Protein AF-0000000085031597 (afdb_homodimer)

Nearest PDB structures (foldseek):
  6qv1-assembly1_B  TM=1.781E-01  e=6.704E-01  Thermotoga maritima MSB8
  7ckr-assembly1_A  TM=2.023E-01  e=5.429E+00  Homo sapiens
  4tpm-assembly2_B  TM=1.507E-01  e=9.567E+00  Homo sapiens
  6qv1-assembly1_B  TM=1.620E-01  e=4.203E-01  Thermotoga maritima MSB8
  7ckr-assembly1_A  TM=1.857E-01  e=2.292E+00  Homo sapiens

Solvent-accessible surface area (backbone atoms only — not comparable to full-atom values): 39577 Å² total; per-residue (Å²): 124,73,49,33,26,33,51,51,52,68,65,56,33,59,73,54,61,62,56,91,74,47,59,28,39,26,31,57,56,87,71,28,37,36,35,27,47,53,81,62,68,72,58,63,87,73,78,62,63,62,75,21,47,45,58,19,50,54,54,32,50,51,48,49,52,52,34,57,73,72,65,52,59,65,34,33,46,54,60,82,80,14,39,38,40,50,28,40,54,53,15,41,50,46,14,49,50,38,20,49,51,48,33,50,49,20,38,74,65,67,39,71,51,41,52,79,50,57,76,70,46,48,56,36,48,49,51,49,50,42,51,50,48,44,52,50,42,49,52,47,33,52,50,49,37,62,50,43,52,84,44,67,32,44,54,66,60,38,39,52,53,32,27,50,47,19,23,52,40,19,42,53,27,36,50,47,37,65,57,46,42,70,66,49,50,51,49,52,32,49,48,33,44,56,50,27,47,48,49,32,49,61,63,28,72,51,59,61,44,66,76,59,29,64,56,44,48,33,12,86,88,23,48,66,13,60,47,30,18,52,27,30,31,39,31,18,44,40,46,46,47,48,50,52,56,52,49,58,53,38,40,70,73,47,72,57,67,46,45,48,50,55,50,51,50,50,47,48,42,24,48,26,43,21,43,43,26,74,31,31,61,33,86,94,31,33,67,61,23,50,49,37,53,49,47,37,54,49,44,49,55,50,48,54,63,47,43,73,78,30,39,90,81,68,46,71,67,56,51,52,51,35,50,49,53,48,49,51,48,52,51,42,46,44,31,29,76,72,67,57,73,38,49,63,17,56,38,48,50,51,47,48,54,53,51,51,51,51,51,52,51,50,51,52,52,52,48,49,55,58,55,46,71,38,61,64,42,77,28,58,50,46,70,46,74,69,75,74,71,87,120,122,73,47,32,24,34,50,50,54,64,66,56,32,58,73,55,60,61,54,93,73,47,60,27,38,27,31,56,57,85,71,27,37,36,35,28,47,54,81,62,70,73,59,64,87,72,78,60,63,62,75,22,47,46,60,19,50,55,55,33,50,52,49,50,52,51,34,57,73,72,65,54,57,66,35,33,45,55,61,82,80,14,40,38,39,51,28,42,55,52,15,41,50,47,13,48,51,39,20,50,52,47,34,50,49,21,39,76,64,68,42,70,50,41,52,79,51,57,76,71,46,48,56,34,50,48,51,50,51,45,49,49,48,44,51,50,43,50,53,47,33,53,50,51,37,61,51,43,52,85,43,66,31,43,53,66,60,37,37,52,54,31,26,51,48,18,23,51,39,18,41,51,27,36,50,48,36,67,58,46,42,71,66,48,51,51,48,50,33,48,49,32,44,55,49,28,47,50,49,31,49,62,62,28,72,50,59,63,44,68,77,59,29,63,57,46,47,33,12,87,86,22,49,64,13,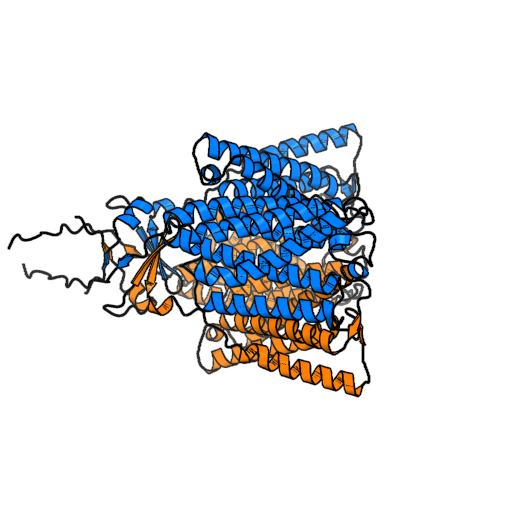62,47,30,17,52,26,32,31,40,32,16,44,41,46,44,48,48,50,53,56,53,50,59,53,38,38,70,75,47,73,56,66,45,45,48,51,54,50,52,50,52,48,48,40,26,48,25,43,20,44,43,27,74,31,30,62,33,87,92,30,32,69,61,23,50,51,35,53,48,47,39,54,50,45,50,56,48,48,54,62,46,43,75,78,29,38,89,81,67,46,72,67,55,51,52,50,34,50,50,53,48,49,51,48,51,51,43,47,44,31,27,76,76,67,56,74,38,50,63,18,58,37,48,51,49,47,48,53,51,51,49,52,51,51,52,51,50,52,51,52,52,50,49,56,58,57,45,72,38,61,63,43,76,29,57,51,48,70,48,73,66,74,71,72,83,117

InterPro domains:
  IPR009339 Protein of unknown function DUF998 [PF06197] (195-362)
  IPR037914 SpoVT-AbrB domain superfamily [SSF89447] (3-40)

Organism: Limosilactobacillus fermentum (strain NBRC 3956 / LMG 18251) (NCBI:txid334390)

Sequence (782 aa):
MKNYRVEVPKVARDQLEIKDGEPLAMWVEGNQLVIRPLRLADSLPQIKLRWYFGPALVLTLLFYADMINQGYHLLPLVGGDSVASASLYLATLSGLLAFASTFISQKRHHRGRAQEFSWRAMISIMVACGTITAFSLVAGAWLVGSLFHGAVFDIYTAGALIFLVIAMVTYIMINLAMTISPGVITNLMTFMIIGGVFFSMLTNSNKDWWRHNFSFLGTANSSNSWQFNITLIFSAMLMLTLIDYLFVNLSKKYPGWRVQVTRWLLNLMAACLGGVGLFPNDPRFHLLHDRIAMWMVYTMLILVVVVRWTMPMMTKTFLTLSYVIGGVLAVSYIAFKFVRYLSLTAFEMLAFGIAFSWILLLFQLIEAVVQRDVRLFTVELVAEENDEVSHMKNYRVEVPKVARDQLEIKDGEPLAMWVEGNQLVIRPLRLADSLPQIKLRWYFGPALVLTLLFYADMINQGYHLLPLVGGDSVASASLYLATLSGLLAFASTFISQKRHHRGRAQEFSWRAMISIMVACGTITAFSLVAGAWLVGSLFHGAVFDIYTAGALIFLVIAMVTYIMINLAMTISPGVITNLMTFMIIGGVFFSMLTNSNKDWWRHNFSFLGTANSSNSWQFNITLIFSAMLMLTLIDYLFVNLSKKYPGWRVQVTRWLLNLMAACLGGVGLFPNDPRFHLLHDRIAMWMVYTMLILVVVVRWTMPMMTKTFLTLSYVIGGVLAVSYIAFKFVRYLSLTAFEMLAFGIAFSWILLLFQLIEAVVQRDVRLFTVELVAEENDEVSH

Secondary structure (DSSP, 8-state):
--EEEEEE-HHHHHHTT--TT--EEEEEETTEEEEEEGGGTT-S----THHHHHHHHHHHHHHHHHHHHHT--EEESSSSSSHHHHHHHHHHHHHHHHHHHHHHHHHHTT-SGGGGS-HHHHHHHHHHHHHHHHHHHHHHHHHHHHHSTT-EEEHHHHHHHHHHHHHHHHHHHHHHHHT--HHHHHHHHHHHHHHHHHHHHHT-S-TTGGGT-GGGGGSTTSTTHHHHHHHHHHHHHHHHHHHHHHHHHHHHHS-SHHHHHHHHHHHHHHHHHHHHHHS-SSGGGHHHHHHHHHHHHHHHHHHHHHHHHH-TT--HHHHHHHHHHHHHHHHHHHHHHTS--S-HHHHHHHHHHHHHHHHHHHHHHHHHHHHHTS--EEE-EEEE-------/--EEEEEE-HHHHHHTT--TT--EEEEEETTEEEEEEGGGTT-S----THHHHHHHHHHHHHHHHHHHHHT--EEESSSSSSHHHHHHHHHHHHHHHHHHHHHHHHHHTT-SGGGGS-HHHHHHHHHHHHHHHHHHHHHHHHHHHHHSTT-EEEHHHHHHHHHHHHHHHHHHHHHHHHT--HHHHHHHHHHHHHHHHHHHHHT-S-TTGGGT-GGGGGSTTSTTHHHHHHHHHHHHHHHHHHHHHHHHHHHHHS-SHHHHHHHHHHHHHHHHHHHHHHS-SSGGGHHHHHHHHHHHHHHHHHHHHHHHHH-TT--HHHHHHHHHHHHHHHHHHHHHHTS--S-HHHHHHHHHHHHHHHHHHHHHHHHHHHHHTS--EEE-EEEE-------

pLDDT: mean 85.7, std 14.76, range [29.22, 98.12]

Radius of gyration: 29.2 Å; Cα contacts (8 Å, |Δi|>4): 1071; chains: 2; bounding box: 72×91×70 Å

Foldseek 3Di:
DWDWDWDDDPLNCVVLVPDPPFDWDWDDDPPDIDIHRPVCPPPPPDPDLCLLLVLLVVLLVVVVVVCVVVVHFKAWCDDDGHLLNSLLVSLLVLLLVLLVVLLVVCCVVVHADSVLFDPLLSVLLSLLLSLLSNLVSVVVSVVVCVVPPGDMDTSVVSSVSSSVSNSVSNVVSNVCSRHPDLVSLLVSLVCLQVVLLVSLQVPWPDVCQLQPASLSSLDPNTPPSLSNLSSQQSSLVSQLRSLVSLLVLVCVVVPDCLLVVLSVLSNLLSVLSNQLSVQGCDPVCVVVNVVSLVVNLVSLLCNLPSCVPSPPQDDPVLNVLSVVLSVVLVVLVCCCPPVVVDDNHRSSVSSVVSSSVNSSVVSVSSVCVSVVVPDPDPIDTDGDPPPPPPD/DWDWDWDDDPVNCVVLVPDPPFDWDWDDDPPDIDIHRPVPPPPPPDPDLCLLLVLLVVLLVVVVVVCVVVPHFKAWCDDDGHLLNSLLVSLLVLLLVLLVVLLVVCCVVVNADSVLFDPLLSVLLSLLLSLLSNLVSVVVSVVVCVVPPGDMDTSVVSSVSSSVSNSVSNVVSSVCSRHPDLVSLLVSLVCLQVVLLVSLQVPWPDVCQLQPASLSSLDPNTPPSLSNLSSQQSSLVSQLRSLVSLLVLVCVVVPDVLSVVLSVLSNLLSVLSNQLSVQGCDPVCVVVNVVSLVVNLVSLLCNLVSCVPSPPQDDPVLNVLSVVLSVVLVVLVCCCPPVVVDDNHRSSVSSVVSSSVNSSVVSVSSVCVSVVVVDPDPIDGDGDPPPPPPD

Structure (mmCIF, N/CA/C/O backbone):
data_AF-0000000085031597-model_v1
#
loop_
_entity.id
_entity.type
_entity.pdbx_description
1 polymer 'Uncharacterized protein'
#
loop_
_atom_site.group_PDB
_atom_site.id
_atom_site.type_symbol
_atom_site.label_atom_id
_atom_site.label_alt_id
_atom_site.label_comp_id
_atom_site.label_asym_id
_atom_site.label_entity_id
_atom_site.label_seq_id
_atom_site.pdbx_PDB_ins_code
_atom_site.Cartn_x
_atom_site.Cartn_y
_atom_site.Cartn_z
_atom_site.occupancy
_atom_site.B_iso_or_equiv
_atom_site.auth_seq_id
_atom_site.auth_comp_id
_atom_site.auth_asym_id
_atom_site.auth_atom_id
_atom_site.pdbx_PDB_model_num
ATOM 1 N N . MET A 1 1 ? -7.945 39.344 31.125 1 39.91 1 MET A N 1
ATOM 2 C CA . MET A 1 1 ? -7.746 38.094 30.422 1 39.91 1 MET A CA 1
ATOM 3 C C . MET A 1 1 ? -6.566 38.188 29.453 1 39.91 1 MET A C 1
ATOM 5 O O . MET A 1 1 ? -6.465 39.156 28.688 1 39.91 1 MET A O 1
ATOM 9 N N . LYS A 1 2 ? -5.469 37.531 29.703 1 54.81 2 LYS A N 1
ATOM 10 C CA . LYS A 1 2 ? -4.23 37.656 28.938 1 54.81 2 LYS A CA 1
ATOM 11 C C . LYS A 1 2 ? -4.402 37.094 27.531 1 54.81 2 LYS A C 1
ATOM 13 O O . LYS A 1 2 ? -4.879 35.969 27.359 1 54.81 2 LYS A O 1
ATOM 18 N N . ASN A 1 3 ? -4.391 37.906 26.562 1 58.94 3 ASN A N 1
ATOM 19 C CA . ASN A 1 3 ? -4.387 37.469 25.172 1 58.94 3 ASN A CA 1
ATOM 20 C C . ASN A 1 3 ? -2.984 37.094 24.703 1 58.94 3 ASN A C 1
ATOM 22 O O . ASN A 1 3 ? -2.014 37.781 25 1 58.94 3 ASN A O 1
ATOM 26 N N . TYR A 1 4 ? -2.814 35.844 24.359 1 64.62 4 TYR A N 1
ATOM 27 C CA . TYR A 1 4 ? -1.527 35.375 23.859 1 64.62 4 TYR A CA 1
ATOM 28 C C . TYR A 1 4 ? -1.457 35.469 22.344 1 64.62 4 TYR A C 1
ATOM 30 O O . TYR A 1 4 ? -2.395 35.094 21.641 1 64.62 4 TYR A O 1
ATOM 38 N N . ARG A 1 5 ? -0.541 36.281 21.969 1 67.38 5 ARG A N 1
ATOM 39 C CA . ARG A 1 5 ? -0.348 36.5 20.531 1 67.38 5 ARG A CA 1
ATOM 40 C C . ARG A 1 5 ? 0.994 35.938 20.062 1 67.38 5 ARG A C 1
ATOM 42 O O . ARG A 1 5 ? 1.959 35.906 20.828 1 67.38 5 ARG A O 1
ATOM 49 N N . VAL A 1 6 ? 0.901 35.375 18.906 1 67.56 6 VAL A N 1
ATOM 50 C CA . VAL A 1 6 ? 2.125 34.875 18.281 1 67.56 6 VAL A CA 1
ATOM 51 C C . VAL A 1 6 ? 2.445 35.75 17.062 1 67.56 6 VAL A C 1
ATOM 53 O O . VAL A 1 6 ? 1.561 36.062 16.25 1 67.56 6 VAL A O 1
ATOM 56 N N . GLU A 1 7 ? 3.576 36.312 17 1 64.62 7 GLU A N 1
ATOM 57 C CA . GLU A 1 7 ? 4.023 37.125 15.875 1 64.62 7 GLU A CA 1
ATOM 58 C C . GLU A 1 7 ? 4.305 36.281 14.648 1 64.62 7 GLU A C 1
ATOM 60 O O . GLU A 1 7 ? 4.965 35.25 14.75 1 64.62 7 GLU A O 1
ATOM 65 N N . VAL A 1 8 ? 3.611 36.594 13.594 1 68.19 8 VAL A N 1
ATOM 66 C CA . VAL A 1 8 ? 3.855 35.906 12.328 1 68.19 8 VAL A CA 1
ATOM 67 C C . VAL A 1 8 ? 4.938 36.656 11.547 1 68.19 8 VAL A C 1
ATOM 69 O O . VAL A 1 8 ? 4.773 37.812 11.211 1 68.19 8 VAL A O 1
ATOM 72 N N . PRO A 1 9 ? 6.035 36.062 11.422 1 63.19 9 PRO A N 1
ATOM 73 C CA . PRO A 1 9 ? 7.098 36.719 10.656 1 63.19 9 PRO A CA 1
ATOM 74 C C . PRO A 1 9 ? 6.656 37.094 9.242 1 63.19 9 PRO A C 1
ATOM 76 O O . PRO A 1 9 ? 5.828 36.406 8.641 1 63.19 9 PRO A O 1
ATOM 79 N N . LYS A 1 10 ? 7.152 38.25 8.797 1 65.06 10 LYS A N 1
ATOM 80 C CA . LYS A 1 10 ? 6.82 38.781 7.477 1 65.06 10 LYS A CA 1
ATOM 81 C C . LYS A 1 10 ? 7.074 37.75 6.379 1 65.06 10 LYS A C 1
ATOM 83 O O . LYS A 1 10 ? 6.301 37.656 5.426 1 65.06 10 LYS A O 1
ATOM 88 N N . VAL A 1 11 ? 8.055 37 6.551 1 62.66 11 VAL A N 1
ATOM 89 C CA . VAL A 1 11 ? 8.43 36.031 5.523 1 62.66 11 VAL A CA 1
ATOM 90 C C . VAL A 1 11 ? 7.34 34.969 5.398 1 62.66 11 VAL A C 1
ATOM 92 O O . VAL A 1 11 ? 6.977 34.562 4.289 1 62.66 11 VAL A O 1
ATOM 95 N N . ALA A 1 12 ? 6.852 34.531 6.547 1 64.62 12 ALA A N 1
ATOM 96 C CA . ALA A 1 12 ? 5.77 33.562 6.527 1 64.62 12 ALA A CA 1
ATOM 97 C C . ALA A 1 12 ? 4.508 34.125 5.898 1 64.62 12 ALA A C 1
ATOM 99 O O . ALA A 1 12 ? 3.807 33.438 5.148 1 64.62 12 ALA A O 1
ATOM 100 N N . ARG A 1 13 ? 4.324 35.375 6.199 1 66.19 13 ARG A N 1
ATOM 101 C CA . ARG A 1 13 ? 3.15 36.062 5.664 1 66.19 13 ARG A CA 1
ATOM 102 C C . ARG A 1 13 ? 3.244 36.188 4.145 1 66.19 13 ARG A C 1
ATOM 104 O O . ARG A 1 13 ? 2.254 36 3.438 1 66.19 13 ARG A O 1
ATOM 111 N N . ASP A 1 14 ? 4.383 36.531 3.746 1 65.31 14 ASP A N 1
ATOM 112 C CA . ASP A 1 14 ? 4.594 36.688 2.312 1 65.31 14 ASP A CA 1
ATOM 113 C C . ASP A 1 14 ? 4.496 35.375 1.574 1 65.31 14 ASP A C 1
ATOM 115 O O . ASP A 1 14 ? 3.957 35.312 0.469 1 65.31 14 ASP A O 1
ATOM 119 N N . GLN A 1 15 ? 4.988 34.375 2.242 1 62.66 15 GLN A N 1
ATOM 120 C CA . GLN A 1 15 ? 4.957 33.062 1.609 1 62.66 15 GLN A CA 1
ATOM 121 C C . GLN A 1 15 ? 3.527 32.531 1.494 1 62.66 15 GLN A C 1
ATOM 123 O O . GLN A 1 15 ? 3.176 31.875 0.508 1 62.66 15 GLN A O 1
ATOM 128 N N . LEU A 1 16 ? 2.805 32.906 2.48 1 62.75 16 LEU A N 1
ATOM 129 C CA . LEU A 1 16 ? 1.421 32.469 2.484 1 62.75 16 LEU A CA 1
ATOM 130 C C . LEU A 1 16 ? 0.495 33.5 1.89 1 62.75 16 LEU A C 1
ATOM 132 O O . LEU A 1 16 ? -0.715 33.312 1.788 1 62.75 16 LEU A O 1
ATOM 136 N N . GLU A 1 17 ? 1.134 34.625 1.433 1 63.44 17 GLU A N 1
ATOM 137 C CA . GLU A 1 17 ? 0.404 35.75 0.839 1 63.44 17 GLU A CA 1
ATOM 138 C C . GLU A 1 17 ? -0.792 36.156 1.699 1 63.44 17 GLU A C 1
ATOM 140 O O . GLU A 1 17 ? -1.9 36.312 1.188 1 63.44 17 GLU A O 1
ATOM 145 N N . ILE A 1 18 ? -0.618 36.125 2.961 1 64.44 18 ILE A N 1
ATOM 146 C CA . ILE A 1 18 ? -1.682 36.531 3.869 1 64.44 18 ILE A CA 1
ATOM 147 C C . ILE A 1 18 ? -1.871 38.062 3.783 1 64.44 18 ILE A C 1
ATOM 149 O O . ILE A 1 18 ? -0.931 38.812 4.012 1 64.44 18 ILE A O 1
ATOM 153 N N . LYS A 1 19 ? -2.965 38.469 3.201 1 63.22 19 LYS A N 1
ATOM 154 C CA . LYS A 1 19 ? -3.285 39.906 3.119 1 63.22 19 LYS A CA 1
ATOM 155 C C . LYS A 1 19 ? -3.715 40.438 4.477 1 63.22 19 LYS A C 1
ATOM 157 O O . LYS A 1 19 ? -4.129 39.688 5.355 1 63.22 19 LYS A O 1
ATOM 162 N N . ASP A 1 20 ? -3.586 41.625 4.625 1 59.84 20 ASP A N 1
ATOM 163 C CA . ASP A 1 20 ? -4.02 42.312 5.84 1 59.84 20 ASP A CA 1
ATOM 164 C C . ASP A 1 20 ? -5.523 42.188 6.047 1 59.84 20 ASP A C 1
ATOM 166 O O . ASP A 1 20 ? -6.312 42.438 5.133 1 59.84 20 ASP A O 1
ATOM 170 N N . GLY A 1 21 ? -5.918 41.562 7.266 1 58.38 21 GLY A N 1
ATOM 171 C CA . GLY A 1 21 ? -7.324 41.406 7.598 1 58.38 21 GLY A CA 1
ATOM 172 C C . GLY A 1 21 ? -7.918 40.094 7.113 1 58.38 21 GLY A C 1
ATOM 173 O O . GLY A 1 21 ? -9.125 39.875 7.227 1 58.38 21 GLY A O 1
ATOM 174 N N . GLU A 1 22 ? -7.086 39.312 6.512 1 63.28 22 GLU A N 1
ATOM 175 C CA . GLU A 1 22 ? -7.625 38.062 6.004 1 63.28 22 GLU A CA 1
ATOM 176 C C . GLU A 1 22 ? -7.883 37.062 7.141 1 63.28 22 GLU A C 1
ATOM 178 O O . GLU A 1 22 ? -7.051 36.906 8.039 1 63.28 22 GLU A O 1
ATOM 183 N N . PRO A 1 23 ? -9.062 36.625 7.184 1 62.94 23 PRO A N 1
ATOM 184 C CA . PRO A 1 23 ? -9.367 35.656 8.234 1 62.94 23 PRO A CA 1
ATOM 185 C C . PRO A 1 23 ? -8.562 34.375 8.102 1 62.94 23 PRO A C 1
ATOM 187 O O . PRO A 1 23 ? -8.336 33.906 6.984 1 62.94 23 PRO A O 1
ATOM 190 N N . LEU A 1 24 ? -7.875 34 9.227 1 66.38 24 LEU A N 1
ATOM 191 C CA . LEU A 1 24 ? -7.07 32.781 9.289 1 66.38 24 LEU A CA 1
ATOM 192 C C . LEU A 1 24 ? -7.781 31.719 10.102 1 66.38 24 LEU A C 1
ATOM 194 O O . LEU A 1 24 ? -8.523 32.031 11.039 1 66.38 24 LEU A O 1
ATOM 198 N N . ALA A 1 25 ? -7.816 30.531 9.602 1 63.28 25 ALA A N 1
ATOM 199 C CA . ALA A 1 25 ? -8.305 29.375 10.359 1 63.28 25 ALA A CA 1
ATOM 200 C C . ALA A 1 25 ? -7.176 28.719 11.148 1 63.28 25 ALA A C 1
ATOM 202 O O . ALA A 1 25 ? -6.082 28.516 10.617 1 63.28 25 ALA A O 1
ATOM 203 N N . MET A 1 26 ? -7.328 28.719 12.484 1 65.38 26 MET A N 1
ATOM 204 C CA . MET A 1 26 ? -6.344 28.094 13.359 1 65.38 26 MET A CA 1
ATOM 205 C C . MET A 1 26 ? -6.926 26.859 14.047 1 65.38 26 MET A C 1
ATOM 207 O O . MET A 1 26 ? -8.086 26.875 14.461 1 65.38 26 MET A O 1
ATOM 211 N N . TRP A 1 27 ? -6.332 25.781 13.938 1 62.19 27 TRP A N 1
ATOM 212 C CA . TRP A 1 27 ? -6.773 24.625 14.695 1 62.19 27 TRP A CA 1
ATOM 213 C C . TRP A 1 27 ? -5.582 23.844 15.242 1 62.19 27 TRP A C 1
ATOM 215 O O . TRP A 1 27 ? -4.449 24.031 14.797 1 62.19 27 TRP A O 1
ATOM 225 N N . VAL A 1 28 ? -5.891 23.172 16.328 1 59.44 28 VAL A N 1
ATOM 226 C CA . VAL A 1 28 ? -4.863 22.344 16.922 1 59.44 28 VAL A CA 1
ATOM 227 C C . VAL A 1 28 ? -4.914 20.938 16.328 1 59.44 28 VAL A C 1
ATOM 229 O O . VAL A 1 28 ? -5.977 20.312 16.266 1 59.44 28 VAL A O 1
ATOM 232 N N . GLU A 1 29 ? -3.959 20.578 15.617 1 58.97 29 GLU A N 1
ATOM 233 C CA . GLU A 1 29 ? -3.797 19.234 15.07 1 58.97 29 GLU A CA 1
ATOM 234 C C . GLU A 1 29 ? -2.719 18.453 15.812 1 58.97 29 GLU A C 1
ATOM 236 O O . GLU A 1 29 ? -1.524 18.688 15.602 1 58.97 29 GLU A O 1
ATOM 241 N N . GLY A 1 30 ? -3.123 17.547 16.656 1 54 30 GLY A N 1
ATOM 242 C CA . GLY A 1 30 ? -2.15 16.859 17.5 1 54 30 GLY A CA 1
ATOM 243 C C . GLY A 1 30 ? -1.471 17.781 18.5 1 54 30 GLY A C 1
ATOM 244 O O . GLY A 1 30 ? -2.123 18.344 19.391 1 54 30 GLY A O 1
ATOM 245 N N . ASN A 1 31 ? -0.226 17.922 18.328 1 56.72 31 ASN A N 1
ATOM 246 C CA . ASN A 1 31 ? 0.562 18.781 19.219 1 56.72 31 ASN A CA 1
ATOM 247 C C . ASN A 1 31 ? 1.026 20.047 18.516 1 56.72 31 ASN A C 1
ATOM 249 O O . ASN A 1 31 ? 2.049 20.625 18.875 1 56.72 31 ASN A O 1
ATOM 253 N N . GLN A 1 32 ? 0.293 20.25 17.406 1 63.81 32 GLN A N 1
ATOM 254 C CA . GLN A 1 32 ? 0.694 21.438 16.672 1 63.81 32 GLN A CA 1
ATOM 255 C C . GLN A 1 32 ? -0.505 22.328 16.375 1 63.81 32 GLN A C 1
ATOM 257 O O . GLN A 1 32 ? -1.647 21.875 16.375 1 63.81 32 GLN A O 1
ATOM 262 N N . LEU A 1 33 ? -0.201 23.625 16.344 1 67.44 33 LEU A N 1
ATOM 263 C CA . LEU A 1 33 ? -1.187 24.625 15.93 1 67.44 33 LEU A CA 1
ATOM 264 C C . LEU A 1 33 ? -1.044 24.953 14.445 1 67.44 33 LEU A C 1
ATOM 266 O O . LEU A 1 33 ? 0.05 25.281 13.984 1 67.44 33 LEU A O 1
ATOM 270 N N . VAL A 1 34 ? -1.983 24.672 13.703 1 67.44 34 VAL A N 1
ATOM 271 C CA . VAL A 1 34 ? -1.941 24.922 12.266 1 67.44 34 VAL A CA 1
ATOM 272 C C . VAL A 1 34 ? -2.812 26.125 11.922 1 67.44 34 VAL A C 1
ATOM 274 O O . VAL A 1 34 ? -3.939 26.234 12.406 1 67.44 34 VAL A O 1
ATOM 277 N N . ILE A 1 35 ? -2.238 27.141 11.266 1 67.56 35 ILE A N 1
ATOM 278 C CA . ILE A 1 35 ? -2.951 28.328 10.812 1 67.56 35 ILE A CA 1
ATOM 279 C C . ILE A 1 35 ? -3.035 28.328 9.281 1 67.56 35 ILE A C 1
ATOM 281 O O . ILE A 1 35 ? -2.031 28.109 8.602 1 67.56 35 ILE A O 1
ATOM 285 N N . ARG A 1 36 ? -4.16 28.297 8.688 1 65.19 36 ARG A N 1
ATOM 286 C CA . ARG A 1 36 ? -4.348 28.359 7.242 1 65.19 36 ARG A CA 1
ATOM 287 C C . ARG A 1 36 ? -5.297 29.484 6.855 1 65.19 36 ARG A C 1
ATOM 289 O O . ARG A 1 36 ? -6.301 29.719 7.535 1 65.19 36 ARG A O 1
ATOM 296 N N . PRO A 1 37 ? -4.762 30.312 5.824 1 59.91 37 PRO A N 1
ATOM 297 C CA . PRO A 1 37 ? -5.746 31.281 5.336 1 59.91 37 PRO A CA 1
ATOM 298 C C . PRO A 1 37 ? -7.055 30.625 4.906 1 59.91 37 PRO A C 1
ATOM 300 O O . PRO A 1 37 ? -7.043 29.531 4.336 1 59.91 37 PRO A O 1
ATOM 303 N N . LEU A 1 38 ? -8.164 31.047 5.32 1 58.5 38 LEU A N 1
ATOM 304 C CA . LEU A 1 38 ? -9.492 30.5 5.047 1 58.5 38 LEU A CA 1
ATOM 305 C C . LEU A 1 38 ? -9.695 30.297 3.551 1 58.5 38 LEU A C 1
ATOM 307 O O . LEU A 1 38 ? -10.398 29.359 3.139 1 58.5 38 LEU A O 1
ATOM 311 N N . ARG A 1 39 ? -9.078 31.156 2.762 1 56.38 39 ARG A N 1
ATOM 312 C CA . ARG A 1 39 ? -9.211 31.062 1.312 1 56.38 39 ARG A CA 1
ATOM 313 C C . ARG A 1 39 ? -8.641 29.734 0.8 1 56.38 39 ARG A C 1
ATOM 315 O O . ARG A 1 39 ? -9.109 29.203 -0.202 1 56.38 39 ARG A O 1
ATOM 322 N N . LEU A 1 40 ? -7.621 29.312 1.353 1 52.31 40 LEU A N 1
ATOM 323 C CA . LEU A 1 40 ? -6.895 28.156 0.85 1 52.31 40 LEU A CA 1
ATOM 324 C C . LEU A 1 40 ? -7.488 26.859 1.402 1 52.31 40 LEU A C 1
ATOM 326 O O . LEU A 1 40 ? -7.09 25.766 0.997 1 52.31 40 LEU A O 1
ATOM 330 N N . ALA A 1 41 ? -8.281 26.953 2.371 1 47.19 41 ALA A N 1
ATOM 331 C CA . ALA A 1 41 ? -8.852 25.75 2.99 1 47.19 41 ALA A CA 1
ATOM 332 C C . ALA A 1 41 ? -9.531 24.875 1.948 1 47.19 41 ALA A C 1
ATOM 334 O O . ALA A 1 41 ? -9.484 23.641 2.035 1 47.19 41 ALA A O 1
ATOM 335 N N . ASP A 1 42 ? -10.242 25.438 1.015 1 45.53 42 ASP A N 1
ATOM 336 C CA . ASP A 1 42 ? -11.078 24.672 0.095 1 45.53 42 ASP A CA 1
ATOM 337 C C . ASP A 1 42 ? -10.266 24.172 -1.095 1 45.53 42 ASP A C 1
ATOM 339 O O . ASP A 1 42 ? -10.789 23.453 -1.951 1 45.53 42 ASP A O 1
ATOM 343 N N . SER A 1 43 ? -9.016 24.609 -1.336 1 44.78 43 SER A N 1
ATOM 344 C CA . SER A 1 43 ? -8.578 24.453 -2.719 1 44.78 43 SER A CA 1
ATOM 345 C C . SER A 1 43 ? -7.906 23.094 -2.939 1 44.78 43 SER A C 1
ATOM 347 O O . SER A 1 43 ? -6.68 23 -2.945 1 44.78 43 SER A O 1
ATOM 349 N N . LEU A 1 44 ? -8.125 22.094 -2.377 1 49.28 44 LEU A N 1
ATOM 350 C CA . LEU A 1 44 ? -7.59 20.906 -3.025 1 49.28 44 LEU A CA 1
ATOM 351 C C . LEU A 1 44 ? -7.832 20.953 -4.531 1 49.28 44 LEU A C 1
ATOM 353 O O . LEU A 1 44 ? -8.945 21.25 -4.977 1 49.28 44 LEU A O 1
ATOM 357 N N . PRO A 1 45 ? -6.715 21.219 -5.328 1 52.94 45 PRO A N 1
ATOM 358 C CA . PRO A 1 45 ? -6.945 21.219 -6.773 1 52.94 45 PRO A CA 1
ATOM 359 C C . PRO A 1 45 ? -7.93 20.125 -7.211 1 52.94 45 PRO A C 1
ATOM 361 O O . PRO A 1 45 ? -7.746 18.953 -6.879 1 52.94 45 PRO A O 1
ATOM 364 N N . GLN A 1 46 ? -9.117 20.5 -7.273 1 65.69 46 GLN A N 1
ATOM 365 C CA . GLN A 1 46 ? -10.133 19.547 -7.727 1 65.69 46 GLN A CA 1
ATOM 366 C C . GLN A 1 46 ? -10.047 19.344 -9.234 1 65.69 46 GLN A C 1
ATOM 368 O O . GLN A 1 46 ? -10.156 20.297 -10.008 1 65.69 46 GLN A O 1
ATOM 373 N N . ILE A 1 47 ? -9.367 18.234 -9.773 1 77.75 47 ILE A N 1
ATOM 374 C CA . ILE A 1 47 ? -9.359 17.875 -11.195 1 77.75 47 ILE A CA 1
ATOM 375 C C . ILE A 1 47 ? -10.789 17.766 -11.703 1 77.75 47 ILE A C 1
ATOM 377 O O . ILE A 1 47 ? -11.594 17 -11.164 1 77.75 47 ILE A O 1
ATOM 381 N N . LYS A 1 48 ? -11.078 18.578 -12.672 1 82.75 48 LYS A N 1
ATOM 382 C CA . LYS A 1 48 ? -12.398 18.5 -13.273 1 82.75 48 LYS A CA 1
ATOM 383 C C . LYS A 1 48 ? -12.641 17.125 -13.898 1 82.75 48 LYS A C 1
ATOM 385 O O . LYS A 1 48 ? -11.734 16.547 -14.508 1 82.75 48 LYS A O 1
ATOM 390 N N . LEU A 1 49 ? -13.797 16.578 -13.789 1 85.44 49 LEU A N 1
ATOM 391 C CA . LEU A 1 49 ? -14.211 15.258 -14.227 1 85.44 49 LEU A CA 1
ATOM 392 C C . LEU A 1 49 ? -13.984 15.078 -15.727 1 85.44 49 LEU A C 1
ATOM 394 O O . LEU A 1 49 ? -13.641 13.992 -16.188 1 85.44 49 LEU A O 1
ATOM 398 N N . ARG A 1 50 ? -14.062 16.094 -16.469 1 88.31 50 ARG A N 1
ATOM 399 C CA . ARG A 1 50 ? -13.984 16.016 -17.938 1 88.31 50 ARG A CA 1
ATOM 400 C C . ARG A 1 50 ? -12.602 15.57 -18.391 1 88.31 50 ARG A C 1
ATOM 402 O O . ARG A 1 50 ? -12.453 14.93 -19.422 1 88.31 50 ARG A O 1
ATOM 409 N N . TRP A 1 51 ? -11.656 15.789 -17.578 1 89.5 51 TRP A N 1
ATOM 410 C CA . TRP A 1 51 ? -10.281 15.555 -18.016 1 89.5 51 TRP A CA 1
ATOM 411 C C . TRP A 1 51 ? -9.914 14.086 -17.891 1 89.5 51 TRP A C 1
ATOM 413 O O . TRP A 1 51 ? -8.992 13.609 -18.562 1 89.5 51 TRP A O 1
ATOM 423 N N . TYR A 1 52 ? -10.625 13.359 -17.047 1 91.25 52 TYR A N 1
ATOM 424 C CA . TYR A 1 52 ? -10.289 11.945 -16.953 1 91.25 52 TYR A CA 1
ATOM 425 C C . TYR A 1 52 ? -11.453 11.078 -17.422 1 91.25 52 TYR A C 1
ATOM 427 O O . TYR A 1 52 ? -11.25 9.969 -17.922 1 91.25 52 TYR A O 1
ATOM 435 N N . PHE A 1 53 ? -12.641 11.594 -17.422 1 93.38 53 PHE A N 1
ATOM 436 C CA . PHE A 1 53 ? -13.789 10.859 -17.938 1 93.38 53 PHE A CA 1
ATOM 437 C C . PHE A 1 53 ? -13.875 11.008 -19.453 1 93.38 53 PHE A C 1
ATOM 439 O O . PHE A 1 53 ? -14.281 10.078 -20.156 1 93.38 53 PHE A O 1
ATOM 446 N N . GLY A 1 54 ? -13.555 12.195 -20.016 1 93.88 54 GLY A N 1
ATOM 447 C CA . GLY A 1 54 ? -13.602 12.438 -21.453 1 93.88 54 GLY A CA 1
ATOM 448 C C . GLY A 1 54 ? -12.781 11.445 -22.25 1 93.88 54 GLY A C 1
ATOM 449 O O . GLY A 1 54 ? -13.328 10.688 -23.062 1 93.88 54 GLY A O 1
ATOM 450 N N . PRO A 1 55 ? -11.492 11.43 -21.984 1 95.19 55 PRO A N 1
ATOM 451 C CA . PRO A 1 55 ? -10.664 10.461 -22.703 1 95.19 55 PRO A CA 1
ATOM 452 C C . PRO A 1 55 ? -11.102 9.016 -22.484 1 95.19 55 PRO A C 1
ATOM 454 O O . PRO A 1 55 ? -11.016 8.188 -23.391 1 95.19 55 PRO A O 1
ATOM 457 N N . ALA A 1 56 ? -11.547 8.656 -21.25 1 97.44 56 ALA A N 1
ATOM 458 C CA . ALA A 1 56 ? -12.016 7.305 -20.969 1 97.44 56 ALA A CA 1
ATOM 459 C C . ALA A 1 56 ? -13.219 6.945 -21.828 1 97.44 56 ALA A C 1
ATOM 461 O O . ALA A 1 56 ? -13.305 5.836 -22.359 1 97.44 56 ALA A O 1
ATOM 462 N N . LEU A 1 57 ? -14.109 7.906 -22.016 1 96.62 57 LEU A N 1
ATOM 463 C CA . LEU A 1 57 ? -15.305 7.672 -22.812 1 96.62 57 LEU A CA 1
ATOM 464 C C . LEU A 1 57 ? -14.945 7.496 -24.281 1 96.62 57 LEU A C 1
ATOM 466 O O . LEU A 1 57 ? -15.43 6.566 -24.938 1 96.62 57 LEU A O 1
ATOM 470 N N . VAL A 1 58 ? -14.078 8.344 -24.797 1 97.06 58 VAL A N 1
ATOM 471 C CA . VAL A 1 58 ? -13.68 8.289 -26.203 1 97.06 58 VAL A CA 1
ATOM 472 C C . VAL A 1 58 ? -13 6.961 -26.5 1 97.06 58 VAL A C 1
ATOM 474 O O . VAL A 1 58 ? -13.336 6.281 -27.469 1 97.06 58 VAL A O 1
ATOM 477 N N . LEU A 1 59 ? -12.086 6.566 -25.641 1 97.31 59 LEU A N 1
ATOM 478 C CA . LEU A 1 59 ? -11.336 5.34 -25.859 1 97.31 59 LEU A CA 1
ATOM 479 C C . LEU A 1 59 ? -12.227 4.113 -25.703 1 97.31 59 LEU A C 1
ATOM 481 O O . LEU A 1 59 ? -12.055 3.117 -26.406 1 97.31 59 LEU A O 1
ATOM 485 N N . THR A 1 60 ? -13.18 4.195 -24.766 1 96.56 60 THR A N 1
ATOM 486 C CA . THR A 1 60 ? -14.117 3.092 -24.594 1 96.56 60 THR A CA 1
ATOM 487 C C . THR A 1 60 ? -15.031 2.969 -25.812 1 96.56 60 THR A C 1
ATOM 489 O O . THR A 1 60 ? -15.336 1.859 -26.25 1 96.56 60 THR A O 1
ATOM 492 N N . LEU A 1 61 ? -15.453 4.082 -26.375 1 96.38 61 LEU A N 1
ATOM 493 C CA . LEU A 1 61 ? -16.281 4.059 -27.578 1 96.38 61 LEU A CA 1
ATOM 494 C C . LEU A 1 61 ? -15.523 3.488 -28.766 1 96.38 61 LEU A C 1
ATOM 496 O O . LEU A 1 61 ? -16.078 2.742 -29.562 1 96.38 61 LEU A O 1
ATOM 500 N N . LEU A 1 62 ? -14.281 3.822 -28.828 1 95.44 62 LEU A N 1
ATOM 501 C CA . LEU A 1 62 ? -13.438 3.254 -29.875 1 95.44 62 LEU A CA 1
ATOM 502 C C . LEU A 1 62 ? -13.289 1.748 -29.703 1 95.44 62 LEU A C 1
ATOM 504 O O . LEU A 1 62 ? -13.273 0.998 -30.672 1 95.44 62 LEU A O 1
ATOM 508 N N . PHE A 1 63 ? -13.195 1.348 -28.453 1 94.88 63 PHE A N 1
ATOM 509 C CA . PHE A 1 63 ? -13.148 -0.075 -28.125 1 94.88 63 PHE A CA 1
ATOM 510 C C . PHE A 1 63 ? -14.43 -0.772 -28.578 1 94.88 63 PHE A C 1
ATOM 512 O O . PHE A 1 63 ? -14.375 -1.833 -29.203 1 94.88 63 PHE A O 1
ATOM 519 N N . TYR A 1 64 ? -15.539 -0.145 -28.312 1 94.56 64 TYR A N 1
ATOM 520 C CA . TYR A 1 64 ? -16.812 -0.71 -28.719 1 94.56 64 TYR A CA 1
ATOM 521 C C . TYR A 1 64 ? -16.906 -0.815 -30.234 1 94.56 64 TYR A C 1
ATOM 523 O O . TYR A 1 64 ? -17.328 -1.848 -30.766 1 94.56 64 TYR A O 1
ATOM 531 N N . ALA A 1 65 ? -16.5 0.178 -30.891 1 94.62 65 ALA A N 1
ATOM 532 C CA . ALA A 1 65 ? -16.547 0.198 -32.344 1 94.62 65 ALA A CA 1
ATOM 533 C C . ALA A 1 65 ? -15.68 -0.911 -32.938 1 94.62 65 ALA A C 1
ATOM 535 O O . ALA A 1 65 ? -16.078 -1.588 -33.875 1 94.62 65 ALA A O 1
ATOM 536 N N . ASP A 1 66 ? -14.562 -1.083 -32.344 1 93.94 66 ASP A N 1
ATOM 537 C CA . ASP A 1 66 ? -13.648 -2.121 -32.812 1 93.94 66 ASP A CA 1
ATOM 538 C C . ASP A 1 66 ? -14.234 -3.514 -32.562 1 93.94 66 ASP A C 1
ATOM 540 O O . ASP A 1 66 ? -14.141 -4.387 -33.438 1 93.94 66 ASP A O 1
ATOM 544 N N . MET A 1 67 ? -14.875 -3.727 -31.406 1 94 67 MET A N 1
ATOM 545 C CA . MET A 1 67 ? -15.461 -5.02 -31.062 1 94 67 MET A CA 1
ATOM 546 C C . MET A 1 67 ? -16.641 -5.34 -31.984 1 94 67 MET A C 1
ATOM 548 O O . MET A 1 67 ? -16.781 -6.477 -32.438 1 94 67 MET A O 1
ATOM 552 N N . ILE A 1 68 ? -17.422 -4.352 -32.219 1 92.31 68 ILE A N 1
ATOM 553 C CA . ILE A 1 68 ? -18.594 -4.531 -33.062 1 92.31 68 ILE A CA 1
ATOM 554 C C . ILE A 1 68 ? -18.141 -4.828 -34.5 1 92.31 68 ILE A C 1
ATOM 556 O O . ILE A 1 68 ? -18.688 -5.703 -35.156 1 92.31 68 ILE A O 1
ATOM 560 N N . ASN A 1 69 ? -17.141 -4.133 -34.938 1 93.75 69 ASN A N 1
ATOM 561 C CA . ASN A 1 69 ? -16.609 -4.344 -36.281 1 93.75 69 ASN A CA 1
ATOM 562 C C . ASN A 1 69 ? -16.031 -5.746 -36.438 1 93.75 69 ASN A C 1
ATOM 564 O O . ASN A 1 69 ? -16.125 -6.352 -37.5 1 93.75 69 ASN A O 1
ATOM 568 N N . GLN A 1 70 ? -15.461 -6.273 -35.406 1 92.88 70 GLN A N 1
ATOM 569 C CA . GLN A 1 70 ? -14.852 -7.598 -35.438 1 92.88 70 GLN A CA 1
ATOM 570 C C . GLN A 1 70 ? -15.883 -8.688 -35.156 1 92.88 70 GLN A C 1
ATOM 572 O O . GLN A 1 70 ? -15.594 -9.875 -35.281 1 92.88 70 GLN A O 1
ATOM 577 N N . GLY A 1 71 ? -17.078 -8.344 -34.625 1 91.44 71 GLY A N 1
ATOM 578 C CA . GLY A 1 71 ? -18.156 -9.281 -34.406 1 91.44 71 GLY A CA 1
ATOM 579 C C . GLY A 1 71 ? -18.062 -9.969 -33.031 1 91.44 71 GLY A C 1
ATOM 580 O O . GLY A 1 71 ? -18.562 -11.078 -32.875 1 91.44 71 GLY A O 1
ATOM 581 N N . TYR A 1 72 ? -17.266 -9.336 -32.188 1 89.38 72 TYR A N 1
ATOM 582 C CA . TYR A 1 72 ? -17.141 -9.922 -30.859 1 89.38 72 TYR A CA 1
ATOM 583 C C . TYR A 1 72 ? -18.359 -9.586 -30 1 89.38 72 TYR A C 1
ATOM 585 O O . TYR A 1 72 ? -18.859 -8.469 -30.047 1 89.38 72 TYR A O 1
ATOM 593 N N . HIS A 1 73 ? -18.844 -10.594 -29.281 1 92.44 73 HIS A N 1
ATOM 594 C CA . HIS A 1 73 ? -19.969 -10.375 -28.375 1 92.44 73 HIS A CA 1
ATOM 595 C C . HIS A 1 73 ? -19.562 -10.648 -26.938 1 92.44 73 HIS A C 1
ATOM 597 O O . HIS A 1 73 ? -20.203 -10.148 -26 1 92.44 73 HIS A O 1
ATOM 603 N N . LEU A 1 74 ? -18.516 -11.461 -26.828 1 95.06 74 LEU A N 1
ATOM 604 C CA . LEU A 1 74 ? -18 -11.797 -25.516 1 95.06 74 LEU A CA 1
ATOM 605 C C . LEU A 1 74 ? -16.5 -11.578 -25.438 1 95.06 74 LEU A C 1
ATOM 607 O O . LEU A 1 74 ? -15.789 -11.75 -26.438 1 95.06 74 LEU A O 1
ATOM 611 N N . LEU A 1 75 ? -16.109 -11.141 -24.312 1 95.88 75 LEU A N 1
ATOM 612 C CA . LEU A 1 75 ? -14.688 -10.891 -24.078 1 95.88 75 LEU A CA 1
ATOM 613 C C . LEU A 1 75 ? -14.227 -11.492 -22.766 1 95.88 75 LEU A C 1
ATOM 615 O O . LEU A 1 75 ? -14.82 -11.227 -21.719 1 95.88 75 LEU A O 1
ATOM 619 N N . PRO A 1 76 ? -13.227 -12.336 -22.859 1 96.62 76 PRO A N 1
ATOM 620 C CA . PRO A 1 76 ? -12.711 -12.883 -21.609 1 96.62 76 PRO A CA 1
ATOM 621 C C . PRO A 1 76 ? -12.07 -11.82 -20.719 1 96.62 76 PRO A C 1
ATOM 623 O O . PRO A 1 76 ? -11.625 -10.781 -21.219 1 96.62 76 PRO A O 1
ATOM 626 N N . LEU A 1 77 ? -12.023 -12.094 -19.453 1 95.75 77 LEU A N 1
ATOM 627 C CA . LEU A 1 77 ? -11.453 -11.164 -18.469 1 95.75 77 LEU A CA 1
ATOM 628 C C . LEU A 1 77 ? -9.945 -11.031 -18.656 1 95.75 77 LEU A C 1
ATOM 630 O O . LEU A 1 77 ? -9.414 -9.922 -18.656 1 95.75 77 LEU A O 1
ATOM 634 N N . VAL A 1 78 ? -9.273 -12.156 -18.797 1 95.12 78 VAL A N 1
ATOM 635 C CA . VAL A 1 78 ? -7.82 -12.172 -18.938 1 95.12 78 VAL A CA 1
ATOM 636 C C . VAL A 1 78 ? -7.438 -12.906 -20.219 1 95.12 78 VAL A C 1
ATOM 638 O O . VAL A 1 78 ? -8.211 -13.719 -20.734 1 95.12 78 VAL A O 1
ATOM 641 N N . GLY A 1 79 ? -6.27 -12.641 -20.797 1 91.75 79 GLY A N 1
ATOM 642 C CA . GLY A 1 79 ? -5.805 -13.258 -22.031 1 91.75 79 GLY A CA 1
ATOM 643 C C . GLY A 1 79 ? -5.297 -12.25 -23.047 1 91.75 79 GLY A C 1
ATOM 644 O O . GLY A 1 79 ? -5.035 -11.094 -22.703 1 91.75 79 GLY A O 1
ATOM 645 N N . GLY A 1 80 ? -5.059 -12.68 -24.234 1 89.62 80 GLY A N 1
ATOM 646 C CA . GLY A 1 80 ? -4.574 -11.805 -25.297 1 89.62 80 GLY A CA 1
ATOM 647 C C . GLY A 1 80 ? -5.574 -10.734 -25.688 1 89.62 80 GLY A C 1
ATOM 648 O O . GLY A 1 80 ? -5.293 -9.539 -25.578 1 89.62 80 GLY A O 1
ATOM 649 N N . ASP A 1 81 ? -6.742 -11.109 -26.156 1 90.88 81 ASP A N 1
ATOM 650 C CA . ASP A 1 81 ? -7.855 -10.203 -26.438 1 90.88 81 ASP A CA 1
ATOM 651 C C . ASP A 1 81 ? -8.891 -10.234 -25.312 1 90.88 81 ASP A C 1
ATOM 653 O O . ASP A 1 81 ? -9.844 -11.016 -25.359 1 90.88 81 ASP A O 1
ATOM 657 N N . SER A 1 82 ? -8.555 -9.461 -24.359 1 96.38 82 SER A N 1
ATOM 658 C CA . SER A 1 82 ? -9.352 -9.516 -23.156 1 96.38 82 SER A CA 1
ATOM 659 C C . SER A 1 82 ? -9.578 -8.125 -22.562 1 96.38 82 SER A C 1
ATOM 661 O O . SER A 1 82 ? -9.023 -7.145 -23.062 1 96.38 82 SER A O 1
ATOM 663 N N . VAL A 1 83 ? -10.406 -8.094 -21.562 1 96.88 83 VAL A N 1
ATOM 664 C CA . VAL A 1 83 ? -10.656 -6.852 -20.828 1 96.88 83 VAL A CA 1
ATOM 665 C C . VAL A 1 83 ? -9.352 -6.336 -20.219 1 96.88 83 VAL A C 1
ATOM 667 O O . VAL A 1 83 ? -9.055 -5.141 -20.312 1 96.88 83 VAL A O 1
ATOM 670 N N . ALA A 1 84 ? -8.562 -7.234 -19.688 1 97.25 84 ALA A N 1
ATOM 671 C CA . ALA A 1 84 ? -7.309 -6.879 -19.031 1 97.25 84 ALA A CA 1
ATOM 672 C C . ALA A 1 84 ? -6.312 -6.293 -20.031 1 97.25 84 ALA A C 1
ATOM 674 O O . ALA A 1 84 ? -5.688 -5.266 -19.766 1 97.25 84 ALA A O 1
ATOM 675 N N . SER A 1 85 ? -6.195 -6.957 -21.188 1 96.31 85 SER A N 1
ATOM 676 C CA . SER A 1 85 ? -5.246 -6.48 -22.188 1 96.31 85 SER A CA 1
ATOM 677 C C . SER A 1 85 ? -5.676 -5.137 -22.766 1 96.31 85 SER A C 1
ATOM 679 O O . SER A 1 85 ? -4.848 -4.242 -22.953 1 96.31 85 SER A O 1
ATOM 681 N N . ALA A 1 86 ? -6.957 -5.008 -23.047 1 96.69 86 ALA A N 1
ATOM 682 C CA . ALA A 1 86 ? -7.465 -3.729 -23.531 1 96.69 86 ALA A CA 1
ATOM 683 C C . ALA A 1 86 ? -7.254 -2.621 -22.5 1 96.69 86 ALA A C 1
ATOM 685 O O . ALA A 1 86 ? -6.859 -1.507 -22.859 1 96.69 86 ALA A O 1
ATOM 686 N N . SER A 1 87 ? -7.516 -2.93 -21.25 1 97.44 87 SER A N 1
ATOM 687 C CA . SER A 1 87 ? -7.297 -1.962 -20.172 1 97.44 87 SER A CA 1
ATOM 688 C C . SER A 1 87 ? -5.828 -1.564 -20.078 1 97.44 87 SER A C 1
ATOM 690 O O . SER A 1 87 ? -5.508 -0.388 -19.891 1 97.44 87 SER A O 1
ATOM 692 N N . LEU A 1 88 ? -4.969 -2.541 -20.203 1 96.94 88 LEU A N 1
ATOM 693 C CA . LEU A 1 88 ? -3.533 -2.301 -20.109 1 96.94 88 LEU A CA 1
ATOM 694 C C . LEU A 1 88 ? -3.084 -1.306 -21.172 1 96.94 88 LEU A C 1
ATOM 696 O O . LEU A 1 88 ? -2.451 -0.296 -20.859 1 96.94 88 LEU A O 1
ATOM 700 N N . TYR A 1 89 ? -3.494 -1.562 -22.391 1 96.38 89 TYR A N 1
ATOM 701 C CA . TYR A 1 89 ? -3.029 -0.735 -23.5 1 96.38 89 TYR A CA 1
ATOM 702 C C . TYR A 1 89 ? -3.699 0.634 -23.484 1 96.38 89 TYR A C 1
ATOM 704 O O . TYR A 1 89 ? -3.023 1.664 -23.531 1 96.38 89 TYR A O 1
ATOM 712 N N . LEU A 1 90 ? -4.996 0.65 -23.344 1 97.56 90 LEU A N 1
ATOM 713 C CA . LEU A 1 90 ? -5.746 1.896 -23.453 1 97.56 90 LEU A CA 1
ATOM 714 C C . LEU A 1 90 ? -5.523 2.777 -22.234 1 97.56 90 LEU A C 1
ATOM 716 O O . LEU A 1 90 ? -5.395 3.998 -22.359 1 97.56 90 LEU A O 1
ATOM 720 N N . ALA A 1 91 ? -5.48 2.172 -21.062 1 98.06 91 ALA A N 1
ATOM 721 C CA . ALA A 1 91 ? -5.297 2.961 -19.844 1 98.06 91 ALA A CA 1
ATOM 722 C C . ALA A 1 91 ? -3.879 3.516 -19.75 1 98.06 91 ALA A C 1
ATOM 724 O O . ALA A 1 91 ? -3.678 4.66 -19.344 1 98.06 91 ALA A O 1
ATOM 725 N N . THR A 1 92 ? -2.902 2.711 -20.109 1 97.25 92 THR A N 1
ATOM 726 C CA . THR A 1 92 ? -1.522 3.184 -20.094 1 97.25 92 THR A CA 1
ATOM 727 C C . THR A 1 92 ? -1.329 4.32 -21.094 1 97.25 92 THR A C 1
ATOM 729 O O . THR A 1 92 ? -0.708 5.336 -20.766 1 97.25 92 THR A O 1
ATOM 732 N N . LEU A 1 93 ? -1.884 4.148 -22.234 1 96.31 93 LEU A N 1
ATOM 733 C CA . LEU A 1 93 ? -1.78 5.184 -23.25 1 96.31 93 LEU A CA 1
ATOM 734 C C . LEU A 1 93 ? -2.467 6.465 -22.797 1 96.31 93 LEU A C 1
ATOM 736 O O . LEU A 1 93 ? -1.877 7.547 -22.875 1 96.31 93 LEU A O 1
ATOM 740 N N . SER A 1 94 ? -3.688 6.316 -22.344 1 97.44 94 SER A N 1
ATOM 741 C CA . SER A 1 94 ? -4.438 7.477 -21.875 1 97.44 94 SER A CA 1
ATOM 742 C C . SER A 1 94 ? -3.715 8.172 -20.719 1 97.44 94 SER A C 1
ATOM 744 O O . SER A 1 94 ? -3.625 9.398 -20.703 1 97.44 94 SER A O 1
ATOM 746 N N . GLY A 1 95 ? -3.246 7.352 -19.781 1 97.44 95 GLY A N 1
ATOM 747 C CA . GLY A 1 95 ? -2.535 7.914 -18.641 1 97.44 95 GLY A CA 1
ATOM 748 C C . GLY A 1 95 ? -1.284 8.672 -19.047 1 97.44 95 GLY A C 1
ATOM 749 O O . GLY A 1 95 ? -1.043 9.781 -18.547 1 97.44 95 GLY A O 1
ATOM 750 N N . LEU A 1 96 ? -0.507 8.117 -19.938 1 97.25 96 LEU A N 1
ATOM 751 C CA . LEU A 1 96 ? 0.736 8.75 -20.359 1 97.25 96 LEU A CA 1
ATOM 752 C C . LEU A 1 96 ? 0.455 10.039 -21.125 1 97.25 96 LEU A C 1
ATOM 754 O O . LEU A 1 96 ? 1.142 11.039 -20.922 1 97.25 96 LEU A O 1
ATOM 758 N N . LEU A 1 97 ? -0.527 10 -21.953 1 96.88 97 LEU A N 1
ATOM 759 C CA . LEU A 1 97 ? -0.886 11.195 -22.703 1 96.88 97 LEU A CA 1
ATOM 760 C C . LEU A 1 97 ? -1.395 12.289 -21.781 1 96.88 97 LEU A C 1
ATOM 762 O O . LEU A 1 97 ? -1.057 13.469 -21.938 1 96.88 97 LEU A O 1
ATOM 766 N N . ALA A 1 98 ? -2.189 11.883 -20.844 1 96.75 98 ALA A N 1
ATOM 767 C CA . ALA A 1 98 ? -2.709 12.852 -19.875 1 96.75 98 ALA A CA 1
ATOM 768 C C . ALA A 1 98 ? -1.585 13.438 -19.031 1 96.75 98 ALA A C 1
ATOM 770 O O . ALA A 1 98 ? -1.573 14.633 -18.75 1 96.75 98 ALA A O 1
ATOM 771 N N . PHE A 1 99 ? -0.724 12.602 -18.641 1 96.06 99 PHE A N 1
ATOM 772 C CA . PHE A 1 99 ? 0.421 13.086 -17.875 1 96.06 99 PHE A CA 1
ATOM 773 C C . PHE A 1 99 ? 1.239 14.078 -18.688 1 96.06 99 PHE A C 1
ATOM 775 O O . PHE A 1 99 ? 1.56 15.172 -18.203 1 96.06 99 PHE A O 1
ATOM 782 N N . ALA A 1 100 ? 1.566 13.672 -19.906 1 95.88 100 ALA A N 1
ATOM 783 C CA . ALA A 1 100 ? 2.373 14.516 -20.781 1 95.88 100 ALA A CA 1
ATOM 784 C C . ALA A 1 100 ? 1.688 15.852 -21.031 1 95.88 100 ALA A C 1
ATOM 786 O O . ALA A 1 100 ? 2.316 16.906 -20.938 1 95.88 100 ALA A O 1
ATOM 787 N N . SER A 1 101 ? 0.456 15.797 -21.344 1 95.06 101 SER A N 1
ATOM 788 C CA . SER A 1 101 ? -0.28 17.016 -21.656 1 95.06 101 SER A CA 1
ATOM 789 C C . SER A 1 101 ? -0.328 17.953 -20.438 1 95.06 101 SER A C 1
ATOM 791 O O . SER A 1 101 ? -0.139 19.156 -20.578 1 95.06 101 SER A O 1
ATOM 793 N N . THR A 1 102 ? -0.548 17.391 -19.281 1 93.12 102 THR A N 1
ATOM 794 C CA . THR A 1 102 ? -0.607 18.188 -18.062 1 93.12 102 THR A CA 1
ATOM 795 C C . THR A 1 102 ? 0.769 18.75 -17.719 1 93.12 102 THR A C 1
ATOM 797 O O . THR A 1 102 ? 0.894 19.922 -17.359 1 93.12 102 THR A O 1
ATOM 800 N N . PHE A 1 103 ? 1.74 17.953 -17.828 1 93.31 103 PHE A N 1
ATOM 801 C CA . PHE A 1 103 ? 3.109 18.375 -17.562 1 93.31 103 PHE A CA 1
ATOM 802 C C . PHE A 1 103 ? 3.527 19.516 -18.484 1 93.31 103 PHE A C 1
ATOM 804 O O . PHE A 1 103 ? 4.039 20.531 -18.016 1 93.31 103 PHE A O 1
ATOM 811 N N . ILE A 1 104 ? 3.299 19.328 -19.75 1 94.31 104 ILE A N 1
ATOM 812 C CA . ILE A 1 104 ? 3.664 20.312 -20.766 1 94.31 104 ILE A CA 1
ATOM 813 C C . ILE A 1 104 ? 2.871 21.609 -20.531 1 94.31 104 ILE A C 1
ATOM 815 O O . ILE A 1 104 ? 3.424 22.703 -20.609 1 94.31 104 ILE A O 1
ATOM 819 N N . SER A 1 105 ? 1.615 21.453 -20.25 1 91.44 105 SER A N 1
ATOM 820 C CA . SER A 1 105 ? 0.775 22.625 -20 1 91.44 105 SER A CA 1
ATOM 821 C C . SER A 1 105 ? 1.273 23.422 -18.797 1 91.44 105 SER A C 1
ATOM 823 O O . SER A 1 105 ? 1.333 24.656 -18.844 1 91.44 105 SER A O 1
ATOM 825 N N . GLN A 1 106 ? 1.629 22.75 -17.781 1 88.56 106 GLN A N 1
ATOM 826 C CA . GLN A 1 106 ? 2.135 23.422 -16.578 1 88.56 106 GLN A CA 1
ATOM 827 C C . GLN A 1 106 ? 3.445 24.141 -16.875 1 88.56 106 GLN A C 1
ATOM 829 O O . GLN A 1 106 ? 3.664 25.266 -16.391 1 88.56 106 GLN A O 1
ATOM 834 N N . LYS A 1 107 ? 4.273 23.609 -17.609 1 88.19 107 LYS A N 1
ATOM 835 C CA . LYS A 1 107 ? 5.562 24.219 -17.938 1 88.19 107 LYS A CA 1
ATOM 836 C C . LYS A 1 107 ? 5.387 25.406 -18.875 1 88.19 107 LYS A C 1
ATOM 838 O O . LYS A 1 107 ? 6.008 26.453 -18.672 1 88.19 107 LYS A O 1
ATOM 843 N N . ARG A 1 108 ? 4.59 25.234 -19.844 1 89.5 108 ARG A N 1
ATOM 844 C CA . ARG A 1 108 ? 4.391 26.281 -20.844 1 89.5 108 ARG A CA 1
ATOM 845 C C . ARG A 1 108 ? 3.701 27.5 -20.219 1 89.5 108 ARG A C 1
ATOM 847 O O . ARG A 1 108 ? 4.031 28.641 -20.547 1 89.5 108 ARG A O 1
ATOM 854 N N . HIS A 1 109 ? 2.785 27.266 -19.344 1 87.19 109 HIS A N 1
ATOM 855 C CA . HIS A 1 109 ? 2.021 28.375 -18.75 1 87.19 109 HIS A CA 1
ATOM 856 C C . HIS A 1 109 ? 2.611 28.797 -17.422 1 87.19 109 HIS A C 1
ATOM 858 O O . HIS A 1 109 ? 2.029 29.625 -16.719 1 87.19 109 HIS A O 1
ATOM 864 N N . HIS A 1 110 ? 3.771 28.266 -17.141 1 80.88 110 HIS A N 1
ATOM 865 C CA . HIS A 1 110 ? 4.508 28.609 -15.93 1 80.88 110 HIS A CA 1
ATOM 866 C C . HIS A 1 110 ? 3.605 28.531 -14.695 1 80.88 110 HIS A C 1
ATOM 868 O O . HIS A 1 110 ? 3.59 29.453 -13.875 1 80.88 110 HIS A O 1
ATOM 874 N N . ARG A 1 111 ? 2.727 27.516 -14.891 1 73.88 111 ARG A N 1
ATOM 875 C CA . ARG A 1 111 ? 1.79 27.266 -13.805 1 73.88 111 ARG A CA 1
ATOM 876 C C . ARG A 1 111 ? 2.082 25.938 -13.117 1 73.88 111 ARG A C 1
ATOM 878 O O . ARG A 1 111 ? 2.494 24.984 -13.773 1 73.88 111 ARG A O 1
ATOM 885 N N . GLY A 1 112 ? 2.656 25.922 -11.797 1 71.88 112 GLY A N 1
ATOM 886 C CA . GLY A 1 112 ? 2.744 24.672 -11.062 1 71.88 112 GLY A CA 1
ATOM 887 C C . GLY A 1 112 ? 4.172 24.266 -10.75 1 71.88 112 GLY A C 1
ATOM 888 O O . GLY A 1 112 ? 5.117 24.969 -11.109 1 71.88 112 GLY A O 1
ATOM 889 N N . ARG A 1 113 ? 4.32 23.094 -10.422 1 78 113 ARG A N 1
ATOM 890 C CA . ARG A 1 113 ? 5.59 22.578 -9.906 1 78 113 ARG A CA 1
ATOM 891 C C . ARG A 1 113 ? 6.449 22 -11.016 1 78 113 ARG A C 1
ATOM 893 O O . ARG A 1 113 ? 7.668 21.891 -10.875 1 78 113 ARG A O 1
ATOM 900 N N . ALA A 1 114 ? 5.887 21.719 -12.164 1 79.38 114 ALA A N 1
ATOM 901 C CA . ALA A 1 114 ? 6.59 21.078 -13.273 1 79.38 114 ALA A CA 1
ATOM 902 C C . ALA A 1 114 ? 7.633 22.016 -13.875 1 79.38 114 ALA A C 1
ATOM 904 O O . ALA A 1 114 ? 8.562 21.578 -14.555 1 79.38 114 ALA A O 1
ATOM 905 N N . GLN A 1 115 ? 7.473 23.25 -13.68 1 79.5 115 GLN A N 1
ATOM 906 C CA . GLN A 1 115 ? 8.383 24.25 -14.25 1 79.5 115 GLN A CA 1
ATOM 907 C C . GLN A 1 115 ? 9.781 24.109 -13.648 1 79.5 115 GLN A C 1
ATOM 909 O O . GLN A 1 115 ? 10.766 24.516 -14.273 1 79.5 115 GLN A O 1
ATOM 914 N N . GLU A 1 116 ? 9.852 23.516 -12.539 1 80.38 116 GLU A N 1
ATOM 915 C CA . GLU A 1 116 ? 11.133 23.406 -11.844 1 80.38 116 GLU A CA 1
ATOM 916 C C . GLU A 1 116 ? 11.969 22.266 -12.406 1 80.38 116 GLU A C 1
ATOM 918 O O . GLU A 1 116 ? 13.172 22.172 -12.141 1 80.38 116 GLU A O 1
ATOM 923 N N . PHE A 1 117 ? 11.328 21.484 -13.188 1 85.19 117 PHE A N 1
ATOM 924 C CA . PHE A 1 117 ? 12.031 20.328 -13.727 1 85.19 117 PHE A CA 1
ATOM 925 C C . PHE A 1 117 ? 12.367 20.531 -15.195 1 85.19 117 PHE A C 1
ATOM 927 O O . PHE A 1 117 ? 11.656 21.25 -15.906 1 85.19 117 PHE A O 1
ATOM 934 N N . SER A 1 118 ? 13.461 19.953 -15.617 1 85.94 118 SER A N 1
ATOM 935 C CA . SER A 1 118 ? 13.891 20.078 -17 1 85.94 118 SER A CA 1
ATOM 936 C C . SER A 1 118 ? 13.023 19.234 -17.938 1 85.94 118 SER A C 1
ATOM 938 O O . SER A 1 118 ? 12.32 18.328 -17.484 1 85.94 118 SER A O 1
ATOM 940 N N . TRP A 1 119 ? 13.047 19.5 -19.188 1 88.5 119 TRP A N 1
ATOM 941 C CA . TRP A 1 119 ? 12.328 18.734 -20.203 1 88.5 119 TRP A CA 1
ATOM 942 C C . TRP A 1 119 ? 12.859 17.312 -20.297 1 88.5 119 TRP A C 1
ATOM 944 O O . TRP A 1 119 ? 12.102 16.391 -20.594 1 88.5 119 TRP A O 1
ATOM 954 N N . ARG A 1 120 ? 14.125 17.156 -20 1 86 120 ARG A N 1
ATOM 955 C CA . ARG A 1 120 ? 14.727 15.828 -20.016 1 86 120 ARG A CA 1
ATOM 956 C C . ARG A 1 120 ? 14.156 14.969 -18.891 1 86 120 ARG A C 1
ATOM 958 O O . ARG A 1 120 ? 14.008 13.75 -19.047 1 86 120 ARG A O 1
ATOM 965 N N . ALA A 1 121 ? 13.836 15.602 -17.766 1 90.12 121 ALA A N 1
ATOM 966 C CA . ALA A 1 121 ? 13.266 14.883 -16.641 1 90.12 121 ALA A CA 1
ATOM 967 C C . ALA A 1 121 ? 11.898 14.297 -16.984 1 90.12 121 ALA A C 1
ATOM 969 O O . ALA A 1 121 ? 11.5 13.266 -16.453 1 90.12 121 ALA A O 1
ATOM 970 N N . MET A 1 122 ? 11.242 14.953 -17.938 1 92.38 122 MET A N 1
ATOM 9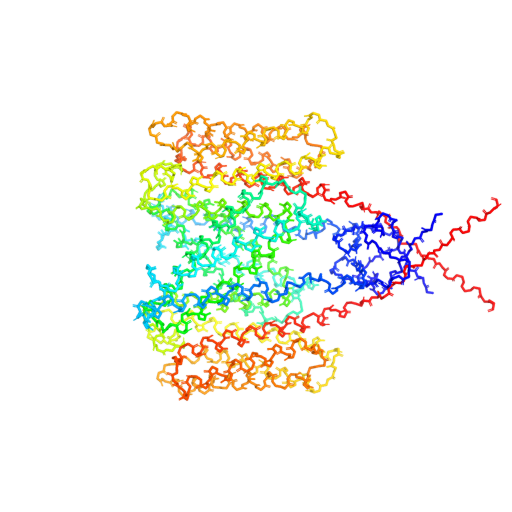71 C CA . MET A 1 122 ? 9.914 14.508 -18.344 1 92.38 122 MET A CA 1
ATOM 972 C C . MET A 1 122 ? 9.969 13.109 -18.953 1 92.38 122 MET A C 1
ATOM 974 O O . MET A 1 122 ? 9.109 12.273 -18.672 1 92.38 122 MET A O 1
ATOM 978 N N . ILE A 1 123 ? 10.977 12.836 -19.781 1 91.38 123 ILE A N 1
ATOM 979 C CA . ILE A 1 123 ? 11.109 11.547 -20.438 1 91.38 123 ILE A CA 1
ATOM 980 C C . ILE A 1 123 ? 11.297 10.445 -19.406 1 91.38 123 ILE A C 1
ATOM 982 O O . ILE A 1 123 ? 10.617 9.422 -19.438 1 91.38 123 ILE A O 1
ATOM 986 N N . SER A 1 124 ? 12.195 10.688 -18.469 1 92 124 SER A N 1
ATOM 987 C CA . SER A 1 124 ? 12.469 9.695 -17.438 1 92 124 SER A CA 1
ATOM 988 C C . SER A 1 124 ? 11.234 9.438 -16.578 1 92 124 SER A C 1
ATOM 990 O O . SER A 1 124 ? 10.93 8.289 -16.266 1 92 124 SER A O 1
ATOM 992 N N . ILE A 1 125 ? 10.5 10.469 -16.25 1 94.62 125 ILE A N 1
ATOM 993 C CA . ILE A 1 125 ? 9.32 10.359 -15.406 1 94.62 125 ILE A CA 1
ATOM 994 C C . ILE A 1 125 ? 8.211 9.625 -16.156 1 94.62 125 ILE A C 1
ATOM 996 O O . ILE A 1 125 ? 7.543 8.75 -15.609 1 94.62 125 ILE A O 1
ATOM 1000 N N . MET A 1 126 ? 8.102 9.922 -17.406 1 94.94 126 MET A N 1
ATOM 1001 C CA . MET A 1 126 ? 7.062 9.305 -18.219 1 94.94 126 MET A CA 1
ATOM 1002 C C . MET A 1 126 ? 7.305 7.809 -18.375 1 94.94 126 MET A C 1
ATOM 1004 O O . MET A 1 126 ? 6.371 7.012 -18.281 1 94.94 126 MET A O 1
ATOM 1008 N N . VAL A 1 127 ? 8.484 7.445 -18.594 1 92.12 127 VAL A N 1
ATOM 1009 C CA . VAL A 1 127 ? 8.805 6.031 -18.75 1 92.12 127 VAL A CA 1
ATOM 1010 C C . VAL A 1 127 ? 8.578 5.301 -17.422 1 92.12 127 VAL A C 1
ATOM 1012 O O . VAL A 1 127 ? 8.008 4.207 -17.406 1 92.12 127 VAL A O 1
ATOM 1015 N N . ALA A 1 128 ? 9.016 5.938 -16.375 1 93.62 128 ALA A N 1
ATOM 1016 C CA . ALA A 1 128 ? 8.797 5.332 -15.062 1 93.62 128 ALA A CA 1
ATOM 1017 C C . ALA A 1 128 ? 7.312 5.148 -14.781 1 93.62 128 ALA A C 1
ATOM 1019 O O . ALA A 1 128 ? 6.879 4.062 -14.391 1 93.62 128 ALA A O 1
ATOM 1020 N N . CYS A 1 129 ? 6.531 6.172 -15.047 1 95 129 CYS A N 1
ATOM 1021 C CA . CYS A 1 129 ? 5.09 6.117 -14.82 1 95 129 CYS A CA 1
ATOM 1022 C C . CYS A 1 129 ? 4.441 5.066 -15.711 1 95 129 CYS A C 1
ATOM 1024 O O . CYS A 1 129 ? 3.586 4.301 -15.266 1 95 129 CYS A O 1
ATOM 1026 N N . GLY A 1 130 ? 4.844 5.105 -16.938 1 94.69 130 GLY A N 1
ATOM 1027 C CA . GLY A 1 130 ? 4.309 4.117 -17.875 1 94.69 130 GLY A CA 1
ATOM 1028 C C . GLY A 1 130 ? 4.613 2.688 -17.453 1 94.69 130 GLY A C 1
ATOM 1029 O O . GLY A 1 130 ? 3.729 1.829 -17.484 1 94.69 130 GLY A O 1
ATOM 1030 N N . THR A 1 131 ? 5.848 2.479 -17.047 1 93.19 131 THR A N 1
ATOM 1031 C CA . THR A 1 131 ? 6.266 1.139 -16.656 1 93.19 131 THR A CA 1
ATOM 1032 C C . THR A 1 131 ? 5.566 0.709 -15.367 1 93.19 131 THR A C 1
ATOM 1034 O O . THR A 1 131 ? 5.074 -0.416 -15.266 1 93.19 131 THR A O 1
ATOM 1037 N N . ILE A 1 132 ? 5.516 1.573 -14.43 1 94.69 132 ILE A N 1
ATOM 1038 C CA . ILE A 1 132 ? 4.852 1.275 -13.164 1 94.69 132 ILE A CA 1
ATOM 1039 C C . ILE A 1 132 ? 3.377 0.976 -13.414 1 94.69 132 ILE A C 1
ATOM 1041 O O . ILE A 1 132 ? 2.83 0.015 -12.859 1 94.69 132 ILE A O 1
ATOM 1045 N N . THR A 1 133 ? 2.762 1.787 -14.242 1 95.94 133 THR A N 1
ATOM 1046 C CA . THR A 1 133 ? 1.353 1.585 -14.562 1 95.94 133 THR A CA 1
ATOM 1047 C C . THR A 1 133 ? 1.144 0.245 -15.258 1 95.94 133 THR A C 1
ATOM 1049 O O . THR A 1 133 ? 0.255 -0.523 -14.891 1 95.94 133 THR A O 1
ATOM 1052 N N . ALA A 1 134 ? 1.957 -0.045 -16.25 1 93.88 134 ALA A N 1
ATOM 1053 C CA . ALA A 1 134 ? 1.839 -1.296 -16.984 1 93.88 134 ALA A CA 1
ATOM 1054 C C . ALA A 1 134 ? 2.027 -2.5 -16.062 1 93.88 134 ALA A C 1
ATOM 1056 O O . ALA A 1 134 ? 1.226 -3.438 -16.094 1 93.88 134 ALA A O 1
ATOM 1057 N N . PHE A 1 135 ? 3.047 -2.434 -15.258 1 92.06 135 PHE A N 1
ATOM 1058 C CA . PHE A 1 135 ? 3.311 -3.537 -14.344 1 92.06 135 PHE A CA 1
ATOM 1059 C C . PHE A 1 135 ? 2.17 -3.697 -13.344 1 92.06 135 PHE A C 1
ATOM 1061 O O . PHE A 1 135 ? 1.774 -4.82 -13.016 1 92.06 135 PHE A O 1
ATOM 1068 N N . SER A 1 136 ? 1.66 -2.611 -12.891 1 93.94 136 SER A N 1
ATOM 1069 C CA . SER A 1 136 ? 0.554 -2.654 -11.938 1 93.94 136 SER A CA 1
ATOM 1070 C C . SER A 1 136 ? -0.693 -3.264 -12.562 1 93.94 136 SER A C 1
ATOM 1072 O O . SER A 1 136 ? -1.394 -4.055 -11.93 1 93.94 136 SER A O 1
ATOM 1074 N N . LEU A 1 137 ? -0.948 -2.91 -13.812 1 95.75 137 LEU A N 1
ATOM 1075 C CA . LEU A 1 137 ? -2.121 -3.434 -14.5 1 95.75 137 LEU A CA 1
ATOM 1076 C C . LEU A 1 137 ? -1.948 -4.914 -14.82 1 95.75 137 LEU A C 1
ATOM 1078 O O . LEU A 1 137 ? -2.908 -5.684 -14.75 1 95.75 137 LEU A O 1
ATOM 1082 N N . VAL A 1 138 ? -0.737 -5.312 -15.18 1 93.38 138 VAL A N 1
ATOM 1083 C CA . VAL A 1 138 ? -0.472 -6.727 -15.43 1 93.38 138 VAL A CA 1
ATOM 1084 C C . VAL A 1 138 ? -0.646 -7.523 -14.133 1 93.38 138 VAL A C 1
ATOM 1086 O O . VAL A 1 138 ? -1.286 -8.578 -14.125 1 93.38 138 VAL A O 1
ATOM 1089 N N . ALA A 1 139 ? -0.042 -7 -13.086 1 91.19 139 ALA A N 1
ATOM 1090 C CA . ALA A 1 139 ? -0.201 -7.641 -11.789 1 91.19 139 ALA A CA 1
ATOM 1091 C C . ALA A 1 139 ? -1.67 -7.695 -11.375 1 91.19 139 ALA A C 1
ATOM 1093 O O . ALA A 1 139 ? -2.143 -8.719 -10.875 1 91.19 139 ALA A O 1
ATOM 1094 N N . GLY A 1 140 ? -2.389 -6.645 -11.594 1 93.12 140 GLY A N 1
ATOM 1095 C CA . GLY A 1 140 ? -3.816 -6.613 -11.32 1 93.12 140 GLY A CA 1
ATOM 1096 C C . GLY A 1 140 ? -4.605 -7.609 -12.148 1 93.12 140 GLY A C 1
ATOM 1097 O O . GLY A 1 140 ? -5.527 -8.25 -11.641 1 93.12 140 GLY A O 1
ATOM 1098 N N . ALA A 1 141 ? -4.258 -7.715 -13.406 1 94.38 141 ALA A N 1
ATOM 1099 C CA . ALA A 1 141 ? -4.914 -8.672 -14.297 1 94.38 141 ALA A CA 1
ATOM 1100 C C . ALA A 1 141 ? -4.688 -10.102 -13.828 1 94.38 141 ALA A C 1
ATOM 1102 O O . ALA A 1 141 ? -5.613 -10.922 -13.828 1 94.38 141 ALA A O 1
ATOM 1103 N N . TRP A 1 142 ? -3.469 -10.352 -13.484 1 89.94 142 TRP A N 1
ATOM 1104 C CA . TRP A 1 142 ? -3.152 -11.672 -12.961 1 89.94 142 TRP A CA 1
ATOM 1105 C C . TRP A 1 142 ? -3.965 -11.977 -11.703 1 89.94 142 TRP A C 1
ATOM 1107 O O . TRP A 1 142 ? -4.516 -13.07 -11.562 1 89.94 142 TRP A O 1
ATOM 1117 N N . LEU A 1 143 ? -4.023 -11.031 -10.836 1 89.25 143 LEU A N 1
ATOM 1118 C CA . LEU A 1 143 ? -4.766 -11.195 -9.594 1 89.25 143 LEU A CA 1
ATOM 1119 C C . LEU A 1 143 ? -6.246 -11.43 -9.867 1 89.25 143 LEU A C 1
ATOM 1121 O O . LEU A 1 143 ? -6.824 -12.406 -9.383 1 89.25 143 LEU A O 1
ATOM 1125 N N . VAL A 1 144 ? -6.84 -10.578 -10.656 1 92.56 144 VAL A N 1
ATOM 1126 C CA . VAL A 1 144 ? -8.266 -10.695 -10.938 1 92.56 144 VAL A CA 1
ATOM 1127 C C . VAL A 1 144 ? -8.539 -11.992 -11.695 1 92.56 144 VAL A C 1
ATOM 1129 O O . VAL A 1 144 ? -9.562 -12.648 -11.469 1 92.56 144 VAL A O 1
ATOM 1132 N N . GLY A 1 145 ? -7.66 -12.328 -12.609 1 92.31 145 GLY A N 1
ATOM 1133 C CA . GLY A 1 145 ? -7.785 -13.594 -13.312 1 92.31 145 GLY A CA 1
ATOM 1134 C C . GLY A 1 145 ? -7.742 -14.797 -12.391 1 92.31 145 GLY A C 1
ATOM 1135 O O . GLY A 1 145 ? -8.422 -15.797 -12.625 1 92.31 145 GLY A O 1
ATOM 1136 N N . SER A 1 146 ? -6.945 -14.672 -11.359 1 88.69 146 SER A N 1
ATOM 1137 C CA . SER A 1 146 ? -6.836 -15.75 -10.383 1 88.69 146 SER A CA 1
ATOM 1138 C C . SER A 1 146 ? -8.078 -15.828 -9.508 1 88.69 146 SER A C 1
ATOM 1140 O O . SER A 1 146 ? -8.438 -16.906 -9.023 1 88.69 146 SER A O 1
ATOM 1142 N N . LEU A 1 147 ? -8.688 -14.727 -9.305 1 90 147 LEU A N 1
ATOM 1143 C CA . LEU A 1 147 ? -9.883 -14.672 -8.461 1 90 147 LEU A CA 1
ATOM 1144 C C . LEU A 1 147 ? -11.109 -15.141 -9.227 1 90 147 LEU A C 1
ATOM 1146 O O . LEU A 1 147 ? -12.016 -15.75 -8.641 1 90 147 LEU A O 1
ATOM 1150 N N . PHE A 1 148 ? -11.109 -14.789 -10.508 1 92.06 148 PHE A N 1
ATOM 1151 C CA . PHE A 1 148 ? -12.266 -15.102 -11.336 1 92.06 148 PHE A CA 1
ATOM 1152 C C . PHE A 1 148 ? -11.859 -15.93 -12.547 1 92.06 148 PHE A C 1
ATOM 1154 O O . PHE A 1 148 ? -11.945 -15.461 -13.688 1 92.06 148 PHE A O 1
ATOM 1161 N N . HIS A 1 149 ? -11.633 -17.172 -12.273 1 90.38 149 HIS A N 1
ATOM 1162 C CA . HIS A 1 149 ? -11.117 -18.062 -13.312 1 90.38 149 HIS A CA 1
ATOM 1163 C C . HIS A 1 149 ? -12.156 -18.281 -14.414 1 90.38 149 HIS A C 1
ATOM 1165 O O . HIS A 1 149 ? -13.297 -18.656 -14.133 1 90.38 149 HIS A O 1
ATOM 1171 N N . GLY A 1 150 ? -11.812 -17.938 -15.625 1 91.19 150 GLY A N 1
ATOM 1172 C CA . GLY A 1 150 ? -12.648 -18.25 -16.781 1 91.19 150 GLY A CA 1
ATOM 1173 C C . GLY A 1 150 ? -13.781 -17.25 -16.969 1 91.19 150 GLY A C 1
ATOM 1174 O O . GLY A 1 150 ? -14.68 -17.484 -17.781 1 91.19 150 GLY A O 1
ATOM 1175 N N . ALA A 1 151 ? -13.734 -16.203 -16.266 1 93.06 151 ALA A N 1
ATOM 1176 C CA . ALA A 1 151 ? -14.805 -15.211 -16.359 1 93.06 151 ALA A CA 1
ATOM 1177 C C . ALA A 1 151 ? -14.828 -14.562 -17.75 1 93.06 151 ALA A C 1
ATOM 1179 O O . ALA A 1 151 ? -13.773 -14.211 -18.281 1 93.06 151 ALA A O 1
ATOM 1180 N N . VAL A 1 152 ? -16.031 -14.453 -18.359 1 95 152 VAL A N 1
ATOM 1181 C CA . VAL A 1 152 ? -16.281 -13.836 -19.656 1 95 152 VAL A CA 1
ATOM 1182 C C . VAL A 1 152 ? -17.406 -12.812 -19.531 1 95 152 VAL A C 1
ATOM 1184 O O . VAL A 1 152 ? -18.391 -13.039 -18.812 1 95 152 VAL A O 1
ATOM 1187 N N . PHE A 1 153 ? -17.219 -11.727 -20.203 1 94.62 153 PHE A N 1
ATOM 1188 C CA . PHE A 1 153 ? -18.219 -10.664 -20.125 1 94.62 153 PHE A CA 1
ATOM 1189 C C . PHE A 1 153 ? -18.719 -10.281 -21.516 1 94.62 153 PHE A C 1
ATOM 1191 O O . PHE A 1 153 ? -18 -10.469 -22.516 1 94.62 153 PHE A O 1
ATOM 1198 N N . ASP A 1 154 ? -19.938 -9.828 -21.547 1 94.5 154 ASP A N 1
ATOM 1199 C CA . ASP A 1 154 ? -20.422 -9.203 -22.781 1 94.5 154 ASP A CA 1
ATOM 1200 C C . ASP A 1 154 ? -19.688 -7.891 -23.047 1 94.5 154 ASP A C 1
ATOM 1202 O O . ASP A 1 154 ? -19.047 -7.332 -22.141 1 94.5 154 ASP A O 1
ATOM 1206 N N . ILE A 1 155 ? -19.766 -7.387 -24.172 1 94.25 155 ILE A N 1
ATOM 1207 C CA . ILE A 1 155 ? -18.969 -6.246 -24.594 1 94.25 155 ILE A CA 1
ATOM 1208 C C . ILE A 1 155 ? -19.375 -5.004 -23.812 1 94.25 155 ILE A C 1
ATOM 1210 O O . ILE A 1 155 ? -18.562 -4.105 -23.578 1 94.25 155 ILE A O 1
ATOM 1214 N N . TYR A 1 156 ? -20.562 -4.867 -23.312 1 92.12 156 TYR A N 1
ATOM 1215 C CA . TYR A 1 156 ? -21.016 -3.703 -22.562 1 92.12 156 TYR A CA 1
ATOM 1216 C C . TYR A 1 156 ? -20.406 -3.682 -21.172 1 92.12 156 TYR A C 1
ATOM 1218 O O . TYR A 1 156 ? -19.875 -2.654 -20.734 1 92.12 156 TYR A O 1
ATOM 1226 N N . THR A 1 157 ? -20.469 -4.828 -20.531 1 92.94 157 THR A N 1
ATOM 1227 C CA . THR A 1 157 ? -19.828 -4.938 -19.234 1 92.94 157 THR A CA 1
ATOM 1228 C C . THR A 1 157 ? -18.312 -4.777 -19.344 1 92.94 157 THR A C 1
ATOM 1230 O O . THR A 1 157 ? -17.703 -4.09 -18.531 1 92.94 157 THR A O 1
ATOM 1233 N N . ALA A 1 158 ? -17.812 -5.395 -20.391 1 95.88 158 ALA A N 1
ATOM 1234 C CA . ALA A 1 158 ? -16.375 -5.27 -20.641 1 95.88 158 ALA A CA 1
ATOM 1235 C C . ALA A 1 158 ? -15.977 -3.809 -20.828 1 95.88 158 ALA A C 1
ATOM 1237 O O . ALA A 1 158 ? -14.992 -3.342 -20.266 1 95.88 158 ALA A O 1
ATOM 1238 N N . GLY A 1 159 ? -16.766 -3.168 -21.625 1 95.88 159 GLY A N 1
ATOM 1239 C CA . GLY A 1 159 ? -16.484 -1.761 -21.859 1 95.88 159 GLY A CA 1
ATOM 1240 C C . GLY A 1 159 ? -16.578 -0.907 -20.609 1 95.88 159 GLY A C 1
ATOM 1241 O O . GLY A 1 159 ? -15.773 0.004 -20.422 1 95.88 159 GLY A O 1
ATOM 1242 N N . ALA A 1 160 ? -17.5 -1.165 -19.781 1 93.5 160 ALA A N 1
ATOM 1243 C CA . ALA A 1 160 ? -17.656 -0.419 -18.531 1 93.5 160 ALA A CA 1
ATOM 1244 C C . ALA A 1 160 ? -16.453 -0.613 -17.625 1 93.5 160 ALA A C 1
ATOM 1246 O O . ALA A 1 160 ? -15.977 0.338 -17 1 93.5 160 ALA A O 1
ATOM 1247 N N . LEU A 1 161 ? -16 -1.81 -17.547 1 95.62 161 LEU A N 1
ATOM 1248 C CA . LEU A 1 161 ? -14.828 -2.105 -16.734 1 95.62 161 LEU A CA 1
ATOM 1249 C C . LEU A 1 161 ? -13.594 -1.403 -17.281 1 95.62 161 LEU A C 1
ATOM 1251 O O . LEU A 1 161 ? -12.805 -0.829 -16.531 1 95.62 161 LEU A O 1
ATOM 1255 N N . ILE A 1 162 ? -13.453 -1.451 -18.594 1 97.62 162 ILE A N 1
ATOM 1256 C CA . ILE A 1 162 ? -12.328 -0.804 -19.25 1 97.62 162 ILE A CA 1
ATOM 1257 C C . ILE A 1 162 ? -12.391 0.705 -19.016 1 97.62 162 ILE A C 1
ATOM 1259 O O . ILE A 1 162 ? -11.375 1.34 -18.734 1 97.62 162 ILE A O 1
ATOM 1263 N N . PHE A 1 163 ? -13.594 1.231 -19.125 1 97.5 163 PHE A N 1
ATOM 1264 C CA . PHE A 1 163 ? -13.812 2.652 -18.875 1 97.5 163 PHE A CA 1
ATOM 1265 C C . PHE A 1 163 ? -13.336 3.041 -17.484 1 97.5 163 PHE A C 1
ATOM 1267 O O . PHE A 1 163 ? -12.633 4.043 -17.312 1 97.5 163 PHE A O 1
ATOM 1274 N N . LEU A 1 164 ? -13.672 2.248 -16.578 1 95.06 164 LEU A N 1
ATOM 1275 C CA . LEU A 1 164 ? -13.32 2.537 -15.188 1 95.06 164 LEU A CA 1
ATOM 1276 C C . LEU A 1 164 ? -11.805 2.518 -14.992 1 95.06 164 LEU A C 1
ATOM 1278 O O . LEU A 1 164 ? -11.25 3.389 -14.32 1 95.06 164 LEU A O 1
ATOM 1282 N N . VAL A 1 165 ? -11.133 1.559 -15.547 1 97.81 165 VAL A N 1
ATOM 1283 C CA . VAL A 1 165 ? -9.688 1.438 -15.406 1 97.81 165 VAL A CA 1
ATOM 1284 C C . VAL A 1 165 ? -9 2.621 -16.094 1 97.81 165 VAL A C 1
ATOM 1286 O O . VAL A 1 165 ? -8.078 3.217 -15.531 1 97.81 165 VAL A O 1
ATOM 1289 N N . ILE A 1 166 ? -9.523 2.955 -17.281 1 98.12 166 ILE A N 1
ATOM 1290 C CA . ILE A 1 166 ? -8.945 4.078 -18 1 98.12 166 ILE A CA 1
ATOM 1291 C C . ILE A 1 166 ? -9.117 5.363 -17.203 1 98.12 166 ILE A C 1
ATOM 1293 O O . ILE A 1 166 ? -8.172 6.133 -17.031 1 98.12 166 ILE A O 1
ATOM 1297 N N . ALA A 1 167 ? -10.289 5.566 -16.719 1 97.25 167 ALA A N 1
ATOM 1298 C CA . ALA A 1 167 ? -10.578 6.777 -15.945 1 97.25 167 ALA A CA 1
ATOM 1299 C C . ALA A 1 167 ? -9.711 6.859 -14.695 1 97.25 167 ALA A C 1
ATOM 1301 O O . ALA A 1 167 ? -9.148 7.918 -14.391 1 97.25 167 ALA A O 1
ATOM 1302 N N . MET A 1 168 ? -9.57 5.777 -14.039 1 96.44 168 MET A N 1
ATOM 1303 C CA . MET A 1 168 ? -8.781 5.738 -12.812 1 96.44 168 MET A CA 1
ATOM 1304 C C . MET A 1 168 ? -7.312 6.027 -13.094 1 96.44 168 MET A C 1
ATOM 1306 O O . MET A 1 168 ? -6.699 6.859 -12.422 1 96.44 168 MET A O 1
ATOM 1310 N N . VAL A 1 169 ? -6.738 5.391 -14.055 1 97.81 169 VAL A N 1
ATOM 1311 C CA . VAL A 1 169 ? -5.328 5.566 -14.391 1 97.81 169 VAL A CA 1
ATOM 1312 C C . VAL A 1 169 ? -5.09 6.992 -14.875 1 97.81 169 VAL A C 1
ATOM 1314 O O . VAL A 1 169 ? -4.102 7.625 -14.492 1 97.81 169 VAL A O 1
ATOM 1317 N N . THR A 1 170 ? -6.027 7.469 -15.719 1 97.44 170 THR A N 1
ATOM 1318 C CA . THR A 1 170 ? -5.898 8.828 -16.234 1 97.44 170 THR A CA 1
ATOM 1319 C C . THR A 1 170 ? -5.938 9.844 -15.086 1 97.44 170 THR A C 1
ATOM 1321 O O . THR A 1 170 ? -5.145 10.781 -15.055 1 97.44 170 THR A O 1
ATOM 1324 N N . TYR A 1 171 ? -6.77 9.672 -14.164 1 95.19 171 TYR A N 1
ATOM 1325 C CA . TYR A 1 171 ? -6.863 10.547 -13.008 1 95.19 171 TYR A CA 1
ATOM 1326 C C . TYR A 1 171 ? -5.559 10.547 -12.219 1 95.19 171 TYR A C 1
ATOM 1328 O O . TYR A 1 171 ? -5.043 11.602 -11.852 1 95.19 171 TYR A O 1
ATOM 1336 N N . ILE A 1 172 ? -5.078 9.367 -11.945 1 95.81 172 ILE A N 1
ATOM 1337 C CA . ILE A 1 172 ? -3.861 9.211 -11.148 1 95.81 172 ILE A CA 1
ATOM 1338 C C . ILE A 1 172 ? -2.695 9.898 -11.867 1 95.81 172 ILE A C 1
ATOM 1340 O O . ILE A 1 172 ? -1.896 10.594 -11.234 1 95.81 172 ILE A O 1
ATOM 1344 N N . MET A 1 173 ? -2.652 9.742 -13.133 1 96.69 173 MET A N 1
ATOM 1345 C CA . MET A 1 173 ? -1.547 10.289 -13.914 1 96.69 173 MET A CA 1
ATOM 1346 C C . MET A 1 173 ? -1.625 11.812 -13.969 1 96.69 173 MET A C 1
ATOM 1348 O O . MET A 1 173 ? -0.599 12.492 -13.922 1 96.69 173 MET A O 1
ATOM 1352 N N . ILE A 1 174 ? -2.803 12.359 -14.094 1 94.44 174 ILE A N 1
ATOM 1353 C CA . ILE A 1 174 ? -2.969 13.805 -14.062 1 94.44 174 ILE A CA 1
ATOM 1354 C C . ILE A 1 174 ? -2.551 14.344 -12.695 1 94.44 174 ILE A C 1
ATOM 1356 O O . ILE A 1 174 ? -1.807 15.32 -12.609 1 94.44 174 ILE A O 1
ATOM 1360 N N . ASN A 1 175 ? -3.029 13.664 -11.727 1 91 175 ASN A N 1
ATOM 1361 C CA . ASN A 1 175 ? -2.686 14.07 -10.367 1 91 175 ASN A CA 1
ATOM 1362 C C . ASN A 1 175 ? -1.18 14.016 -10.133 1 91 175 ASN A C 1
ATOM 1364 O O . ASN A 1 175 ? -0.619 14.898 -9.477 1 91 175 ASN A O 1
ATOM 1368 N N . LEU A 1 176 ? -0.581 13.062 -10.586 1 92.25 176 LEU A N 1
ATOM 1369 C CA . LEU A 1 176 ? 0.865 12.922 -10.453 1 92.25 176 LEU A CA 1
ATOM 1370 C C . LEU A 1 176 ? 1.588 14.078 -11.125 1 92.25 176 LEU A C 1
ATOM 1372 O O . LEU A 1 176 ? 2.545 14.625 -10.57 1 92.25 176 LEU A O 1
ATOM 1376 N N . ALA A 1 177 ? 1.161 14.438 -12.266 1 92.12 177 ALA A N 1
ATOM 1377 C CA . ALA A 1 177 ? 1.777 15.547 -12.992 1 92.12 177 ALA A CA 1
ATOM 1378 C C . ALA A 1 177 ? 1.585 16.859 -12.242 1 92.12 177 ALA A C 1
ATOM 1380 O O . ALA A 1 177 ? 2.482 17.703 -12.219 1 92.12 177 ALA A O 1
ATOM 1381 N N . MET A 1 178 ? 0.458 17.016 -11.602 1 87.56 178 MET A N 1
ATOM 1382 C CA . MET A 1 178 ? 0.133 18.266 -10.906 1 87.56 178 MET A CA 1
ATOM 1383 C C . MET A 1 178 ? 0.882 18.359 -9.586 1 87.56 178 MET A C 1
ATOM 1385 O O . MET A 1 178 ? 1.09 19.453 -9.062 1 87.56 178 MET A O 1
ATOM 1389 N N . THR A 1 179 ? 1.271 17.203 -9.094 1 85.81 179 THR A N 1
ATOM 1390 C CA . THR A 1 179 ? 1.877 17.203 -7.77 1 85.81 179 THR A CA 1
ATOM 1391 C C . THR A 1 179 ? 3.344 16.797 -7.844 1 85.81 179 THR A C 1
ATOM 1393 O O . THR A 1 179 ? 3.908 16.312 -6.859 1 85.81 179 THR A O 1
ATOM 1396 N N . ILE A 1 180 ? 3.943 16.906 -8.945 1 88.06 180 ILE A N 1
ATOM 1397 C CA . ILE A 1 180 ? 5.332 16.484 -9.117 1 88.06 180 ILE A CA 1
ATOM 1398 C C . ILE A 1 180 ? 6.223 17.234 -8.133 1 88.06 180 ILE A C 1
ATOM 1400 O O . ILE A 1 180 ? 6.047 18.438 -7.914 1 88.06 180 ILE A O 1
ATOM 1404 N N . SER A 1 181 ? 6.984 16.656 -7.367 1 84.69 181 SER A N 1
ATOM 1405 C CA . SER A 1 181 ? 7.926 17.125 -6.363 1 84.69 181 SER A CA 1
ATOM 1406 C C . SER A 1 181 ? 9.086 16.156 -6.18 1 84.69 181 SER A C 1
ATOM 1408 O O . SER A 1 181 ? 9.055 15.039 -6.695 1 84.69 181 SER A O 1
ATOM 1410 N N . PRO A 1 182 ? 10.117 16.594 -5.609 1 86.12 182 PRO A N 1
ATOM 1411 C CA . PRO A 1 182 ? 11.211 15.664 -5.344 1 86.12 182 PRO A CA 1
ATOM 1412 C C . PRO A 1 182 ? 10.758 14.422 -4.582 1 86.12 182 PRO A C 1
ATOM 1414 O O . PRO A 1 182 ? 11.266 13.32 -4.828 1 86.12 182 PRO A O 1
ATOM 1417 N N . GLY A 1 183 ? 9.812 14.602 -3.689 1 88.56 183 GLY A N 1
ATOM 1418 C CA . GLY A 1 183 ? 9.258 13.461 -2.986 1 88.56 183 GLY A CA 1
ATOM 1419 C C . GLY A 1 183 ? 8.555 12.477 -3.904 1 88.56 183 GLY A C 1
ATOM 1420 O O . GLY A 1 183 ? 8.703 11.266 -3.758 1 88.56 183 GLY A O 1
ATOM 1421 N N . VAL A 1 184 ? 7.836 13.023 -4.816 1 89.88 184 VAL A N 1
ATOM 1422 C CA . VAL A 1 184 ? 7.141 12.18 -5.781 1 89.88 184 VAL A CA 1
ATOM 1423 C C . VAL A 1 184 ? 8.156 11.422 -6.633 1 89.88 184 VAL A C 1
ATOM 1425 O O . VAL A 1 184 ? 7.992 10.227 -6.898 1 89.88 184 VAL A O 1
ATOM 1428 N N . ILE A 1 185 ? 9.195 12.062 -7.055 1 92.94 185 ILE A N 1
ATOM 1429 C CA . ILE A 1 185 ? 10.219 11.43 -7.879 1 92.94 185 ILE A CA 1
ATOM 1430 C C . ILE A 1 185 ? 10.922 10.328 -7.082 1 92.94 185 ILE A C 1
ATOM 1432 O O . ILE A 1 185 ? 11.203 9.258 -7.617 1 92.94 185 ILE A O 1
ATOM 1436 N N . THR A 1 186 ? 11.172 10.625 -5.84 1 93.62 186 THR A N 1
ATOM 1437 C CA . THR A 1 186 ? 11.766 9.609 -4.977 1 93.62 186 THR A CA 1
ATOM 1438 C C . THR A 1 186 ? 10.859 8.391 -4.883 1 93.62 186 THR A C 1
ATOM 1440 O O . THR A 1 186 ? 11.328 7.254 -4.969 1 93.62 186 THR A O 1
ATOM 1443 N N . ASN A 1 187 ? 9.617 8.609 -4.746 1 93.81 187 ASN A N 1
ATOM 1444 C CA . ASN A 1 187 ? 8.664 7.508 -4.684 1 93.81 187 ASN A CA 1
ATOM 1445 C C . ASN A 1 187 ? 8.609 6.734 -5.996 1 93.81 187 ASN A C 1
ATOM 1447 O O . ASN A 1 187 ? 8.57 5.504 -5.996 1 93.81 187 ASN A O 1
ATOM 1451 N N . LEU A 1 188 ? 8.594 7.461 -7.043 1 95.12 188 LEU A N 1
ATOM 1452 C CA . LEU A 1 188 ? 8.594 6.809 -8.344 1 95.12 188 LEU A CA 1
ATOM 1453 C C . LEU A 1 188 ? 9.836 5.941 -8.516 1 95.12 188 LEU A C 1
ATOM 1455 O O . LEU A 1 188 ? 9.75 4.82 -9.023 1 95.12 188 LEU A O 1
ATOM 1459 N N . MET A 1 189 ? 10.914 6.48 -8.109 1 95.75 189 MET A N 1
ATOM 1460 C CA . MET A 1 189 ? 12.164 5.738 -8.188 1 95.75 189 MET A CA 1
ATOM 1461 C C . MET A 1 189 ? 12.094 4.465 -7.348 1 95.75 189 MET A C 1
ATOM 1463 O O . MET A 1 189 ? 12.477 3.389 -7.812 1 95.75 189 MET A O 1
ATOM 1467 N N . THR A 1 190 ? 11.578 4.609 -6.195 1 95.06 190 THR A N 1
ATOM 1468 C CA . THR A 1 190 ? 11.445 3.477 -5.285 1 95.06 190 THR A CA 1
ATOM 1469 C C . THR A 1 190 ? 10.531 2.41 -5.883 1 95.06 190 THR A C 1
ATOM 1471 O O . THR A 1 190 ? 10.891 1.232 -5.93 1 95.06 190 THR A O 1
ATOM 1474 N N . PHE A 1 191 ? 9.422 2.811 -6.387 1 94.56 191 PHE A N 1
ATOM 1475 C CA . PHE A 1 191 ? 8.477 1.872 -6.977 1 94.56 191 PHE A CA 1
ATOM 1476 C C . PHE A 1 191 ? 9.055 1.227 -8.227 1 94.56 191 PHE A C 1
ATOM 1478 O O . PHE A 1 191 ? 8.797 0.057 -8.508 1 94.56 191 PHE A O 1
ATOM 1485 N N . MET A 1 192 ? 9.781 1.989 -8.922 1 94.75 192 MET A N 1
ATOM 1486 C CA . MET A 1 192 ? 10.406 1.469 -10.133 1 94.75 192 MET A CA 1
ATOM 1487 C C . MET A 1 192 ? 11.43 0.393 -9.805 1 94.75 192 MET A C 1
ATOM 1489 O O . MET A 1 192 ? 11.414 -0.689 -10.391 1 94.75 192 MET A O 1
ATOM 1493 N N . ILE A 1 193 ? 12.211 0.67 -8.828 1 93.94 193 ILE A N 1
ATOM 1494 C CA . ILE A 1 193 ? 13.281 -0.262 -8.484 1 93.94 193 ILE A CA 1
ATOM 1495 C C . ILE A 1 193 ? 12.688 -1.514 -7.844 1 93.94 193 ILE A C 1
ATOM 1497 O O . ILE A 1 193 ? 12.914 -2.629 -8.32 1 93.94 193 ILE A O 1
ATOM 1501 N N . ILE A 1 194 ? 11.945 -1.309 -6.859 1 91.94 194 ILE A N 1
ATOM 1502 C CA . ILE A 1 194 ? 11.398 -2.445 -6.125 1 91.94 194 ILE A CA 1
ATOM 1503 C C . ILE A 1 194 ? 10.398 -3.195 -7 1 91.94 194 ILE A C 1
ATOM 1505 O O . ILE A 1 194 ? 10.508 -4.41 -7.176 1 91.94 194 ILE A O 1
ATOM 1509 N N . GLY A 1 195 ? 9.516 -2.449 -7.551 1 90.88 195 GLY A N 1
ATOM 1510 C CA . GLY A 1 195 ? 8.508 -3.064 -8.391 1 90.88 195 GLY A CA 1
ATOM 1511 C C . GLY A 1 195 ? 9.07 -3.703 -9.648 1 90.88 195 GLY A C 1
ATOM 1512 O O . GLY A 1 195 ? 8.703 -4.824 -10 1 90.88 195 GLY A O 1
ATOM 1513 N N . GLY A 1 196 ? 9.969 -3.037 -10.336 1 91.62 196 GLY A N 1
ATOM 1514 C CA . GLY A 1 196 ? 10.562 -3.561 -11.555 1 91.62 196 GLY A CA 1
ATOM 1515 C C . GLY A 1 196 ? 11.414 -4.793 -11.328 1 91.62 196 GLY A C 1
ATOM 1516 O O . GLY A 1 196 ? 11.312 -5.77 -12.07 1 91.62 196 GLY A O 1
ATOM 1517 N N . VAL A 1 197 ? 12.203 -4.758 -10.289 1 91.75 197 VAL A N 1
ATOM 1518 C CA . VAL A 1 197 ? 13.055 -5.898 -9.977 1 91.75 197 VAL A CA 1
ATOM 1519 C C . VAL A 1 197 ? 12.195 -7.094 -9.57 1 91.75 197 VAL A C 1
ATOM 1521 O O . VAL A 1 197 ? 12.398 -8.203 -10.07 1 91.75 197 VAL A O 1
ATOM 1524 N N . PHE A 1 198 ? 11.234 -6.809 -8.82 1 89.69 198 PHE A N 1
ATOM 1525 C CA . PHE A 1 198 ? 10.344 -7.883 -8.383 1 89.69 198 PHE A CA 1
ATOM 1526 C C . PHE A 1 198 ? 9.609 -8.484 -9.578 1 89.69 198 PHE A C 1
ATOM 1528 O O . PHE A 1 198 ? 9.469 -9.711 -9.672 1 89.69 198 PHE A O 1
ATOM 1535 N N . PHE A 1 199 ? 9.195 -7.684 -10.406 1 89.06 199 PHE A N 1
ATOM 1536 C CA . PHE A 1 199 ? 8.477 -8.148 -11.586 1 89.06 199 PHE A CA 1
ATOM 1537 C C . PHE A 1 199 ? 9.383 -9 -12.461 1 89.06 199 PHE A C 1
ATOM 1539 O O . PHE A 1 199 ? 8.961 -10.039 -12.984 1 89.06 199 PHE A O 1
ATOM 1546 N N . SER A 1 200 ? 10.594 -8.57 -12.57 1 90.38 200 SER A N 1
ATOM 1547 C CA . SER A 1 200 ? 11.555 -9.328 -13.367 1 90.38 200 SER A CA 1
ATOM 1548 C C . SER A 1 200 ? 11.844 -10.688 -12.742 1 90.38 200 SER A C 1
ATOM 1550 O O . SER A 1 200 ? 12.016 -11.68 -13.453 1 90.38 200 SER A O 1
ATOM 1552 N N . MET A 1 201 ? 11.875 -10.734 -11.43 1 90.5 201 MET A N 1
ATOM 1553 C CA . MET A 1 201 ? 12.102 -11.992 -10.719 1 90.5 201 MET A CA 1
ATOM 1554 C C . MET A 1 201 ? 10.914 -12.93 -10.883 1 90.5 201 MET A C 1
ATOM 1556 O O . MET A 1 201 ? 11.094 -14.117 -11.156 1 90.5 201 MET A O 1
ATOM 1560 N N . LEU A 1 202 ? 9.758 -12.391 -10.828 1 86.25 202 LEU A N 1
ATOM 1561 C CA . LEU A 1 202 ? 8.531 -13.18 -10.812 1 86.25 202 LEU A CA 1
ATOM 1562 C C . LEU A 1 202 ? 8.211 -13.727 -12.195 1 86.25 202 LEU A C 1
ATOM 1564 O O . LEU A 1 202 ? 7.691 -14.836 -12.328 1 86.25 202 LEU A O 1
ATOM 1568 N N . THR A 1 203 ? 8.555 -12.984 -13.234 1 84.44 203 THR A N 1
ATOM 1569 C CA . THR A 1 203 ? 8.172 -13.367 -14.594 1 84.44 203 THR A CA 1
ATOM 1570 C C . THR A 1 203 ? 9.32 -14.062 -15.305 1 84.44 203 THR A C 1
ATOM 1572 O O . THR A 1 203 ? 9.234 -14.352 -16.5 1 84.44 203 THR A O 1
ATOM 1575 N N . ASN A 1 204 ? 10.305 -14.289 -14.516 1 87.19 204 ASN A N 1
ATOM 1576 C CA . ASN A 1 204 ? 11.445 -14.961 -15.125 1 87.19 204 ASN A CA 1
ATOM 1577 C C . ASN A 1 204 ? 11.125 -16.406 -15.469 1 87.19 204 ASN A C 1
ATOM 1579 O O . ASN A 1 204 ? 10.578 -17.141 -14.641 1 87.19 204 ASN A O 1
ATOM 1583 N N . SER A 1 205 ? 11.508 -16.844 -16.672 1 85.75 205 SER A N 1
ATOM 1584 C CA . SER A 1 205 ? 11.258 -18.203 -17.109 1 85.75 205 SER A CA 1
ATOM 1585 C C . SER A 1 205 ? 12.18 -19.188 -16.391 1 85.75 205 SER A C 1
ATOM 1587 O O . SER A 1 205 ? 11.828 -20.359 -16.203 1 85.75 205 SER A O 1
ATOM 1589 N N . ASN A 1 206 ? 13.359 -18.656 -16.016 1 87.25 206 ASN A N 1
ATOM 1590 C CA . ASN A 1 206 ? 14.297 -19.484 -15.266 1 87.25 206 ASN A CA 1
ATOM 1591 C C . ASN A 1 206 ? 14.062 -19.359 -13.758 1 87.25 206 ASN A C 1
ATOM 1593 O O . ASN A 1 206 ? 14.492 -18.375 -13.141 1 87.25 206 ASN A O 1
ATOM 1597 N N . LYS A 1 207 ? 13.492 -20.359 -13.148 1 87.12 207 LYS A N 1
ATOM 1598 C CA . LYS A 1 207 ? 13.148 -20.312 -11.727 1 87.12 207 LYS A CA 1
ATOM 1599 C C . LYS A 1 207 ? 14.391 -20.391 -10.859 1 87.12 207 LYS A C 1
ATOM 1601 O O . LYS A 1 207 ? 14.344 -20.078 -9.664 1 87.12 207 LYS A O 1
ATOM 1606 N N . ASP A 1 208 ? 15.578 -20.766 -11.445 1 89.12 208 ASP A N 1
ATOM 1607 C CA . ASP A 1 208 ? 16.812 -20.906 -10.68 1 89.12 208 ASP A CA 1
ATOM 1608 C C . ASP A 1 208 ? 17.734 -19.719 -10.914 1 89.12 208 ASP A C 1
ATOM 1610 O O . ASP A 1 208 ? 18.953 -19.812 -10.727 1 89.12 208 ASP A O 1
ATOM 1614 N N . TRP A 1 209 ? 17.125 -18.609 -11.359 1 89.25 209 TRP A N 1
ATOM 1615 C CA . TRP A 1 209 ? 17.938 -17.438 -11.672 1 89.25 209 TRP A CA 1
ATOM 1616 C C . TRP A 1 209 ? 18.828 -17.047 -10.492 1 89.25 209 TRP A C 1
ATOM 1618 O O . TRP A 1 209 ? 19.953 -16.594 -10.68 1 89.25 209 TRP A O 1
ATOM 1628 N N . TRP A 1 210 ? 18.344 -17.266 -9.273 1 89 210 TRP A N 1
ATOM 1629 C CA . TRP A 1 210 ? 19 -16.781 -8.062 1 89 210 TRP A CA 1
ATOM 1630 C C . TRP A 1 210 ? 20.25 -17.594 -7.754 1 89 210 TRP A C 1
ATOM 1632 O O . TRP A 1 210 ? 21.062 -17.203 -6.922 1 89 210 TRP A O 1
ATOM 1642 N N . ARG A 1 211 ? 20.422 -18.703 -8.422 1 89.44 211 ARG A N 1
ATOM 1643 C CA . ARG A 1 211 ? 21.625 -19.516 -8.25 1 89.44 211 ARG A CA 1
ATOM 1644 C C . ARG A 1 211 ? 22.797 -18.969 -9.055 1 89.44 211 ARG A C 1
ATOM 1646 O O . ARG A 1 211 ? 23.938 -19.344 -8.836 1 89.44 211 ARG A O 1
ATOM 1653 N N . HIS A 1 212 ? 22.516 -18.141 -9.938 1 88.19 212 HIS A N 1
ATOM 1654 C CA . HIS A 1 212 ? 23.562 -17.531 -10.75 1 88.19 212 HIS A CA 1
ATOM 1655 C C . HIS A 1 212 ? 24.047 -16.219 -10.148 1 88.19 212 HIS A C 1
ATOM 1657 O O . HIS A 1 212 ? 24.891 -16.219 -9.25 1 88.19 212 HIS A O 1
ATOM 1663 N N . ASN A 1 213 ? 23.453 -15.18 -10.484 1 88.69 213 ASN A N 1
ATOM 1664 C CA . ASN A 1 213 ? 23.703 -13.852 -9.945 1 88.69 213 ASN A CA 1
ATOM 1665 C C . ASN A 1 213 ? 22.516 -12.922 -10.164 1 88.69 213 ASN A C 1
ATOM 1667 O O . ASN A 1 213 ? 21.594 -13.258 -10.914 1 88.69 213 ASN A O 1
ATOM 1671 N N . PHE A 1 214 ? 22.594 -11.891 -9.5 1 87.75 214 PHE A N 1
ATOM 1672 C CA . PHE A 1 214 ? 21.5 -10.93 -9.539 1 87.75 214 PHE A CA 1
ATOM 1673 C C . PHE A 1 214 ? 21.312 -10.375 -10.945 1 87.75 214 PHE A C 1
ATOM 1675 O O . PHE A 1 214 ? 20.188 -10.266 -11.43 1 87.75 214 PHE A O 1
ATOM 1682 N N . SER A 1 215 ? 22.344 -10.141 -11.727 1 91.31 215 SER A N 1
ATOM 1683 C CA . SER A 1 215 ? 22.312 -9.523 -13.047 1 91.31 215 SER A CA 1
ATOM 1684 C C . SER A 1 215 ? 21.844 -10.508 -14.109 1 91.31 215 SER A C 1
ATOM 1686 O O . SER A 1 215 ? 21.594 -10.125 -15.258 1 91.31 215 SER A O 1
ATOM 1688 N N . PHE A 1 216 ? 21.75 -11.773 -13.688 1 90.44 216 PHE A N 1
ATOM 1689 C CA . PHE A 1 216 ? 21.203 -12.773 -14.602 1 90.44 216 PHE A CA 1
ATOM 1690 C C . PHE A 1 216 ? 19.828 -12.367 -15.117 1 90.44 216 PHE A C 1
ATOM 1692 O O . PHE A 1 216 ? 19.484 -12.664 -16.25 1 90.44 216 PHE A O 1
ATOM 1699 N N . LEU A 1 217 ? 19.094 -11.602 -14.32 1 91.06 217 LEU A N 1
ATOM 1700 C CA . LEU A 1 217 ? 17.75 -11.156 -14.648 1 91.06 217 LEU A CA 1
ATOM 1701 C C . LEU A 1 217 ? 17.75 -10.281 -15.898 1 91.06 217 LEU A C 1
ATOM 1703 O O . LEU A 1 217 ? 16.734 -10.148 -16.578 1 91.06 217 LEU A O 1
ATOM 1707 N N . GLY A 1 218 ? 18.906 -9.734 -16.188 1 93.06 218 GLY A N 1
ATOM 1708 C CA . GLY A 1 218 ? 19.016 -8.82 -17.328 1 93.06 218 GLY A CA 1
ATOM 1709 C C . GLY A 1 218 ? 19.703 -9.438 -18.531 1 93.06 218 GLY A C 1
ATOM 1710 O O . GLY A 1 218 ? 19.938 -8.758 -19.531 1 93.06 218 GLY A O 1
ATOM 1711 N N . THR A 1 219 ? 20 -10.672 -18.469 1 92.38 219 THR A N 1
ATOM 1712 C CA . THR A 1 219 ? 20.75 -11.312 -19.531 1 92.38 219 THR A CA 1
ATOM 1713 C C . THR A 1 219 ? 19.812 -11.898 -20.578 1 92.38 219 THR A C 1
ATOM 1715 O O . THR A 1 219 ? 18.609 -12.023 -20.344 1 92.38 219 THR A O 1
ATOM 1718 N N . ALA A 1 220 ? 20.391 -12.281 -21.656 1 87.56 220 ALA A N 1
ATOM 1719 C CA . ALA A 1 220 ? 19.625 -12.867 -22.75 1 87.56 220 ALA A CA 1
ATOM 1720 C C . ALA A 1 220 ? 19.062 -14.234 -22.375 1 87.56 220 ALA A C 1
ATOM 1722 O O . ALA A 1 220 ? 18.109 -14.711 -22.984 1 87.56 220 ALA A O 1
ATOM 1723 N N . ASN A 1 221 ? 19.625 -14.82 -21.375 1 83.25 221 ASN A N 1
ATOM 1724 C CA . ASN A 1 221 ? 19.188 -16.141 -20.922 1 83.25 221 ASN A CA 1
ATOM 1725 C C . ASN A 1 221 ? 17.938 -16.047 -20.031 1 83.25 221 ASN A C 1
ATOM 1727 O O . ASN A 1 221 ? 17.375 -17.062 -19.641 1 83.25 221 ASN A O 1
ATOM 1731 N N . SER A 1 222 ? 17.594 -14.883 -19.781 1 85 222 SER A N 1
ATOM 1732 C CA . SER A 1 222 ? 16.406 -14.633 -18.969 1 85 222 SER A CA 1
ATOM 1733 C C . SER A 1 222 ? 15.25 -14.133 -19.844 1 85 222 SER A C 1
ATOM 1735 O O . SER A 1 222 ? 15.453 -13.297 -20.719 1 85 222 SER A O 1
ATOM 1737 N N . SER A 1 223 ? 14.117 -14.789 -19.688 1 83.19 223 SER A N 1
ATOM 1738 C CA . SER A 1 223 ? 12.938 -14.273 -20.375 1 83.19 223 SER A CA 1
ATOM 1739 C C . SER A 1 223 ? 12.562 -12.883 -19.891 1 83.19 223 SER A C 1
ATOM 1741 O O . SER A 1 223 ? 12.656 -12.602 -18.688 1 83.19 223 SER A O 1
ATOM 1743 N N . ASN A 1 224 ? 12.281 -11.984 -20.719 1 82.25 224 ASN A N 1
ATOM 1744 C CA . ASN A 1 224 ? 11.844 -10.625 -20.406 1 82.25 224 ASN A CA 1
ATOM 1745 C C . ASN A 1 224 ? 12.938 -9.828 -19.703 1 82.25 224 ASN A C 1
ATOM 1747 O O . ASN A 1 224 ? 12.664 -9.102 -18.75 1 82.25 224 ASN A O 1
ATOM 1751 N N . SER A 1 225 ? 14.227 -10.102 -20.094 1 90.12 225 SER A N 1
ATOM 1752 C CA . SER A 1 225 ? 15.391 -9.422 -19.531 1 90.12 225 SER A CA 1
ATOM 1753 C C . SER A 1 225 ? 15.273 -7.91 -19.672 1 90.12 225 SER A C 1
ATOM 1755 O O . SER A 1 225 ? 15.852 -7.164 -18.875 1 90.12 225 SER A O 1
ATOM 1757 N N . TRP A 1 226 ? 14.508 -7.5 -20.625 1 89.56 226 TRP A N 1
ATOM 1758 C CA . TRP A 1 226 ? 14.344 -6.07 -20.859 1 89.56 226 TRP A CA 1
ATOM 1759 C C . TRP A 1 226 ? 13.68 -5.383 -19.672 1 89.56 226 TRP A C 1
ATOM 1761 O O . TRP A 1 226 ? 13.93 -4.207 -19.406 1 89.56 226 TRP A O 1
ATOM 1771 N N . GLN A 1 227 ? 12.828 -6.035 -18.906 1 89.56 227 GLN A N 1
ATOM 1772 C CA . GLN A 1 227 ? 12.156 -5.465 -17.75 1 89.56 227 GLN A CA 1
ATOM 1773 C C . GLN A 1 227 ? 13.164 -5.043 -16.688 1 89.56 227 GLN A C 1
ATOM 1775 O O . GLN A 1 227 ? 13.07 -3.941 -16.141 1 89.56 227 GLN A O 1
ATOM 1780 N N . PHE A 1 228 ? 14.07 -5.953 -16.469 1 93.25 228 PHE A N 1
ATOM 1781 C CA . PHE A 1 228 ? 15.102 -5.672 -15.484 1 93.25 228 PHE A CA 1
ATOM 1782 C C . PHE A 1 228 ? 15.969 -4.5 -15.93 1 93.25 228 PHE A C 1
ATOM 1784 O O . PHE A 1 228 ? 16.219 -3.574 -15.156 1 93.25 228 PHE A O 1
ATOM 1791 N N . ASN A 1 229 ? 16.375 -4.504 -17.156 1 95.06 229 ASN A N 1
ATOM 1792 C CA . ASN A 1 229 ? 17.297 -3.512 -17.688 1 95.06 229 ASN A CA 1
ATOM 1793 C C . ASN A 1 229 ? 16.656 -2.133 -17.781 1 95.06 229 ASN A C 1
ATOM 1795 O O . ASN A 1 229 ? 17.266 -1.13 -17.406 1 95.06 229 ASN A O 1
ATOM 1799 N N . ILE A 1 230 ? 15.453 -2.082 -18.219 1 93.25 230 ILE A N 1
ATOM 1800 C CA . ILE A 1 230 ? 14.75 -0.805 -18.312 1 93.25 230 ILE A CA 1
ATOM 1801 C C . ILE A 1 230 ? 14.539 -0.23 -16.922 1 93.25 230 ILE A C 1
ATOM 1803 O O . ILE A 1 230 ? 14.625 0.985 -16.719 1 93.25 230 ILE A O 1
ATOM 1807 N N . THR A 1 231 ? 14.25 -1.114 -15.961 1 94.38 231 THR A N 1
ATOM 1808 C CA . THR A 1 231 ? 14.094 -0.697 -14.57 1 94.38 231 THR A CA 1
ATOM 1809 C C . THR A 1 231 ? 15.359 0.003 -14.078 1 94.38 231 THR A C 1
ATOM 1811 O O . THR A 1 231 ? 15.289 1.099 -13.516 1 94.38 231 THR A O 1
ATOM 1814 N N . LEU A 1 232 ? 16.5 -0.574 -14.367 1 95.69 232 LEU A N 1
ATOM 1815 C CA . LEU A 1 232 ? 17.766 -0.013 -13.891 1 95.69 232 LEU A CA 1
ATOM 1816 C C . LEU A 1 232 ? 18.078 1.292 -14.609 1 95.69 232 LEU A C 1
ATOM 1818 O O . LEU A 1 232 ? 18.453 2.279 -13.969 1 95.69 232 LEU A O 1
ATOM 1822 N N . ILE A 1 233 ? 17.891 1.309 -15.867 1 96.06 233 ILE A N 1
ATOM 1823 C CA . ILE A 1 233 ? 18.234 2.467 -16.688 1 96.06 233 ILE A CA 1
ATOM 1824 C C . ILE A 1 233 ? 17.391 3.666 -16.266 1 96.06 233 ILE A C 1
ATOM 1826 O O . ILE A 1 233 ? 17.922 4.746 -15.992 1 96.06 233 ILE A O 1
ATOM 1830 N N . PHE A 1 234 ? 16.172 3.443 -16.125 1 94.44 234 PHE A N 1
ATOM 1831 C CA . PHE A 1 234 ? 15.312 4.598 -15.883 1 94.44 234 PHE A CA 1
ATOM 1832 C C . PHE A 1 234 ? 15.258 4.945 -14.406 1 94.44 234 PHE A C 1
ATOM 1834 O O . PHE A 1 234 ? 14.969 6.086 -14.039 1 94.44 234 PHE A O 1
ATOM 1841 N N . SER A 1 235 ? 15.492 3.969 -13.516 1 95.81 235 SER A N 1
ATOM 1842 C CA . SER A 1 235 ? 15.734 4.344 -12.125 1 95.81 235 SER A CA 1
ATOM 1843 C C . SER A 1 235 ? 16.953 5.242 -11.992 1 95.81 235 SER A C 1
ATOM 1845 O O . SER A 1 235 ? 16.969 6.191 -11.211 1 95.81 235 SER A O 1
ATOM 1847 N N . ALA A 1 236 ? 17.953 4.906 -12.773 1 96.69 236 ALA A N 1
ATOM 1848 C CA . ALA A 1 236 ? 19.156 5.73 -12.797 1 96.69 236 ALA A CA 1
ATOM 1849 C C . ALA A 1 236 ? 18.859 7.141 -13.297 1 96.69 236 ALA A C 1
ATOM 1851 O O . ALA A 1 236 ? 19.359 8.125 -12.75 1 96.69 236 ALA A O 1
ATOM 1852 N N . MET A 1 237 ? 18.047 7.199 -14.273 1 95.5 237 MET A N 1
ATOM 1853 C CA . MET A 1 237 ? 17.672 8.5 -14.82 1 95.5 237 MET A CA 1
ATOM 1854 C C . MET A 1 237 ? 16.875 9.312 -13.812 1 95.5 237 MET A C 1
ATOM 1856 O O . MET A 1 237 ? 17.047 10.523 -13.695 1 95.5 237 MET A O 1
ATOM 1860 N N . LEU A 1 238 ? 15.969 8.672 -13.133 1 95.94 238 LEU A N 1
ATOM 1861 C CA . LEU A 1 238 ? 15.227 9.344 -12.078 1 95.94 238 LEU A CA 1
ATOM 1862 C C . LEU A 1 238 ? 16.156 9.836 -10.977 1 95.94 238 LEU A C 1
ATOM 1864 O O . LEU A 1 238 ? 15.984 10.938 -10.453 1 95.94 238 LEU A O 1
ATOM 1868 N N . MET A 1 239 ? 17.094 8.969 -10.672 1 96.56 239 MET A N 1
ATOM 1869 C CA . MET A 1 239 ? 18.078 9.344 -9.664 1 96.56 239 MET A CA 1
ATOM 1870 C C . MET A 1 239 ? 18.859 10.578 -10.102 1 96.56 239 MET A C 1
ATOM 1872 O O . MET A 1 239 ? 19.062 11.508 -9.32 1 96.56 239 MET A O 1
ATOM 1876 N N . LEU A 1 240 ? 19.266 10.641 -11.336 1 95.88 240 LEU A N 1
ATOM 1877 C CA . LEU A 1 240 ? 19.984 11.789 -11.875 1 95.88 240 LEU A CA 1
ATOM 1878 C C . LEU A 1 240 ? 19.125 13.055 -11.797 1 95.88 240 LEU A C 1
ATOM 1880 O O . LEU A 1 240 ? 19.625 14.125 -11.453 1 95.88 240 LEU A O 1
ATOM 1884 N N . THR A 1 241 ? 17.906 12.906 -12.125 1 92.69 241 THR A N 1
ATOM 1885 C CA . THR A 1 241 ? 16.984 14.023 -12.047 1 92.69 241 THR A CA 1
ATOM 1886 C C . THR A 1 241 ? 16.875 14.547 -10.617 1 92.69 241 THR A C 1
ATOM 1888 O O . THR A 1 241 ? 16.891 15.758 -10.391 1 92.69 241 THR A O 1
ATOM 1891 N N . LEU A 1 242 ? 16.75 13.633 -9.719 1 93.88 242 LEU A N 1
ATOM 1892 C CA . LEU A 1 242 ? 16.641 14 -8.312 1 93.88 242 LEU A CA 1
ATOM 1893 C C . LEU A 1 242 ? 17.906 14.695 -7.82 1 93.88 242 LEU A C 1
ATOM 1895 O O . LEU A 1 242 ? 17.828 15.703 -7.121 1 93.88 242 LEU A O 1
ATOM 1899 N N . ILE A 1 243 ? 19.031 14.141 -8.188 1 95.94 243 ILE A N 1
ATOM 1900 C CA . ILE A 1 243 ? 20.312 14.727 -7.801 1 95.94 243 ILE A CA 1
ATOM 1901 C C . ILE A 1 243 ? 20.406 16.156 -8.312 1 95.94 243 ILE A C 1
ATOM 1903 O O . ILE A 1 243 ? 20.75 17.078 -7.559 1 95.94 243 ILE A O 1
ATOM 1907 N N . ASP A 1 244 ? 20.109 16.328 -9.531 1 92.44 244 ASP A N 1
ATOM 1908 C CA . ASP A 1 244 ? 20.172 17.656 -10.141 1 92.44 244 ASP A CA 1
ATOM 1909 C C . ASP A 1 244 ? 19.297 18.656 -9.391 1 92.44 244 ASP A C 1
ATOM 1911 O O . ASP A 1 244 ? 19.766 19.734 -9 1 92.44 244 ASP A O 1
ATOM 1915 N N . TYR A 1 245 ? 18.125 18.297 -9.117 1 88.56 245 TYR A N 1
ATOM 1916 C CA . TYR A 1 245 ? 17.203 19.188 -8.43 1 88.56 245 TYR A CA 1
ATOM 1917 C C . TYR A 1 245 ? 17.672 19.484 -7.012 1 88.56 245 TYR A C 1
ATOM 1919 O O . TYR A 1 245 ? 17.719 20.641 -6.598 1 88.56 245 TYR A O 1
ATOM 1927 N N . LEU A 1 246 ? 18 18.516 -6.297 1 92.25 246 LEU A N 1
ATOM 1928 C CA . LEU A 1 246 ? 18.328 18.656 -4.883 1 92.25 246 LEU A CA 1
ATOM 1929 C C . LEU A 1 246 ? 19.625 19.422 -4.703 1 92.25 246 LEU A C 1
ATOM 1931 O O . LEU A 1 246 ? 19.719 20.297 -3.83 1 92.25 246 LEU A O 1
ATOM 1935 N N . PHE A 1 247 ? 20.562 19.156 -5.551 1 93.56 247 PHE A N 1
ATOM 1936 C CA . PHE A 1 247 ? 21.875 19.75 -5.316 1 93.56 247 PHE A CA 1
ATOM 1937 C C . PHE A 1 247 ? 21.953 21.156 -5.895 1 93.56 247 PHE A C 1
ATOM 1939 O O . PHE A 1 247 ? 22.781 21.953 -5.457 1 93.56 247 PHE A O 1
ATOM 1946 N N . VAL A 1 248 ? 21.141 21.469 -6.867 1 88.69 248 VAL A N 1
ATOM 1947 C CA . VAL A 1 248 ? 21.047 22.859 -7.301 1 88.69 248 VAL A CA 1
ATOM 1948 C C . VAL A 1 248 ? 20.516 23.734 -6.16 1 88.69 248 VAL A C 1
ATOM 1950 O O . VAL A 1 248 ? 21.047 24.812 -5.887 1 88.69 248 VAL A O 1
ATOM 1953 N N . ASN A 1 249 ? 19.562 23.234 -5.496 1 86.06 249 ASN A N 1
ATOM 1954 C CA . ASN A 1 249 ? 18.984 23.984 -4.391 1 86.06 249 ASN A CA 1
ATOM 1955 C C . ASN A 1 249 ? 19.844 23.922 -3.141 1 86.06 249 ASN A C 1
ATOM 1957 O O . ASN A 1 249 ? 19.922 24.891 -2.377 1 86.06 249 ASN A O 1
ATOM 1961 N N . LEU A 1 250 ? 20.469 22.828 -2.973 1 89.88 250 LEU A N 1
ATOM 1962 C CA . LEU A 1 250 ? 21.359 22.688 -1.828 1 89.88 250 LEU A CA 1
ATOM 1963 C C . LEU A 1 250 ? 22.578 23.594 -1.965 1 89.88 250 LEU A C 1
ATOM 1965 O O . LEU A 1 250 ? 23.031 24.188 -0.98 1 89.88 250 LEU A O 1
ATOM 1969 N N . SER A 1 251 ? 23.078 23.75 -3.154 1 90.75 251 SER A N 1
ATOM 1970 C CA . SER A 1 251 ? 24.25 24.578 -3.416 1 90.75 251 SER A CA 1
ATOM 1971 C C . SER A 1 251 ? 23.953 26.047 -3.191 1 90.75 251 SER A C 1
ATOM 1973 O O . SER A 1 251 ? 24.859 26.844 -2.928 1 90.75 251 SER A O 1
ATOM 1975 N N . LYS A 1 252 ? 22.703 26.391 -3.254 1 86.81 252 LYS A N 1
ATOM 1976 C CA . LYS A 1 252 ? 22.312 27.75 -2.928 1 86.81 252 LYS A CA 1
ATOM 1977 C C . LYS A 1 252 ? 22.453 28.016 -1.432 1 86.81 252 LYS A C 1
ATOM 1979 O O . LYS A 1 252 ? 22.844 29.125 -1.026 1 86.81 252 LYS A O 1
ATOM 1984 N N . LYS A 1 253 ? 22.25 27.062 -0.729 1 84.44 253 LYS A N 1
ATOM 1985 C CA . LYS A 1 253 ? 22.312 27.172 0.725 1 84.44 253 LYS A CA 1
ATOM 1986 C C . LYS A 1 253 ? 23.719 26.922 1.233 1 84.44 253 LYS A C 1
ATOM 1988 O O . LYS A 1 253 ? 24.188 27.609 2.15 1 84.44 253 LYS A O 1
ATOM 1993 N N . TYR A 1 254 ? 24.312 25.969 0.683 1 89.88 254 TYR A N 1
ATOM 1994 C CA . TYR A 1 254 ? 25.672 25.609 1.068 1 89.88 254 TYR A CA 1
ATOM 1995 C C . TYR A 1 254 ? 26.609 25.609 -0.138 1 89.88 254 TYR A C 1
ATOM 1997 O O . TYR A 1 254 ? 26.875 24.562 -0.732 1 89.88 254 TYR A O 1
ATOM 2005 N N . PRO A 1 255 ? 27.047 26.906 -0.303 1 87.94 255 PRO A N 1
ATOM 2006 C CA . PRO A 1 255 ? 27.953 27 -1.452 1 87.94 255 PRO A CA 1
ATOM 2007 C C . PRO A 1 255 ? 29.344 26.422 -1.16 1 87.94 255 PRO A C 1
ATOM 2009 O O . PRO A 1 255 ? 29.781 26.422 -0.01 1 87.94 255 PRO A O 1
ATOM 2012 N N . GLY A 1 256 ? 29.938 25.484 -1.953 1 88.62 256 GLY A N 1
ATOM 2013 C CA . GLY A 1 256 ? 31.281 24.953 -1.753 1 88.62 256 GLY A CA 1
ATOM 2014 C C . GLY A 1 256 ? 31.562 23.703 -2.574 1 88.62 256 GLY A C 1
ATOM 2015 O O . GLY A 1 256 ? 30.625 23.062 -3.074 1 88.62 256 GLY A O 1
ATOM 2016 N N . TRP A 1 257 ? 32.75 23.469 -2.635 1 92.75 257 TRP A N 1
ATOM 2017 C CA . TRP A 1 257 ? 33.156 22.344 -3.471 1 92.75 257 TRP A CA 1
ATOM 2018 C C . TRP A 1 257 ? 32.906 21.016 -2.777 1 92.75 257 TRP A C 1
ATOM 2020 O O . TRP A 1 257 ? 32.781 19.984 -3.434 1 92.75 257 TRP A O 1
ATOM 2030 N N . ARG A 1 258 ? 32.812 21.078 -1.488 1 93.25 258 ARG A N 1
ATOM 2031 C CA . ARG A 1 258 ? 32.594 19.844 -0.745 1 93.25 258 ARG A CA 1
ATOM 2032 C C . ARG A 1 258 ? 31.25 19.203 -1.131 1 93.25 258 ARG A C 1
ATOM 2034 O O . ARG A 1 258 ? 31.188 18 -1.405 1 93.25 258 ARG A O 1
ATOM 2041 N N . VAL A 1 259 ? 30.219 20.031 -1.204 1 94.69 259 VAL A N 1
ATOM 2042 C CA . VAL A 1 259 ? 28.891 19.547 -1.573 1 94.69 259 VAL A CA 1
ATOM 2043 C C . VAL A 1 259 ? 28.922 18.984 -2.994 1 94.69 259 VAL A C 1
ATOM 2045 O O . VAL A 1 259 ? 28.266 17.984 -3.289 1 94.69 259 VAL A O 1
ATOM 2048 N N . GLN A 1 260 ? 29.766 19.547 -3.832 1 95.94 260 GLN A N 1
ATOM 2049 C CA . GLN A 1 260 ? 29.859 19.109 -5.219 1 95.94 260 GLN A CA 1
ATOM 2050 C C . GLN A 1 260 ? 30.5 17.719 -5.312 1 95.94 260 GLN A C 1
ATOM 2052 O O . GLN A 1 260 ? 30.203 16.953 -6.227 1 95.94 260 GLN A O 1
ATOM 2057 N N . VAL A 1 261 ? 31.359 17.469 -4.418 1 96.75 261 VAL A N 1
ATOM 2058 C CA . VAL A 1 261 ? 31.984 16.156 -4.402 1 96.75 261 VAL A CA 1
ATOM 2059 C C . VAL A 1 261 ? 30.922 15.078 -4.23 1 96.75 261 VAL A C 1
ATOM 2061 O O . VAL A 1 261 ? 30.906 14.094 -4.969 1 96.75 261 VAL A O 1
ATOM 2064 N N . THR A 1 262 ? 30.062 15.281 -3.268 1 96.62 262 THR A N 1
ATOM 2065 C CA . THR A 1 262 ? 28.984 14.336 -3.041 1 96.62 262 THR A CA 1
ATOM 2066 C C . THR A 1 262 ? 28.062 14.258 -4.258 1 96.62 262 THR A C 1
ATOM 2068 O O . THR A 1 262 ? 27.625 13.172 -4.645 1 96.62 262 THR A O 1
ATOM 2071 N N . ARG A 1 263 ? 27.797 15.375 -4.828 1 96.69 263 ARG A N 1
ATOM 2072 C CA . ARG A 1 263 ? 26.984 15.406 -6.031 1 96.69 263 ARG A CA 1
ATOM 2073 C C . ARG A 1 263 ? 27.578 14.539 -7.133 1 96.69 263 ARG A C 1
ATOM 2075 O O . ARG A 1 263 ? 26.891 13.734 -7.746 1 96.69 263 ARG A O 1
ATOM 2082 N N . TRP A 1 264 ? 28.828 14.68 -7.348 1 97.19 264 TRP A N 1
ATOM 2083 C CA . TRP A 1 264 ? 29.5 13.953 -8.414 1 97.19 264 TRP A CA 1
ATOM 2084 C C . TRP A 1 264 ? 29.562 12.461 -8.102 1 97.19 264 TRP A C 1
ATOM 2086 O O . TRP A 1 264 ? 29.422 11.625 -9 1 97.19 264 TRP A O 1
ATOM 2096 N N . LEU A 1 265 ? 29.766 12.141 -6.879 1 97.56 265 LEU A N 1
ATOM 2097 C CA . LEU A 1 265 ? 29.766 10.734 -6.484 1 97.56 265 LEU A CA 1
ATOM 2098 C C . LEU A 1 265 ? 28.391 10.109 -6.68 1 97.56 265 LEU A C 1
ATOM 2100 O O . LEU A 1 265 ? 28.281 8.961 -7.117 1 97.56 265 LEU A O 1
ATOM 2104 N N . LEU A 1 266 ? 27.375 10.844 -6.34 1 97.75 266 LEU A N 1
ATOM 2105 C CA . LEU A 1 266 ? 26.016 10.352 -6.543 1 97.75 266 LEU A CA 1
ATOM 2106 C C . LEU A 1 266 ? 25.703 10.203 -8.031 1 97.75 266 LEU A C 1
ATOM 2108 O O . LEU A 1 266 ? 25.047 9.25 -8.438 1 97.75 266 LEU A O 1
ATOM 2112 N N . ASN A 1 267 ? 26.219 11.156 -8.812 1 97.75 267 ASN A N 1
ATOM 2113 C CA . ASN A 1 267 ? 26.062 11.039 -10.258 1 97.75 267 ASN A CA 1
ATOM 2114 C C . ASN A 1 267 ? 26.766 9.789 -10.797 1 97.75 267 ASN A C 1
ATOM 2116 O O . ASN A 1 267 ? 26.234 9.109 -11.68 1 97.75 267 ASN A O 1
ATOM 2120 N N . LEU A 1 268 ? 27.906 9.586 -10.273 1 97.81 268 LEU A N 1
ATOM 2121 C CA . LEU A 1 268 ? 28.641 8.383 -10.664 1 97.81 268 LEU A CA 1
ATOM 2122 C C . LEU A 1 268 ? 27.8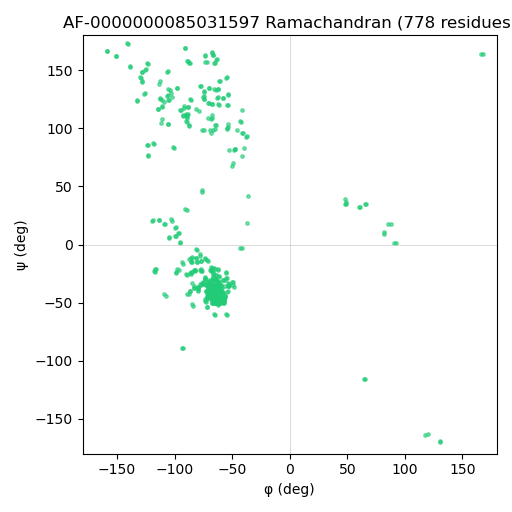59 7.125 -10.289 1 97.81 268 LEU A C 1
ATOM 2124 O O . LEU A 1 268 ? 27.766 6.184 -11.078 1 97.81 268 LEU A O 1
ATOM 2128 N N . MET A 1 269 ? 27.297 7.086 -9.141 1 97.12 269 MET A N 1
ATOM 2129 C CA . MET A 1 269 ? 26.453 5.977 -8.695 1 97.12 269 MET A CA 1
ATOM 2130 C C . MET A 1 269 ? 25.281 5.754 -9.648 1 97.12 269 MET A C 1
ATOM 2132 O O . MET A 1 269 ? 25.031 4.625 -10.062 1 97.12 269 MET A O 1
ATOM 2136 N N . ALA A 1 270 ? 24.594 6.844 -9.953 1 97.5 270 ALA A N 1
ATOM 2137 C CA . ALA A 1 270 ? 23.469 6.766 -10.875 1 97.5 270 ALA A CA 1
ATOM 2138 C C . ALA A 1 270 ? 23.906 6.258 -12.242 1 97.5 270 ALA A C 1
ATOM 2140 O O . ALA A 1 270 ? 23.234 5.422 -12.852 1 97.5 270 ALA A O 1
ATOM 2141 N N . ALA A 1 271 ? 25.047 6.73 -12.719 1 97.38 271 ALA A N 1
ATOM 2142 C CA . ALA A 1 271 ? 25.594 6.305 -14.008 1 97.38 271 ALA A CA 1
ATOM 2143 C C . ALA A 1 271 ? 25.906 4.812 -13.992 1 97.38 271 ALA A C 1
ATOM 2145 O O . ALA A 1 271 ? 25.656 4.105 -14.969 1 97.38 271 ALA A O 1
ATOM 2146 N N . CYS A 1 272 ? 26.516 4.398 -12.906 1 97.19 272 CYS A N 1
ATOM 2147 C CA . CYS A 1 272 ? 26.812 2.98 -12.781 1 97.19 272 CYS A CA 1
ATOM 2148 C C . CYS A 1 272 ? 25.547 2.143 -12.766 1 97.19 272 CYS A C 1
ATOM 2150 O O . CYS A 1 272 ? 25.484 1.089 -13.398 1 97.19 272 CYS A O 1
ATOM 2152 N N . LEU A 1 273 ? 24.547 2.564 -12.039 1 96.44 273 LEU A N 1
ATOM 2153 C CA . LEU A 1 273 ? 23.266 1.867 -12 1 96.44 273 LEU A CA 1
ATOM 2154 C C . LEU A 1 273 ? 22.672 1.759 -13.406 1 96.44 273 LEU A C 1
ATOM 2156 O O . LEU A 1 273 ? 22.266 0.674 -13.828 1 96.44 273 LEU A O 1
ATOM 2160 N N . GLY A 1 274 ? 22.625 2.9 -14.102 1 96.62 274 GLY A N 1
ATOM 2161 C CA . GLY A 1 274 ? 22.156 2.887 -15.477 1 96.62 274 GLY A CA 1
ATOM 2162 C C . GLY A 1 274 ? 23.031 2.053 -16.391 1 96.62 274 GLY A C 1
ATOM 2163 O O . GLY A 1 274 ? 22.516 1.392 -17.297 1 96.62 274 GLY A O 1
ATOM 2164 N N . GLY A 1 275 ? 24.344 2.105 -16.172 1 96.75 275 GLY A N 1
ATOM 2165 C CA . GLY A 1 275 ? 25.281 1.324 -16.969 1 96.75 275 GLY A CA 1
ATOM 2166 C C . GLY A 1 275 ? 25.062 -0.173 -16.844 1 96.75 275 GLY A C 1
ATOM 2167 O O . GLY A 1 275 ? 25.172 -0.906 -17.828 1 96.75 275 GLY A O 1
ATOM 2168 N N . VAL A 1 276 ? 24.75 -0.622 -15.648 1 94.75 276 VAL A N 1
ATOM 2169 C CA . VAL A 1 276 ? 24.469 -2.037 -15.43 1 94.75 276 VAL A CA 1
ATOM 2170 C C . VAL A 1 276 ? 23.25 -2.455 -16.25 1 94.75 276 VAL A C 1
ATOM 2172 O O . VAL A 1 276 ? 23.203 -3.568 -16.781 1 94.75 276 VAL A O 1
ATOM 2175 N N . GLY A 1 277 ? 22.266 -1.591 -16.344 1 94.69 277 GLY A N 1
ATOM 2176 C CA . GLY A 1 277 ? 21.094 -1.868 -17.156 1 94.69 277 GLY A CA 1
ATOM 2177 C C . GLY A 1 277 ? 21.375 -1.824 -18.641 1 94.69 277 GLY A C 1
ATOM 2178 O O . GLY A 1 277 ? 20.828 -2.627 -19.406 1 94.69 277 GLY A O 1
ATOM 2179 N N . LEU A 1 278 ? 22.234 -0.955 -19.094 1 95.44 278 LEU A N 1
ATOM 2180 C CA . LEU A 1 278 ? 22.562 -0.751 -20.5 1 95.44 278 LEU A CA 1
ATOM 2181 C C . LEU A 1 278 ? 23.453 -1.876 -21.016 1 95.44 278 LEU A C 1
ATOM 2183 O O . LEU A 1 278 ? 23.375 -2.24 -22.203 1 95.44 278 LEU A O 1
ATOM 2187 N N . PHE A 1 279 ? 24.328 -2.393 -20.141 1 95.75 279 PHE A N 1
ATOM 2188 C CA . PHE A 1 279 ? 25.266 -3.445 -20.5 1 95.75 279 PHE A CA 1
ATOM 2189 C C . PHE A 1 279 ? 25.016 -4.707 -19.688 1 95.75 279 PHE A C 1
ATOM 2191 O O . PHE A 1 279 ? 25.656 -4.934 -18.672 1 95.75 279 PHE A O 1
ATOM 2198 N N . PRO A 1 280 ? 24.094 -5.523 -20.234 1 93.38 280 PRO A N 1
ATOM 2199 C CA . PRO A 1 280 ? 23.766 -6.746 -19.5 1 93.38 280 PRO A CA 1
ATOM 2200 C C . PRO A 1 280 ? 24.953 -7.699 -19.375 1 93.38 280 PRO A C 1
ATOM 2202 O O . PRO A 1 280 ? 25.906 -7.609 -20.156 1 93.38 280 PRO A O 1
ATOM 2205 N N . ASN A 1 281 ? 24.891 -8.562 -18.438 1 91.75 281 ASN A N 1
ATOM 2206 C CA . ASN A 1 281 ? 25.969 -9.5 -18.156 1 91.75 281 ASN A CA 1
ATOM 2207 C C . ASN A 1 281 ? 26.016 -10.641 -19.172 1 91.75 281 ASN A C 1
ATOM 2209 O O . ASN A 1 281 ? 26.078 -11.812 -18.797 1 91.75 281 ASN A O 1
ATOM 2213 N N . ASP A 1 282 ? 25.906 -10.289 -20.391 1 91.62 282 ASP A N 1
ATOM 2214 C CA . ASP A 1 282 ? 26.094 -11.219 -21.5 1 91.62 282 ASP A CA 1
ATOM 2215 C C . ASP A 1 282 ? 27.562 -11.312 -21.891 1 91.62 282 ASP A C 1
ATOM 2217 O O . ASP A 1 282 ? 28.359 -10.422 -21.562 1 91.62 282 ASP A O 1
ATOM 2221 N N . PRO A 1 283 ? 27.984 -12.398 -22.516 1 87.19 283 PRO A N 1
ATOM 2222 C CA . PRO A 1 283 ? 29.391 -12.602 -22.859 1 87.19 283 PRO A CA 1
ATOM 2223 C C . PRO A 1 283 ? 30.016 -11.398 -23.547 1 87.19 283 PRO A C 1
ATOM 2225 O O . PRO A 1 283 ? 31.172 -11.055 -23.281 1 87.19 283 PRO A O 1
ATOM 2228 N N . ARG A 1 284 ? 29.281 -10.711 -24.375 1 88.12 284 ARG A N 1
ATOM 2229 C CA . ARG A 1 284 ? 29.797 -9.57 -25.125 1 88.12 284 ARG A CA 1
ATOM 2230 C C . ARG A 1 284 ? 30.188 -8.43 -24.203 1 88.12 284 ARG A C 1
ATOM 2232 O O . ARG A 1 284 ? 31.156 -7.703 -24.469 1 88.12 284 ARG A O 1
ATOM 2239 N N . PHE A 1 285 ? 29.438 -8.25 -23.109 1 90.88 285 PHE A N 1
ATOM 2240 C CA . PHE A 1 285 ? 29.625 -7.094 -22.25 1 90.88 285 PHE A CA 1
ATOM 2241 C C . PHE A 1 285 ? 30.016 -7.531 -20.828 1 90.88 285 PHE A C 1
ATOM 2243 O O . PHE A 1 285 ? 29.875 -6.762 -19.875 1 90.88 285 PHE A O 1
ATOM 2250 N N . HIS A 1 286 ? 30.484 -8.672 -20.656 1 91.25 286 HIS A N 1
ATOM 2251 C CA . HIS A 1 286 ? 30.719 -9.258 -19.344 1 91.25 286 HIS A CA 1
ATOM 2252 C C . HIS A 1 286 ? 31.734 -8.445 -18.547 1 91.25 286 HIS A C 1
ATOM 2254 O O . HIS A 1 286 ? 31.469 -8.07 -17.406 1 91.25 286 HIS A O 1
ATOM 2260 N N . LEU A 1 287 ? 32.812 -8.172 -19.172 1 91.69 287 LEU A N 1
ATOM 2261 C CA . LEU A 1 287 ? 33.875 -7.441 -18.484 1 91.69 287 LEU A CA 1
ATOM 2262 C C . LEU A 1 287 ? 33.438 -6.039 -18.109 1 91.69 287 LEU A C 1
ATOM 2264 O O . LEU A 1 287 ? 33.656 -5.59 -16.984 1 91.69 287 LEU A O 1
ATOM 2268 N N . LEU A 1 288 ? 32.844 -5.41 -19.047 1 93.62 288 LEU A N 1
ATOM 2269 C CA . LEU A 1 288 ? 32.375 -4.055 -18.797 1 93.62 288 LEU A CA 1
ATOM 2270 C C . LEU A 1 288 ? 31.312 -4.043 -17.703 1 93.62 288 LEU A C 1
ATOM 2272 O O . LEU A 1 288 ? 31.359 -3.211 -16.781 1 93.62 288 LEU A O 1
ATOM 2276 N N . HIS A 1 289 ? 30.391 -4.961 -17.797 1 94 289 HIS A N 1
ATOM 2277 C CA . HIS A 1 289 ? 29.344 -5.09 -16.781 1 94 289 HIS A CA 1
ATOM 2278 C C . HIS A 1 289 ? 29.938 -5.289 -15.391 1 94 289 HIS A C 1
ATOM 2280 O O . HIS A 1 289 ? 29.562 -4.602 -14.445 1 94 289 HIS A O 1
ATOM 2286 N N . ASP A 1 290 ? 30.891 -6.105 -15.305 1 91.19 290 ASP A N 1
ATOM 2287 C CA . ASP A 1 290 ? 31.5 -6.426 -14.023 1 91.19 290 ASP A CA 1
ATOM 2288 C C . ASP A 1 290 ? 32.25 -5.219 -13.453 1 91.19 290 ASP A C 1
ATOM 2290 O O . ASP A 1 290 ? 32.188 -4.957 -12.25 1 91.19 290 ASP A O 1
ATOM 2294 N N . ARG A 1 291 ? 32.875 -4.551 -14.297 1 92.88 291 ARG A N 1
ATOM 2295 C CA . ARG A 1 291 ? 33.594 -3.375 -13.852 1 92.88 291 ARG A CA 1
ATOM 2296 C C . ARG A 1 291 ? 32.656 -2.281 -13.359 1 92.88 291 ARG A C 1
ATOM 2298 O O . ARG A 1 291 ? 32.906 -1.666 -12.32 1 92.88 291 ARG A O 1
ATOM 2305 N N . ILE A 1 292 ? 31.656 -2.096 -14.047 1 95 292 ILE A N 1
ATOM 2306 C CA . ILE A 1 292 ? 30.672 -1.083 -13.656 1 95 292 ILE A CA 1
ATOM 2307 C C . ILE A 1 292 ? 30.031 -1.463 -12.328 1 95 292 ILE A C 1
ATOM 2309 O O . ILE A 1 292 ? 29.875 -0.617 -11.445 1 95 292 ILE A O 1
ATOM 2313 N N . ALA A 1 293 ? 29.734 -2.732 -12.211 1 90.94 293 ALA A N 1
ATOM 2314 C CA . ALA A 1 293 ? 29.141 -3.217 -10.969 1 90.94 293 ALA A CA 1
ATOM 2315 C C . ALA A 1 293 ? 30.094 -3.027 -9.789 1 90.94 293 ALA A C 1
ATOM 2317 O O . ALA A 1 293 ? 29.672 -2.629 -8.703 1 90.94 293 ALA A O 1
ATOM 2318 N N . MET A 1 294 ? 31.328 -3.266 -10.039 1 88.56 294 MET A N 1
ATOM 2319 C CA . MET A 1 294 ? 32.344 -3.084 -9 1 88.56 294 MET A CA 1
ATOM 2320 C C . MET A 1 294 ? 32.438 -1.614 -8.609 1 88.56 294 MET A C 1
ATOM 2322 O O . MET A 1 294 ? 32.562 -1.289 -7.426 1 88.56 294 MET A O 1
ATOM 2326 N N . TRP A 1 295 ? 32.375 -0.836 -9.555 1 92.38 295 TRP A N 1
ATOM 2327 C CA . TRP A 1 295 ? 32.469 0.593 -9.273 1 92.38 295 TRP A CA 1
ATOM 2328 C C . TRP A 1 295 ? 31.234 1.076 -8.508 1 92.38 295 TRP A C 1
ATOM 2330 O O . TRP A 1 295 ? 31.328 2.021 -7.719 1 92.38 295 TRP A O 1
ATOM 2340 N N . MET A 1 296 ? 30.109 0.468 -8.719 1 92.44 296 MET A N 1
ATOM 2341 C CA . MET A 1 296 ? 28.922 0.803 -7.938 1 92.44 296 MET A CA 1
ATOM 2342 C C . MET A 1 296 ? 29.172 0.556 -6.453 1 92.44 296 MET A C 1
ATOM 2344 O O . MET A 1 296 ? 28.812 1.392 -5.613 1 92.44 296 MET A O 1
ATOM 2348 N N . VAL A 1 297 ? 29.828 -0.536 -6.129 1 87.81 297 VAL A N 1
ATOM 2349 C CA . VAL A 1 297 ? 30.109 -0.894 -4.742 1 87.81 297 VAL A CA 1
ATOM 2350 C C . VAL A 1 297 ? 31.156 0.063 -4.156 1 87.81 297 VAL A C 1
ATOM 2352 O O . VAL A 1 297 ? 30.969 0.586 -3.057 1 87.81 297 VAL A O 1
ATOM 2355 N N . TYR A 1 298 ? 32.188 0.333 -4.938 1 89.19 298 TYR A N 1
ATOM 2356 C CA . TYR A 1 298 ? 33.219 1.239 -4.48 1 89.19 298 TYR A CA 1
ATOM 2357 C C . TYR A 1 298 ? 32.688 2.633 -4.219 1 89.19 298 TYR A C 1
ATOM 2359 O O . TYR A 1 298 ? 32.969 3.25 -3.195 1 89.19 298 TYR A O 1
ATOM 2367 N N . THR A 1 299 ? 31.906 3.045 -5.129 1 93.88 299 THR A N 1
ATOM 2368 C CA . THR A 1 299 ? 31.344 4.383 -4.996 1 93.88 299 THR A CA 1
ATOM 2369 C C . THR A 1 299 ? 30.469 4.48 -3.756 1 93.88 299 THR A C 1
ATOM 2371 O O . THR A 1 299 ? 30.484 5.488 -3.047 1 93.88 299 THR A O 1
ATOM 2374 N N . MET A 1 300 ? 29.719 3.441 -3.471 1 92.44 300 MET A N 1
ATOM 2375 C CA . MET A 1 300 ? 28.891 3.41 -2.275 1 92.44 300 MET A CA 1
ATOM 2376 C C . MET A 1 300 ? 29.734 3.49 -1.013 1 92.44 300 MET A C 1
ATOM 2378 O O . MET A 1 300 ? 29.438 4.262 -0.101 1 92.44 300 MET A O 1
ATOM 2382 N N . LEU A 1 301 ? 30.781 2.756 -0.957 1 90.75 301 LEU A N 1
ATOM 2383 C CA . LEU A 1 301 ? 31.656 2.754 0.21 1 90.75 301 LEU A CA 1
ATOM 2384 C C . LEU A 1 301 ? 32.312 4.113 0.396 1 90.75 301 LEU A C 1
ATOM 2386 O O . LEU A 1 301 ? 32.406 4.625 1.517 1 90.75 301 LEU A O 1
ATOM 2390 N N . ILE A 1 302 ? 32.719 4.688 -0.684 1 93.62 302 ILE A N 1
ATOM 2391 C CA . ILE A 1 302 ? 33.344 6.008 -0.639 1 93.62 302 ILE A CA 1
ATOM 2392 C C . ILE A 1 302 ? 32.312 7.031 -0.139 1 93.62 302 ILE A C 1
ATOM 2394 O O . ILE A 1 302 ? 32.625 7.855 0.728 1 93.62 302 ILE A O 1
ATOM 2398 N N . LEU A 1 303 ? 31.109 6.957 -0.657 1 94.75 303 LEU A N 1
ATOM 2399 C CA . LEU A 1 303 ? 30.062 7.895 -0.284 1 94.75 303 LEU A CA 1
ATOM 2400 C C . LEU A 1 303 ? 29.781 7.828 1.213 1 94.75 303 LEU A C 1
ATOM 2402 O O . LEU A 1 303 ? 29.672 8.859 1.879 1 94.75 303 LEU A O 1
ATOM 2406 N N . VAL A 1 304 ? 29.656 6.68 1.742 1 93.19 304 VAL A N 1
ATOM 2407 C CA . VAL A 1 304 ? 29.312 6.473 3.146 1 93.19 304 VAL A CA 1
ATOM 2408 C C . VAL A 1 304 ? 30.406 7.09 4.035 1 93.19 304 VAL A C 1
ATOM 2410 O O . VAL A 1 304 ? 30.094 7.656 5.086 1 93.19 304 VAL A O 1
ATOM 2413 N N . VAL A 1 305 ? 31.609 7.086 3.598 1 91.06 305 VAL A N 1
ATOM 2414 C CA . VAL A 1 305 ? 32.719 7.578 4.395 1 91.06 305 VAL A CA 1
ATOM 2415 C C . VAL A 1 305 ? 32.875 9.086 4.203 1 91.06 305 VAL A C 1
ATOM 2417 O O . VAL A 1 305 ? 33.031 9.828 5.176 1 91.06 305 VAL A O 1
ATOM 2420 N N . VAL A 1 306 ? 32.719 9.594 3.033 1 94 306 VAL A N 1
ATOM 2421 C CA . VAL A 1 306 ? 33.094 10.961 2.666 1 94 306 VAL A CA 1
ATOM 2422 C C . VAL A 1 306 ? 31.969 11.906 3.076 1 94 306 VAL A C 1
ATOM 2424 O O . VAL A 1 306 ? 32.219 13.102 3.299 1 94 306 VAL A O 1
ATOM 2427 N N . VAL A 1 307 ? 30.781 11.43 3.234 1 94.19 307 VAL A N 1
ATOM 2428 C CA . VAL A 1 307 ? 29.609 12.273 3.445 1 94.19 307 VAL A CA 1
ATOM 2429 C C . VAL A 1 307 ? 29.781 13.078 4.734 1 94.19 307 VAL A C 1
ATOM 2431 O O . VAL A 1 307 ? 29.312 14.211 4.836 1 94.19 307 VAL A O 1
ATOM 2434 N N . ARG A 1 308 ? 30.516 12.617 5.703 1 92.88 308 ARG A N 1
ATOM 2435 C CA . ARG A 1 308 ? 30.734 13.297 6.969 1 92.88 308 ARG A CA 1
ATOM 2436 C C . ARG A 1 308 ? 31.469 14.625 6.75 1 92.88 308 ARG A C 1
ATOM 2438 O O . ARG A 1 308 ? 31.203 15.602 7.449 1 92.88 308 ARG A O 1
ATOM 2445 N N . TRP A 1 309 ? 32.281 14.617 5.777 1 94.12 309 TRP A N 1
ATOM 2446 C CA . TRP A 1 309 ? 33.125 15.797 5.566 1 94.12 309 TRP A CA 1
ATOM 2447 C C . TRP A 1 309 ? 32.531 16.688 4.473 1 94.12 309 TRP A C 1
ATOM 2449 O O . TRP A 1 309 ? 32.75 17.891 4.453 1 94.12 309 TRP A O 1
ATOM 2459 N N . THR A 1 310 ? 31.75 16.125 3.629 1 94.38 310 THR A N 1
ATOM 2460 C CA . THR A 1 310 ? 31.328 16.875 2.449 1 94.38 310 THR A CA 1
ATOM 2461 C C . THR A 1 310 ? 29.938 17.484 2.662 1 94.38 310 THR A C 1
ATOM 2463 O O . THR A 1 310 ? 29.578 18.469 2.004 1 94.38 310 THR A O 1
ATOM 2466 N N . MET A 1 311 ? 29.203 16.922 3.598 1 92.88 311 MET A N 1
ATOM 2467 C CA . MET A 1 311 ? 27.844 17.391 3.812 1 92.88 311 MET A CA 1
ATOM 2468 C C . MET A 1 311 ? 27.703 18.047 5.188 1 92.88 311 MET A C 1
ATOM 2470 O O . MET A 1 311 ? 27.812 17.359 6.211 1 92.88 311 MET A O 1
ATOM 2474 N N . PRO A 1 312 ? 27.422 19.25 5.254 1 86.81 312 PRO A N 1
ATOM 2475 C CA . PRO A 1 312 ? 27.391 20 6.516 1 86.81 312 PRO A CA 1
ATOM 2476 C C . PRO A 1 312 ? 26.141 19.719 7.34 1 86.81 312 PRO A C 1
ATOM 2478 O O . PRO A 1 312 ? 26.125 20 8.547 1 86.81 312 PRO A O 1
ATOM 2481 N N . MET A 1 313 ? 25.125 19.094 6.738 1 83.56 313 MET A N 1
ATOM 2482 C CA . MET A 1 313 ? 23.844 18.984 7.426 1 83.56 313 MET A CA 1
ATOM 2483 C C . MET A 1 313 ? 23.688 17.625 8.078 1 83.56 313 MET A C 1
ATOM 2485 O O . MET A 1 313 ? 22.609 17.266 8.547 1 83.56 313 MET A O 1
ATOM 2489 N N . MET A 1 314 ? 24.766 16.938 8.18 1 87.38 314 MET A N 1
ATOM 2490 C CA . MET A 1 314 ? 24.656 15.562 8.648 1 87.38 314 MET A CA 1
ATOM 2491 C C . MET A 1 314 ? 24.391 15.523 10.148 1 87.38 314 MET A C 1
ATOM 2493 O O . MET A 1 314 ? 25.047 16.219 10.922 1 87.38 314 MET A O 1
ATOM 2497 N N . THR A 1 315 ? 23.422 14.75 10.523 1 85.69 315 THR A N 1
ATOM 2498 C CA . THR A 1 315 ? 23.125 14.516 11.93 1 85.69 315 THR A CA 1
ATOM 2499 C C . THR A 1 315 ? 23.938 13.328 12.453 1 85.69 315 THR A C 1
ATOM 2501 O O . THR A 1 315 ? 24.406 12.5 11.68 1 85.69 315 THR A O 1
ATOM 2504 N N . LYS A 1 316 ? 24.125 13.281 13.719 1 87.69 316 LYS A N 1
ATOM 2505 C CA . LYS A 1 316 ? 24.844 12.164 14.336 1 87.69 316 LYS A CA 1
ATOM 2506 C C . LYS A 1 316 ? 24.141 10.844 14.078 1 87.69 316 LYS A C 1
ATOM 2508 O O . LYS A 1 316 ? 24.781 9.82 13.836 1 87.69 316 LYS A O 1
ATOM 2513 N N . THR A 1 317 ? 22.875 10.914 14.07 1 85.44 317 THR A N 1
ATOM 2514 C CA . THR A 1 317 ? 22.078 9.711 13.836 1 85.44 317 THR A CA 1
ATOM 2515 C C . THR A 1 317 ? 22.297 9.188 12.414 1 85.44 317 THR A C 1
ATOM 2517 O O . THR A 1 317 ? 22.484 7.984 12.219 1 85.44 317 THR A O 1
ATOM 2520 N N . PHE A 1 318 ? 22.344 10.094 11.523 1 90 318 PHE A N 1
ATOM 2521 C CA . PHE A 1 318 ? 22.531 9.688 10.133 1 90 318 PHE A CA 1
ATOM 2522 C C . PHE A 1 318 ? 23.938 9.117 9.93 1 90 318 PHE A C 1
ATOM 2524 O O . PHE A 1 318 ? 24.109 8.125 9.219 1 90 318 PHE A O 1
ATOM 2531 N N . LEU A 1 319 ? 24.875 9.719 10.57 1 92.5 319 LEU A N 1
ATOM 2532 C CA . LEU A 1 319 ? 26.25 9.25 10.43 1 92.5 319 LEU A CA 1
ATOM 2533 C C . LEU A 1 319 ? 26.422 7.863 11.047 1 92.5 319 LEU A C 1
ATOM 2535 O O . LEU A 1 319 ? 27.078 6.996 10.469 1 92.5 319 LEU A O 1
ATOM 2539 N N . THR A 1 320 ? 25.844 7.672 12.156 1 91.06 320 THR A N 1
ATOM 2540 C CA . THR A 1 320 ? 25.906 6.352 12.781 1 91.06 320 THR A CA 1
ATOM 2541 C C . THR A 1 320 ? 25.25 5.305 11.875 1 91.06 320 THR A C 1
ATOM 2543 O O . THR A 1 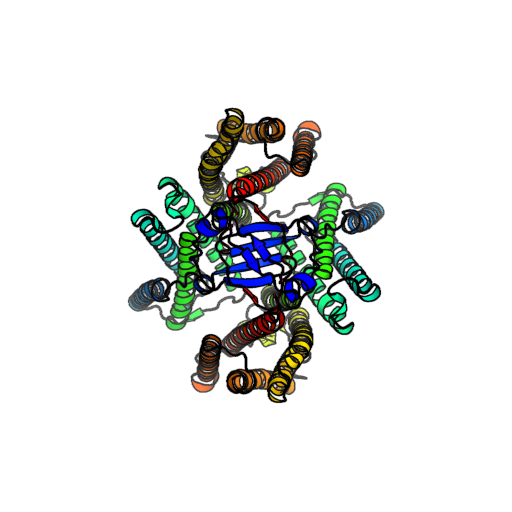320 ? 25.812 4.219 11.688 1 91.06 320 THR A O 1
ATOM 2546 N N . LEU A 1 321 ? 24.109 5.609 11.32 1 89.44 321 LEU A N 1
ATOM 2547 C CA . LEU A 1 321 ? 23.438 4.711 10.398 1 89.44 321 LEU A CA 1
ATOM 2548 C C . LEU A 1 321 ? 24.312 4.422 9.18 1 89.44 321 LEU A C 1
ATOM 2550 O O . LEU A 1 321 ? 24.375 3.285 8.711 1 89.44 321 LEU A O 1
ATOM 2554 N N . SER A 1 322 ? 24.953 5.469 8.758 1 92.19 322 SER A N 1
ATOM 2555 C CA . SER A 1 322 ? 25.844 5.312 7.613 1 92.19 322 SER A CA 1
ATOM 2556 C C . SER A 1 322 ? 26.984 4.344 7.926 1 92.19 322 SER A C 1
ATOM 2558 O O . SER A 1 322 ? 27.297 3.467 7.121 1 92.19 322 SER A O 1
ATOM 2560 N N . TYR A 1 323 ? 27.484 4.438 9.109 1 91.69 323 TYR A N 1
ATOM 2561 C CA . TYR A 1 323 ? 28.594 3.57 9.484 1 91.69 323 TYR A CA 1
ATOM 2562 C C . TYR A 1 323 ? 28.125 2.135 9.695 1 91.69 323 TYR A C 1
ATOM 2564 O O . TYR A 1 323 ? 28.828 1.187 9.336 1 91.69 323 TYR A O 1
ATOM 2572 N N . VAL A 1 324 ? 26.984 2.01 10.18 1 90.19 324 VAL A N 1
ATOM 2573 C CA . VAL A 1 324 ? 26.422 0.674 10.359 1 90.19 324 VAL A CA 1
ATOM 2574 C C . VAL A 1 324 ? 26.172 0.03 8.992 1 90.19 324 VAL A C 1
ATOM 2576 O O . VAL A 1 324 ? 26.562 -1.122 8.766 1 90.19 324 VAL A O 1
ATOM 2579 N N . ILE A 1 325 ? 25.578 0.756 8.141 1 91.25 325 ILE A N 1
ATOM 2580 C CA . ILE A 1 325 ? 25.281 0.263 6.801 1 91.25 325 ILE A CA 1
ATOM 2581 C C . ILE A 1 325 ? 26.594 -0.065 6.078 1 91.25 325 ILE A C 1
ATOM 2583 O O . ILE A 1 325 ? 26.688 -1.101 5.418 1 91.25 325 ILE A O 1
ATOM 2587 N N . GLY A 1 326 ? 27.562 0.865 6.234 1 89.75 326 GLY A N 1
ATOM 2588 C CA . GLY A 1 326 ? 28.875 0.578 5.684 1 89.75 326 GLY A CA 1
ATOM 2589 C C . GLY A 1 326 ? 29.516 -0.669 6.27 1 89.75 326 GLY A C 1
ATOM 2590 O O . GLY A 1 326 ? 30.094 -1.474 5.543 1 89.75 326 GLY A O 1
ATOM 2591 N N . GLY A 1 327 ? 29.406 -0.825 7.559 1 91.38 327 GLY A N 1
ATOM 2592 C CA . GLY A 1 327 ? 29.906 -2.018 8.219 1 91.38 327 GLY A CA 1
ATOM 2593 C C . GLY A 1 327 ? 29.234 -3.293 7.746 1 91.38 327 GLY A C 1
ATOM 2594 O O . GLY A 1 327 ? 29.906 -4.289 7.477 1 91.38 327 GLY A O 1
ATOM 2595 N N . VAL A 1 328 ? 27.922 -3.275 7.551 1 90.31 328 VAL A N 1
ATOM 2596 C CA . VAL A 1 328 ? 27.172 -4.438 7.082 1 90.31 328 VAL A CA 1
ATOM 2597 C C . VAL A 1 328 ? 27.594 -4.777 5.652 1 90.31 328 VAL A C 1
ATOM 2599 O O . VAL A 1 328 ? 27.734 -5.949 5.305 1 90.31 328 VAL A O 1
ATOM 2602 N N . LEU A 1 329 ? 27.766 -3.797 4.867 1 91.31 329 LEU A N 1
ATOM 2603 C CA . LEU A 1 329 ? 28.219 -4.008 3.492 1 91.31 329 LEU A CA 1
ATOM 2604 C C . LEU A 1 329 ? 29.594 -4.641 3.459 1 91.31 329 LEU A C 1
ATOM 2606 O O . LEU A 1 329 ? 29.844 -5.578 2.695 1 91.31 329 LEU A O 1
ATOM 2610 N N . ALA A 1 330 ? 30.469 -4.152 4.309 1 89.31 330 ALA A N 1
ATOM 2611 C CA . ALA A 1 330 ? 31.828 -4.695 4.379 1 89.31 330 ALA A CA 1
ATOM 2612 C C . ALA A 1 330 ? 31.812 -6.145 4.852 1 89.31 330 ALA A C 1
ATOM 2614 O O . ALA A 1 330 ? 32.469 -7.004 4.27 1 89.31 330 ALA A O 1
ATOM 2615 N N . VAL A 1 331 ? 31.047 -6.406 5.824 1 90.94 331 VAL A N 1
ATOM 2616 C CA . VAL A 1 331 ? 30.938 -7.758 6.363 1 90.94 331 VAL A CA 1
ATOM 2617 C C . VAL A 1 331 ? 30.344 -8.688 5.309 1 90.94 331 VAL A C 1
ATOM 2619 O O . VAL A 1 331 ? 30.781 -9.828 5.152 1 90.94 331 VAL A O 1
ATOM 2622 N N . SER A 1 332 ? 29.359 -8.172 4.602 1 90.81 332 SER A N 1
ATOM 2623 C CA . SER A 1 332 ? 28.75 -8.969 3.549 1 90.81 332 SER A CA 1
ATOM 2624 C C . SER A 1 332 ? 29.734 -9.289 2.436 1 90.81 332 SER A C 1
ATOM 2626 O O . SER A 1 332 ? 29.719 -10.383 1.872 1 90.81 332 SER A O 1
ATOM 2628 N N . TYR A 1 333 ? 30.562 -8.367 2.164 1 88.62 333 TYR A N 1
ATOM 2629 C CA . TYR A 1 333 ? 31.578 -8.594 1.151 1 88.62 333 TYR A CA 1
ATOM 2630 C C . TYR A 1 333 ? 32.562 -9.664 1.606 1 88.62 333 TYR A C 1
ATOM 2632 O O . TYR A 1 333 ? 32.938 -10.562 0.836 1 88.62 333 TYR A O 1
ATOM 2640 N N . ILE A 1 334 ? 32.969 -9.594 2.832 1 91.44 334 ILE A N 1
ATOM 2641 C CA . ILE A 1 334 ? 33.906 -10.562 3.4 1 91.44 334 ILE A CA 1
ATOM 2642 C C . ILE A 1 334 ? 33.25 -11.945 3.436 1 91.44 334 ILE A C 1
ATOM 2644 O O . ILE A 1 334 ? 33.875 -12.945 3.074 1 91.44 334 ILE A O 1
ATOM 2648 N N . ALA A 1 335 ? 32 -12.016 3.762 1 91.94 335 ALA A N 1
ATOM 2649 C CA . ALA A 1 335 ? 31.266 -13.266 3.832 1 91.94 335 ALA A CA 1
ATOM 2650 C C . ALA A 1 335 ? 31.109 -13.898 2.451 1 91.94 335 ALA A C 1
ATOM 2652 O O . ALA A 1 335 ? 31.047 -15.125 2.324 1 91.94 335 ALA A O 1
ATOM 2653 N N . PHE A 1 336 ? 31.078 -13.07 1.479 1 89.81 336 PHE A N 1
ATOM 2654 C CA . PHE A 1 336 ? 30.938 -13.547 0.109 1 89.81 336 PHE A CA 1
ATOM 2655 C C . PHE A 1 336 ? 32.281 -13.922 -0.479 1 89.81 336 PHE A C 1
ATOM 2657 O O . PHE A 1 336 ? 32.5 -15.062 -0.902 1 89.81 336 PHE A O 1
ATOM 2664 N N . LYS A 1 337 ? 33.281 -13.016 -0.404 1 89.31 337 LYS A N 1
ATOM 2665 C CA . LYS A 1 337 ? 34.531 -13.172 -1.15 1 89.31 337 LYS A CA 1
ATOM 2666 C C . LYS A 1 337 ? 35.531 -14.062 -0.393 1 89.31 337 LYS A C 1
ATOM 2668 O O . LYS A 1 337 ? 36.188 -14.906 -0.99 1 89.31 337 LYS A O 1
ATOM 2673 N N . PHE A 1 338 ? 35.562 -14.047 0.919 1 90.75 338 PHE A N 1
ATOM 2674 C CA . PHE A 1 338 ? 36.625 -14.703 1.668 1 90.75 338 PHE A CA 1
ATOM 2675 C C . PHE A 1 338 ? 36.125 -15.938 2.385 1 90.75 338 PHE A C 1
ATOM 2677 O O . PHE A 1 338 ? 36.75 -17 2.344 1 90.75 338 PHE A O 1
ATOM 2684 N N . VAL A 1 339 ? 34.938 -15.797 2.979 1 91.31 339 VAL A N 1
ATOM 2685 C CA . VAL A 1 339 ? 34.375 -16.906 3.756 1 91.31 339 VAL A CA 1
ATOM 2686 C C . VAL A 1 339 ? 33.531 -17.797 2.852 1 91.31 339 VAL A C 1
ATOM 2688 O O . VAL A 1 339 ? 33.375 -18.984 3.121 1 91.31 339 VAL A O 1
ATOM 2691 N N . ARG A 1 340 ? 33.031 -17.219 1.797 1 91.31 340 ARG A N 1
ATOM 2692 C CA . ARG A 1 340 ? 32.188 -17.906 0.815 1 91.31 340 ARG A CA 1
ATOM 2693 C C . ARG A 1 340 ? 30.906 -18.453 1.463 1 91.31 340 ARG A C 1
ATOM 2695 O O . ARG A 1 340 ? 30.5 -19.578 1.181 1 91.31 340 ARG A O 1
ATOM 2702 N N . TYR A 1 341 ? 30.484 -17.719 2.436 1 91.19 341 TYR A N 1
ATOM 2703 C CA . TYR A 1 341 ? 29.234 -18.031 3.119 1 91.19 341 TYR A CA 1
ATOM 2704 C C . TYR A 1 341 ? 28.031 -17.547 2.316 1 91.19 341 TYR A C 1
ATOM 2706 O O . TYR A 1 341 ? 27.047 -18.266 2.174 1 91.19 341 TYR A O 1
ATOM 2714 N N . LEU A 1 342 ? 28.188 -16.406 1.686 1 90.69 342 LEU A N 1
ATOM 2715 C CA . LEU A 1 342 ? 27.125 -15.836 0.871 1 90.69 342 LEU A CA 1
ATOM 2716 C C . LEU A 1 342 ? 27.328 -16.156 -0.605 1 90.69 342 LEU A C 1
ATOM 2718 O O . LEU A 1 342 ? 28.469 -16.125 -1.097 1 90.69 342 LEU A O 1
ATOM 2722 N N . SER A 1 343 ? 26.25 -16.562 -1.244 1 90.94 343 SER A N 1
ATOM 2723 C CA . SER A 1 343 ? 26.328 -16.656 -2.699 1 90.94 343 SER A CA 1
ATOM 2724 C C . SER A 1 343 ? 26.484 -15.289 -3.34 1 90.94 343 SER A C 1
ATOM 2726 O O . SER A 1 343 ? 26.266 -14.266 -2.688 1 90.94 343 SER A O 1
ATOM 2728 N N . LEU A 1 344 ? 26.891 -15.305 -4.562 1 88.31 344 LEU A N 1
ATOM 2729 C CA . LEU A 1 344 ? 27.016 -14.055 -5.297 1 88.31 344 LEU A CA 1
ATOM 2730 C C . LEU A 1 344 ? 25.688 -13.32 -5.348 1 88.31 344 LEU A C 1
ATOM 2732 O O . LEU A 1 344 ? 25.625 -12.109 -5.113 1 88.31 344 LEU A O 1
ATOM 2736 N N . THR A 1 345 ? 24.625 -14 -5.582 1 90.5 345 THR A N 1
ATOM 2737 C CA . THR A 1 345 ? 23.281 -13.414 -5.656 1 90.5 345 THR A CA 1
ATOM 2738 C C . THR A 1 345 ? 22.891 -12.805 -4.316 1 90.5 345 THR A C 1
ATOM 2740 O O . THR A 1 345 ? 22.391 -11.68 -4.262 1 90.5 345 THR A O 1
ATOM 2743 N N . ALA A 1 346 ? 23.141 -13.555 -3.266 1 90.5 346 ALA A N 1
ATOM 2744 C CA . ALA A 1 346 ? 22.797 -13.062 -1.933 1 90.5 346 ALA A CA 1
ATOM 2745 C C . ALA A 1 346 ? 23.547 -11.789 -1.601 1 90.5 346 ALA A C 1
ATOM 2747 O O . ALA A 1 346 ? 22.984 -10.828 -1.075 1 90.5 346 ALA A O 1
ATOM 2748 N N . PHE A 1 347 ? 24.859 -11.797 -1.917 1 90.69 347 PHE A N 1
ATOM 2749 C CA . PHE A 1 347 ? 25.672 -10.617 -1.666 1 90.69 347 PHE A CA 1
ATOM 2750 C C . PHE A 1 347 ? 25.188 -9.43 -2.488 1 90.69 347 PHE A C 1
ATOM 2752 O O . PHE A 1 347 ? 25.016 -8.328 -1.958 1 90.69 347 PHE A O 1
ATOM 2759 N N . GLU A 1 348 ? 24.906 -9.633 -3.709 1 90.06 348 GLU A N 1
ATOM 2760 C CA . GLU A 1 348 ? 24.469 -8.562 -4.605 1 90.06 348 GLU A CA 1
ATOM 2761 C C . GLU A 1 348 ? 23.125 -7.98 -4.164 1 90.06 348 GLU A C 1
ATOM 2763 O O . GLU A 1 348 ? 22.953 -6.762 -4.16 1 90.06 348 GLU A O 1
ATOM 2768 N N . MET A 1 349 ? 22.219 -8.797 -3.828 1 91.25 349 MET A N 1
ATOM 2769 C CA . MET A 1 349 ? 20.891 -8.344 -3.404 1 91.25 349 MET A CA 1
ATOM 2770 C C . MET A 1 349 ? 20.984 -7.562 -2.096 1 91.25 349 MET A C 1
ATOM 2772 O O . MET A 1 349 ? 20.328 -6.535 -1.938 1 91.25 349 MET A O 1
ATOM 2776 N N . LEU A 1 350 ? 21.734 -8.094 -1.22 1 90.06 350 LEU A N 1
ATOM 2777 C CA . LEU A 1 350 ? 21.938 -7.406 0.052 1 90.06 350 LEU A CA 1
ATOM 2778 C C . LEU A 1 350 ? 22.594 -6.047 -0.159 1 90.06 350 LEU A C 1
ATOM 2780 O O . LEU A 1 350 ? 22.141 -5.039 0.38 1 90.06 350 LEU A O 1
ATOM 2784 N N . ALA A 1 351 ? 23.641 -6.086 -0.925 1 91 351 ALA A N 1
ATOM 2785 C CA . ALA A 1 351 ? 24.375 -4.852 -1.212 1 91 351 ALA A CA 1
ATOM 2786 C C . ALA A 1 351 ? 23.484 -3.83 -1.903 1 91 351 ALA A C 1
ATOM 2788 O O . ALA A 1 351 ? 23.484 -2.648 -1.551 1 91 351 ALA A O 1
ATOM 2789 N N . PHE A 1 352 ? 22.734 -4.32 -2.787 1 90.69 352 PHE A N 1
ATOM 2790 C CA . PHE A 1 352 ? 21.828 -3.449 -3.529 1 90.69 352 PHE A CA 1
ATOM 2791 C C . PHE A 1 352 ? 20.766 -2.859 -2.609 1 90.69 352 PHE A C 1
ATOM 2793 O O . PHE A 1 352 ? 20.531 -1.65 -2.623 1 90.69 352 PHE A O 1
ATOM 2800 N N . GLY A 1 353 ? 20.125 -3.691 -1.85 1 91.38 353 GLY A N 1
ATOM 2801 C CA . GLY A 1 353 ? 19.078 -3.236 -0.939 1 91.38 353 GLY A CA 1
ATOM 2802 C C . GLY A 1 353 ? 19.578 -2.227 0.076 1 91.38 353 GLY A C 1
ATOM 2803 O O . GLY A 1 353 ? 18.938 -1.202 0.31 1 91.38 353 GLY A O 1
ATOM 2804 N N . ILE A 1 354 ? 20.688 -2.492 0.587 1 90.88 354 ILE A N 1
ATOM 2805 C CA . ILE A 1 354 ? 21.266 -1.635 1.614 1 90.88 354 ILE A CA 1
ATOM 2806 C C . ILE A 1 354 ? 21.703 -0.311 0.994 1 90.88 354 ILE A C 1
ATOM 2808 O O . ILE A 1 354 ? 21.422 0.76 1.535 1 90.88 354 ILE A O 1
ATOM 2812 N N . ALA A 1 355 ? 22.344 -0.402 -0.094 1 92 355 ALA A N 1
ATOM 2813 C CA . ALA A 1 355 ? 22.812 0.804 -0.78 1 92 355 ALA A CA 1
ATOM 2814 C C . ALA A 1 355 ? 21.625 1.686 -1.18 1 92 355 ALA A C 1
ATOM 2816 O O . ALA A 1 355 ? 21.641 2.896 -0.947 1 92 355 ALA A O 1
ATOM 2817 N N . PHE A 1 356 ? 20.625 1.064 -1.688 1 93.25 356 PHE A N 1
ATOM 2818 C CA . PHE A 1 356 ? 19.453 1.811 -2.137 1 93.25 356 PHE A CA 1
ATOM 2819 C C . PHE A 1 356 ? 18.75 2.463 -0.958 1 93.25 356 PHE A C 1
ATOM 2821 O O . PHE A 1 356 ? 18.328 3.617 -1.044 1 93.25 356 PHE A O 1
ATOM 2828 N N . SER A 1 357 ? 18.625 1.738 0.046 1 91.88 357 SER A N 1
ATOM 2829 C CA . SER A 1 357 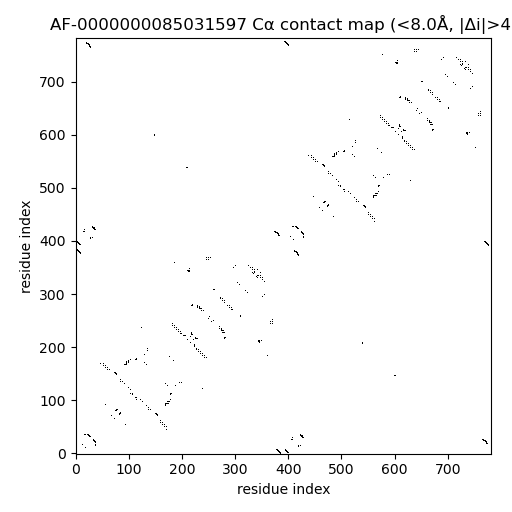? 18 2.289 1.242 1 91.88 357 SER A CA 1
ATOM 2830 C C . SER A 1 357 ? 18.781 3.492 1.769 1 91.88 357 SER A C 1
ATOM 2832 O O . SER A 1 357 ? 18.172 4.492 2.178 1 91.88 357 SER A O 1
ATOM 2834 N N . TRP A 1 358 ? 20.062 3.43 1.812 1 93.88 358 TRP A N 1
ATOM 2835 C CA . TRP A 1 358 ? 20.906 4.527 2.271 1 93.88 358 TRP A CA 1
ATOM 2836 C C . TRP A 1 358 ? 20.734 5.754 1.381 1 93.88 358 TRP A C 1
ATOM 2838 O O . TRP A 1 358 ? 20.609 6.879 1.877 1 93.88 358 TRP A O 1
ATOM 2848 N N . ILE A 1 359 ? 20.672 5.504 0.115 1 95.06 359 ILE A N 1
ATOM 2849 C CA . ILE A 1 359 ? 20.531 6.59 -0.846 1 95.06 359 ILE A CA 1
ATOM 2850 C C . ILE A 1 359 ? 19.188 7.293 -0.639 1 95.06 359 ILE A C 1
ATOM 2852 O O . ILE A 1 359 ? 19.109 8.523 -0.657 1 95.06 359 ILE A O 1
ATOM 2856 N N . LEU A 1 360 ? 18.172 6.527 -0.451 1 93.81 360 LEU A N 1
ATOM 2857 C CA . LEU A 1 360 ? 16.859 7.094 -0.22 1 93.81 360 LEU A CA 1
ATOM 2858 C C . LEU A 1 360 ? 16.844 7.945 1.047 1 93.81 360 LEU A C 1
ATOM 2860 O O . LEU A 1 360 ? 16.25 9.023 1.071 1 93.81 360 LEU A O 1
ATOM 2864 N N . LEU A 1 361 ? 17.5 7.48 2.068 1 91.19 361 LEU A N 1
ATOM 2865 C CA . LEU A 1 361 ? 17.578 8.234 3.316 1 91.19 361 LEU A CA 1
ATOM 2866 C C . LEU A 1 361 ? 18.344 9.539 3.119 1 91.19 361 LEU A C 1
ATOM 2868 O O . LEU A 1 361 ? 17.953 10.57 3.672 1 91.19 361 LEU A O 1
ATOM 2872 N N . LEU A 1 362 ? 19.375 9.469 2.402 1 94.12 362 LEU A N 1
ATOM 2873 C CA . LEU A 1 362 ? 20.156 10.664 2.109 1 94.12 362 LEU A CA 1
ATOM 2874 C C . LEU A 1 362 ? 19.312 11.688 1.35 1 94.12 362 LEU A C 1
ATOM 2876 O O . LEU A 1 362 ? 19.297 12.867 1.698 1 94.12 362 LEU A O 1
ATOM 2880 N N . PHE A 1 363 ? 18.609 11.242 0.336 1 94.19 363 PHE A N 1
ATOM 2881 C CA . PHE A 1 363 ? 17.766 12.141 -0.448 1 94.19 363 PHE A CA 1
ATOM 2882 C C . PHE A 1 363 ? 16.688 12.773 0.427 1 94.19 363 PHE A C 1
ATOM 2884 O O . PHE A 1 363 ? 16.391 13.961 0.287 1 94.19 363 PHE A O 1
ATOM 2891 N N . GLN A 1 364 ? 16.156 11.992 1.249 1 88.88 364 GLN A N 1
ATOM 2892 C CA . GLN A 1 364 ? 15.133 12.523 2.148 1 88.88 364 GLN A CA 1
ATOM 2893 C C . GLN A 1 364 ? 15.711 13.586 3.068 1 88.88 364 GLN A C 1
ATOM 2895 O O . GLN A 1 364 ? 15.07 14.602 3.338 1 88.88 364 GLN A O 1
ATOM 2900 N N . LEU A 1 365 ? 16.906 13.375 3.574 1 88.31 365 LEU A N 1
ATOM 2901 C CA . LEU A 1 365 ? 17.562 14.344 4.438 1 88.31 365 LEU A CA 1
ATOM 2902 C C . LEU A 1 365 ? 17.844 15.641 3.688 1 88.31 365 LEU A C 1
ATOM 2904 O O . LEU A 1 365 ? 17.578 16.734 4.203 1 88.31 365 LEU A O 1
ATOM 2908 N N . ILE A 1 366 ? 18.344 15.508 2.512 1 90.88 366 ILE A N 1
ATOM 2909 C CA . ILE A 1 366 ? 18.656 16.688 1.704 1 90.88 366 ILE A CA 1
ATOM 2910 C C . ILE A 1 366 ? 17.359 17.438 1.386 1 90.88 366 ILE A C 1
ATOM 2912 O O . ILE A 1 366 ? 17.328 18.672 1.455 1 90.88 366 ILE A O 1
ATOM 2916 N N . GLU A 1 367 ? 16.359 16.688 1.022 1 87.44 367 GLU A N 1
ATOM 2917 C CA . GLU A 1 367 ? 15.062 17.297 0.72 1 87.44 367 GLU A CA 1
ATOM 2918 C C . GLU A 1 367 ? 14.531 18.078 1.917 1 87.44 367 GLU A C 1
ATOM 2920 O O . GLU A 1 367 ? 14 19.172 1.761 1 87.44 367 GLU A O 1
ATOM 2925 N N . ALA A 1 368 ? 14.672 17.547 3.088 1 80.44 368 ALA A N 1
ATOM 2926 C CA . ALA A 1 368 ? 14.211 18.203 4.309 1 80.44 368 ALA A CA 1
ATOM 2927 C C . ALA A 1 368 ? 14.961 19.5 4.539 1 80.44 368 ALA A C 1
ATOM 2929 O O . ALA A 1 368 ? 14.375 20.5 4.965 1 80.44 368 ALA A O 1
ATOM 2930 N N . VAL A 1 369 ? 16.219 19.5 4.258 1 79.44 369 VAL A N 1
ATOM 2931 C CA . VAL A 1 369 ? 17.062 20.672 4.469 1 79.44 369 VAL A CA 1
ATOM 2932 C C . VAL A 1 369 ? 16.719 21.75 3.43 1 79.44 369 VAL A C 1
ATOM 2934 O O . VAL A 1 369 ? 16.641 22.938 3.756 1 79.44 369 VAL A O 1
ATOM 2937 N N . VAL A 1 370 ? 16.547 21.281 2.299 1 78.5 370 VAL A N 1
ATOM 2938 C CA . VAL A 1 370 ? 16.234 22.188 1.209 1 78.5 370 VAL A CA 1
ATOM 2939 C C . VAL A 1 370 ? 14.867 22.828 1.435 1 78.5 370 VAL A C 1
ATOM 2941 O O . VAL A 1 370 ? 14.672 24.016 1.166 1 78.5 370 VAL A O 1
ATOM 2944 N N . GLN A 1 371 ? 13.93 22.031 1.968 1 68 371 GLN A N 1
ATOM 2945 C CA . GLN A 1 371 ? 12.578 22.516 2.197 1 68 371 GLN A CA 1
ATOM 2946 C C . GLN A 1 371 ? 12.5 23.344 3.471 1 68 371 GLN A C 1
ATOM 2948 O O . GLN A 1 371 ? 11.648 24.234 3.588 1 68 371 GLN A O 1
ATOM 2953 N N . ARG A 1 372 ? 13.195 22.984 4.609 1 57.03 372 ARG A N 1
ATOM 2954 C CA . ARG A 1 372 ? 13.203 23.719 5.867 1 57.03 372 ARG A CA 1
ATOM 2955 C C . ARG A 1 372 ? 13.648 25.156 5.652 1 57.03 372 ARG A C 1
ATOM 2957 O O . ARG A 1 372 ? 13.32 26.047 6.449 1 57.03 372 ARG A O 1
ATOM 2964 N N . ASP A 1 373 ? 14.5 25.375 4.809 1 49.94 373 ASP A N 1
ATOM 2965 C CA . ASP A 1 373 ? 14.664 26.812 4.68 1 49.94 373 ASP A CA 1
ATOM 2966 C C . ASP A 1 373 ? 13.312 27.531 4.66 1 49.94 373 ASP A C 1
ATOM 2968 O O . ASP A 1 373 ? 13.242 28.719 4.371 1 49.94 373 ASP A O 1
ATOM 2972 N N . VAL A 1 374 ? 12.32 26.703 4.695 1 42.59 374 VAL A N 1
ATOM 2973 C CA . VAL A 1 374 ? 11.094 27.391 5.078 1 42.59 374 VAL A CA 1
ATOM 2974 C C . VAL A 1 374 ? 11.172 27.828 6.543 1 42.59 374 VAL A C 1
ATOM 2976 O O . VAL A 1 374 ? 11.414 27 7.426 1 42.59 374 VAL A O 1
ATOM 2979 N N . ARG A 1 375 ? 11.484 29.016 6.961 1 43.66 375 ARG A N 1
ATOM 2980 C CA . ARG A 1 375 ? 12.016 29.844 8.039 1 43.66 375 ARG A CA 1
ATOM 2981 C C . ARG A 1 375 ? 11.281 29.578 9.352 1 43.66 375 ARG A C 1
ATOM 2983 O O . ARG A 1 375 ? 10.07 29.781 9.445 1 43.66 375 ARG A O 1
ATOM 2990 N N . LEU A 1 376 ? 11.672 28.516 10.016 1 41.62 376 LEU A N 1
ATOM 2991 C CA . LEU A 1 376 ? 11.297 28.438 11.422 1 41.62 376 LEU A CA 1
ATOM 2992 C C . LEU A 1 376 ? 11.461 29.797 12.102 1 41.62 376 LEU A C 1
ATOM 2994 O O . LEU A 1 376 ? 12.547 30.375 12.078 1 41.62 376 LEU A O 1
ATOM 2998 N N . PHE A 1 377 ? 10.453 30.5 12.195 1 42.22 377 PHE A N 1
ATOM 2999 C CA . PHE A 1 377 ? 10.508 31.734 12.953 1 42.22 377 PHE A CA 1
ATOM 3000 C C . PHE A 1 377 ? 10.195 31.484 14.422 1 42.22 377 PHE A C 1
ATOM 3002 O O . PHE A 1 377 ? 9.25 30.781 14.75 1 42.22 377 PHE A O 1
ATOM 3009 N N . THR A 1 378 ? 11.125 31.453 15.203 1 40.53 378 THR A N 1
ATOM 3010 C CA . THR A 1 378 ? 10.867 31.438 16.641 1 40.53 378 THR A CA 1
ATOM 3011 C C . THR A 1 378 ? 9.984 32.625 17.031 1 40.53 378 THR A C 1
ATOM 3013 O O . THR A 1 378 ? 10.352 33.781 16.844 1 40.53 378 THR A O 1
ATOM 3016 N N . VAL A 1 379 ? 8.75 32.312 17.188 1 48.31 379 VAL A N 1
ATOM 3017 C CA . VAL A 1 379 ? 7.875 33.375 17.609 1 48.31 379 VAL A CA 1
ATOM 3018 C C . VAL A 1 379 ? 7.566 33.25 19.109 1 48.31 379 VAL A C 1
ATOM 3020 O O . VAL A 1 379 ? 7.629 32.125 19.656 1 48.31 379 VAL A O 1
ATOM 3023 N N . GLU A 1 380 ? 7.73 34.219 19.953 1 45.28 380 GLU A N 1
ATOM 3024 C CA . GLU A 1 380 ? 7.391 34.25 21.375 1 45.28 380 GLU A CA 1
ATOM 3025 C C . GLU A 1 380 ? 5.934 34.656 21.594 1 45.28 380 GLU A C 1
ATOM 3027 O O . GLU A 1 380 ? 5.395 35.469 20.844 1 45.28 380 GLU A O 1
ATOM 3032 N N . LEU A 1 381 ? 5.316 33.781 22.281 1 50.56 381 LEU A N 1
ATOM 3033 C CA . LEU A 1 381 ? 3.979 34.156 22.734 1 50.56 381 LEU A CA 1
ATOM 3034 C C . LEU A 1 381 ? 4.035 35.344 23.688 1 50.56 381 LEU A C 1
ATOM 3036 O O . LEU A 1 381 ? 4.68 35.25 24.734 1 50.56 381 LEU A O 1
ATOM 3040 N N . VAL A 1 382 ? 3.709 36.562 23.297 1 50.22 382 VAL A N 1
ATOM 3041 C CA . VAL A 1 382 ? 3.75 37.719 24.172 1 50.22 382 VAL A CA 1
ATOM 3042 C C . VAL A 1 382 ? 2.381 37.938 24.812 1 50.22 382 VAL A C 1
ATOM 3044 O O . VAL A 1 382 ? 1.361 37.969 24.125 1 50.22 382 VAL A O 1
ATOM 3047 N N . ALA A 1 383 ? 2.338 37.719 26.094 1 51.53 383 ALA A N 1
ATOM 3048 C CA . ALA A 1 383 ? 1.173 38.062 26.891 1 51.53 383 ALA A CA 1
ATOM 3049 C C . ALA A 1 383 ? 1.001 39.594 26.938 1 51.53 383 ALA A C 1
ATOM 3051 O O . ALA A 1 383 ? 1.938 40.312 27.281 1 51.53 383 ALA A O 1
ATOM 3052 N N . GLU A 1 384 ? 0.167 40.156 26.156 1 51.16 384 GLU A N 1
ATOM 3053 C CA . GLU A 1 384 ? -0.094 41.562 26.359 1 51.16 384 GLU A CA 1
ATOM 3054 C C . GLU A 1 384 ? -1.236 41.781 27.344 1 51.16 384 GLU A C 1
ATOM 3056 O O . GLU A 1 384 ? -2.283 41.156 27.25 1 51.16 384 GLU A O 1
ATOM 3061 N N . GLU A 1 385 ? -0.927 42.281 28.578 1 44.81 385 GLU A N 1
ATOM 3062 C CA . GLU A 1 385 ? -1.918 42.719 29.547 1 44.81 385 GLU A CA 1
ATOM 3063 C C . GLU A 1 385 ? -2.865 43.75 28.938 1 44.81 385 GLU A C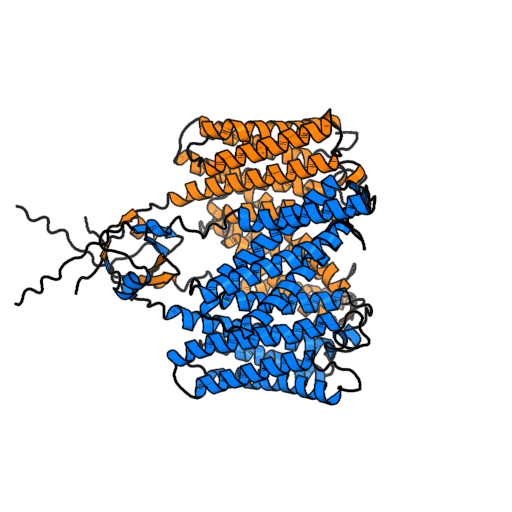 1
ATOM 3065 O O . GLU A 1 385 ? -2.424 44.688 28.266 1 44.81 385 GLU A O 1
ATOM 3070 N N . ASN A 1 386 ? -4.031 43.406 28.594 1 44.25 386 ASN A N 1
ATOM 3071 C CA . ASN A 1 386 ? -5.02 44.438 28.281 1 44.25 386 ASN A CA 1
ATOM 3072 C C . ASN A 1 386 ? -5.055 45.531 29.344 1 44.25 386 ASN A C 1
ATOM 3074 O O . ASN A 1 386 ? -5.387 45.25 30.5 1 44.25 386 ASN A O 1
ATOM 3078 N N . ASP A 1 387 ? -4.203 46.5 29.344 1 40.12 387 ASP A N 1
ATOM 3079 C CA . ASP A 1 387 ? -4.543 47.688 30.125 1 40.12 387 ASP A CA 1
ATOM 3080 C C . ASP A 1 387 ? -5.957 48.188 29.797 1 40.12 387 ASP A C 1
ATOM 3082 O O . ASP A 1 387 ? -6.227 48.625 28.672 1 40.12 387 ASP A O 1
ATOM 3086 N N . GLU A 1 388 ? -6.992 47.531 30.094 1 39 388 GLU A N 1
ATOM 3087 C CA . GLU A 1 388 ? -8.203 48.312 30.266 1 39 388 GLU A CA 1
ATOM 3088 C C . GLU A 1 388 ? -7.918 49.625 31 1 39 388 GLU A C 1
ATOM 3090 O O . GLU A 1 388 ? -7.48 49.594 32.156 1 39 388 GLU A O 1
ATOM 3095 N N . VAL A 1 389 ? -7.465 50.688 30.328 1 40.5 389 VAL A N 1
ATOM 3096 C CA . VAL A 1 389 ? -7.672 52.031 30.844 1 40.5 389 VAL A CA 1
ATOM 3097 C C . VAL A 1 389 ? -9.086 52.156 31.406 1 40.5 389 VAL A C 1
ATOM 3099 O O . VAL A 1 389 ? -10.047 51.719 30.781 1 40.5 389 VAL A O 1
ATOM 3102 N N . SER A 1 390 ? -9.18 52.375 32.719 1 34.56 390 SER A N 1
ATOM 3103 C CA . SER A 1 390 ? -10.156 53.062 33.531 1 34.56 390 SER A CA 1
ATOM 3104 C C . SER A 1 390 ? -10.695 54.312 32.812 1 34.56 390 SER A C 1
ATOM 3106 O O . SER A 1 390 ? -11.422 55.094 33.438 1 34.56 390 SER A O 1
ATOM 3108 N N . HIS A 1 391 ? -10.602 54.562 31.453 1 29.98 391 HIS A N 1
ATOM 3109 C CA . HIS A 1 391 ? -11.477 55.719 31.297 1 29.98 391 HIS A CA 1
ATOM 3110 C C . HIS A 1 391 ? -12.945 55.312 31.312 1 29.98 391 HIS A C 1
ATOM 3112 O O . HIS A 1 391 ? -13.305 54.25 30.797 1 29.98 391 HIS A O 1
ATOM 3118 N N . MET B 1 1 ? 7.961 49.031 11.141 1 39.72 1 MET B N 1
ATOM 3119 C CA . MET B 1 1 ? 7.781 47.656 10.602 1 39.72 1 MET B CA 1
ATOM 3120 C C . MET B 1 1 ? 6.609 46.969 11.281 1 39.72 1 MET B C 1
ATOM 3122 O O . MET B 1 1 ? 6.504 46.969 12.508 1 39.72 1 MET B O 1
ATOM 3126 N N . LYS B 1 2 ? 5.52 46.75 10.625 1 54.44 2 LYS B N 1
ATOM 3127 C CA . LYS B 1 2 ? 4.281 46.219 11.188 1 54.44 2 LYS B CA 1
ATOM 3128 C C . LYS B 1 2 ? 4.465 44.781 11.625 1 54.44 2 LYS B C 1
ATOM 3130 O O . LYS B 1 2 ? 4.934 43.938 10.844 1 54.44 2 LYS B O 1
ATOM 3135 N N . ASN B 1 3 ? 4.484 44.531 12.859 1 58.75 3 ASN B N 1
ATOM 3136 C CA . ASN B 1 3 ? 4.492 43.188 13.414 1 58.75 3 ASN B CA 1
ATOM 3137 C C . ASN B 1 3 ? 3.096 42.562 13.406 1 58.75 3 ASN B C 1
ATOM 3139 O O . ASN B 1 3 ? 2.119 43.219 13.758 1 58.75 3 ASN B O 1
ATOM 3143 N N . TYR B 1 4 ? 2.926 41.5 12.641 1 64.56 4 TYR B N 1
ATOM 3144 C CA . TYR B 1 4 ? 1.645 40.812 12.594 1 64.56 4 TYR B CA 1
ATOM 3145 C C . TYR B 1 4 ? 1.591 39.688 13.625 1 64.56 4 TYR B C 1
ATOM 3147 O O . TYR B 1 4 ? 2.543 38.938 13.758 1 64.56 4 TYR B O 1
ATOM 3155 N N . ARG B 1 5 ? 0.657 39.875 14.477 1 67.31 5 ARG B N 1
ATOM 3156 C CA . ARG B 1 5 ? 0.476 38.906 15.547 1 67.31 5 ARG B CA 1
ATOM 3157 C C . ARG B 1 5 ? -0.85 38.156 15.406 1 67.31 5 ARG B C 1
ATOM 3159 O O . ARG B 1 5 ? -1.823 38.719 14.891 1 67.31 5 ARG B O 1
ATOM 3166 N N . VAL B 1 6 ? -0.731 36.875 15.664 1 67.69 6 VAL B N 1
ATOM 3167 C CA . VAL B 1 6 ? -1.942 36.062 15.68 1 67.69 6 VAL B CA 1
ATOM 3168 C C . VAL B 1 6 ? -2.266 35.656 17.109 1 67.69 6 VAL B C 1
ATOM 3170 O O . VAL B 1 6 ? -1.379 35.25 17.859 1 67.69 6 VAL B O 1
ATOM 3173 N N . GLU B 1 7 ? -3.404 35.969 17.578 1 64.56 7 GLU B N 1
ATOM 3174 C CA . GLU B 1 7 ? -3.854 35.594 18.922 1 64.56 7 GLU B CA 1
ATOM 3175 C C . GLU B 1 7 ? -4.113 34.094 19.016 1 64.56 7 GLU B C 1
ATOM 3177 O O . GLU B 1 7 ? -4.762 33.5 18.141 1 64.56 7 GLU B O 1
ATOM 3182 N N . VAL B 1 8 ? -3.422 33.469 19.922 1 68.31 8 VAL B N 1
ATOM 3183 C CA . VAL B 1 8 ? -3.646 32.062 20.188 1 68.31 8 VAL B CA 1
ATOM 3184 C C . VAL B 1 8 ? -4.73 31.891 21.25 1 68.31 8 VAL B C 1
ATOM 3186 O O . VAL B 1 8 ? -4.582 32.375 22.375 1 68.31 8 VAL B O 1
ATOM 3189 N N . PRO B 1 9 ? -5.824 31.406 20.859 1 63.28 9 PRO B N 1
ATOM 3190 C CA . PRO B 1 9 ? -6.887 31.203 21.844 1 63.28 9 PRO B CA 1
ATOM 3191 C C . PRO B 1 9 ? -6.441 30.359 23.031 1 63.28 9 PRO B C 1
ATOM 3193 O O . PRO B 1 9 ? -5.605 29.453 22.875 1 63.28 9 PRO B O 1
ATOM 3196 N N . LYS B 1 10 ? -6.945 30.703 24.203 1 65.06 10 LYS B N 1
ATOM 3197 C CA . LYS B 1 10 ? -6.613 30.016 25.438 1 65.06 10 LYS B CA 1
ATOM 3198 C C . LYS B 1 10 ? -6.848 28.516 25.328 1 65.06 10 LYS B C 1
ATOM 3200 O O . LYS B 1 10 ? -6.062 27.719 25.844 1 65.06 10 LYS B O 1
ATOM 3205 N N . VAL B 1 11 ? -7.82 28.156 24.641 1 62.81 11 VAL B N 1
ATOM 3206 C CA . VAL B 1 11 ? -8.18 26.75 24.516 1 62.81 11 VAL B CA 1
ATOM 3207 C C . VAL B 1 11 ? -7.074 26 23.781 1 62.81 11 VAL B C 1
ATOM 3209 O O . VAL B 1 11 ? -6.699 24.891 24.156 1 62.81 11 VAL B O 1
ATOM 3212 N N . ALA B 1 12 ? -6.594 26.625 22.719 1 64.62 12 ALA B N 1
ATOM 3213 C CA . ALA B 1 12 ? -5.496 26.016 21.969 1 64.62 12 ALA B CA 1
ATOM 3214 C C . ALA B 1 12 ? -4.238 25.906 22.828 1 64.62 12 ALA B C 1
ATOM 3216 O O . ALA B 1 12 ? -3.525 24.906 22.781 1 64.62 12 ALA B O 1
ATOM 3217 N N . ARG B 1 13 ? -4.07 26.922 23.609 1 66.12 13 ARG B N 1
ATOM 3218 C CA . ARG B 1 13 ? -2.904 26.953 24.484 1 66.12 13 ARG B CA 1
ATOM 3219 C C . ARG B 1 13 ? -2.988 25.859 25.547 1 66.12 13 ARG B C 1
ATOM 3221 O O . ARG B 1 13 ? -1.992 25.188 25.844 1 66.12 13 ARG B O 1
ATOM 3228 N N . ASP B 1 14 ? -4.125 25.719 26.047 1 65.25 14 ASP B N 1
ATOM 3229 C CA . ASP B 1 14 ? -4.328 24.703 27.078 1 65.25 14 ASP B CA 1
ATOM 3230 C C . ASP B 1 14 ? -4.215 23.297 26.5 1 65.25 14 ASP B C 1
ATOM 3232 O O . ASP B 1 14 ? -3.662 22.406 27.141 1 65.25 14 ASP B O 1
ATOM 3236 N N . GLN B 1 15 ? -4.703 23.188 25.297 1 62.53 15 GLN B N 1
ATOM 3237 C CA . GLN B 1 15 ? -4.652 21.875 24.672 1 62.53 15 GLN B CA 1
ATOM 3238 C C . GLN B 1 15 ? -3.217 21.469 24.344 1 62.53 15 GLN B C 1
ATOM 3240 O O . GLN B 1 15 ? -2.852 20.297 24.453 1 62.53 15 GLN B O 1
ATOM 3245 N N . LEU B 1 16 ? -2.51 22.5 24.016 1 62.62 16 LEU B N 1
ATOM 3246 C CA . LEU B 1 16 ? -1.121 22.234 23.656 1 62.62 16 LEU B CA 1
ATOM 3247 C C . LEU B 1 16 ? -0.199 22.438 24.859 1 62.62 16 LEU B C 1
ATOM 3249 O O . LEU B 1 16 ? 1.015 22.25 24.75 1 62.62 16 LEU B O 1
ATOM 3253 N N . GLU B 1 17 ? -0.842 22.781 26.031 1 63.34 17 GLU B N 1
ATOM 3254 C CA . GLU B 1 17 ? -0.119 23.016 27.266 1 63.34 17 GLU B CA 1
ATOM 3255 C C . GLU B 1 17 ? 1.062 23.969 27.047 1 63.34 17 GLU B C 1
ATOM 3257 O O . GLU B 1 17 ? 2.174 23.688 27.5 1 63.34 17 GLU B O 1
ATOM 3262 N N . ILE B 1 18 ? 0.866 24.906 26.219 1 64.31 18 ILE B N 1
ATOM 3263 C CA . ILE B 1 18 ? 1.914 25.906 25.984 1 64.31 18 ILE B CA 1
ATOM 3264 C C . ILE B 1 18 ? 2.088 26.781 27.219 1 64.31 18 ILE B C 1
ATOM 3266 O O . ILE B 1 18 ? 1.135 27.422 27.672 1 64.31 18 ILE B O 1
ATOM 3270 N N . LYS B 1 19 ? 3.176 26.609 27.938 1 63.09 19 LYS B N 1
ATOM 3271 C CA . LYS B 1 19 ? 3.484 27.438 29.094 1 63.09 19 LYS B CA 1
ATOM 3272 C C . LYS B 1 19 ? 3.898 28.844 28.688 1 63.09 19 LYS B C 1
ATOM 3274 O O . LYS B 1 19 ? 4.316 29.062 27.547 1 63.09 19 LYS B O 1
ATOM 3279 N N . ASP B 1 20 ? 3.756 29.703 29.516 1 59.22 20 ASP B N 1
ATOM 3280 C CA . ASP B 1 20 ? 4.172 31.094 29.297 1 59.22 20 ASP B CA 1
ATOM 3281 C C . ASP B 1 20 ? 5.676 31.188 29.062 1 59.22 20 ASP B C 1
ATOM 3283 O O . ASP B 1 20 ? 6.465 30.641 29.844 1 59.22 20 ASP B O 1
ATOM 3287 N N . GLY B 1 21 ? 6.082 31.734 27.828 1 58.25 21 GLY B N 1
ATOM 3288 C CA . GLY B 1 21 ? 7.492 31.922 27.516 1 58.25 21 GLY B CA 1
ATOM 3289 C C . GLY B 1 21 ? 8.102 30.734 26.781 1 58.25 21 GLY B C 1
ATOM 3290 O O . GLY B 1 21 ? 9.305 30.703 26.547 1 58.25 21 GLY B O 1
ATOM 3291 N N . GLU B 1 22 ? 7.289 29.766 26.531 1 63.09 22 GLU B N 1
ATOM 3292 C CA . GLU B 1 22 ? 7.844 28.594 25.859 1 63.09 22 GLU B CA 1
ATOM 3293 C C . GLU B 1 22 ? 8.094 28.875 24.391 1 63.09 22 GLU B C 1
ATOM 3295 O O . GLU B 1 22 ? 7.262 29.469 23.703 1 63.09 22 GLU B O 1
ATOM 3300 N N . PRO B 1 23 ? 9.289 28.641 24.016 1 62.97 23 PRO B N 1
ATOM 3301 C CA . PRO B 1 23 ? 9.594 28.875 22.609 1 62.97 23 PRO B CA 1
ATOM 3302 C C . PRO B 1 23 ? 8.797 27.953 21.672 1 62.97 23 PRO B C 1
ATOM 3304 O O . PRO B 1 23 ? 8.594 26.781 22 1 62.97 23 PRO B O 1
ATOM 3307 N N . LEU B 1 24 ? 8.102 28.609 20.703 1 66.06 24 LEU B N 1
ATOM 3308 C CA . LEU B 1 24 ? 7.309 27.891 19.719 1 66.06 24 LEU B CA 1
ATOM 3309 C C . LEU B 1 24 ? 8.023 27.859 18.359 1 66.06 24 LEU B C 1
ATOM 3311 O O . LEU B 1 24 ? 8.75 28.797 18.016 1 66.06 24 LEU B O 1
ATOM 3315 N N . ALA B 1 25 ? 8.086 26.734 17.766 1 63.22 25 ALA B N 1
ATOM 3316 C CA . ALA B 1 25 ? 8.586 26.625 16.391 1 63.22 25 ALA B CA 1
ATOM 3317 C C . ALA B 1 25 ? 7.457 26.812 15.375 1 63.22 25 ALA B C 1
ATOM 3319 O O . ALA B 1 25 ? 6.371 26.25 15.547 1 63.22 25 ALA B O 1
ATOM 3320 N N . MET B 1 26 ? 7.598 27.844 14.555 1 65.06 26 MET B N 1
ATOM 3321 C CA . MET B 1 26 ? 6.609 28.125 13.516 1 65.06 26 MET B CA 1
ATOM 3322 C C . MET B 1 26 ? 7.203 27.906 12.133 1 65.06 26 MET B C 1
ATOM 3324 O O . MET B 1 26 ? 8.359 28.266 11.883 1 65.06 26 MET B O 1
ATOM 3328 N N . TRP B 1 27 ? 6.617 27.141 11.352 1 62.06 27 TRP B N 1
ATOM 3329 C CA . TRP B 1 27 ? 7.07 27 9.977 1 62.06 27 TRP B CA 1
ATOM 3330 C C . TRP B 1 27 ? 5.883 26.938 9.016 1 62.06 27 TRP B C 1
ATOM 3332 O O . TRP B 1 27 ? 4.75 26.703 9.438 1 62.06 27 TRP B O 1
ATOM 3342 N N . VAL B 1 28 ? 6.188 27.375 7.836 1 59.31 28 VAL B N 1
ATOM 3343 C CA . VAL B 1 28 ? 5.164 27.312 6.793 1 59.31 28 VAL B CA 1
ATOM 3344 C C . VAL B 1 28 ? 5.234 25.969 6.074 1 59.31 28 VAL B C 1
ATOM 3346 O O . VAL B 1 28 ? 6.305 25.547 5.637 1 59.31 28 VAL B O 1
ATOM 3349 N N . GLU B 1 29 ? 4.289 25.188 6.227 1 59.09 29 GLU B N 1
ATOM 3350 C CA . GLU B 1 29 ? 4.145 23.922 5.516 1 59.09 29 GLU B CA 1
ATOM 3351 C C . GLU B 1 29 ? 3.076 24 4.434 1 59.09 29 GLU B C 1
ATOM 3353 O O . GLU B 1 29 ? 1.88 23.969 4.727 1 59.09 29 GLU B O 1
ATOM 3358 N N . GLY B 1 30 ? 3.48 24.094 3.195 1 54.06 30 GLY B N 1
ATOM 3359 C CA . GLY B 1 30 ? 2.516 24.328 2.131 1 54.06 30 GLY B CA 1
ATOM 3360 C C . GLY B 1 30 ? 1.817 25.672 2.229 1 54.06 30 GLY B C 1
ATOM 3361 O O . GLY B 1 30 ? 2.457 26.719 2.113 1 54.06 30 GLY B O 1
ATOM 3362 N N . ASN B 1 31 ? 0.579 25.609 2.426 1 56.72 31 ASN B N 1
ATOM 3363 C CA . ASN B 1 31 ? -0.226 26.812 2.533 1 56.72 31 ASN B CA 1
ATOM 3364 C C . ASN B 1 31 ? -0.7 27.047 3.967 1 56.72 31 ASN B C 1
ATOM 3366 O O . ASN B 1 31 ? -1.735 27.672 4.188 1 56.72 31 ASN B O 1
ATOM 3370 N N . GLN B 1 32 ? 0.032 26.328 4.816 1 63.72 32 GLN B N 1
ATOM 3371 C CA . GLN B 1 32 ? -0.379 26.484 6.211 1 63.72 32 GLN B CA 1
ATOM 3372 C C . GLN B 1 32 ? 0.813 26.828 7.102 1 63.72 32 GLN B C 1
ATOM 3374 O O . GLN B 1 32 ? 1.96 26.547 6.742 1 63.72 32 GLN B O 1
ATOM 3379 N N . LEU B 1 33 ? 0.497 27.594 8.133 1 67.25 33 LEU B N 1
ATOM 3380 C CA . LEU B 1 33 ? 1.475 27.906 9.172 1 67.25 33 LEU B CA 1
ATOM 3381 C C . LEU B 1 33 ? 1.335 26.938 10.344 1 67.25 33 LEU B C 1
ATOM 3383 O O . LEU B 1 33 ? 0.239 26.766 10.883 1 67.25 33 LEU B O 1
ATOM 3387 N N . VAL B 1 34 ? 2.275 26.188 10.594 1 67.62 34 VAL B N 1
ATOM 3388 C CA . VAL B 1 34 ? 2.238 25.219 11.68 1 67.62 34 VAL B CA 1
ATOM 3389 C C . VAL B 1 34 ? 3.096 25.719 12.844 1 67.62 34 VAL B C 1
ATOM 3391 O O . VAL B 1 34 ? 4.219 26.172 12.641 1 67.62 34 VAL B O 1
ATOM 3394 N N . ILE B 1 35 ? 2.523 25.828 14.039 1 67.25 35 ILE B N 1
ATOM 3395 C CA . ILE B 1 35 ? 3.223 26.219 15.25 1 67.25 35 ILE B CA 1
ATOM 3396 C C . ILE B 1 35 ? 3.316 25.031 16.203 1 67.25 35 ILE B C 1
ATOM 3398 O O . ILE B 1 35 ? 2.32 24.344 16.453 1 67.25 35 ILE B O 1
ATOM 3402 N N . ARG B 1 36 ? 4.445 24.562 16.578 1 64.88 36 ARG B N 1
ATOM 3403 C CA . ARG B 1 36 ? 4.641 23.469 17.516 1 64.88 36 ARG B CA 1
ATOM 3404 C C . ARG B 1 36 ? 5.582 23.875 18.641 1 64.88 36 ARG B C 1
ATOM 3406 O O . ARG B 1 36 ? 6.574 24.562 18.406 1 64.88 36 ARG B O 1
ATOM 3413 N N . PRO B 1 37 ? 5.055 23.578 19.922 1 59.91 37 PRO B N 1
ATOM 3414 C CA . PRO B 1 37 ? 6.031 23.812 20.984 1 59.91 37 PRO B CA 1
ATOM 3415 C C . PRO B 1 37 ? 7.352 23.094 20.75 1 59.91 37 PRO B C 1
ATOM 3417 O O . PRO B 1 37 ? 7.355 21.953 20.266 1 59.91 37 PRO B O 1
ATOM 3420 N N . LEU B 1 38 ? 8.453 23.703 20.812 1 58.44 38 LEU B N 1
ATOM 3421 C CA . LEU B 1 38 ? 9.781 23.156 20.562 1 58.44 38 LEU B CA 1
ATOM 3422 C C . LEU B 1 38 ? 10 21.859 21.328 1 58.44 38 LEU B C 1
ATOM 3424 O O . LEU B 1 38 ? 10.719 20.969 20.875 1 58.44 38 LEU B O 1
ATOM 3428 N N . ARG B 1 39 ? 9.375 21.781 22.5 1 56.03 39 ARG B N 1
ATOM 3429 C CA . ARG B 1 39 ? 9.531 20.594 23.328 1 56.03 39 ARG B CA 1
ATOM 3430 C C . ARG B 1 39 ? 8.961 19.359 22.625 1 56.03 39 ARG B C 1
ATOM 3432 O O . ARG B 1 39 ? 9.438 18.234 22.844 1 56.03 39 ARG B O 1
ATOM 3439 N N . LEU B 1 40 ? 7.93 19.5 21.953 1 52.12 40 LEU B N 1
ATOM 3440 C CA . LEU B 1 40 ? 7.211 18.375 21.375 1 52.12 40 LEU B CA 1
ATOM 3441 C C . LEU B 1 40 ? 7.82 17.984 20.031 1 52.12 40 LEU B C 1
ATOM 3443 O O . LEU B 1 40 ? 7.434 16.969 19.453 1 52.12 40 LEU B O 1
ATOM 3447 N N . ALA B 1 41 ? 8.602 18.812 19.484 1 46.5 41 ALA B N 1
ATOM 3448 C CA . ALA B 1 41 ? 9.195 18.531 18.172 1 46.5 41 ALA B CA 1
ATOM 3449 C C . ALA B 1 41 ? 9.906 17.172 18.188 1 46.5 41 ALA B C 1
ATOM 3451 O O . ALA B 1 41 ? 9.875 16.453 17.188 1 46.5 41 ALA B O 1
ATOM 3452 N N . ASP B 1 42 ? 10.609 16.797 19.219 1 45.53 42 ASP B N 1
ATOM 3453 C CA . ASP B 1 42 ? 11.477 15.625 19.219 1 45.53 42 ASP B CA 1
ATOM 3454 C C . ASP B 1 42 ? 10.688 14.367 19.562 1 45.53 42 ASP B C 1
ATOM 3456 O O . ASP B 1 42 ? 11.234 13.266 19.562 1 45.53 42 ASP B O 1
ATOM 3460 N N . SER B 1 43 ? 9.422 14.414 20.047 1 44.59 43 SER B N 1
ATOM 3461 C CA . SER B 1 43 ? 9.016 13.219 20.797 1 44.59 43 SER B CA 1
ATOM 3462 C C . SER B 1 43 ? 8.359 12.203 19.875 1 44.59 43 SER B C 1
ATOM 3464 O O . SER B 1 43 ? 7.129 12.109 19.812 1 44.59 43 SER B O 1
ATOM 3466 N N . LEU B 1 44 ? 8.562 12.016 18.75 1 49.16 44 LEU B N 1
ATOM 3467 C CA . LEU B 1 44 ? 8.047 10.758 18.219 1 49.16 44 LEU B CA 1
ATOM 3468 C C . LEU B 1 44 ? 8.297 9.617 19.203 1 49.16 44 LEU B C 1
ATOM 3470 O O . LEU B 1 44 ? 9.398 9.469 19.734 1 49.16 44 LEU B O 1
ATOM 3474 N N . PRO B 1 45 ? 7.188 9.156 19.906 1 52.75 45 PRO B N 1
ATOM 3475 C CA . PRO B 1 45 ? 7.426 8.023 20.812 1 52.75 45 PRO B CA 1
ATOM 3476 C C . PRO B 1 45 ? 8.43 7.02 20.25 1 52.75 45 PRO B C 1
ATOM 3478 O O . PRO B 1 45 ? 8.266 6.543 19.125 1 52.75 45 PRO B O 1
ATOM 3481 N N . GLN B 1 46 ? 9.609 7.215 20.609 1 65.75 46 GLN B N 1
ATOM 3482 C CA . GLN B 1 46 ? 10.633 6.285 20.156 1 65.75 46 GLN B CA 1
ATOM 3483 C C . GLN B 1 46 ? 10.562 4.973 20.938 1 65.75 46 GLN B C 1
ATOM 3485 O O . GLN B 1 46 ? 10.664 4.961 22.172 1 65.75 46 GLN B O 1
ATOM 3490 N N . ILE B 1 47 ? 9.906 3.855 20.391 1 77 47 ILE B N 1
ATOM 3491 C CA . ILE B 1 47 ? 9.914 2.527 21 1 77 47 ILE B CA 1
ATOM 3492 C C . ILE B 1 47 ? 11.352 2.072 21.234 1 77 47 ILE B C 1
ATOM 3494 O O . ILE B 1 47 ? 12.156 2.041 20.312 1 77 47 ILE B O 1
ATOM 3498 N N . LYS B 1 48 ? 11.625 1.827 22.469 1 82.06 48 LYS B N 1
ATOM 3499 C CA . LYS B 1 48 ? 12.961 1.325 22.797 1 82.06 48 LYS B CA 1
ATOM 3500 C C . LYS B 1 48 ? 13.227 -0.01 22.109 1 82.06 48 LYS B C 1
ATOM 3502 O O . LYS B 1 48 ? 12.336 -0.859 22.016 1 82.06 48 LYS B O 1
ATOM 3507 N N . LEU B 1 49 ? 14.383 -0.24 21.625 1 85.12 49 LEU B N 1
ATOM 3508 C CA . LEU B 1 49 ? 14.828 -1.396 20.859 1 85.12 49 LEU B CA 1
ATOM 3509 C C . LEU B 1 49 ? 14.617 -2.686 21.641 1 85.12 49 LEU B C 1
ATOM 3511 O O . LEU B 1 49 ? 14.297 -3.727 21.062 1 85.12 49 LEU B O 1
ATOM 3515 N N . ARG B 1 50 ? 14.68 -2.641 22.891 1 87.88 50 ARG B N 1
ATOM 3516 C CA . ARG B 1 50 ? 14.617 -3.834 23.734 1 87.88 50 ARG B CA 1
ATOM 3517 C C . ARG B 1 50 ? 13.242 -4.492 23.656 1 87.88 50 ARG B C 1
ATOM 3519 O O . ARG B 1 50 ? 13.125 -5.711 23.812 1 87.88 50 ARG B O 1
ATOM 3526 N N . TRP B 1 51 ? 12.289 -3.744 23.328 1 89.38 51 TRP B N 1
ATOM 3527 C CA . TRP B 1 51 ? 10.922 -4.254 23.406 1 89.38 51 TRP B CA 1
ATOM 3528 C C . TRP B 1 51 ? 10.578 -5.074 22.172 1 89.38 51 TRP B C 1
ATOM 3530 O O . TRP B 1 51 ? 9.664 -5.902 22.203 1 89.38 51 TRP B O 1
ATOM 3540 N N . TYR B 1 52 ? 11.305 -4.848 21.094 1 90.88 52 TYR B N 1
ATOM 3541 C CA . TYR B 1 52 ? 10.992 -5.664 19.922 1 90.88 52 TYR B CA 1
ATOM 3542 C C . TYR B 1 52 ? 12.18 -6.547 19.531 1 90.88 52 TYR B C 1
ATOM 3544 O O . TYR B 1 52 ? 12 -7.625 18.969 1 90.88 52 TYR B O 1
ATOM 3552 N N . PHE B 1 53 ? 13.352 -6.199 19.938 1 93.19 53 PHE B N 1
ATOM 3553 C CA . PHE B 1 53 ? 14.516 -7.043 19.703 1 93.19 53 PHE B CA 1
ATOM 3554 C C . PHE B 1 53 ? 14.617 -8.133 20.766 1 93.19 53 PHE B C 1
ATOM 3556 O O . PHE B 1 53 ? 15.039 -9.258 20.469 1 93.19 53 PHE B O 1
ATOM 3563 N N . GLY B 1 54 ? 14.281 -7.84 22.031 1 93.69 54 GLY B N 1
ATOM 3564 C CA . GLY B 1 54 ? 14.336 -8.812 23.109 1 93.69 54 GLY B CA 1
ATOM 3565 C C . GLY B 1 54 ? 13.531 -10.07 22.828 1 93.69 54 GLY B C 1
ATOM 3566 O O . GLY B 1 54 ? 14.102 -11.164 22.734 1 93.69 54 GLY B O 1
ATOM 3567 N N . PRO B 1 55 ? 12.25 -9.891 22.625 1 95.06 55 PRO B N 1
ATOM 3568 C CA . PRO B 1 55 ? 11.438 -11.07 22.312 1 95.06 55 PRO B CA 1
ATOM 3569 C C . PRO B 1 55 ? 11.898 -11.781 21.047 1 95.06 55 PRO B C 1
ATOM 3571 O O . PRO B 1 55 ? 11.836 -13.016 20.969 1 95.06 55 PRO B O 1
ATOM 3574 N N . ALA B 1 56 ? 12.336 -11.039 20 1 97.44 56 ALA B N 1
ATOM 3575 C CA . ALA B 1 56 ? 12.82 -11.648 18.766 1 97.44 56 ALA B CA 1
ATOM 3576 C C . ALA B 1 56 ? 14.039 -12.531 19.047 1 97.44 56 ALA B C 1
ATOM 3578 O O . ALA B 1 56 ? 14.148 -13.633 18.5 1 97.44 56 ALA B O 1
ATOM 3579 N N . LEU B 1 57 ? 14.922 -12.062 19.922 1 96.5 57 LEU B N 1
ATOM 3580 C CA . LEU B 1 57 ? 16.125 -12.82 20.25 1 96.5 57 LEU B CA 1
ATOM 3581 C C . LEU B 1 57 ? 15.781 -14.086 21.016 1 96.5 57 LEU B C 1
ATOM 3583 O O . LEU B 1 57 ? 16.281 -15.164 20.703 1 96.5 57 LEU B O 1
ATOM 3587 N N . VAL B 1 58 ? 14.898 -13.977 21.984 1 97 58 VAL B N 1
ATOM 3588 C CA . VAL B 1 58 ? 14.516 -15.117 22.812 1 97 58 VAL B CA 1
ATOM 3589 C C . VAL B 1 58 ? 13.852 -16.188 21.953 1 97 58 VAL B C 1
ATOM 3591 O O . VAL B 1 58 ? 14.211 -17.359 22.031 1 97 58 VAL B O 1
ATOM 3594 N N . LEU B 1 59 ? 12.953 -15.766 21.109 1 97.25 59 LEU B N 1
ATOM 3595 C CA . LEU B 1 59 ? 12.219 -16.719 20.281 1 97.25 59 LEU B CA 1
ATOM 3596 C C . LEU B 1 59 ? 13.125 -17.344 19.219 1 97.25 59 LEU B C 1
ATOM 3598 O O . LEU B 1 59 ? 12.977 -18.516 18.875 1 97.25 59 LEU B O 1
ATOM 3602 N N . THR B 1 60 ? 14.07 -16.531 18.703 1 96.38 60 THR B N 1
ATOM 3603 C CA . THR B 1 60 ? 15.023 -17.078 17.734 1 96.38 60 THR B CA 1
ATOM 3604 C C . THR B 1 60 ? 15.945 -18.094 18.406 1 96.38 60 THR B C 1
ATOM 3606 O O . THR B 1 60 ? 16.266 -19.125 17.812 1 96.38 60 THR B O 1
ATOM 3609 N N . LEU B 1 61 ? 16.359 -17.844 19.641 1 96.19 61 LEU B N 1
ATOM 3610 C CA . LEU B 1 61 ? 17.203 -18.781 20.375 1 96.19 61 LEU B CA 1
ATOM 3611 C C . LEU B 1 61 ? 16.453 -20.078 20.656 1 96.19 61 LEU B C 1
ATOM 3613 O O . LEU B 1 61 ? 17.031 -21.156 20.562 1 96.19 61 LEU B O 1
ATOM 3617 N N . LEU B 1 62 ? 15.203 -19.953 20.953 1 95.31 62 LEU B N 1
ATOM 3618 C CA . LEU B 1 62 ? 14.375 -21.141 21.141 1 95.31 62 LEU B CA 1
ATOM 3619 C C . LEU B 1 62 ? 14.25 -21.922 19.844 1 95.31 62 LEU B C 1
ATOM 3621 O O . LEU B 1 62 ? 14.258 -23.156 19.875 1 95.31 62 LEU B O 1
ATOM 3625 N N . PHE B 1 63 ? 14.156 -21.203 18.766 1 94.62 63 PHE B N 1
ATOM 3626 C CA . PHE B 1 63 ? 14.133 -21.844 17.453 1 94.62 63 PHE B CA 1
ATOM 3627 C C . PHE B 1 63 ? 15.422 -22.594 17.188 1 94.62 63 PHE B C 1
ATOM 3629 O O . PHE B 1 63 ? 15.398 -23.75 16.75 1 94.62 63 PHE B O 1
ATOM 3636 N N . TYR B 1 64 ? 16.531 -21.984 17.531 1 94.38 64 TYR B N 1
ATOM 3637 C CA . TYR B 1 64 ? 17.812 -22.641 17.359 1 94.38 64 TYR B CA 1
ATOM 3638 C C . TYR B 1 64 ? 17.922 -23.891 18.219 1 94.38 64 TYR B C 1
ATOM 3640 O O . TYR B 1 64 ? 18.359 -24.938 17.734 1 94.38 64 TYR B O 1
ATOM 3648 N N . ALA B 1 65 ? 17.5 -23.797 19.391 1 94.38 65 ALA B N 1
ATOM 3649 C CA . ALA B 1 65 ? 17.547 -24.922 20.312 1 94.38 65 ALA B CA 1
ATOM 3650 C C . ALA B 1 65 ? 16.703 -26.094 19.797 1 94.38 65 ALA B C 1
ATOM 3652 O O . ALA B 1 65 ? 17.125 -27.25 19.859 1 94.38 65 ALA B O 1
ATOM 3653 N N . ASP B 1 66 ? 15.594 -25.75 19.281 1 93.81 66 ASP B N 1
ATOM 3654 C CA . ASP B 1 66 ? 14.703 -26.766 18.75 1 93.81 66 ASP B CA 1
ATOM 3655 C C . ASP B 1 66 ? 15.305 -27.438 17.516 1 93.81 66 ASP B C 1
ATOM 3657 O O . ASP B 1 66 ? 15.234 -28.656 17.375 1 93.81 66 ASP B O 1
ATOM 3661 N N . MET B 1 67 ? 15.945 -26.641 16.625 1 93.88 67 MET B N 1
ATOM 3662 C CA . MET B 1 67 ? 16.547 -27.172 15.414 1 93.88 67 MET B CA 1
ATOM 3663 C C . MET B 1 67 ? 17.734 -28.062 15.734 1 93.88 67 MET B C 1
ATOM 3665 O O . MET B 1 67 ? 17.906 -29.125 15.125 1 93.88 67 MET B O 1
ATOM 3669 N N . ILE B 1 68 ? 18.5 -27.641 16.672 1 92.06 68 ILE B N 1
ATOM 3670 C CA . ILE B 1 68 ? 19.672 -28.406 17.062 1 92.06 68 ILE B CA 1
ATOM 3671 C C . ILE B 1 68 ? 19.234 -29.719 17.719 1 92.06 68 ILE B C 1
ATOM 3673 O O . ILE B 1 68 ? 19.812 -30.766 17.453 1 92.06 68 ILE B O 1
ATOM 3677 N N . ASN B 1 69 ? 18.234 -29.641 18.516 1 93.62 69 ASN B N 1
ATOM 3678 C CA . ASN B 1 69 ? 17.719 -30.828 19.172 1 93.62 69 ASN B CA 1
ATOM 3679 C C . ASN B 1 69 ? 17.172 -31.828 18.156 1 93.62 69 ASN B C 1
ATOM 3681 O O . ASN B 1 69 ? 17.281 -33.031 18.359 1 93.62 69 ASN B O 1
ATOM 3685 N N . GLN B 1 70 ? 16.609 -31.344 17.109 1 92.69 70 GLN B N 1
ATOM 3686 C CA . GLN B 1 70 ? 16.016 -32.219 16.094 1 92.69 70 GLN B CA 1
ATOM 3687 C C . GLN B 1 70 ? 17.062 -32.625 15.062 1 92.69 70 GLN B C 1
ATOM 3689 O O . GLN B 1 70 ? 16.797 -33.5 14.211 1 92.69 70 GLN B O 1
ATOM 3694 N N . GLY B 1 71 ? 18.25 -32 15.023 1 91.19 71 GLY B N 1
ATOM 3695 C CA . GLY B 1 71 ? 19.344 -32.375 14.148 1 91.19 71 GLY B CA 1
ATOM 3696 C C . GLY B 1 71 ? 19.25 -31.75 12.773 1 91.19 71 GLY B C 1
ATOM 3697 O O . GLY B 1 71 ? 19.766 -32.281 11.797 1 91.19 71 GLY B O 1
ATOM 3698 N N . TYR B 1 72 ? 18.422 -30.703 12.734 1 89.31 72 TYR B N 1
ATOM 3699 C CA . TYR B 1 72 ? 18.297 -30.016 11.453 1 89.31 72 TYR B CA 1
ATOM 3700 C C . TYR B 1 72 ? 19.5 -29.125 11.195 1 89.31 72 TYR B C 1
ATOM 3702 O O . TYR B 1 72 ? 19.984 -28.438 12.109 1 89.31 72 TYR B O 1
ATOM 3710 N N . HIS B 1 73 ? 20 -29.172 9.961 1 92.38 73 HIS B N 1
ATOM 3711 C CA . HIS B 1 73 ? 21.109 -28.297 9.586 1 92.38 73 HIS B CA 1
ATOM 3712 C C . HIS B 1 73 ? 20.703 -27.344 8.469 1 92.38 73 HIS B C 1
ATOM 3714 O O . HIS B 1 73 ? 21.312 -26.281 8.297 1 92.38 73 HIS B O 1
ATOM 3720 N N . LEU B 1 74 ? 19.672 -27.797 7.777 1 94.94 74 LEU B N 1
ATOM 3721 C CA . LEU B 1 74 ? 19.156 -26.984 6.684 1 94.94 74 LEU B CA 1
ATOM 3722 C C . LEU B 1 74 ? 17.641 -26.812 6.801 1 94.94 74 LEU B C 1
ATOM 3724 O O . LEU B 1 74 ? 16.953 -27.719 7.281 1 94.94 74 LEU B O 1
ATOM 3728 N N . LEU B 1 75 ? 17.234 -25.656 6.43 1 95.75 75 LEU B N 1
ATOM 3729 C CA . LEU B 1 75 ? 15.812 -25.359 6.477 1 95.75 75 LEU B CA 1
ATOM 3730 C C . LEU B 1 75 ? 15.352 -24.703 5.176 1 95.75 75 LEU B C 1
ATOM 3732 O O . LEU B 1 75 ? 15.93 -23.703 4.738 1 95.75 75 LEU B O 1
ATOM 3736 N N . PRO B 1 76 ? 14.359 -25.312 4.578 1 96.56 76 PRO B N 1
ATOM 3737 C CA . PRO B 1 76 ? 13.844 -24.688 3.367 1 96.56 76 PRO B CA 1
ATOM 3738 C C . PRO B 1 76 ? 13.18 -23.328 3.645 1 96.56 76 PRO B C 1
ATOM 3740 O O . PRO B 1 76 ? 12.727 -23.078 4.762 1 96.56 76 PRO B O 1
ATOM 3743 N N . LEU B 1 77 ? 13.141 -22.516 2.637 1 95.75 77 LEU B N 1
ATOM 3744 C CA . LEU B 1 77 ? 12.547 -21.188 2.75 1 95.75 77 LEU B CA 1
ATOM 3745 C C . LEU B 1 77 ? 11.039 -21.281 2.961 1 95.75 77 LEU B C 1
ATOM 3747 O O . LEU B 1 77 ? 10.484 -20.594 3.828 1 95.75 77 LEU B O 1
ATOM 3751 N N . VAL B 1 78 ? 10.383 -22.078 2.154 1 95.06 78 VAL B N 1
ATOM 3752 C CA . VAL B 1 78 ? 8.93 -22.219 2.221 1 95.06 78 VAL B CA 1
ATOM 3753 C C . VAL B 1 78 ? 8.562 -23.688 2.434 1 95.06 78 VAL B C 1
ATOM 3755 O O . VAL B 1 78 ? 9.352 -24.594 2.111 1 95.06 78 VAL B O 1
ATOM 3758 N N . GLY B 1 79 ? 7.402 -24 2.992 1 91.69 79 GLY B N 1
ATOM 3759 C CA . GLY B 1 79 ? 6.953 -25.359 3.27 1 91.69 79 GLY B CA 1
ATOM 3760 C C . GLY B 1 79 ? 6.441 -25.531 4.688 1 91.69 79 GLY B C 1
ATOM 3761 O O . GLY B 1 79 ? 6.156 -24.562 5.379 1 91.69 79 GLY B O 1
ATOM 3762 N N . GLY B 1 80 ? 6.227 -26.734 5.094 1 89.62 80 GLY B N 1
ATOM 3763 C CA . GLY B 1 80 ? 5.734 -27.031 6.43 1 89.62 80 GLY B CA 1
ATOM 3764 C C . GLY B 1 80 ? 6.723 -26.672 7.523 1 89.62 80 GLY B C 1
ATOM 3765 O O . GLY B 1 80 ? 6.43 -25.828 8.375 1 89.62 80 GLY B O 1
ATOM 3766 N N . ASP B 1 81 ? 7.895 -27.234 7.52 1 90.81 81 ASP B N 1
ATOM 3767 C CA . ASP B 1 81 ? 8.992 -26.891 8.414 1 90.81 81 ASP B CA 1
ATOM 3768 C C . ASP B 1 81 ? 10.016 -26 7.699 1 90.81 81 ASP B C 1
ATOM 3770 O O . ASP B 1 81 ? 10.992 -26.516 7.129 1 90.81 81 ASP B O 1
ATOM 3774 N N . SER B 1 82 ? 9.664 -24.781 7.727 1 96.31 82 SER B N 1
ATOM 3775 C CA . SER B 1 82 ? 10.461 -23.859 6.93 1 96.31 82 SER B CA 1
ATOM 3776 C C . SER B 1 82 ? 10.656 -22.531 7.66 1 96.31 82 SER B C 1
ATOM 3778 O O . SER B 1 82 ? 10.086 -22.312 8.734 1 96.31 82 SER B O 1
ATOM 3780 N N . VAL B 1 83 ? 11.461 -21.719 7.078 1 96.75 83 VAL B N 1
ATOM 3781 C CA . VAL B 1 83 ? 11.688 -20.375 7.602 1 96.75 83 VAL B CA 1
ATOM 3782 C C . VAL B 1 83 ? 10.375 -19.594 7.617 1 96.75 83 VAL B C 1
ATOM 3784 O O . VAL B 1 83 ? 10.055 -18.922 8.602 1 96.75 83 VAL B O 1
ATOM 3787 N N . ALA B 1 84 ? 9.594 -19.75 6.574 1 97.25 84 ALA B N 1
ATOM 3788 C CA . ALA B 1 84 ? 8.328 -19.031 6.434 1 97.25 84 ALA B CA 1
ATOM 3789 C C . ALA B 1 84 ? 7.332 -19.469 7.504 1 97.25 84 ALA B C 1
ATOM 3791 O O . ALA B 1 84 ? 6.688 -18.625 8.133 1 97.25 84 ALA B O 1
ATOM 3792 N N . SER B 1 85 ? 7.246 -20.797 7.699 1 96.25 85 SER B N 1
ATOM 3793 C CA . SER B 1 85 ? 6.293 -21.297 8.688 1 96.25 85 SER B CA 1
ATOM 3794 C C . SER B 1 85 ? 6.707 -20.906 10.102 1 96.25 85 SER B C 1
ATOM 3796 O O . SER B 1 85 ? 5.863 -20.516 10.906 1 96.25 85 SER B O 1
ATOM 3798 N N . ALA B 1 86 ? 7.98 -21.031 10.375 1 96.62 86 ALA B N 1
ATOM 3799 C CA . ALA B 1 86 ? 8.469 -20.609 11.688 1 96.62 86 ALA B CA 1
ATOM 3800 C C . ALA B 1 86 ? 8.234 -19.125 11.914 1 96.62 86 ALA B C 1
ATOM 3802 O O . ALA B 1 86 ? 7.82 -18.703 13.008 1 96.62 86 ALA B O 1
ATOM 3803 N N . SER B 1 87 ? 8.484 -18.312 10.898 1 97.38 87 SER B N 1
ATOM 3804 C CA . SER B 1 87 ? 8.242 -16.875 10.992 1 97.38 87 SER B CA 1
ATOM 3805 C C . SER B 1 87 ? 6.766 -16.578 11.227 1 97.38 87 SER B C 1
ATOM 3807 O O . SER B 1 87 ? 6.426 -15.711 12.039 1 97.38 87 SER B O 1
ATOM 3809 N N . LEU B 1 88 ? 5.926 -17.281 10.523 1 96.94 88 LEU B N 1
ATOM 3810 C CA . LEU B 1 88 ? 4.484 -17.094 10.648 1 96.94 88 LEU B CA 1
ATOM 3811 C C . LEU B 1 88 ? 4.027 -17.312 12.078 1 96.94 88 LEU B C 1
ATOM 3813 O O . LEU B 1 88 ? 3.369 -16.453 12.672 1 96.94 88 LEU B O 1
ATOM 3817 N N . TYR B 1 89 ? 4.453 -18.422 12.641 1 96.31 89 TYR B N 1
ATOM 3818 C CA . TYR B 1 89 ? 3.986 -18.781 13.977 1 96.31 89 TYR B CA 1
ATOM 3819 C C . TYR B 1 89 ? 4.629 -17.891 15.039 1 96.31 89 TYR B C 1
ATOM 3821 O O . TYR B 1 89 ? 3.932 -17.312 15.867 1 96.31 89 TYR B O 1
ATOM 3829 N N . LEU B 1 90 ? 5.918 -17.75 14.984 1 97.5 90 LEU B N 1
ATOM 3830 C CA . LEU B 1 90 ? 6.645 -17.062 16.031 1 97.5 90 LEU B CA 1
ATOM 3831 C C . LEU B 1 90 ? 6.402 -15.555 15.961 1 97.5 90 LEU B C 1
ATOM 3833 O O . LEU B 1 90 ? 6.25 -14.898 17 1 97.5 90 LEU B O 1
ATOM 3837 N N . ALA B 1 91 ? 6.363 -15.016 14.766 1 98 91 ALA B N 1
ATOM 3838 C CA . ALA B 1 91 ? 6.16 -13.57 14.625 1 98 91 ALA B CA 1
ATOM 3839 C C . ALA B 1 91 ? 4.73 -13.188 15 1 98 91 ALA B C 1
ATOM 3841 O O . ALA B 1 91 ? 4.508 -12.156 15.641 1 98 91 ALA B O 1
ATOM 3842 N N . THR B 1 92 ? 3.77 -13.977 14.578 1 97.19 92 THR B N 1
ATOM 3843 C CA . THR B 1 92 ? 2.383 -13.695 14.922 1 97.19 92 THR B CA 1
ATOM 3844 C C . THR B 1 92 ? 2.176 -13.773 16.438 1 97.19 92 THR B C 1
ATOM 3846 O O . THR B 1 92 ? 1.537 -12.898 17.031 1 97.19 92 THR B O 1
ATOM 3849 N N . LEU B 1 93 ? 2.744 -14.766 17.016 1 96.25 93 LEU B N 1
ATOM 3850 C CA . LEU B 1 93 ? 2.631 -14.922 18.453 1 96.25 93 LEU B CA 1
ATOM 3851 C C . LEU B 1 93 ? 3.293 -13.758 19.188 1 96.25 93 LEU B C 1
ATOM 3853 O O . LEU B 1 93 ? 2.688 -13.156 20.078 1 96.25 93 LEU B O 1
ATOM 3857 N N . SER B 1 94 ? 4.512 -13.484 18.797 1 97.38 94 SER B N 1
ATOM 3858 C CA . SER B 1 94 ? 5.238 -12.383 19.422 1 97.38 94 SER B CA 1
ATOM 3859 C C . SER B 1 94 ? 4.496 -11.062 19.25 1 97.38 94 SER B C 1
ATOM 3861 O O . SER B 1 94 ? 4.391 -10.273 20.188 1 97.38 94 SER B O 1
ATOM 3863 N N . GLY B 1 95 ? 4.039 -10.844 18.016 1 97.38 95 GLY B N 1
ATOM 3864 C CA . GLY B 1 95 ? 3.312 -9.609 17.734 1 97.38 95 GLY B CA 1
ATOM 3865 C C . GLY B 1 95 ? 2.051 -9.469 18.562 1 97.38 95 GLY B C 1
ATOM 3866 O O . GLY B 1 95 ? 1.788 -8.406 19.125 1 97.38 95 GLY B O 1
ATOM 3867 N N . LEU B 1 96 ? 1.296 -10.523 18.672 1 97.19 96 LEU B N 1
ATOM 3868 C CA . LEU B 1 96 ? 0.045 -10.484 19.422 1 97.19 96 LEU B CA 1
ATOM 3869 C C . LEU B 1 96 ? 0.31 -10.273 20.922 1 97.19 96 LEU B C 1
ATOM 3871 O O . LEU B 1 96 ? -0.394 -9.508 21.578 1 97.19 96 LEU B O 1
ATOM 3875 N N . LEU B 1 97 ? 1.293 -10.938 21.406 1 96.88 97 LEU B N 1
ATOM 3876 C CA . LEU B 1 97 ? 1.636 -10.773 22.812 1 96.88 97 LEU B CA 1
ATOM 3877 C C . LEU B 1 97 ? 2.121 -9.359 23.094 1 96.88 97 LEU B C 1
ATOM 3879 O O . LEU B 1 97 ? 1.763 -8.766 24.125 1 96.88 97 LEU B O 1
ATOM 3883 N N . ALA B 1 98 ? 2.914 -8.875 22.219 1 96.62 98 ALA B N 1
ATOM 3884 C CA . ALA B 1 98 ? 3.412 -7.512 22.375 1 96.62 98 ALA B CA 1
ATOM 3885 C C . ALA B 1 98 ? 2.273 -6.496 22.312 1 96.62 98 ALA B C 1
ATOM 3887 O O . ALA B 1 98 ? 2.24 -5.535 23.078 1 96.62 98 ALA B O 1
ATOM 3888 N N . PHE B 1 99 ? 1.422 -6.715 21.406 1 96 99 PHE B N 1
ATOM 3889 C CA . PHE B 1 99 ? 0.265 -5.832 21.297 1 96 99 PHE B CA 1
ATOM 3890 C C . PHE B 1 99 ? -0.566 -5.871 22.562 1 96 99 PHE B C 1
ATOM 3892 O O . PHE B 1 99 ? -0.908 -4.824 23.125 1 96 99 PHE B O 1
ATOM 3899 N N . ALA B 1 100 ? -0.881 -7.082 23 1 95.75 100 ALA B N 1
ATOM 3900 C CA . ALA B 1 100 ? -1.698 -7.258 24.188 1 95.75 100 ALA B CA 1
ATOM 3901 C C . ALA B 1 100 ? -1.034 -6.621 25.406 1 95.75 100 ALA B C 1
ATOM 3903 O O . ALA B 1 100 ? -1.681 -5.891 26.172 1 95.75 100 ALA B O 1
ATOM 3904 N N . SER B 1 101 ? 0.204 -6.875 25.562 1 94.94 101 SER B N 1
ATOM 3905 C CA . SER B 1 101 ? 0.921 -6.344 26.719 1 94.94 101 SER B CA 1
ATOM 3906 C C . SER B 1 101 ? 0.946 -4.816 26.703 1 94.94 101 SER B C 1
ATOM 3908 O O . SER B 1 101 ? 0.735 -4.176 27.734 1 94.94 101 SER B O 1
ATOM 3910 N N . THR B 1 102 ? 1.172 -4.266 25.547 1 93 102 THR B N 1
ATOM 3911 C CA . THR B 1 102 ? 1.21 -2.812 25.406 1 93 102 THR B CA 1
ATOM 3912 C C . THR B 1 102 ? -0.177 -2.213 25.625 1 93 102 THR B C 1
ATOM 3914 O O . THR B 1 102 ? -0.324 -1.205 26.312 1 93 102 THR B O 1
ATOM 3917 N N . PHE B 1 103 ? -1.137 -2.812 25.062 1 93.19 103 PHE B N 1
ATOM 3918 C CA . PHE B 1 103 ? -2.516 -2.355 25.203 1 93.19 103 PHE B CA 1
ATOM 3919 C C . PHE B 1 103 ? -2.945 -2.379 26.656 1 93.19 103 PHE B C 1
ATOM 3921 O O . PHE B 1 103 ? -3.48 -1.392 27.172 1 93.19 103 PHE B O 1
ATOM 3928 N N . ILE B 1 104 ? -2.701 -3.482 27.312 1 94.12 104 ILE B N 1
ATOM 3929 C CA . ILE B 1 104 ? -3.076 -3.662 28.703 1 94.12 104 ILE B CA 1
ATOM 3930 C C . ILE B 1 104 ? -2.307 -2.676 29.578 1 94.12 104 ILE B C 1
ATOM 3932 O O . ILE B 1 104 ? -2.875 -2.062 30.484 1 94.12 104 ILE B O 1
ATOM 3936 N N . SER B 1 105 ? -1.046 -2.52 29.297 1 91.31 105 SER B N 1
ATOM 3937 C CA . SER B 1 105 ? -0.226 -1.59 30.062 1 91.31 105 SER B CA 1
ATOM 3938 C C . SER B 1 105 ? -0.743 -0.16 29.938 1 91.31 105 SER B C 1
ATOM 3940 O O . SER B 1 105 ? -0.823 0.569 30.922 1 91.31 105 SER B O 1
ATOM 3942 N N . GLN B 1 106 ? -1.1 0.213 28.781 1 88.5 106 GLN B N 1
ATOM 3943 C CA . GLN B 1 106 ? -1.619 1.558 28.562 1 88.5 106 GLN B CA 1
ATOM 3944 C C . GLN B 1 106 ? -2.941 1.765 29.297 1 88.5 106 GLN B C 1
ATOM 3946 O O . GLN B 1 106 ? -3.178 2.83 29.859 1 88.5 106 GLN B O 1
ATOM 3951 N N . LYS B 1 107 ? -3.75 0.848 29.328 1 88.12 107 LYS B N 1
ATOM 3952 C CA . LYS B 1 107 ? -5.047 0.952 29.984 1 88.12 107 LYS B CA 1
ATOM 3953 C C . LYS B 1 107 ? -4.887 0.96 31.5 1 88.12 107 LYS B C 1
ATOM 3955 O O . LYS B 1 107 ? -5.52 1.758 32.188 1 88.12 107 LYS B O 1
ATOM 3960 N N . ARG B 1 108 ? -4.086 0.097 31.984 1 89.38 108 ARG B N 1
ATOM 3961 C CA . ARG B 1 108 ? -3.896 -0.026 33.438 1 89.38 108 ARG B CA 1
ATOM 3962 C C . ARG B 1 108 ? -3.229 1.22 34 1 89.38 108 ARG B C 1
ATOM 3964 O O . ARG B 1 108 ? -3.572 1.666 35.094 1 89.38 108 ARG B O 1
ATOM 3971 N N . HIS B 1 109 ? -2.314 1.79 33.281 1 87.19 109 HIS B N 1
ATOM 3972 C CA . HIS B 1 109 ? -1.568 2.938 33.781 1 87.19 109 HIS B CA 1
ATOM 3973 C C . HIS B 1 109 ? -2.168 4.246 33.281 1 87.19 109 HIS B C 1
ATOM 3975 O O . HIS B 1 109 ? -1.602 5.32 33.5 1 87.19 109 HIS B O 1
ATOM 3981 N N . HIS B 1 110 ? -3.322 4.109 32.688 1 80.69 110 HIS B N 1
ATOM 3982 C CA . HIS B 1 110 ? -4.066 5.262 32.188 1 80.69 110 HIS B CA 1
ATOM 3983 C C . HIS B 1 110 ? -3.17 6.191 31.375 1 80.69 110 HIS B C 1
ATOM 3985 O O . HIS B 1 110 ? -3.174 7.406 31.578 1 80.69 110 HIS B O 1
ATOM 3991 N N . ARG B 1 111 ? -2.268 5.422 30.703 1 73.19 111 ARG B N 1
ATOM 3992 C CA . ARG B 1 111 ? -1.325 6.137 29.844 1 73.19 111 ARG B CA 1
ATOM 3993 C C . ARG B 1 111 ? -1.594 5.848 28.375 1 73.19 111 ARG B C 1
ATOM 3995 O O . ARG B 1 111 ? -1.965 4.73 28.016 1 73.19 111 ARG B O 1
ATOM 4002 N N . GLY B 1 112 ? -2.252 6.855 27.562 1 71.81 112 GLY B N 1
ATOM 4003 C CA . GLY B 1 112 ? -2.324 6.668 26.109 1 71.81 112 GLY B CA 1
ATOM 4004 C C . GLY B 1 112 ? -3.746 6.625 25.594 1 71.81 112 GLY B C 1
ATOM 4005 O O . GLY B 1 112 ? -4.703 6.75 26.359 1 71.81 112 GLY B O 1
ATOM 4006 N N . ARG B 1 113 ? -3.859 6.152 24.453 1 78 113 ARG B N 1
ATOM 4007 C CA . ARG B 1 113 ? -5.121 6.234 23.734 1 78 113 ARG B CA 1
ATOM 4008 C C . ARG B 1 113 ? -5.965 4.98 23.953 1 78 113 ARG B C 1
ATOM 4010 O O . ARG B 1 113 ? -7.184 5.004 23.766 1 78 113 ARG B O 1
ATOM 4017 N N . ALA B 1 114 ? -5.387 3.922 24.453 1 79.19 114 ALA B N 1
ATOM 4018 C CA . ALA B 1 114 ? -6.07 2.645 24.641 1 79.19 114 ALA B CA 1
ATOM 4019 C C . ALA B 1 114 ? -7.125 2.744 25.734 1 79.19 114 ALA B C 1
ATOM 4021 O O . ALA B 1 114 ? -8.047 1.925 25.797 1 79.19 114 ALA B O 1
ATOM 4022 N N . GLN B 1 115 ? -6.988 3.664 26.594 1 79.31 115 GLN B N 1
ATOM 4023 C CA . GLN B 1 115 ? -7.914 3.814 27.703 1 79.31 115 GLN B CA 1
ATOM 4024 C C . GLN B 1 115 ? -9.312 4.188 27.219 1 79.31 115 GLN B C 1
ATOM 4026 O O . GLN B 1 115 ? -10.305 3.932 27.906 1 79.31 115 GLN B O 1
ATOM 4031 N N . GLU B 1 116 ? -9.375 4.688 26.078 1 80.06 116 GLU B N 1
ATOM 4032 C CA . GLU B 1 116 ? -10.656 5.148 25.547 1 80.06 116 GLU B CA 1
ATOM 4033 C C . GLU B 1 116 ? -11.469 3.988 24.984 1 80.06 116 GLU B C 1
ATOM 4035 O O . GLU B 1 116 ? -12.672 4.125 24.734 1 80.06 116 GLU B O 1
ATOM 4040 N N . PHE B 1 117 ? -10.812 2.896 24.859 1 84.88 117 PHE B N 1
ATOM 4041 C CA . PHE B 1 117 ? -11.492 1.746 24.281 1 84.88 117 PHE B CA 1
ATOM 4042 C C . PHE B 1 117 ? -11.828 0.716 25.359 1 84.88 117 PHE B C 1
ATOM 4044 O O . PHE B 1 117 ? -11.141 0.622 26.375 1 84.88 117 PHE B O 1
ATOM 4051 N N . SER B 1 118 ? -12.898 0.008 25.156 1 85.69 118 SER B N 1
ATOM 4052 C CA . SER B 1 118 ? -13.32 -1.013 26.109 1 85.69 118 SER B CA 1
ATOM 4053 C C . SER B 1 118 ? -12.43 -2.248 26.031 1 85.69 118 SER B C 1
ATOM 4055 O O . SER B 1 118 ? -11.719 -2.445 25.047 1 85.69 118 SER B O 1
ATOM 4057 N N . TRP B 1 119 ? -12.461 -3.07 27.016 1 88.31 119 TRP B N 1
ATOM 4058 C CA . TRP B 1 119 ? -11.719 -4.328 27.062 1 88.31 119 TRP B CA 1
ATOM 4059 C C . TRP B 1 119 ? -12.219 -5.293 26 1 88.31 119 TRP B C 1
ATOM 4061 O O . TRP B 1 119 ? -11.453 -6.098 25.469 1 88.31 119 TRP B O 1
ATOM 4071 N N . ARG B 1 120 ? -13.477 -5.188 25.688 1 85.94 120 ARG B N 1
ATOM 4072 C CA . ARG B 1 120 ? -14.062 -6.027 24.641 1 85.94 120 ARG B CA 1
ATOM 4073 C C . ARG B 1 120 ? -13.477 -5.684 23.266 1 85.94 120 ARG B C 1
ATOM 4075 O O . ARG B 1 120 ? -13.32 -6.562 22.422 1 85.94 120 ARG B O 1
ATOM 4082 N N . ALA B 1 121 ? -13.18 -4.406 23.078 1 90.06 121 ALA B N 1
ATOM 4083 C CA . ALA B 1 121 ? -12.602 -3.957 21.812 1 90.06 121 ALA B CA 1
ATOM 4084 C C . ALA B 1 121 ? -11.227 -4.574 21.594 1 90.06 121 ALA B C 1
ATOM 4086 O O . ALA B 1 121 ? -10.812 -4.789 20.453 1 90.06 121 ALA B O 1
ATOM 4087 N N . MET B 1 122 ? -10.57 -4.922 22.703 1 92.25 122 MET B N 1
ATOM 4088 C CA . MET B 1 122 ? -9.234 -5.496 22.609 1 92.25 122 MET B CA 1
ATOM 4089 C C . MET B 1 122 ? -9.266 -6.844 21.891 1 92.25 122 MET B C 1
ATOM 4091 O O . MET B 1 122 ? -8.391 -7.133 21.062 1 92.25 122 MET B O 1
ATOM 4095 N N . ILE B 1 123 ? -10.266 -7.652 22.172 1 91.44 123 ILE B N 1
ATOM 4096 C CA . ILE B 1 123 ? -10.375 -8.977 21.578 1 91.44 123 ILE B CA 1
ATOM 4097 C C . ILE B 1 123 ? -10.555 -8.844 20.062 1 91.44 123 ILE B C 1
ATOM 4099 O O . ILE B 1 123 ? -9.852 -9.5 19.281 1 91.44 123 ILE B O 1
ATOM 4103 N N . SER B 1 124 ? -11.461 -7.984 19.656 1 92.12 124 SER B N 1
ATOM 4104 C CA . SER B 1 124 ? -11.719 -7.793 18.234 1 92.12 124 SER B CA 1
ATOM 4105 C C . SER B 1 124 ? -10.484 -7.266 17.516 1 92.12 124 SER B C 1
ATOM 4107 O O . SER B 1 124 ? -10.156 -7.727 16.422 1 92.12 124 SER B O 1
ATOM 4109 N N . ILE B 1 125 ? -9.773 -6.352 18.141 1 94.56 125 ILE B N 1
ATOM 4110 C CA . ILE B 1 125 ? -8.594 -5.738 17.531 1 94.56 125 ILE B CA 1
ATOM 4111 C C . ILE B 1 125 ? -7.469 -6.766 17.438 1 94.56 125 ILE B C 1
ATOM 4113 O O . ILE B 1 125 ? -6.789 -6.867 16.422 1 94.56 125 ILE B O 1
ATOM 4117 N N . MET B 1 126 ? -7.352 -7.555 18.438 1 94.94 126 MET B N 1
ATOM 4118 C CA . MET B 1 126 ? -6.301 -8.562 18.484 1 94.94 126 MET B CA 1
ATOM 4119 C C . MET B 1 126 ? -6.516 -9.617 17.391 1 94.94 126 MET B C 1
ATOM 4121 O O . MET B 1 126 ? -5.57 -10.023 16.719 1 94.94 126 MET B O 1
ATOM 4125 N N . VAL B 1 127 ? -7.688 -10.031 17.234 1 92.25 127 VAL B N 1
ATOM 4126 C CA . VAL B 1 127 ? -7.98 -11.039 16.219 1 92.25 127 VAL B CA 1
ATOM 4127 C C . VAL B 1 127 ? -7.754 -10.453 14.836 1 92.25 127 VAL B C 1
ATOM 4129 O O . VAL B 1 127 ? -7.172 -11.109 13.969 1 92.25 127 VAL B O 1
ATOM 4132 N N . ALA B 1 128 ? -8.219 -9.234 14.672 1 93.75 128 ALA B N 1
ATOM 4133 C CA . ALA B 1 128 ? -8 -8.578 13.391 1 93.75 128 ALA B CA 1
ATOM 4134 C C . ALA B 1 128 ? -6.512 -8.453 13.078 1 93.75 128 ALA B C 1
ATOM 4136 O O . ALA B 1 128 ? -6.062 -8.812 11.992 1 93.75 128 ALA B O 1
ATOM 4137 N N . CYS B 1 129 ? -5.75 -8.016 14.055 1 95 129 CYS B N 1
ATOM 4138 C CA . CYS B 1 129 ? -4.309 -7.848 13.883 1 95 129 CYS B CA 1
ATOM 4139 C C . CYS B 1 129 ? -3.635 -9.188 13.617 1 95 129 CYS B C 1
ATOM 4141 O O . CYS B 1 129 ? -2.771 -9.297 12.742 1 95 129 CYS B O 1
ATOM 4143 N N . GLY B 1 130 ? -4.023 -10.133 14.406 1 94.75 130 GLY B N 1
ATOM 4144 C CA . GLY B 1 130 ? -3.467 -11.469 14.211 1 94.75 130 GLY B CA 1
ATOM 4145 C C . GLY B 1 130 ? -3.748 -12.039 12.836 1 94.75 130 GLY B C 1
ATOM 4146 O O . GLY B 1 130 ? -2.852 -12.578 12.188 1 94.75 130 GLY B O 1
ATOM 4147 N N . THR B 1 131 ? -4.977 -11.867 12.406 1 93.31 131 THR B N 1
ATOM 4148 C CA . THR B 1 131 ? -5.379 -12.398 11.109 1 93.31 131 THR B CA 1
ATOM 4149 C C . THR B 1 131 ? -4.68 -11.641 9.977 1 93.31 131 THR B C 1
ATOM 4151 O O . THR B 1 131 ? -4.164 -12.258 9.047 1 93.31 131 THR B O 1
ATOM 4154 N N . ILE B 1 132 ? -4.652 -10.367 10.07 1 94.81 132 ILE B N 1
ATOM 4155 C CA . ILE B 1 132 ? -3.996 -9.547 9.062 1 94.81 132 ILE B CA 1
ATOM 4156 C C . ILE B 1 132 ? -2.512 -9.906 8.992 1 94.81 132 ILE B C 1
ATOM 4158 O O . ILE B 1 132 ? -1.956 -10.062 7.902 1 94.81 132 ILE B O 1
ATOM 4162 N N . THR B 1 133 ? -1.903 -10.047 10.148 1 95.94 133 THR B N 1
ATOM 4163 C CA . THR B 1 133 ? -0.49 -10.398 10.203 1 95.94 133 THR B CA 1
ATOM 4164 C C . THR B 1 133 ? -0.254 -11.781 9.586 1 95.94 133 THR B C 1
ATOM 4166 O O . THR B 1 133 ? 0.644 -11.953 8.758 1 95.94 133 THR B O 1
ATOM 4169 N N . ALA B 1 134 ? -1.058 -12.734 9.969 1 93.88 134 ALA B N 1
ATOM 4170 C CA . ALA B 1 134 ? -0.914 -14.094 9.453 1 93.88 134 ALA B CA 1
ATOM 4171 C C . ALA B 1 134 ? -1.09 -14.125 7.938 1 93.88 134 ALA B C 1
ATOM 4173 O O . ALA B 1 134 ? -0.274 -14.711 7.223 1 93.88 134 ALA B O 1
ATOM 4174 N N . PHE B 1 135 ? -2.115 -13.461 7.473 1 92.19 135 PHE B N 1
ATOM 4175 C CA . PHE B 1 135 ? -2.367 -13.43 6.035 1 92.19 135 PHE B CA 1
ATOM 4176 C C . PHE B 1 135 ? -1.232 -12.734 5.301 1 92.19 135 PHE B C 1
ATOM 4178 O O . PHE B 1 135 ? -0.82 -13.172 4.223 1 92.19 135 PHE B O 1
ATOM 4185 N N . SER B 1 136 ? -0.744 -11.688 5.875 1 94 136 SER B N 1
ATOM 4186 C CA . SER B 1 136 ? 0.357 -10.953 5.262 1 94 136 SER B CA 1
ATOM 4187 C C . SER B 1 136 ? 1.618 -11.805 5.184 1 94 136 SER B C 1
ATOM 4189 O O . SER B 1 136 ? 2.326 -11.789 4.176 1 94 136 SER B O 1
ATOM 4191 N N . LEU B 1 137 ? 1.875 -12.57 6.238 1 95.69 137 LEU B N 1
ATOM 4192 C CA . LEU B 1 137 ? 3.061 -13.414 6.27 1 95.69 137 LEU B CA 1
ATOM 4193 C C . LEU B 1 137 ? 2.914 -14.586 5.305 1 95.69 137 LEU B C 1
ATOM 4195 O O . LEU B 1 137 ? 3.887 -15 4.668 1 95.69 137 LEU B O 1
ATOM 4199 N N . VAL B 1 138 ? 1.712 -15.125 5.199 1 93.38 138 VAL B N 1
ATOM 4200 C CA . VAL B 1 138 ? 1.472 -16.203 4.242 1 93.38 138 VAL B CA 1
ATOM 4201 C C . VAL B 1 138 ? 1.651 -15.68 2.818 1 93.38 138 VAL B C 1
ATOM 4203 O O . VAL B 1 138 ? 2.307 -16.328 1.994 1 93.38 138 VAL B O 1
ATOM 4206 N N . ALA B 1 139 ? 1.042 -14.555 2.574 1 91.25 139 ALA B N 1
ATOM 4207 C CA . ALA B 1 139 ? 1.204 -13.93 1.265 1 91.25 139 ALA B CA 1
ATOM 4208 C C . ALA B 1 139 ? 2.672 -13.617 0.981 1 91.25 139 ALA B C 1
ATOM 4210 O O . ALA B 1 139 ? 3.158 -13.852 -0.129 1 91.25 139 ALA B O 1
ATOM 4211 N N . GLY B 1 140 ? 3.367 -13.125 1.944 1 93.12 140 GLY B N 1
ATOM 4212 C CA . GLY B 1 140 ? 4.793 -12.875 1.811 1 93.12 140 GLY B CA 1
ATOM 4213 C C . GLY B 1 140 ? 5.602 -14.125 1.552 1 93.12 140 GLY B C 1
ATOM 4214 O O . GLY B 1 140 ? 6.531 -14.117 0.739 1 93.12 140 GLY B O 1
ATOM 4215 N N . ALA B 1 141 ? 5.27 -15.188 2.254 1 94.31 141 ALA B N 1
ATOM 4216 C CA . ALA B 1 141 ? 5.945 -16.469 2.061 1 94.31 141 ALA B CA 1
ATOM 4217 C C . ALA B 1 141 ? 5.734 -16.984 0.643 1 94.31 141 ALA B C 1
ATOM 4219 O O . ALA B 1 141 ? 6.672 -17.484 0.012 1 94.31 141 ALA B O 1
ATOM 4220 N N . TRP B 1 142 ? 4.516 -16.891 0.219 1 89.94 142 TRP B N 1
ATOM 4221 C CA . TRP B 1 142 ? 4.215 -17.312 -1.147 1 89.94 142 TRP B CA 1
ATOM 4222 C C . TRP B 1 142 ? 5.023 -16.5 -2.154 1 89.94 142 TRP B C 1
ATOM 4224 O O . TRP B 1 142 ? 5.586 -17.047 -3.102 1 89.94 142 TRP B O 1
ATOM 4234 N N . LEU B 1 143 ? 5.066 -15.227 -1.946 1 89.25 143 LEU B N 1
ATOM 4235 C CA . LEU B 1 143 ? 5.801 -14.344 -2.842 1 89.25 143 LEU B CA 1
ATOM 4236 C C . LEU B 1 143 ? 7.289 -14.688 -2.846 1 89.25 143 LEU B C 1
ATOM 4238 O O . LEU B 1 143 ? 7.879 -14.898 -3.908 1 89.25 143 LEU B O 1
ATOM 4242 N N . VAL B 1 144 ? 7.871 -14.766 -1.691 1 92.56 144 VAL B N 1
ATOM 4243 C CA . VAL B 1 144 ? 9.305 -15.039 -1.596 1 92.56 144 VAL B CA 1
ATOM 4244 C C . VAL B 1 144 ? 9.602 -16.438 -2.137 1 92.56 144 VAL B C 1
ATOM 4246 O O . VAL B 1 144 ? 10.625 -16.656 -2.787 1 92.56 144 VAL B O 1
ATOM 4249 N N . GLY B 1 145 ? 8.727 -17.375 -1.844 1 92.31 145 GLY B N 1
ATOM 4250 C CA . GLY B 1 145 ? 8.875 -18.703 -2.4 1 92.31 145 GLY B CA 1
ATOM 4251 C C . GLY B 1 145 ? 8.844 -18.734 -3.916 1 92.31 145 GLY B C 1
ATOM 4252 O O . GLY B 1 145 ? 9.547 -19.516 -4.547 1 92.31 145 GLY B O 1
ATOM 4253 N N . SER B 1 146 ? 8.039 -17.859 -4.457 1 88.56 146 SER B N 1
ATOM 4254 C CA . SER B 1 146 ? 7.938 -17.766 -5.91 1 88.56 146 SER B CA 1
ATOM 4255 C C . SER B 1 146 ? 9.18 -17.109 -6.508 1 88.56 146 SER B C 1
ATOM 4257 O O . SER B 1 146 ? 9.547 -17.391 -7.648 1 88.56 146 SER B O 1
ATOM 4259 N N . LEU B 1 147 ? 9.766 -16.266 -5.77 1 89.88 147 LEU B N 1
ATOM 4260 C CA . LEU B 1 147 ? 10.945 -15.547 -6.238 1 89.88 147 LEU B CA 1
ATOM 4261 C C . LEU B 1 147 ? 12.195 -16.422 -6.121 1 89.88 147 LEU B C 1
ATOM 4263 O O . LEU B 1 147 ? 13.102 -16.312 -6.949 1 89.88 147 LEU B O 1
ATOM 4267 N N . PHE B 1 148 ? 12.188 -17.203 -5.047 1 91.88 148 PHE B N 1
ATOM 4268 C CA . PHE B 1 148 ? 13.359 -18.031 -4.766 1 91.88 148 PHE B CA 1
ATOM 4269 C C . PHE B 1 148 ? 12.969 -19.5 -4.664 1 91.88 148 PHE B C 1
ATOM 4271 O O . PHE B 1 148 ? 13.07 -20.109 -3.594 1 91.88 148 PHE B O 1
ATOM 4278 N N . HIS B 1 149 ? 12.75 -20.062 -5.809 1 90.19 149 HIS B N 1
ATOM 4279 C CA . HIS B 1 149 ? 12.258 -21.422 -5.859 1 90.19 149 HIS B CA 1
ATOM 4280 C C . HIS B 1 149 ? 13.312 -22.406 -5.34 1 90.19 149 HIS B C 1
ATOM 4282 O O . HIS B 1 149 ? 14.453 -22.406 -5.809 1 90.19 149 HIS B O 1
ATOM 4288 N N . GLY B 1 150 ? 12.984 -23.156 -4.312 1 90.94 150 GLY B N 1
ATOM 4289 C CA . GLY B 1 150 ? 13.836 -24.219 -3.834 1 90.94 150 GLY B CA 1
ATOM 4290 C C . GLY B 1 150 ? 14.953 -23.75 -2.926 1 90.94 150 GLY B C 1
ATOM 4291 O O . GLY B 1 150 ? 15.859 -24.5 -2.59 1 90.94 150 GLY B O 1
ATOM 4292 N N . ALA B 1 151 ? 14.891 -22.531 -2.553 1 93 151 ALA B N 1
ATOM 4293 C CA . ALA B 1 151 ? 15.938 -21.969 -1.704 1 93 151 ALA B CA 1
ATOM 4294 C C . ALA B 1 151 ? 15.961 -22.656 -0.338 1 93 151 ALA B C 1
ATOM 4296 O O . ALA B 1 151 ? 14.914 -22.875 0.269 1 93 151 ALA B O 1
ATOM 4297 N N . VAL B 1 152 ? 17.172 -23.047 0.138 1 95 152 VAL B N 1
ATOM 4298 C CA . VAL B 1 152 ? 17.422 -23.672 1.432 1 95 152 VAL B CA 1
ATOM 4299 C C . VAL B 1 152 ? 18.516 -22.922 2.17 1 95 152 VAL B C 1
ATOM 4301 O O . VAL B 1 152 ? 19.5 -22.5 1.557 1 95 152 VAL B O 1
ATOM 4304 N N . PHE B 1 153 ? 18.328 -22.797 3.432 1 94.5 153 PHE B N 1
ATOM 4305 C CA . PHE B 1 153 ? 19.297 -22.047 4.227 1 94.5 153 PHE B CA 1
ATOM 4306 C C . PHE B 1 153 ? 19.797 -22.891 5.391 1 94.5 153 PHE B C 1
ATOM 4308 O O . PHE B 1 153 ? 19.109 -23.797 5.855 1 94.5 153 PHE B O 1
ATOM 4315 N N . ASP B 1 154 ? 21.031 -22.609 5.773 1 94.38 154 ASP B N 1
ATOM 4316 C CA . ASP B 1 154 ? 21.5 -23.188 7.031 1 94.38 154 ASP B CA 1
ATOM 4317 C C . ASP B 1 154 ? 20.75 -22.594 8.219 1 94.38 154 ASP B C 1
ATOM 4319 O O . ASP B 1 154 ? 20.109 -21.547 8.102 1 94.38 154 ASP B O 1
ATOM 4323 N N . ILE B 1 155 ? 20.828 -23.156 9.32 1 94.19 155 ILE B N 1
ATOM 4324 C CA . ILE B 1 155 ? 20.016 -22.797 10.469 1 94.19 155 ILE B CA 1
ATOM 4325 C C . ILE B 1 155 ? 20.391 -21.391 10.961 1 94.19 155 ILE B C 1
ATOM 4327 O O . ILE B 1 155 ? 19.562 -20.672 11.523 1 94.19 155 ILE B O 1
ATOM 4331 N N . TYR B 1 156 ? 21.578 -20.922 10.781 1 91.88 156 TYR B N 1
ATOM 4332 C CA . TYR B 1 156 ? 22.016 -19.594 11.227 1 91.88 156 TYR B CA 1
ATOM 4333 C C . TYR B 1 156 ? 21.391 -18.5 10.367 1 91.88 156 TYR B C 1
ATOM 4335 O O . TYR B 1 156 ? 20.844 -17.531 10.898 1 91.88 156 TYR B O 1
ATOM 4343 N N . THR B 1 157 ? 21.469 -18.719 9.078 1 92.75 157 THR B N 1
ATOM 4344 C CA . THR B 1 157 ? 20.812 -17.781 8.172 1 92.75 157 THR B CA 1
ATOM 4345 C C . THR B 1 157 ? 19.312 -17.797 8.359 1 92.75 157 THR B C 1
ATOM 4347 O O . THR B 1 157 ? 18.672 -16.734 8.383 1 92.75 157 THR B O 1
ATOM 4350 N N . ALA B 1 158 ? 18.812 -18.984 8.508 1 95.75 158 ALA B N 1
ATOM 4351 C CA . ALA B 1 158 ? 17.375 -19.125 8.75 1 95.75 158 ALA B CA 1
ATOM 4352 C C . ALA B 1 158 ? 16.953 -18.391 10.016 1 95.75 158 ALA B C 1
ATOM 4354 O O . ALA B 1 158 ? 15.961 -17.672 10.016 1 95.75 158 ALA B O 1
ATOM 4355 N N . GLY B 1 159 ? 17.75 -18.594 11.016 1 95.75 159 GLY B N 1
ATOM 4356 C CA . GLY B 1 159 ? 17.453 -17.906 12.266 1 95.75 159 GLY B CA 1
ATOM 4357 C C . GLY B 1 159 ? 17.516 -16.391 12.156 1 95.75 159 GLY B C 1
ATOM 4358 O O . GLY B 1 159 ? 16.703 -15.695 12.742 1 95.75 159 GLY B O 1
ATOM 4359 N N . ALA B 1 160 ? 18.438 -15.891 11.453 1 93.38 160 ALA B N 1
ATOM 4360 C CA . ALA B 1 160 ? 18.578 -14.445 11.266 1 93.38 160 ALA B CA 1
ATOM 4361 C C . ALA B 1 160 ? 17.359 -13.875 10.539 1 93.38 160 ALA B C 1
ATOM 4363 O O . ALA B 1 160 ? 16.859 -12.797 10.891 1 93.38 160 ALA B O 1
ATOM 4364 N N . LEU B 1 161 ? 16.922 -14.57 9.547 1 95.5 161 LEU B N 1
ATOM 4365 C CA . LEU B 1 161 ? 15.75 -14.133 8.797 1 95.5 161 LEU B CA 1
ATOM 4366 C C . LEU B 1 161 ? 14.508 -14.148 9.68 1 95.5 161 LEU B C 1
ATOM 4368 O O . LEU B 1 161 ? 13.703 -13.211 9.648 1 95.5 161 LEU B O 1
ATOM 4372 N N . ILE B 1 162 ? 14.383 -15.195 10.453 1 97.56 162 ILE B N 1
ATOM 4373 C CA . ILE B 1 162 ? 13.25 -15.336 11.359 1 97.56 162 ILE B CA 1
ATOM 4374 C C . ILE B 1 162 ? 13.289 -14.219 12.398 1 97.56 162 ILE B C 1
ATOM 4376 O O . ILE B 1 162 ? 12.258 -13.609 12.703 1 97.56 162 ILE B O 1
ATOM 4380 N N . PHE B 1 163 ? 14.477 -13.953 12.883 1 97.44 163 PHE B N 1
ATOM 4381 C CA . PHE B 1 163 ? 14.672 -12.875 13.844 1 97.44 163 PHE B CA 1
ATOM 4382 C C . PHE B 1 163 ? 14.172 -11.547 13.281 1 97.44 163 PHE B C 1
ATOM 4384 O O . PHE B 1 163 ? 13.453 -10.812 13.961 1 97.44 163 PHE B O 1
ATOM 4391 N N . LEU B 1 164 ? 14.516 -11.32 12.094 1 94.94 164 LEU B N 1
ATOM 4392 C CA . LEU B 1 164 ? 14.148 -10.062 11.453 1 94.94 164 LEU B CA 1
ATOM 4393 C C . LEU B 1 164 ? 12.633 -9.945 11.312 1 94.94 164 LEU B C 1
ATOM 4395 O O . LEU B 1 164 ? 12.062 -8.883 11.57 1 94.94 164 LEU B O 1
ATOM 4399 N N . VAL B 1 165 ? 11.984 -10.984 10.898 1 97.81 165 VAL B N 1
ATOM 4400 C CA . VAL B 1 165 ? 10.539 -10.969 10.703 1 97.81 165 VAL B CA 1
ATOM 4401 C C . VAL B 1 165 ? 9.844 -10.781 12.047 1 97.81 165 VAL B C 1
ATOM 4403 O O . VAL B 1 165 ? 8.906 -9.992 12.164 1 97.81 165 VAL B O 1
ATOM 4406 N N . ILE B 1 166 ? 10.375 -11.492 13.055 1 98.12 166 ILE B N 1
ATOM 4407 C CA . ILE B 1 166 ? 9.781 -11.375 14.383 1 98.12 166 ILE B CA 1
ATOM 4408 C C . ILE B 1 166 ? 9.938 -9.945 14.891 1 98.12 166 ILE B C 1
ATOM 4410 O O . ILE B 1 166 ? 8.969 -9.352 15.383 1 98.12 166 ILE B O 1
ATOM 4414 N N . ALA B 1 167 ? 11.094 -9.422 14.766 1 97.19 167 ALA B N 1
ATOM 4415 C CA . ALA B 1 167 ? 11.367 -8.07 15.242 1 97.19 167 ALA B CA 1
ATOM 4416 C C . ALA B 1 167 ? 10.477 -7.055 14.523 1 97.19 167 ALA B C 1
ATOM 4418 O O . ALA B 1 167 ? 9.906 -6.164 15.156 1 97.19 167 ALA B O 1
ATOM 4419 N N . MET B 1 168 ? 10.352 -7.215 13.266 1 96.38 168 MET B N 1
ATOM 4420 C CA . MET B 1 168 ? 9.555 -6.289 12.469 1 96.38 168 MET B CA 1
ATOM 4421 C C . MET B 1 168 ? 8.086 -6.352 12.859 1 96.38 168 MET B C 1
ATOM 4423 O O . MET B 1 168 ? 7.449 -5.32 13.086 1 96.38 168 MET B O 1
ATOM 4427 N N . VAL B 1 169 ? 7.523 -7.504 12.945 1 97.75 169 VAL B N 1
ATOM 4428 C CA . VAL B 1 169 ? 6.113 -7.688 13.281 1 97.75 169 VAL B CA 1
ATOM 4429 C C . VAL B 1 169 ? 5.852 -7.184 14.695 1 97.75 169 VAL B C 1
ATOM 4431 O O . VAL B 1 169 ? 4.852 -6.508 14.945 1 97.75 169 VAL B O 1
ATOM 4434 N N . THR B 1 170 ? 6.789 -7.531 15.602 1 97.38 170 THR B N 1
ATOM 4435 C CA . THR B 1 170 ? 6.645 -7.09 16.984 1 97.38 170 THR B CA 1
ATOM 4436 C C . THR B 1 170 ? 6.66 -5.566 17.062 1 97.38 170 THR B C 1
ATOM 4438 O O . THR B 1 170 ? 5.848 -4.973 17.781 1 97.38 170 THR B O 1
ATOM 4441 N N . TYR B 1 171 ? 7.484 -4.941 16.375 1 95.12 171 TYR B N 1
ATOM 4442 C CA . TYR B 1 171 ? 7.555 -3.486 16.344 1 95.12 171 TYR B CA 1
ATOM 4443 C C . TYR B 1 171 ? 6.25 -2.887 15.836 1 95.12 171 TYR B C 1
ATOM 4445 O O . TYR B 1 171 ? 5.711 -1.951 16.438 1 95.12 171 TYR B O 1
ATOM 4453 N N . ILE B 1 172 ? 5.781 -3.41 14.742 1 95.69 172 ILE B N 1
ATOM 4454 C CA . ILE B 1 172 ? 4.562 -2.904 14.125 1 95.69 172 ILE B CA 1
ATOM 4455 C C . ILE B 1 172 ? 3.391 -3.059 15.086 1 95.69 172 ILE B C 1
ATOM 4457 O O . ILE B 1 172 ? 2.576 -2.145 15.234 1 95.69 172 ILE B O 1
ATOM 4461 N N . MET B 1 173 ? 3.361 -4.145 15.758 1 96.62 173 MET B N 1
ATOM 4462 C CA . MET B 1 173 ? 2.25 -4.434 16.656 1 96.62 173 MET B CA 1
ATOM 4463 C C . MET B 1 173 ? 2.305 -3.531 17.891 1 96.62 173 MET B C 1
ATOM 4465 O O . MET B 1 173 ? 1.267 -3.086 18.391 1 96.62 173 MET B O 1
ATOM 4469 N N . ILE B 1 174 ? 3.473 -3.271 18.406 1 94.44 174 ILE B N 1
ATOM 4470 C CA . ILE B 1 174 ? 3.615 -2.344 19.516 1 94.44 174 ILE B CA 1
ATOM 4471 C C . ILE B 1 174 ? 3.178 -0.946 19.094 1 94.44 174 ILE B C 1
ATOM 4473 O O . ILE B 1 174 ? 2.418 -0.28 19.797 1 94.44 174 ILE B O 1
ATOM 4477 N N . ASN B 1 175 ? 3.652 -0.603 17.953 1 90.94 175 ASN B N 1
ATOM 4478 C CA . ASN B 1 175 ? 3.291 0.709 17.422 1 90.94 175 ASN B CA 1
ATOM 4479 C C . ASN B 1 175 ? 1.784 0.838 17.219 1 90.94 175 ASN B C 1
ATOM 4481 O O . ASN B 1 175 ? 1.203 1.887 17.516 1 90.94 175 ASN B O 1
ATOM 4485 N N . LEU B 1 176 ? 1.215 -0.131 16.75 1 92.19 176 LEU B N 1
ATOM 4486 C CA . LEU B 1 176 ? -0.229 -0.136 16.547 1 92.19 176 LEU B CA 1
ATOM 4487 C C . LEU B 1 176 ? -0.967 0.048 17.875 1 92.19 176 LEU B C 1
ATOM 4489 O O . LEU B 1 176 ? -1.936 0.807 17.953 1 92.19 176 LEU B O 1
ATOM 4493 N N . ALA B 1 177 ? -0.532 -0.61 18.859 1 92 177 ALA B N 1
ATOM 4494 C CA . ALA B 1 177 ? -1.162 -0.498 20.172 1 92 177 ALA B CA 1
ATOM 4495 C C . ALA B 1 177 ? -0.996 0.909 20.734 1 92 177 ALA B C 1
ATOM 4497 O O . ALA B 1 177 ? -1.907 1.438 21.375 1 92 177 ALA B O 1
ATOM 4498 N N . MET B 1 178 ? 0.123 1.529 20.484 1 87.5 178 MET B N 1
ATOM 4499 C CA . MET B 1 178 ? 0.423 2.85 21.016 1 87.5 178 MET B CA 1
ATOM 4500 C C . MET B 1 178 ? -0.336 3.936 20.266 1 87.5 178 MET B C 1
ATOM 4502 O O . MET B 1 178 ? -0.567 5.023 20.797 1 87.5 178 MET B O 1
ATOM 4506 N N . THR B 1 179 ? -0.709 3.592 19.047 1 85.75 179 THR B N 1
ATOM 4507 C CA . THR B 1 179 ? -1.321 4.625 18.219 1 85.75 179 THR B CA 1
ATOM 4508 C C . THR B 1 179 ? -2.781 4.289 17.938 1 85.75 179 THR B C 1
ATOM 4510 O O . THR B 1 179 ? -3.344 4.754 16.938 1 85.75 179 THR B O 1
ATOM 4513 N N . ILE B 1 180 ? -3.377 3.492 18.703 1 87.94 180 ILE B N 1
ATOM 4514 C CA . ILE B 1 180 ? -4.758 3.074 18.484 1 87.94 180 ILE B CA 1
ATOM 4515 C C . ILE B 1 180 ? -5.668 4.301 18.453 1 87.94 180 ILE B C 1
ATOM 4517 O O . ILE B 1 180 ? -5.512 5.223 19.25 1 87.94 180 ILE B O 1
ATOM 4521 N N . SER B 1 181 ? -6.43 4.52 17.5 1 84.56 181 SER B N 1
ATOM 4522 C CA . SER B 1 181 ? -7.387 5.59 17.234 1 84.56 181 SER B CA 1
ATOM 4523 C C . SER B 1 181 ? -8.531 5.109 16.359 1 84.56 181 SER B C 1
ATOM 4525 O O . SER B 1 181 ? -8.477 4.012 15.797 1 84.56 181 SER B O 1
ATOM 4527 N N . PRO B 1 182 ? -9.578 5.816 16.344 1 86 182 PRO B N 1
ATOM 4528 C CA . PRO B 1 182 ? -10.656 5.426 15.43 1 86 182 PRO B CA 1
ATOM 4529 C C . PRO B 1 182 ? -10.188 5.258 13.984 1 86 182 PRO B C 1
ATOM 4531 O O . PRO B 1 182 ? -10.672 4.379 13.273 1 86 182 PRO B O 1
ATOM 4534 N N . GLY B 1 183 ? -9.25 6.078 13.586 1 88.62 183 GLY B N 1
ATOM 4535 C CA . GLY B 1 183 ? -8.68 5.934 12.258 1 88.62 183 GLY B CA 1
ATOM 4536 C C . GLY B 1 183 ? -7.953 4.617 12.062 1 88.62 183 GLY B C 1
ATOM 4537 O O . GLY B 1 183 ? -8.086 3.975 11.023 1 88.62 183 GLY B O 1
ATOM 4538 N N . VAL B 1 184 ? -7.234 4.242 13.062 1 89.94 184 VAL B N 1
ATOM 4539 C CA . VAL B 1 184 ? -6.52 2.971 13.008 1 89.94 184 VAL B CA 1
ATOM 4540 C C . VAL B 1 184 ? -7.52 1.818 12.938 1 89.94 184 VAL B C 1
ATOM 4542 O O . VAL B 1 184 ? -7.332 0.873 12.172 1 89.94 184 VAL B O 1
ATOM 4545 N N . ILE B 1 185 ? -8.562 1.879 13.68 1 92.94 185 ILE B N 1
ATOM 4546 C CA . ILE B 1 185 ? -9.57 0.826 13.695 1 92.94 185 ILE B CA 1
ATOM 4547 C C . ILE B 1 185 ? -10.258 0.756 12.328 1 92.94 185 ILE B C 1
ATOM 4549 O O . ILE B 1 185 ? -10.523 -0.333 11.82 1 92.94 185 ILE B O 1
ATOM 4553 N N . THR B 1 186 ? -10.531 1.907 11.797 1 93.69 186 THR B N 1
ATOM 4554 C CA . THR B 1 186 ? -11.109 1.944 10.453 1 93.69 186 THR B CA 1
ATOM 4555 C C . THR B 1 186 ? -10.188 1.272 9.445 1 93.69 186 THR B C 1
ATOM 4557 O O . THR B 1 186 ? -10.641 0.492 8.602 1 93.69 186 THR B O 1
ATOM 4560 N N . ASN B 1 187 ? -8.953 1.534 9.547 1 93.88 187 ASN B N 1
ATOM 4561 C CA . ASN B 1 187 ? -7.98 0.915 8.648 1 93.88 187 ASN B CA 1
ATOM 4562 C C . ASN B 1 187 ? -7.906 -0.595 8.859 1 93.88 187 ASN B C 1
ATOM 4564 O O . ASN B 1 187 ? -7.848 -1.357 7.895 1 93.88 187 ASN B O 1
ATOM 4568 N N . LEU B 1 188 ? -7.887 -0.961 10.078 1 95.12 188 LEU B N 1
ATOM 4569 C CA . LEU B 1 188 ? -7.871 -2.389 10.375 1 95.12 188 LEU B CA 1
ATOM 4570 C C . LEU B 1 188 ? -9.094 -3.082 9.797 1 95.12 188 LEU B C 1
ATOM 4572 O O . LEU B 1 188 ? -8.992 -4.172 9.227 1 95.12 188 LEU B O 1
ATOM 4576 N N . MET B 1 189 ? -10.18 -2.443 9.953 1 95.81 189 MET B N 1
ATOM 4577 C CA . MET B 1 189 ? -11.422 -2.984 9.406 1 95.81 189 MET B CA 1
ATOM 4578 C C . MET B 1 189 ? -11.336 -3.117 7.891 1 95.81 189 MET B C 1
ATOM 4580 O O . MET B 1 189 ? -11.695 -4.156 7.332 1 95.81 189 MET B O 1
ATOM 4584 N N . THR B 1 190 ? -10.828 -2.119 7.293 1 95.25 190 THR B N 1
ATOM 4585 C CA . THR B 1 190 ? -10.688 -2.109 5.84 1 95.25 190 THR B CA 1
ATOM 4586 C C . THR B 1 190 ? -9.75 -3.223 5.383 1 95.25 190 THR B C 1
ATOM 4588 O O . THR B 1 190 ? -10.094 -3.998 4.484 1 95.25 190 THR B O 1
ATOM 4591 N N . PHE B 1 191 ? -8.641 -3.354 6.012 1 94.69 191 PHE B N 1
ATOM 4592 C CA . PHE B 1 191 ? -7.672 -4.383 5.648 1 94.69 191 PHE B CA 1
ATOM 4593 C C . PHE B 1 191 ? -8.234 -5.773 5.914 1 94.69 191 PHE B C 1
ATOM 4595 O O . PHE B 1 191 ? -7.949 -6.715 5.172 1 94.69 191 PHE B O 1
ATOM 4602 N N . MET B 1 192 ? -8.961 -5.855 6.945 1 94.81 192 MET B N 1
ATOM 4603 C CA . MET B 1 192 ? -9.562 -7.141 7.285 1 94.81 192 MET B CA 1
ATOM 4604 C C . MET B 1 192 ? -10.578 -7.562 6.227 1 94.81 192 MET B C 1
ATOM 4606 O O . MET B 1 192 ? -10.547 -8.695 5.746 1 94.81 192 MET B O 1
ATOM 4610 N N . ILE B 1 193 ? -11.375 -6.637 5.832 1 94.12 193 ILE B N 1
ATOM 4611 C CA . ILE B 1 193 ? -12.43 -6.969 4.883 1 94.12 193 ILE B CA 1
ATOM 4612 C C . ILE B 1 193 ? -11.82 -7.23 3.506 1 94.12 193 ILE B C 1
ATOM 4614 O O . ILE B 1 193 ? -12.023 -8.297 2.924 1 94.12 193 ILE B O 1
ATOM 4618 N N . ILE B 1 194 ? -11.094 -6.32 3.059 1 92.19 194 ILE B N 1
ATOM 4619 C CA . ILE B 1 194 ? -10.531 -6.441 1.716 1 92.19 194 ILE B CA 1
ATOM 4620 C C . ILE B 1 194 ? -9.516 -7.582 1.682 1 92.19 194 ILE B C 1
ATOM 4622 O O . ILE B 1 194 ? -9.602 -8.477 0.834 1 92.19 194 ILE B O 1
ATOM 4626 N N . GLY B 1 195 ? -8.648 -7.535 2.617 1 91.12 195 GLY B N 1
ATOM 4627 C CA . GLY B 1 195 ? -7.617 -8.562 2.668 1 91.12 195 GLY B CA 1
ATOM 4628 C C . GLY B 1 195 ? -8.172 -9.945 2.939 1 91.12 195 GLY B C 1
ATOM 4629 O O . GLY B 1 195 ? -7.781 -10.914 2.279 1 91.12 195 GLY B O 1
ATOM 4630 N N . GLY B 1 196 ? -9.062 -10.102 3.881 1 91.81 196 GLY B N 1
ATOM 4631 C CA . GLY B 1 196 ? -9.641 -11.391 4.223 1 91.81 196 GLY B CA 1
ATOM 4632 C C . GLY B 1 196 ? -10.477 -11.984 3.105 1 91.81 196 GLY B C 1
ATOM 4633 O O . GLY B 1 196 ? -10.359 -13.172 2.801 1 91.81 196 GLY B O 1
ATOM 4634 N N . VAL B 1 197 ? -11.266 -11.156 2.482 1 91.94 197 VAL B N 1
ATOM 4635 C CA . VAL B 1 197 ? -12.109 -11.633 1.388 1 91.94 197 VAL B CA 1
ATOM 4636 C C . VAL B 1 197 ? -11.234 -12.047 0.207 1 91.94 197 VAL B C 1
ATOM 4638 O O . VAL B 1 197 ? -11.414 -13.125 -0.361 1 91.94 197 VAL B O 1
ATOM 4641 N N . PHE B 1 198 ? -10.273 -11.258 -0.03 1 89.81 198 PHE B N 1
ATOM 4642 C CA . PHE B 1 198 ? -9.375 -11.57 -1.132 1 89.81 198 PHE B CA 1
ATOM 4643 C C . PHE B 1 198 ? -8.617 -12.867 -0.86 1 89.81 198 PHE B C 1
ATOM 4645 O O . PHE B 1 198 ? -8.453 -13.695 -1.757 1 89.81 198 PHE B O 1
ATOM 4652 N N . PHE B 1 199 ? -8.211 -13 0.297 1 89.25 199 PHE B N 1
ATOM 4653 C CA . PHE B 1 199 ? -7.473 -14.203 0.667 1 89.25 199 PHE B CA 1
ATOM 4654 C C . PHE B 1 199 ? -8.359 -15.445 0.54 1 89.25 199 PHE B C 1
ATOM 4656 O O . PHE B 1 199 ? -7.91 -16.484 0.053 1 89.25 199 PHE B O 1
ATOM 4663 N N . SER B 1 200 ? -9.57 -15.281 0.927 1 90.5 200 SER B N 1
ATOM 4664 C CA . SER B 1 200 ? -10.508 -16.391 0.822 1 90.5 200 SER B CA 1
ATOM 4665 C C . SER B 1 200 ? -10.781 -16.75 -0.635 1 90.5 200 SER B C 1
ATOM 4667 O O . SER B 1 200 ? -10.922 -17.922 -0.976 1 90.5 200 SER B O 1
ATOM 4669 N N . MET B 1 201 ? -10.836 -15.758 -1.481 1 90.62 201 MET B N 1
ATOM 4670 C CA . MET B 1 201 ? -11.047 -15.984 -2.908 1 90.62 201 MET B CA 1
ATOM 4671 C C . MET B 1 201 ? -9.836 -16.688 -3.533 1 90.62 201 MET B C 1
ATOM 4673 O O . MET B 1 201 ? -9.992 -17.641 -4.297 1 90.62 201 MET B O 1
ATOM 4677 N N . LEU B 1 202 ? -8.688 -16.266 -3.125 1 86.44 202 LEU B N 1
ATOM 4678 C CA . LEU B 1 202 ? -7.453 -16.734 -3.748 1 86.44 202 LEU B CA 1
ATOM 4679 C C . LEU B 1 202 ? -7.113 -18.156 -3.312 1 86.44 202 LEU B C 1
ATOM 4681 O O . LEU B 1 202 ? -6.57 -18.938 -4.094 1 86.44 202 LEU B O 1
ATOM 4685 N N . THR B 1 203 ? -7.465 -18.516 -2.1 1 84.62 203 THR B N 1
ATOM 4686 C CA . THR B 1 203 ? -7.066 -19.812 -1.552 1 84.62 203 THR B CA 1
ATOM 4687 C C . THR B 1 203 ? -8.203 -20.812 -1.668 1 84.62 203 THR B C 1
ATOM 4689 O O . THR B 1 203 ? -8.102 -21.938 -1.157 1 84.62 203 THR B O 1
ATOM 4692 N N . ASN B 1 204 ? -9.195 -20.359 -2.336 1 87.38 204 ASN B N 1
ATOM 4693 C CA . ASN B 1 204 ? -10.32 -21.281 -2.49 1 87.38 204 ASN B CA 1
ATOM 4694 C C . ASN B 1 204 ? -9.977 -22.438 -3.41 1 87.38 204 ASN B C 1
ATOM 4696 O O . ASN B 1 204 ? -9.414 -22.234 -4.492 1 87.38 204 ASN B O 1
ATOM 4700 N N . SER B 1 205 ? -10.336 -23.641 -2.998 1 85.88 205 SER B N 1
ATOM 4701 C CA . SER B 1 205 ? -10.055 -24.828 -3.797 1 85.88 205 SER B CA 1
ATOM 4702 C C . SER B 1 205 ? -10.969 -24.906 -5.02 1 85.88 205 SER B C 1
ATOM 4704 O O . SER B 1 205 ? -10.594 -25.469 -6.047 1 85.88 205 SER B O 1
ATOM 4706 N N . ASN B 1 206 ? -12.172 -24.297 -4.848 1 87.75 206 ASN B N 1
ATOM 4707 C CA . ASN B 1 206 ? -13.094 -24.234 -5.977 1 87.75 206 ASN B CA 1
ATOM 4708 C C . ASN B 1 206 ? -12.875 -22.984 -6.809 1 87.75 206 ASN B C 1
ATOM 4710 O O . ASN B 1 206 ? -13.336 -21.891 -6.434 1 87.75 206 ASN B O 1
ATOM 4714 N N . LYS B 1 207 ? -12.281 -23.109 -7.949 1 87.25 207 LYS B N 1
ATOM 4715 C CA . LYS B 1 207 ? -11.945 -21.969 -8.789 1 87.25 207 LYS B CA 1
ATOM 4716 C C . LYS B 1 207 ? -13.203 -21.344 -9.406 1 87.25 207 LYS B C 1
ATOM 4718 O O . LYS B 1 207 ? -13.172 -20.219 -9.898 1 87.25 207 LYS B O 1
ATOM 4723 N N . ASP B 1 208 ? -14.367 -22.062 -9.352 1 89.25 208 ASP B N 1
ATOM 4724 C CA . ASP B 1 208 ? -15.609 -21.578 -9.945 1 89.25 208 ASP B CA 1
ATOM 4725 C C . ASP B 1 208 ? -16.547 -21.031 -8.875 1 89.25 208 ASP B C 1
ATOM 4727 O O . ASP B 1 208 ? -17.766 -20.969 -9.086 1 89.25 208 ASP B O 1
ATOM 4731 N N . TRP B 1 209 ? -15.953 -20.688 -7.727 1 89.56 209 TRP B N 1
ATOM 4732 C CA . TRP B 1 209 ? -16.781 -20.219 -6.617 1 89.56 209 TRP B CA 1
ATOM 4733 C C . TRP B 1 209 ? -17.688 -19.078 -7.051 1 89.56 209 TRP B C 1
ATOM 4735 O O . TRP B 1 209 ? -18.812 -18.953 -6.586 1 89.56 209 TRP B O 1
ATOM 4745 N N . TRP B 1 210 ? -17.219 -18.234 -7.969 1 89.25 210 TRP B N 1
ATOM 4746 C CA . TRP B 1 210 ? -17.891 -16.984 -8.344 1 89.25 210 TRP B CA 1
ATOM 4747 C C . TRP B 1 210 ? -19.125 -17.281 -9.18 1 89.25 210 TRP B C 1
ATOM 4749 O O . TRP B 1 210 ? -19.953 -16.391 -9.391 1 89.25 210 TRP B O 1
ATOM 4759 N N . ARG B 1 211 ? -19.281 -18.484 -9.641 1 89.62 211 ARG B N 1
ATOM 4760 C CA . ARG B 1 211 ? -20.469 -18.875 -10.406 1 89.62 211 ARG B CA 1
ATOM 4761 C C . ARG B 1 211 ? -21.641 -19.188 -9.477 1 89.62 211 ARG B C 1
ATOM 4763 O O . ARG B 1 211 ? -22.781 -19.281 -9.93 1 89.62 211 ARG B O 1
ATOM 4770 N N . HIS B 1 212 ? -21.375 -19.359 -8.281 1 88.44 212 HIS B N 1
ATOM 4771 C CA . HIS B 1 212 ? -22.422 -19.641 -7.312 1 88.44 212 HIS B CA 1
ATOM 4772 C C . HIS B 1 212 ? -22.922 -18.375 -6.656 1 88.44 212 HIS B C 1
ATOM 4774 O O . HIS B 1 212 ? -23.781 -17.672 -7.211 1 88.44 212 HIS B O 1
ATOM 4780 N N . ASN B 1 213 ? -22.359 -17.984 -5.645 1 88.88 213 ASN B N 1
ATOM 4781 C CA . ASN B 1 213 ? -22.625 -16.734 -4.938 1 88.88 213 ASN B CA 1
ATOM 4782 C C . ASN B 1 213 ? -21.453 -16.312 -4.059 1 88.88 213 ASN B C 1
ATOM 4784 O O . ASN B 1 213 ? -20.516 -17.094 -3.852 1 88.88 213 ASN B O 1
ATOM 4788 N N . PHE B 1 214 ? -21.547 -15.148 -3.666 1 87.94 214 PHE B N 1
ATOM 4789 C CA . PHE B 1 214 ? -20.469 -14.562 -2.877 1 87.94 214 PHE B CA 1
ATOM 4790 C C . PHE B 1 214 ? -20.281 -15.32 -1.568 1 87.94 214 PHE B C 1
ATOM 4792 O O . PHE B 1 214 ? -19.141 -15.609 -1.171 1 87.94 214 PHE B O 1
ATOM 4799 N N . SER B 1 21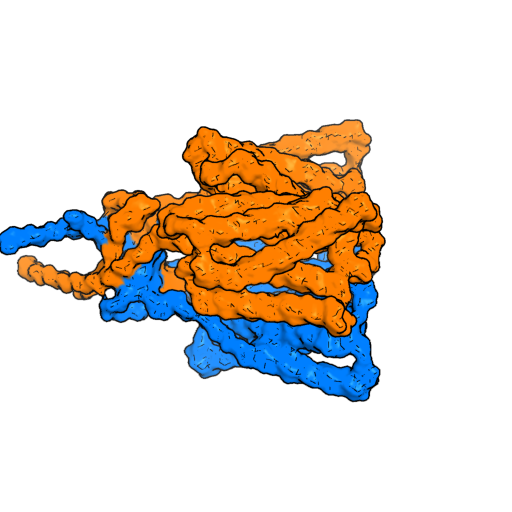5 ? -21.312 -15.805 -0.909 1 91.44 215 SER B N 1
ATOM 4800 C CA . SER B 1 215 ? -21.266 -16.453 0.396 1 91.44 215 SER B CA 1
ATOM 4801 C C . SER B 1 215 ? -20.781 -17.891 0.285 1 91.44 215 SER B C 1
ATOM 4803 O O . SER B 1 215 ? -20.531 -18.547 1.298 1 91.44 215 SER B O 1
ATOM 4805 N N . PHE B 1 216 ? -20.656 -18.344 -0.969 1 90.5 216 PHE B N 1
ATOM 4806 C CA . PHE B 1 216 ? -20.094 -19.672 -1.185 1 90.5 216 PHE B CA 1
ATOM 4807 C C . PHE B 1 216 ? -18.734 -19.797 -0.529 1 90.5 216 PHE B C 1
ATOM 4809 O O . PHE B 1 216 ? -18.359 -20.875 -0.047 1 90.5 216 PHE B O 1
ATOM 4816 N N . LEU B 1 217 ? -18.016 -18.688 -0.42 1 91.19 217 LEU B N 1
ATOM 4817 C CA . LEU B 1 217 ? -16.672 -18.641 0.143 1 91.19 217 LEU B CA 1
ATOM 4818 C C . LEU B 1 217 ? -16.688 -19.078 1.605 1 91.19 217 LEU B C 1
ATOM 4820 O O . LEU B 1 217 ? -15.656 -19.516 2.137 1 91.19 217 LEU B O 1
ATOM 4824 N N . GLY B 1 218 ? -17.844 -18.984 2.217 1 93.06 218 GLY B N 1
ATOM 4825 C CA . GLY B 1 218 ? -17.938 -19.312 3.631 1 93.06 218 GLY B CA 1
ATOM 4826 C C . GLY B 1 218 ? -18.609 -20.656 3.889 1 93.06 218 GLY B C 1
ATOM 4827 O O . GLY B 1 218 ? -18.844 -21.016 5.039 1 93.06 218 GLY B O 1
ATOM 4828 N N . THR B 1 219 ? -18.891 -21.375 2.873 1 92.44 219 THR B N 1
ATOM 4829 C CA . THR B 1 219 ? -19.625 -22.625 3.027 1 92.44 219 THR B CA 1
ATOM 4830 C C . THR B 1 219 ? -18.656 -23.797 3.227 1 92.44 219 THR B C 1
ATOM 4832 O O . THR B 1 219 ? -17.453 -23.656 2.994 1 92.44 219 THR B O 1
ATOM 4835 N N . ALA B 1 220 ? -19.234 -24.875 3.592 1 87.69 220 ALA B N 1
ATOM 4836 C CA . ALA B 1 220 ? -18.453 -26.094 3.83 1 87.69 220 ALA B CA 1
ATOM 4837 C C . ALA B 1 220 ? -17.859 -26.625 2.529 1 87.69 220 ALA B C 1
ATOM 4839 O O . ALA B 1 220 ? -16.906 -27.391 2.547 1 87.69 220 ALA B O 1
ATOM 4840 N N . ASN B 1 221 ? -18.422 -26.219 1.442 1 83.5 221 ASN B N 1
ATOM 4841 C CA . ASN B 1 221 ? -17.953 -26.688 0.142 1 83.5 221 ASN B CA 1
ATOM 4842 C C . ASN B 1 221 ? -16.734 -25.906 -0.325 1 83.5 221 ASN B C 1
ATOM 4844 O O . ASN B 1 221 ? -16.156 -26.219 -1.369 1 83.5 221 ASN B O 1
ATOM 4848 N N . SER B 1 222 ? -16.406 -24.984 0.432 1 84.88 222 SER B N 1
ATOM 4849 C CA . SER B 1 222 ? -15.227 -24.172 0.141 1 84.88 222 SER B CA 1
ATOM 4850 C C . SER B 1 222 ? -14.078 -24.516 1.083 1 84.88 222 SER B C 1
ATOM 4852 O O . SER B 1 222 ? -14.281 -24.703 2.283 1 84.88 222 SER B O 1
ATOM 4854 N N . SER B 1 223 ? -12.93 -24.797 0.484 1 82.94 223 SER B N 1
ATOM 4855 C CA . SER B 1 223 ? -11.75 -25 1.324 1 82.94 223 SER B CA 1
ATOM 4856 C C . SER B 1 223 ? -11.414 -23.734 2.113 1 82.94 223 SER B C 1
ATOM 4858 O O . SER B 1 223 ? -11.508 -22.625 1.588 1 82.94 223 SER B O 1
ATOM 4860 N N . ASN B 1 224 ? -11.148 -23.828 3.334 1 82.25 224 ASN B N 1
ATOM 4861 C CA . ASN B 1 224 ? -10.734 -22.734 4.199 1 82.25 224 ASN B CA 1
ATOM 4862 C C . ASN B 1 224 ? -11.844 -21.703 4.375 1 82.25 224 ASN B C 1
ATOM 4864 O O . ASN B 1 224 ? -11.594 -20.5 4.344 1 82.25 224 ASN B O 1
ATOM 4868 N N . SER B 1 225 ? -13.125 -22.203 4.398 1 90.12 225 SER B N 1
ATOM 4869 C CA . SER B 1 225 ? -14.305 -21.359 4.566 1 90.12 225 SER B CA 1
ATOM 4870 C C . SER B 1 225 ? -14.211 -20.516 5.836 1 90.12 225 SER B C 1
ATOM 4872 O O . SER B 1 225 ? -14.805 -19.438 5.922 1 90.12 225 SER B O 1
ATOM 4874 N N . TRP B 1 226 ? -13.445 -20.984 6.75 1 89.5 226 TRP B N 1
ATOM 4875 C CA . TRP B 1 226 ? -13.312 -20.281 8.023 1 89.5 226 TRP B CA 1
ATOM 4876 C C . TRP B 1 226 ? -12.664 -18.922 7.824 1 89.5 226 TRP B C 1
ATOM 4878 O O . TRP B 1 226 ? -12.938 -17.984 8.578 1 89.5 226 TRP B O 1
ATOM 4888 N N . GLN B 1 227 ? -11.805 -18.719 6.844 1 89.62 227 GLN B N 1
ATOM 4889 C CA . GLN B 1 227 ? -11.148 -17.453 6.57 1 89.62 227 GLN B CA 1
ATOM 4890 C C . GLN B 1 227 ? -12.172 -16.359 6.234 1 89.62 227 GLN B C 1
ATOM 4892 O O . GLN B 1 227 ? -12.094 -15.25 6.754 1 89.62 227 GLN B O 1
ATOM 4897 N N . PHE B 1 228 ? -13.062 -16.781 5.379 1 93.25 228 PHE B N 1
ATOM 4898 C CA . PHE B 1 228 ? -14.109 -15.852 4.977 1 93.25 228 PHE B CA 1
ATOM 4899 C C . PHE B 1 228 ? -14.992 -15.484 6.164 1 93.25 228 PHE B C 1
ATOM 4901 O O . PHE B 1 228 ? -15.258 -14.305 6.41 1 93.25 228 PHE B O 1
ATOM 4908 N N . ASN B 1 229 ? -15.383 -16.453 6.91 1 95.06 229 ASN B N 1
ATOM 4909 C CA . ASN B 1 229 ? -16.328 -16.266 8.008 1 95.06 229 ASN B CA 1
ATOM 4910 C C . ASN B 1 229 ? -15.703 -15.469 9.156 1 95.06 229 ASN B C 1
ATOM 4912 O O . ASN B 1 229 ? -16.344 -14.562 9.703 1 95.06 229 ASN B O 1
ATOM 4916 N N . ILE B 1 230 ? -14.5 -15.766 9.484 1 93.38 230 ILE B N 1
ATOM 4917 C CA . ILE B 1 230 ? -13.82 -15.031 10.547 1 93.38 230 ILE B CA 1
ATOM 4918 C C . ILE B 1 230 ? -13.633 -13.578 10.133 1 93.38 230 ILE B C 1
ATOM 4920 O O . ILE B 1 230 ? -13.734 -12.664 10.961 1 93.38 230 ILE B O 1
ATOM 4924 N N . THR B 1 231 ? -13.328 -13.367 8.852 1 94.5 231 THR B N 1
ATOM 4925 C CA . THR B 1 231 ? -13.195 -12.023 8.312 1 94.5 231 THR B CA 1
ATOM 4926 C C . THR B 1 231 ? -14.477 -11.219 8.539 1 94.5 231 THR B C 1
ATOM 4928 O O . THR B 1 231 ? -14.43 -10.094 9.047 1 94.5 231 THR B O 1
ATOM 4931 N N . LEU B 1 232 ? -15.609 -11.828 8.258 1 95.75 232 LEU B N 1
ATOM 4932 C CA . LEU B 1 232 ? -16.875 -11.117 8.391 1 95.75 232 LEU B CA 1
ATOM 4933 C C . LEU B 1 232 ? -17.219 -10.875 9.859 1 95.75 232 LEU B C 1
ATOM 4935 O O . LEU B 1 232 ? -17.609 -9.773 10.234 1 95.75 232 LEU B O 1
ATOM 4939 N N . ILE B 1 233 ? -17.016 -11.844 10.648 1 96.12 233 ILE B N 1
ATOM 4940 C CA . ILE B 1 233 ? -17.375 -11.773 12.062 1 96.12 233 ILE B CA 1
ATOM 4941 C C . ILE B 1 233 ? -16.547 -10.688 12.75 1 96.12 233 ILE B C 1
ATOM 4943 O O . ILE B 1 233 ? -17.094 -9.805 13.422 1 96.12 233 ILE B O 1
ATOM 4947 N N . PHE B 1 234 ? -15.336 -10.695 12.5 1 94.44 234 PHE B N 1
ATOM 4948 C CA . PHE B 1 234 ? -14.5 -9.781 13.273 1 94.44 234 PHE B CA 1
ATOM 4949 C C . PHE B 1 234 ? -14.453 -8.406 12.625 1 94.44 234 PHE B C 1
ATOM 4951 O O . PHE B 1 234 ? -14.18 -7.406 13.289 1 94.44 234 PHE B O 1
ATOM 4958 N N . SER B 1 235 ? -14.688 -8.312 11.297 1 95.94 235 SER B N 1
ATOM 4959 C CA . SER B 1 235 ? -14.938 -6.996 10.727 1 95.94 235 SER B CA 1
ATOM 4960 C C . SER B 1 235 ? -16.172 -6.355 11.344 1 95.94 235 SER B C 1
ATOM 4962 O O . SER B 1 235 ? -16.203 -5.148 11.602 1 95.94 235 SER B O 1
ATOM 4964 N N . ALA B 1 236 ? -17.156 -7.188 11.562 1 96.75 236 ALA B N 1
ATOM 4965 C CA . ALA B 1 236 ? -18.375 -6.711 12.211 1 96.75 236 ALA B CA 1
ATOM 4966 C C . ALA B 1 236 ? -18.094 -6.23 13.625 1 96.75 236 ALA B C 1
ATOM 4968 O O . ALA B 1 236 ? -18.609 -5.199 14.055 1 96.75 236 ALA B O 1
ATOM 4969 N N . MET B 1 237 ? -17.281 -6.945 14.289 1 95.56 237 MET B N 1
ATOM 4970 C CA . MET B 1 237 ? -16.938 -6.562 15.648 1 95.56 237 MET B CA 1
ATOM 4971 C C . MET B 1 237 ? -16.141 -5.254 15.664 1 95.56 237 MET B C 1
ATOM 4973 O O . MET B 1 237 ? -16.344 -4.414 16.547 1 95.56 237 MET B O 1
ATOM 4977 N N . LEU B 1 238 ? -15.242 -5.102 14.75 1 95.94 238 LEU B N 1
ATOM 4978 C CA . LEU B 1 238 ? -14.516 -3.846 14.633 1 95.94 238 LEU B CA 1
ATOM 4979 C C . LEU B 1 238 ? -15.461 -2.693 14.32 1 95.94 238 LEU B C 1
ATOM 4981 O O . LEU B 1 238 ? -15.312 -1.597 14.867 1 95.94 238 LEU B O 1
ATOM 4985 N N . MET B 1 239 ? -16.391 -3.01 13.445 1 96.62 239 MET B N 1
ATOM 4986 C CA . MET B 1 239 ? -17.391 -2.002 13.109 1 96.62 239 MET B CA 1
ATOM 4987 C C . MET B 1 239 ? -18.188 -1.593 14.336 1 96.62 239 MET B C 1
ATOM 4989 O O . MET B 1 239 ? -18.406 -0.403 14.57 1 96.62 239 MET B O 1
ATOM 4993 N N . LEU B 1 240 ? -18.562 -2.521 15.148 1 95.88 240 LEU B N 1
ATOM 4994 C CA . LEU B 1 240 ? -19.312 -2.236 16.375 1 95.88 240 LEU B CA 1
ATOM 4995 C C . LEU B 1 240 ? -18.469 -1.381 17.328 1 95.88 240 LEU B C 1
ATOM 4997 O O . LEU B 1 240 ? -19 -0.453 17.938 1 95.88 240 LEU B O 1
ATOM 5001 N N . THR B 1 241 ? -17.25 -1.71 17.438 1 92.69 241 THR B N 1
ATOM 5002 C CA . THR B 1 241 ? -16.344 -0.942 18.266 1 92.69 241 THR B CA 1
ATOM 5003 C C . THR B 1 241 ? -16.25 0.504 17.797 1 92.69 241 THR B C 1
ATOM 5005 O O . THR B 1 241 ? -16.297 1.436 18.594 1 92.69 241 THR B O 1
ATOM 5008 N N . LEU B 1 242 ? -16.125 0.642 16.516 1 93.81 242 LEU B N 1
ATOM 5009 C CA . LEU B 1 242 ? -16.031 1.972 15.922 1 93.81 242 LEU B CA 1
ATOM 5010 C C . LEU B 1 242 ? -17.312 2.768 16.156 1 93.81 242 LEU B C 1
ATOM 5012 O O . LEU B 1 242 ? -17.266 3.945 16.516 1 93.81 242 LEU B O 1
ATOM 5016 N N . ILE B 1 243 ? -18.422 2.121 15.938 1 95.94 243 ILE B N 1
ATOM 5017 C CA . ILE B 1 243 ? -19.719 2.766 16.141 1 95.94 243 ILE B CA 1
ATOM 5018 C C . ILE B 1 243 ? -19.828 3.256 17.578 1 95.94 243 ILE B C 1
ATOM 5020 O O . ILE B 1 243 ? -20.203 4.406 17.828 1 95.94 243 ILE B O 1
ATOM 5024 N N . ASP B 1 244 ? -19.516 2.416 18.484 1 92.38 244 ASP B N 1
ATOM 5025 C CA . ASP B 1 244 ? -19.609 2.762 19.891 1 92.38 244 ASP B CA 1
ATOM 5026 C C . ASP B 1 244 ? -18.766 3.988 20.219 1 92.38 244 ASP B C 1
ATOM 5028 O O . ASP B 1 244 ? -19.25 4.949 20.812 1 92.38 244 ASP B O 1
ATOM 5032 N N . TYR B 1 245 ? -17.594 3.998 19.781 1 88.56 245 TYR B N 1
ATOM 5033 C CA . TYR B 1 245 ? -16.672 5.102 20.062 1 88.56 245 TYR B CA 1
ATOM 5034 C C . TYR B 1 245 ? -17.172 6.391 19.406 1 88.56 245 TYR B C 1
ATOM 5036 O O . TYR B 1 245 ? -17.234 7.438 20.047 1 88.56 245 TYR B O 1
ATOM 5044 N N . LEU B 1 246 ? -17.484 6.34 18.188 1 92.25 246 LEU B N 1
ATOM 5045 C CA . LEU B 1 246 ? -17.828 7.531 17.422 1 92.25 246 LEU B CA 1
ATOM 5046 C C . LEU B 1 246 ? -19.141 8.133 17.906 1 92.25 246 LEU B C 1
ATOM 5048 O O . LEU B 1 246 ? -19.25 9.352 18.047 1 92.25 246 LEU B O 1
ATOM 5052 N N . PHE B 1 247 ? -20.062 7.289 18.219 1 93.56 247 PHE B N 1
ATOM 5053 C CA . PHE B 1 247 ? -21.391 7.809 18.516 1 93.56 247 PHE B CA 1
ATOM 5054 C C . PHE B 1 247 ? -21.484 8.227 19.984 1 93.56 247 PHE B C 1
ATOM 5056 O O . PHE B 1 247 ? -22.328 9.062 20.328 1 93.56 247 PHE B O 1
ATOM 5063 N N . VAL B 1 248 ? -20.672 7.688 20.844 1 88.75 248 VAL B N 1
ATOM 5064 C CA . VAL B 1 248 ? -20.594 8.211 22.203 1 88.75 248 VAL B CA 1
ATOM 5065 C C . VAL B 1 248 ? -20.094 9.648 22.172 1 88.75 248 VAL B C 1
ATOM 5067 O O . VAL B 1 248 ? -20.641 10.523 22.844 1 88.75 248 VAL B O 1
ATOM 5070 N N . ASN B 1 249 ? -19.141 9.883 21.391 1 86.19 249 ASN B N 1
ATOM 5071 C CA . ASN B 1 249 ? -18.562 11.219 21.281 1 86.19 249 ASN B CA 1
ATOM 5072 C C . ASN B 1 249 ? -19.438 12.148 20.453 1 86.19 249 ASN B C 1
ATOM 5074 O O . ASN B 1 249 ? -19.531 13.344 20.734 1 86.19 249 ASN B O 1
ATOM 5078 N N . LEU B 1 250 ? -20.047 11.594 19.484 1 89.88 250 LEU B N 1
ATOM 5079 C CA . LEU B 1 250 ? -20.953 12.391 18.656 1 89.88 250 LEU B CA 1
ATOM 5080 C C . LEU B 1 250 ? -22.172 12.828 19.453 1 89.88 250 LEU B C 1
ATOM 5082 O O . LEU B 1 250 ? -22.641 13.953 19.297 1 89.88 250 LEU B O 1
ATOM 5086 N N . SER B 1 251 ? -22.672 11.977 20.297 1 90.69 251 SER B N 1
ATOM 5087 C CA . SER B 1 251 ? -23.859 12.258 21.094 1 90.69 251 SER B CA 1
ATOM 5088 C C . SER B 1 251 ? -23.578 13.359 22.125 1 90.69 251 SER B C 1
ATOM 5090 O O . SER B 1 251 ? -24.516 14.039 22.562 1 90.69 251 SER B O 1
ATOM 5092 N N . LYS B 1 252 ? -22.344 13.547 22.422 1 86.81 252 LYS B N 1
ATOM 5093 C CA . LYS B 1 252 ? -21.984 14.656 23.297 1 86.81 252 LYS B CA 1
ATOM 5094 C C . LYS B 1 252 ? -22.141 15.992 22.578 1 86.81 252 LYS B C 1
ATOM 5096 O O . LYS B 1 252 ? -22.562 16.984 23.188 1 86.81 252 LYS B O 1
ATOM 5101 N N . LYS B 1 253 ? -21.906 15.953 21.391 1 84.5 253 LYS B N 1
ATOM 5102 C CA . LYS B 1 253 ? -22 17.172 20.578 1 84.5 253 LYS B CA 1
ATOM 5103 C C . LYS B 1 253 ? -23.406 17.375 20.062 1 84.5 253 LYS B C 1
ATOM 5105 O O . LYS B 1 253 ? -23.906 18.516 20.016 1 84.5 253 LYS B O 1
ATOM 5110 N N . TYR B 1 254 ? -23.969 16.344 19.641 1 89.81 254 TYR B N 1
ATOM 5111 C CA . TYR B 1 254 ? -25.328 16.391 19.109 1 89.81 254 TYR B CA 1
ATOM 5112 C C . TYR B 1 254 ? -26.25 15.43 19.859 1 89.81 254 TYR B C 1
ATOM 5114 O O . TYR B 1 254 ? -26.484 14.305 19.406 1 89.81 254 TYR B O 1
ATOM 5122 N N . PRO B 1 255 ? -26.734 16.094 20.969 1 88 255 PRO B N 1
ATOM 5123 C CA . PRO B 1 255 ? -27.625 15.242 21.75 1 88 255 PRO B CA 1
ATOM 5124 C C . PRO B 1 255 ? -29 15.086 21.109 1 88 255 PRO B C 1
ATOM 5126 O O . PRO B 1 255 ? -29.453 15.977 20.375 1 88 255 PRO B O 1
ATOM 5129 N N . GLY B 1 256 ? -29.578 13.867 20.844 1 88.69 256 GLY B N 1
ATOM 5130 C CA . GLY B 1 256 ? -30.906 13.672 20.281 1 88.69 256 GLY B CA 1
ATOM 5131 C C . GLY B 1 256 ? -31.156 12.242 19.828 1 88.69 256 GLY B C 1
ATOM 5132 O O . GLY B 1 256 ? -30.219 11.477 19.641 1 88.69 256 GLY B O 1
ATOM 5133 N N . TRP B 1 257 ? -32.344 12.031 19.656 1 92.81 257 TRP B N 1
ATOM 5134 C CA . TRP B 1 257 ? -32.75 10.672 19.312 1 92.81 257 TRP B CA 1
ATOM 5135 C C . TRP B 1 257 ? -32.469 10.391 17.844 1 92.81 257 TRP B C 1
ATOM 5137 O O . TRP B 1 257 ? -32.312 9.227 17.438 1 92.81 257 TRP B O 1
ATOM 5147 N N . ARG B 1 258 ? -32.375 11.43 17.078 1 93.44 258 ARG B N 1
ATOM 5148 C CA . ARG B 1 258 ? -32.125 11.242 15.648 1 93.44 258 ARG B CA 1
ATOM 5149 C C . ARG B 1 258 ? -30.781 10.578 15.406 1 93.44 258 ARG B C 1
ATOM 5151 O O . ARG B 1 258 ? -30.688 9.617 14.633 1 93.44 258 ARG B O 1
ATOM 5158 N N . VAL B 1 259 ? -29.766 11.055 16.109 1 94.69 259 VAL B N 1
ATOM 5159 C CA . VAL B 1 259 ? -28.438 10.484 15.977 1 94.69 259 VAL B CA 1
ATOM 5160 C C . VAL B 1 259 ? -28.438 9.023 16.422 1 94.69 259 VAL B C 1
ATOM 5162 O O . VAL B 1 259 ? -27.75 8.188 15.836 1 94.69 259 VAL B O 1
ATOM 5165 N N . GLN B 1 260 ? -29.281 8.711 17.391 1 96 260 GLN B N 1
ATOM 5166 C CA . GLN B 1 260 ? -29.359 7.352 17.891 1 96 260 GLN B CA 1
ATOM 5167 C C . GLN B 1 260 ? -29.984 6.406 16.875 1 96 260 GLN B C 1
ATOM 5169 O O . GLN B 1 260 ? -29.656 5.219 16.828 1 96 260 GLN B O 1
ATOM 5174 N N . VAL B 1 261 ? -30.844 6.934 16.109 1 96.75 261 VAL B N 1
ATOM 5175 C CA . VAL B 1 261 ? -31.453 6.113 15.062 1 96.75 261 VAL B CA 1
ATOM 5176 C C . VAL B 1 261 ? -30.359 5.598 14.117 1 96.75 261 VAL B C 1
ATOM 5178 O O . VAL B 1 261 ? -30.328 4.406 13.805 1 96.75 261 VAL B O 1
ATOM 5181 N N . THR B 1 262 ? -29.516 6.496 13.688 1 96.69 262 THR B N 1
ATOM 5182 C CA . THR B 1 262 ? -28.422 6.102 12.812 1 96.69 262 THR B CA 1
ATOM 5183 C C . THR B 1 262 ? -27.484 5.117 13.516 1 96.69 262 THR B C 1
ATOM 5185 O O . THR B 1 262 ? -27.031 4.148 12.914 1 96.69 262 THR B O 1
ATOM 5188 N N . ARG B 1 263 ? -27.25 5.371 14.75 1 96.75 263 ARG B N 1
ATOM 5189 C CA . ARG B 1 263 ? -26.422 4.461 15.531 1 96.75 263 ARG B CA 1
ATOM 5190 C C . ARG B 1 263 ? -27 3.049 15.523 1 96.75 263 ARG B C 1
ATOM 5192 O O . ARG B 1 263 ? -26.281 2.078 15.281 1 96.75 263 ARG B O 1
ATOM 5199 N N . TRP B 1 264 ? -28.234 2.943 15.758 1 97.25 264 TRP B N 1
ATOM 5200 C CA . TRP B 1 264 ? -28.906 1.645 15.836 1 97.25 264 TRP B CA 1
ATOM 5201 C C . TRP B 1 264 ? -28.922 0.963 14.469 1 97.25 264 TRP B C 1
ATOM 5203 O O . TRP B 1 264 ? -28.766 -0.256 14.375 1 97.25 264 TRP B O 1
ATOM 5213 N N . LEU B 1 265 ? -29.141 1.72 13.461 1 97.62 265 LEU B N 1
ATOM 5214 C CA . LEU B 1 265 ? -29.125 1.156 12.117 1 97.62 265 LEU B CA 1
ATOM 5215 C C . LEU B 1 265 ? -27.734 0.64 11.758 1 97.62 265 LEU B C 1
ATOM 5217 O O . LEU B 1 265 ? -27.594 -0.415 11.141 1 97.62 265 LEU B O 1
ATOM 5221 N N . LEU B 1 266 ? -26.734 1.375 12.125 1 97.81 266 LEU B N 1
ATOM 5222 C CA . LEU B 1 266 ? -25.359 0.937 11.883 1 97.81 266 LEU B CA 1
ATOM 5223 C C . LEU B 1 266 ? -25.031 -0.313 12.695 1 97.81 266 LEU B C 1
ATOM 5225 O O . LEU B 1 266 ? -24.344 -1.215 12.203 1 97.81 266 LEU B O 1
ATOM 5229 N N . ASN B 1 267 ? -25.547 -0.346 13.93 1 97.81 267 ASN B N 1
ATOM 5230 C CA . ASN B 1 267 ? -25.375 -1.55 14.734 1 97.81 267 ASN B CA 1
ATOM 5231 C C . ASN B 1 267 ? -26.047 -2.756 14.086 1 97.81 267 ASN B C 1
ATOM 5233 O O . ASN B 1 267 ? -25.5 -3.861 14.109 1 97.81 267 ASN B O 1
ATOM 5237 N N . LEU B 1 268 ? -27.203 -2.498 13.586 1 97.88 268 LEU B N 1
ATOM 5238 C CA . LEU B 1 268 ? -27.906 -3.564 12.883 1 97.88 268 LEU B CA 1
ATOM 5239 C C . LEU B 1 268 ? -27.109 -4.039 11.672 1 97.88 268 LEU B C 1
ATOM 5241 O O . LEU B 1 268 ? -27 -5.242 11.43 1 97.88 268 LEU B O 1
ATOM 5245 N N . MET B 1 269 ? -26.562 -3.152 10.938 1 97.19 269 MET B N 1
ATOM 5246 C CA . MET B 1 269 ? -25.719 -3.477 9.789 1 97.19 269 MET B CA 1
ATOM 5247 C C . MET B 1 269 ? -24.531 -4.344 10.219 1 97.19 269 MET B C 1
ATOM 5249 O O . MET B 1 269 ? -24.25 -5.363 9.586 1 97.19 269 MET B O 1
ATOM 5253 N N . ALA B 1 270 ? -23.859 -3.893 11.266 1 97.5 270 ALA B N 1
ATOM 5254 C CA . ALA B 1 270 ? -22.719 -4.645 11.781 1 97.5 270 ALA B CA 1
ATOM 5255 C C . ALA B 1 270 ? -23.141 -6.039 12.234 1 97.5 270 ALA B C 1
ATOM 5257 O O . ALA B 1 270 ? -22.453 -7.023 11.969 1 97.5 270 ALA B O 1
ATOM 5258 N N . ALA B 1 271 ? -24.281 -6.129 12.891 1 97.38 271 ALA B N 1
ATOM 5259 C CA . ALA B 1 271 ? -24.797 -7.41 13.344 1 97.38 271 ALA B CA 1
ATOM 5260 C C . ALA B 1 271 ? -25.109 -8.336 12.164 1 97.38 271 ALA B C 1
ATOM 5262 O O . ALA B 1 271 ? -24.812 -9.531 12.219 1 97.38 271 ALA B O 1
ATOM 5263 N N . CYS B 1 272 ? -25.703 -7.758 11.164 1 97.25 272 CYS B N 1
ATOM 5264 C CA . CYS B 1 272 ? -25.984 -8.539 9.969 1 97.25 272 CYS B CA 1
ATOM 5265 C C . CYS B 1 272 ? -24.703 -9.031 9.312 1 97.25 272 CYS B C 1
ATOM 5267 O O . CYS B 1 272 ? -24.609 -10.18 8.875 1 97.25 272 CYS B O 1
ATOM 5269 N N . LEU B 1 273 ? -23.719 -8.172 9.195 1 96.5 2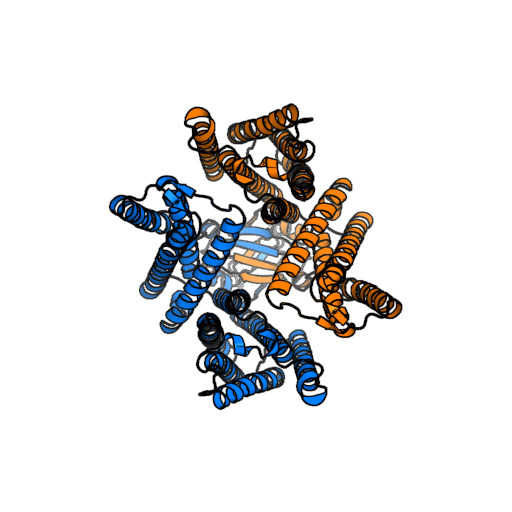73 LEU B N 1
ATOM 5270 C CA . LEU B 1 273 ? -22.422 -8.562 8.641 1 96.5 273 LEU B CA 1
ATOM 5271 C C . LEU B 1 273 ? -21.812 -9.719 9.43 1 96.5 273 LEU B C 1
ATOM 5273 O O . LEU B 1 273 ? -21.391 -10.719 8.852 1 96.5 273 LEU B O 1
ATOM 5277 N N . GLY B 1 274 ? -21.781 -9.555 10.766 1 96.69 274 GLY B N 1
ATOM 5278 C CA . GLY B 1 274 ? -21.297 -10.633 11.609 1 96.69 274 GLY B CA 1
ATOM 5279 C C . GLY B 1 274 ? -22.156 -11.891 11.523 1 96.69 274 GLY B C 1
ATOM 5280 O O . GLY B 1 274 ? -21.641 -13.008 11.578 1 96.69 274 GLY B O 1
ATOM 5281 N N . GLY B 1 275 ? -23.469 -11.703 11.414 1 96.81 275 GLY B N 1
ATOM 5282 C CA . GLY B 1 275 ? -24.391 -12.82 11.289 1 96.81 275 GLY B CA 1
ATOM 5283 C C . GLY B 1 275 ? -24.156 -13.648 10.039 1 96.81 275 GLY B C 1
ATOM 5284 O O . GLY B 1 275 ? -24.234 -14.875 10.078 1 96.81 275 GLY B O 1
ATOM 5285 N N . VAL B 1 276 ? -23.844 -12.992 8.953 1 94.81 276 VAL B N 1
ATOM 5286 C CA . VAL B 1 276 ? -23.547 -13.695 7.707 1 94.81 276 VAL B CA 1
ATOM 5287 C C . VAL B 1 276 ? -22.312 -14.578 7.898 1 94.81 276 VAL B C 1
ATOM 5289 O O . VAL B 1 276 ? -22.234 -15.68 7.359 1 94.81 276 VAL B O 1
ATOM 5292 N N . GLY B 1 277 ? -21.344 -14.094 8.641 1 94.75 277 GLY B N 1
ATOM 5293 C CA . GLY B 1 277 ? -20.156 -14.891 8.938 1 94.75 277 GLY B CA 1
ATOM 5294 C C . GLY B 1 277 ? -20.422 -16.031 9.898 1 94.75 277 GLY B C 1
ATOM 5295 O O . GLY B 1 277 ? -19.875 -17.125 9.75 1 94.75 277 GLY B O 1
ATOM 5296 N N . LEU B 1 278 ? -21.297 -15.852 10.852 1 95.5 278 LEU B N 1
ATOM 5297 C CA . LEU B 1 278 ? -21.609 -16.828 11.883 1 95.5 278 LEU B CA 1
ATOM 5298 C C . LEU B 1 278 ? -22.484 -17.953 11.32 1 95.5 278 LEU B C 1
ATOM 5300 O O . LEU B 1 278 ? -22.391 -19.094 11.773 1 95.5 278 LEU B O 1
ATOM 5304 N N . PHE B 1 279 ? -23.344 -17.594 10.359 1 95.75 279 PHE B N 1
ATOM 5305 C CA . PHE B 1 279 ? -24.266 -18.562 9.758 1 95.75 279 PHE B CA 1
ATOM 5306 C C . PHE B 1 279 ? -24 -18.703 8.266 1 95.75 279 PHE B C 1
ATOM 5308 O O . PHE B 1 279 ? -24.641 -18.062 7.445 1 95.75 279 PHE B O 1
ATOM 5315 N N . PRO B 1 280 ? -23.062 -19.625 7.973 1 93.38 280 PRO B N 1
ATOM 5316 C CA . PRO B 1 280 ? -22.719 -19.812 6.562 1 93.38 280 PRO B CA 1
ATOM 5317 C C . PRO B 1 280 ? -23.891 -20.328 5.73 1 93.38 280 PRO B C 1
ATOM 5319 O O . PRO B 1 280 ? -24.828 -20.891 6.277 1 93.38 280 PRO B O 1
ATOM 5322 N N . ASN B 1 281 ? -23.828 -20.125 4.473 1 91.81 281 ASN B N 1
ATOM 5323 C CA . ASN B 1 281 ? -24.891 -20.5 3.551 1 91.81 281 ASN B CA 1
ATOM 5324 C C . ASN B 1 281 ? -24.891 -22 3.291 1 91.81 281 ASN B C 1
ATOM 5326 O O . ASN B 1 281 ? -24.953 -22.438 2.139 1 91.81 281 ASN B O 1
ATOM 5330 N N . ASP B 1 282 ? -24.797 -22.734 4.336 1 91.62 282 ASP B N 1
ATOM 5331 C CA . ASP B 1 282 ? -24.969 -24.188 4.293 1 91.62 282 ASP B CA 1
ATOM 5332 C C . ASP B 1 282 ? -26.438 -24.578 4.457 1 91.62 282 ASP B C 1
ATOM 5334 O O . ASP B 1 282 ? -27.234 -23.781 4.938 1 91.62 282 ASP B O 1
ATOM 5338 N N . PRO B 1 283 ? -26.828 -25.75 3.982 1 87.25 283 PRO B N 1
ATOM 5339 C CA . PRO B 1 283 ? -28.234 -26.156 4.02 1 87.25 283 PRO B CA 1
ATOM 5340 C C . PRO B 1 283 ? -28.875 -25.969 5.395 1 87.25 283 PRO B C 1
ATOM 5342 O O . PRO B 1 283 ? -30.031 -25.562 5.492 1 87.25 283 PRO B O 1
ATOM 5345 N N . ARG B 1 284 ? -28.141 -26.172 6.453 1 88.06 284 ARG B N 1
ATOM 5346 C CA . ARG B 1 284 ? -28.656 -26.062 7.812 1 88.06 284 ARG B CA 1
ATOM 5347 C C . ARG B 1 284 ? -29.078 -24.625 8.117 1 88.06 284 ARG B C 1
ATOM 5349 O O . ARG B 1 284 ? -30.047 -24.391 8.844 1 88.06 284 ARG B O 1
ATOM 5356 N N . PHE B 1 285 ? -28.328 -23.656 7.602 1 90.75 285 PHE B N 1
ATOM 5357 C CA . PHE B 1 285 ? -28.547 -22.266 7.965 1 90.75 285 PHE B CA 1
ATOM 5358 C C . PHE B 1 285 ? -28.922 -21.438 6.742 1 90.75 285 PHE B C 1
ATOM 5360 O O . PHE B 1 285 ? -28.812 -20.203 6.754 1 90.75 285 PHE B O 1
ATOM 5367 N N . HIS B 1 286 ? -29.391 -22.016 5.73 1 91.31 286 HIS B N 1
ATOM 5368 C CA . HIS B 1 286 ? -29.625 -21.359 4.453 1 91.31 286 HIS B CA 1
ATOM 5369 C C . HIS B 1 286 ? -30.656 -20.25 4.586 1 91.31 286 HIS B C 1
ATOM 5371 O O . HIS B 1 286 ? -30.422 -19.109 4.168 1 91.31 286 HIS B O 1
ATOM 5377 N N . LEU B 1 287 ? -31.75 -20.578 5.168 1 91.75 287 LEU B N 1
ATOM 5378 C CA . LEU B 1 287 ? -32.844 -19.609 5.301 1 91.75 287 LEU B CA 1
ATOM 5379 C C . LEU B 1 287 ? -32.406 -18.422 6.168 1 91.75 287 LEU B C 1
ATOM 5381 O O . LEU B 1 287 ? -32.625 -17.266 5.816 1 91.75 287 LEU B O 1
ATOM 5385 N N . LEU B 1 288 ? -31.812 -18.766 7.25 1 93.75 288 LEU B N 1
ATOM 5386 C CA . LEU B 1 288 ? -31.359 -17.719 8.164 1 93.75 288 LEU B CA 1
ATOM 5387 C C . LEU B 1 288 ? -30.312 -16.828 7.492 1 93.75 288 LEU B C 1
ATOM 5389 O O . LEU B 1 288 ? -30.391 -15.602 7.578 1 93.75 288 LEU B O 1
ATOM 5393 N N . HIS B 1 289 ? -29.391 -17.453 6.844 1 94.06 289 HIS B N 1
ATOM 5394 C CA . HIS B 1 289 ? -28.344 -16.734 6.125 1 94.06 289 HIS B CA 1
ATOM 5395 C C . HIS B 1 289 ? -28.953 -15.781 5.098 1 94.06 289 HIS B C 1
ATOM 5397 O O . HIS B 1 289 ? -28.594 -14.602 5.047 1 94.06 289 HIS B O 1
ATOM 5403 N N . ASP B 1 290 ? -29.875 -16.234 4.398 1 91.31 290 ASP B N 1
ATOM 5404 C CA . ASP B 1 290 ? -30.5 -15.438 3.344 1 91.31 290 ASP B CA 1
ATOM 5405 C C . ASP B 1 290 ? -31.281 -14.258 3.93 1 91.31 290 ASP B C 1
ATOM 5407 O O . ASP B 1 290 ? -31.234 -13.148 3.387 1 91.31 290 ASP B O 1
ATOM 5411 N N . ARG B 1 291 ? -31.891 -14.516 4.965 1 92.88 291 ARG B N 1
ATOM 5412 C CA . ARG B 1 291 ? -32.656 -13.445 5.602 1 92.88 291 ARG B CA 1
ATOM 5413 C C . ARG B 1 291 ? -31.734 -12.367 6.164 1 92.88 291 ARG B C 1
ATOM 5415 O O . ARG B 1 291 ? -31.984 -11.18 6 1 92.88 291 ARG B O 1
ATOM 5422 N N . ILE B 1 292 ? -30.719 -12.773 6.738 1 95.06 292 ILE B N 1
ATOM 5423 C CA . ILE B 1 292 ? -29.766 -11.828 7.301 1 95.06 292 ILE B CA 1
ATOM 5424 C C . ILE B 1 292 ? -29.125 -11.008 6.18 1 95.06 292 ILE B C 1
ATOM 5426 O O . ILE B 1 292 ? -29 -9.781 6.293 1 95.06 292 ILE B O 1
ATOM 5430 N N . ALA B 1 293 ? -28.797 -11.695 5.113 1 91.06 293 ALA B N 1
ATOM 5431 C CA . ALA B 1 293 ? -28.203 -11.016 3.967 1 91.06 293 ALA B CA 1
ATOM 5432 C C . ALA B 1 293 ? -29.172 -10 3.373 1 91.06 293 ALA B C 1
ATOM 5434 O O . ALA B 1 293 ? -28.766 -8.891 3.008 1 91.06 293 ALA B O 1
ATOM 5435 N N . MET B 1 294 ? -30.406 -10.352 3.338 1 88.69 294 MET B N 1
ATOM 5436 C CA . MET B 1 294 ? -31.422 -9.438 2.82 1 88.69 294 MET B CA 1
ATOM 5437 C C . MET B 1 294 ? -31.562 -8.219 3.727 1 88.69 294 MET B C 1
ATOM 5439 O O . MET B 1 294 ? -31.703 -7.098 3.244 1 88.69 294 MET B O 1
ATOM 5443 N N . TRP B 1 295 ? -31.5 -8.484 4.926 1 92.56 295 TRP B N 1
ATOM 5444 C CA . TRP B 1 295 ? -31.609 -7.371 5.867 1 92.56 295 TRP B CA 1
ATOM 5445 C C . TRP B 1 295 ? -30.406 -6.449 5.777 1 92.56 295 TRP B C 1
ATOM 5447 O O . TRP B 1 295 ? -30.516 -5.246 6.027 1 92.56 295 TRP B O 1
ATOM 5457 N N . MET B 1 296 ? -29.266 -6.98 5.438 1 92.62 296 MET B N 1
ATOM 5458 C CA . MET B 1 296 ? -28.094 -6.137 5.223 1 92.62 296 MET B CA 1
ATOM 5459 C C . MET B 1 296 ? -28.344 -5.129 4.105 1 92.62 296 MET B C 1
ATOM 5461 O O . MET B 1 296 ? -28.016 -3.949 4.242 1 92.62 296 MET B O 1
ATOM 5465 N N . VAL B 1 297 ? -29 -5.562 3.047 1 88 297 VAL B N 1
ATOM 5466 C CA . VAL B 1 297 ? -29.297 -4.703 1.903 1 88 297 VAL B CA 1
ATOM 5467 C C . VAL B 1 297 ? -30.359 -3.672 2.285 1 88 297 VAL B C 1
ATOM 5469 O O . VAL B 1 297 ? -30.188 -2.479 2.014 1 88 297 VAL B O 1
ATOM 5472 N N . TYR B 1 298 ? -31.375 -4.133 2.975 1 89.44 298 TYR B N 1
ATOM 5473 C CA . TYR B 1 298 ? -32.438 -3.23 3.393 1 89.44 298 TYR B CA 1
ATOM 5474 C C . TYR B 1 298 ? -31.906 -2.15 4.328 1 89.44 298 TYR B C 1
ATOM 5476 O O . TYR B 1 298 ? -32.219 -0.97 4.168 1 89.44 298 TYR B O 1
ATOM 5484 N N . THR B 1 299 ? -31.141 -2.59 5.223 1 94 299 THR B N 1
ATOM 5485 C CA . THR B 1 299 ? -30.594 -1.646 6.195 1 94 299 THR B CA 1
ATOM 5486 C C . THR B 1 299 ? -29.734 -0.6 5.504 1 94 299 THR B C 1
ATOM 5488 O O . THR B 1 299 ? -29.781 0.583 5.852 1 94 299 THR B O 1
ATOM 5491 N N . MET B 1 300 ? -28.969 -1.012 4.523 1 92.69 300 MET B N 1
ATOM 5492 C CA . MET B 1 300 ? -28.141 -0.081 3.768 1 92.69 300 MET B CA 1
ATOM 5493 C C . MET B 1 300 ? -29 0.947 3.039 1 92.69 300 MET B C 1
ATOM 5495 O O . MET B 1 300 ? -28.719 2.145 3.078 1 92.69 300 MET B O 1
ATOM 5499 N N . LEU B 1 301 ? -30.031 0.519 2.42 1 91.06 301 LEU B N 1
ATOM 5500 C CA . LEU B 1 301 ? -30.922 1.419 1.687 1 91.06 301 LEU B CA 1
ATOM 5501 C C . LEU B 1 301 ? -31.594 2.398 2.633 1 91.06 301 LEU B C 1
ATOM 5503 O O . LEU B 1 301 ? -31.688 3.592 2.336 1 91.06 301 LEU B O 1
ATOM 5507 N N . ILE B 1 302 ? -32 1.907 3.742 1 93.81 302 ILE B N 1
ATOM 5508 C CA . ILE B 1 302 ? -32.625 2.754 4.746 1 93.81 302 ILE B CA 1
ATOM 5509 C C . ILE B 1 302 ? -31.641 3.797 5.246 1 93.81 302 ILE B C 1
ATOM 5511 O O . ILE B 1 302 ? -31.969 4.98 5.348 1 93.81 302 ILE B O 1
ATOM 5515 N N . LEU B 1 303 ? -30.438 3.365 5.527 1 94.94 303 LEU B N 1
ATOM 5516 C CA . LEU B 1 303 ? -29.391 4.254 6.035 1 94.94 303 LEU B CA 1
ATOM 5517 C C . LEU B 1 303 ? -29.125 5.391 5.055 1 94.94 303 LEU B C 1
ATOM 5519 O O . LEU B 1 303 ? -29.047 6.555 5.449 1 94.94 303 LEU B O 1
ATOM 5523 N N . VAL B 1 304 ? -28.984 5.086 3.818 1 93.44 304 VAL B N 1
ATOM 5524 C CA . VAL B 1 304 ? -28.656 6.062 2.787 1 93.44 304 VAL B CA 1
ATOM 5525 C C . VAL B 1 304 ? -29.766 7.121 2.709 1 93.44 304 VAL B C 1
ATOM 5527 O O . VAL B 1 304 ? -29.469 8.305 2.506 1 93.44 304 VAL B O 1
ATOM 5530 N N . VAL B 1 305 ? -30.953 6.754 2.967 1 91.25 305 VAL B N 1
ATOM 5531 C CA . VAL B 1 305 ? -32.094 7.66 2.844 1 91.25 305 VAL B CA 1
ATOM 5532 C C . VAL B 1 305 ? -32.281 8.445 4.141 1 91.25 305 VAL B C 1
ATOM 5534 O O . VAL B 1 305 ? -32.438 9.672 4.113 1 91.25 305 VAL B O 1
ATOM 5537 N N . VAL B 1 306 ? -32.125 7.848 5.262 1 94.12 306 VAL B N 1
ATOM 5538 C CA . VAL B 1 306 ? -32.5 8.406 6.555 1 94.12 306 VAL B CA 1
ATOM 5539 C C . VAL B 1 306 ? -31.406 9.336 7.059 1 94.12 306 VAL B C 1
ATOM 5541 O O . VAL B 1 306 ? -31.672 10.242 7.852 1 94.12 306 VAL B O 1
ATOM 5544 N N . VAL B 1 307 ? -30.203 9.18 6.598 1 94.31 307 VAL B N 1
ATOM 5545 C CA . VAL B 1 307 ? -29.062 9.891 7.141 1 94.31 307 VAL B CA 1
ATOM 5546 C C . VAL B 1 307 ? -29.25 11.398 6.969 1 94.31 307 VAL B C 1
ATOM 5548 O O . VAL B 1 307 ? -28.781 12.188 7.797 1 94.31 307 VAL B O 1
ATOM 5551 N N . ARG B 1 308 ? -29.984 11.859 5.996 1 93 308 ARG B N 1
ATOM 5552 C CA . ARG B 1 308 ? -30.234 13.273 5.742 1 93 308 ARG B CA 1
ATOM 5553 C C . ARG B 1 308 ? -30.984 13.914 6.91 1 93 308 ARG B C 1
ATOM 5555 O O . ARG B 1 308 ? -30.734 15.07 7.246 1 93 308 ARG B O 1
ATOM 5562 N N . TRP B 1 309 ? -31.781 13.133 7.496 1 94.19 309 TRP B N 1
ATOM 5563 C CA . TRP B 1 309 ? -32.625 13.695 8.547 1 94.19 309 TRP B CA 1
ATOM 5564 C C . TRP B 1 309 ? -32.031 13.398 9.922 1 94.19 309 TRP B C 1
ATOM 5566 O O . TRP B 1 309 ? -32.312 14.133 10.883 1 94.19 309 TRP B O 1
ATOM 5576 N N . THR B 1 310 ? -31.266 12.391 10.031 1 94.44 310 THR B N 1
ATOM 5577 C CA . THR B 1 310 ? -30.844 11.93 11.352 1 94.44 310 THR B CA 1
ATOM 5578 C C . THR B 1 310 ? -29.469 12.5 11.711 1 94.44 310 THR B C 1
ATOM 5580 O O . THR B 1 310 ? -29.125 12.609 12.891 1 94.44 310 THR B O 1
ATOM 5583 N N . MET B 1 311 ? -28.719 12.898 10.703 1 92.94 311 MET B N 1
ATOM 5584 C CA . MET B 1 311 ? -27.375 13.383 10.961 1 92.94 311 MET B CA 1
ATOM 5585 C C . MET B 1 311 ? -27.25 14.859 10.609 1 92.94 311 MET B C 1
ATOM 5587 O O . MET B 1 311 ? -27.359 15.242 9.445 1 92.94 311 MET B O 1
ATOM 5591 N N . PRO B 1 312 ? -26.984 15.68 11.516 1 86.81 312 PRO B N 1
ATOM 5592 C CA . PRO B 1 312 ? -26.984 17.141 11.32 1 86.81 312 PRO B CA 1
ATOM 5593 C C . PRO B 1 312 ? -25.734 17.625 10.594 1 86.81 312 PRO B C 1
ATOM 5595 O O . PRO B 1 312 ? -25.734 18.75 10.062 1 86.81 312 PRO B O 1
ATOM 5598 N N . MET B 1 313 ? -24.719 16.797 10.492 1 83.62 313 MET B N 1
ATOM 5599 C CA . MET B 1 313 ? -23.438 17.297 9.992 1 83.62 313 MET B CA 1
ATOM 5600 C C . MET B 1 313 ? -23.266 16.953 8.516 1 83.62 313 MET B C 1
ATOM 5602 O O . MET B 1 313 ? -22.188 17.125 7.957 1 83.62 313 MET B O 1
ATOM 5606 N N . MET B 1 314 ? -24.328 16.578 7.91 1 87.31 314 MET B N 1
ATOM 5607 C CA . MET B 1 314 ? -24.188 16.094 6.543 1 87.31 314 MET B CA 1
ATOM 5608 C C . MET B 1 314 ? -23.938 17.25 5.578 1 87.31 314 MET B C 1
ATOM 5610 O O . MET B 1 314 ? -24.609 18.281 5.645 1 87.31 314 MET B O 1
ATOM 5614 N N . THR B 1 315 ? -22.953 17.062 4.742 1 85.81 315 THR B N 1
ATOM 5615 C CA . THR B 1 315 ? -22.672 18.031 3.682 1 85.81 315 THR B CA 1
ATOM 5616 C C . THR B 1 315 ? -23.469 17.688 2.424 1 85.81 315 THR B C 1
ATOM 5618 O O . THR B 1 315 ? -23.906 16.547 2.248 1 85.81 315 THR B O 1
ATOM 5621 N N . LYS B 1 316 ? -23.672 18.656 1.59 1 87.62 316 LYS B N 1
ATOM 5622 C CA . LYS B 1 316 ? -24.375 18.422 0.332 1 87.62 316 LYS B CA 1
ATOM 5623 C C . LYS B 1 316 ? -23.641 17.406 -0.541 1 87.62 316 LYS B C 1
ATOM 5625 O O . LYS B 1 316 ? -24.281 16.578 -1.195 1 87.62 316 LYS B O 1
ATOM 5630 N N . THR B 1 317 ? -22.391 17.469 -0.468 1 85.69 317 THR B N 1
ATOM 5631 C CA . THR B 1 317 ? -21.578 16.562 -1.258 1 85.69 317 THR B CA 1
ATOM 5632 C C . THR B 1 317 ? -21.766 15.117 -0.794 1 85.69 317 THR B C 1
ATOM 5634 O O . THR B 1 317 ? -21.922 14.211 -1.615 1 85.69 317 THR B O 1
ATOM 5637 N N . PHE B 1 318 ? -21.828 15 0.456 1 90.62 318 PHE B N 1
ATOM 5638 C CA . PHE B 1 318 ? -22 13.656 0.996 1 90.62 318 PHE B CA 1
ATOM 5639 C C . PHE B 1 318 ? -23.391 13.125 0.666 1 90.62 318 PHE B C 1
ATOM 5641 O O . PHE B 1 318 ? -23.547 11.953 0.324 1 90.62 318 PHE B O 1
ATOM 5648 N N . LEU B 1 319 ? -24.344 13.961 0.759 1 92.75 319 LEU B N 1
ATOM 5649 C CA . LEU B 1 319 ? -25.703 13.531 0.467 1 92.75 319 LEU B CA 1
ATOM 5650 C C . LEU B 1 319 ? -25.859 13.164 -1.004 1 92.75 319 LEU B C 1
ATOM 5652 O O . LEU B 1 319 ? -26.5 12.156 -1.331 1 92.75 319 LEU B O 1
ATOM 5656 N N . THR B 1 320 ? -25.297 13.922 -1.842 1 91.19 320 THR B N 1
ATOM 5657 C CA . THR B 1 320 ? -25.328 13.586 -3.262 1 91.19 320 THR B CA 1
ATOM 5658 C C . THR B 1 320 ? -24.672 12.234 -3.518 1 91.19 320 THR B C 1
ATOM 5660 O O . THR B 1 320 ? -25.203 11.406 -4.254 1 91.19 320 THR B O 1
ATOM 5663 N N . LEU B 1 321 ? -23.531 12.016 -2.93 1 89.81 321 LEU B N 1
ATOM 5664 C CA . LEU B 1 321 ? -22.828 10.742 -3.053 1 89.81 321 LEU B CA 1
ATOM 5665 C C . LEU B 1 321 ? -23.688 9.594 -2.527 1 89.81 321 LEU B C 1
ATOM 5667 O O . LEU B 1 321 ? -23.734 8.516 -3.127 1 89.81 321 LEU B O 1
ATOM 5671 N N . SER B 1 322 ? -24.344 9.898 -1.447 1 92.56 322 SER B N 1
ATOM 5672 C CA . SER B 1 322 ? -25.219 8.891 -0.864 1 92.56 322 SER B CA 1
ATOM 5673 C C . SER B 1 322 ? -26.344 8.516 -1.825 1 92.56 322 SER B C 1
ATOM 5675 O O . SER B 1 322 ? -26.641 7.332 -2.012 1 92.56 322 SER B O 1
ATOM 5677 N N . TYR B 1 323 ? -26.859 9.5 -2.492 1 91.94 323 TYR B N 1
ATOM 5678 C CA . TYR B 1 323 ? -27.953 9.234 -3.416 1 91.94 323 TYR B CA 1
ATOM 5679 C C . TYR B 1 323 ? -27.469 8.508 -4.66 1 91.94 323 TYR B C 1
ATOM 5681 O O . TYR B 1 323 ? -28.156 7.629 -5.188 1 91.94 323 TYR B O 1
ATOM 5689 N N . VAL B 1 324 ? -26.328 8.82 -5.055 1 90.44 324 VAL B N 1
ATOM 5690 C CA . VAL B 1 324 ? -25.75 8.133 -6.203 1 90.44 324 VAL B CA 1
ATOM 5691 C C . VAL B 1 324 ? -25.484 6.672 -5.855 1 90.44 324 VAL B C 1
ATOM 5693 O O . VAL B 1 324 ? -25.844 5.773 -6.617 1 90.44 324 VAL B O 1
ATOM 5696 N N . ILE B 1 325 ? -24.891 6.473 -4.746 1 91.56 325 ILE B N 1
ATOM 5697 C CA . ILE B 1 325 ? -24.578 5.121 -4.293 1 91.56 325 ILE B CA 1
ATOM 5698 C C . ILE B 1 325 ? -25.875 4.328 -4.109 1 91.56 325 ILE B C 1
ATOM 5700 O O . ILE B 1 325 ? -25.953 3.166 -4.508 1 91.56 325 ILE B O 1
ATOM 5704 N N . GLY B 1 326 ? -26.859 5.02 -3.49 1 90.12 326 GLY B N 1
ATOM 5705 C CA . GLY B 1 326 ? -28.156 4.387 -3.379 1 90.12 326 GLY B CA 1
ATOM 5706 C C . GLY B 1 326 ? -28.781 4.059 -4.727 1 90.12 326 GLY B C 1
ATOM 5707 O O . GLY B 1 326 ? -29.344 2.98 -4.902 1 90.12 326 GLY B O 1
ATOM 5708 N N . GLY B 1 327 ? -28.688 4.969 -5.66 1 91.69 327 GLY B N 1
ATOM 5709 C CA . GLY B 1 327 ? -29.172 4.734 -7.008 1 91.69 327 GLY B CA 1
ATOM 5710 C C . GLY B 1 327 ? -28.484 3.58 -7.707 1 91.69 327 GLY B C 1
ATOM 5711 O O . GLY B 1 327 ? -29.141 2.738 -8.32 1 91.69 327 GLY B O 1
ATOM 5712 N N . VAL B 1 328 ? -27.156 3.459 -7.551 1 90.75 328 VAL B N 1
ATOM 5713 C CA . VAL B 1 328 ? -26.391 2.383 -8.164 1 90.75 328 VAL B CA 1
ATOM 5714 C C . VAL B 1 328 ? -26.781 1.045 -7.539 1 90.75 328 VAL B C 1
ATOM 5716 O O . VAL B 1 328 ? -26.906 0.038 -8.242 1 90.75 328 VAL B O 1
ATOM 5719 N N . LEU B 1 329 ? -26.984 1.037 -6.285 1 91.75 329 LEU B N 1
ATOM 5720 C CA . LEU B 1 329 ? -27.406 -0.177 -5.602 1 91.75 329 LEU B CA 1
ATOM 5721 C C . LEU B 1 329 ? -28.781 -0.621 -6.086 1 91.75 329 LEU B C 1
ATOM 5723 O O . LEU B 1 329 ? -29 -1.806 -6.348 1 91.75 329 LEU B O 1
ATOM 5727 N N . ALA B 1 330 ? -29.672 0.336 -6.242 1 89.69 330 ALA B N 1
ATOM 5728 C CA . ALA B 1 330 ? -31.016 0.027 -6.723 1 89.69 330 ALA B CA 1
ATOM 5729 C C . ALA B 1 330 ? -30.969 -0.503 -8.156 1 89.69 330 ALA B C 1
ATOM 5731 O O . ALA B 1 330 ? -31.625 -1.504 -8.469 1 89.69 330 ALA B O 1
ATOM 5732 N N . VAL B 1 331 ? -30.219 0.105 -8.953 1 91.25 331 VAL B N 1
ATOM 5733 C CA . VAL B 1 331 ? -30.094 -0.314 -10.344 1 91.25 331 VAL B CA 1
ATOM 5734 C C . VAL B 1 331 ? -29.469 -1.709 -10.414 1 91.25 331 VAL B C 1
ATOM 5736 O O . VAL B 1 331 ? -29.906 -2.547 -11.211 1 91.25 331 VAL B O 1
ATOM 5739 N N . SER B 1 332 ? -28.5 -1.934 -9.562 1 91 332 SER B N 1
ATOM 5740 C CA . SER B 1 332 ? -27.859 -3.244 -9.523 1 91 332 SER B CA 1
ATOM 5741 C C . SER B 1 332 ? -28.828 -4.328 -9.094 1 91 332 SER B C 1
ATOM 5743 O O . SER B 1 332 ? -28.797 -5.449 -9.594 1 91 332 SER B O 1
ATOM 5745 N N . TYR B 1 333 ? -29.672 -3.975 -8.203 1 89.06 333 TYR B N 1
ATOM 5746 C CA . TYR B 1 333 ? -30.688 -4.926 -7.762 1 89.06 333 TYR B CA 1
ATOM 5747 C C . TYR B 1 333 ? -31.656 -5.25 -8.883 1 89.06 333 TYR B C 1
ATOM 5749 O O . TYR B 1 333 ? -31.984 -6.418 -9.117 1 89.06 333 TYR B O 1
ATOM 5757 N N . ILE B 1 334 ? -32.062 -4.25 -9.594 1 91.69 334 ILE B N 1
ATOM 5758 C CA . ILE B 1 334 ? -33 -4.426 -10.711 1 91.69 334 ILE B CA 1
ATOM 5759 C C . ILE B 1 334 ? -32.312 -5.246 -11.812 1 91.69 334 ILE B C 1
ATOM 5761 O O . ILE B 1 334 ? -32.938 -6.156 -12.375 1 91.69 334 ILE B O 1
ATOM 5765 N N . ALA B 1 335 ? -31.078 -5.016 -12.055 1 92.12 335 ALA B N 1
ATOM 5766 C CA . ALA B 1 335 ? -30.312 -5.727 -13.078 1 92.12 335 ALA B CA 1
ATOM 5767 C C . ALA B 1 335 ? -30.156 -7.199 -12.711 1 92.12 335 ALA B C 1
ATOM 5769 O O . ALA B 1 335 ? -30.062 -8.062 -13.594 1 92.12 335 ALA B O 1
ATOM 5770 N N . PHE B 1 336 ? -30.109 -7.441 -11.469 1 90 336 PHE B N 1
ATOM 5771 C CA . PHE B 1 336 ? -29.953 -8.805 -10.984 1 90 336 PHE B CA 1
ATOM 5772 C C . PHE B 1 336 ? -31.297 -9.523 -10.922 1 90 336 PHE B C 1
ATOM 5774 O O . PHE B 1 336 ? -31.469 -10.562 -11.555 1 90 336 PHE B O 1
ATOM 5781 N N . LYS B 1 337 ? -32.281 -8.914 -10.258 1 89.5 337 LYS B N 1
ATOM 5782 C CA . LYS B 1 337 ? -33.531 -9.617 -9.93 1 89.5 337 LYS B CA 1
ATOM 5783 C C . LYS B 1 337 ? -34.5 -9.594 -11.094 1 89.5 337 LYS B C 1
ATOM 5785 O O . LYS B 1 337 ? -35.156 -10.602 -11.398 1 89.5 337 LYS B O 1
ATOM 5790 N N . PHE B 1 338 ? -34.594 -8.555 -11.891 1 90.94 338 PHE B N 1
ATOM 5791 C CA . PHE B 1 338 ? -35.656 -8.391 -12.875 1 90.94 338 PHE B CA 1
ATOM 5792 C C . PHE B 1 338 ? -35.125 -8.594 -14.289 1 90.94 338 PHE B C 1
ATOM 5794 O O . PHE B 1 338 ? -35.75 -9.297 -15.094 1 90.94 338 PHE B O 1
ATOM 5801 N N . VAL B 1 339 ? -33.969 -8.008 -14.555 1 91.56 339 VAL B N 1
ATOM 5802 C CA . VAL B 1 339 ? -33.406 -8.078 -15.898 1 91.56 339 VAL B CA 1
ATOM 5803 C C . VAL B 1 339 ? -32.531 -9.328 -16.031 1 91.56 339 VAL B C 1
ATOM 5805 O O . VAL B 1 339 ? -32.375 -9.859 -17.125 1 91.56 339 VAL B O 1
ATOM 5808 N N . ARG B 1 340 ? -32 -9.797 -14.906 1 91.69 340 ARG B N 1
ATOM 5809 C CA . ARG B 1 340 ? -31.156 -10.977 -14.828 1 91.69 340 ARG B CA 1
ATOM 5810 C C . ARG B 1 340 ? -29.891 -10.789 -15.656 1 91.69 340 ARG B C 1
ATOM 5812 O O . ARG B 1 340 ? -29.469 -11.711 -16.375 1 91.69 340 ARG B O 1
ATOM 5819 N N . TYR B 1 341 ? -29.484 -9.57 -15.695 1 91.44 341 TYR B N 1
ATOM 5820 C CA . TYR B 1 341 ? -28.234 -9.211 -16.375 1 91.44 341 TYR B CA 1
ATOM 5821 C C . TYR B 1 341 ? -27.031 -9.523 -15.492 1 91.44 341 TYR B C 1
ATOM 5823 O O . TYR B 1 341 ? -26.031 -10.062 -15.969 1 91.44 341 TYR B O 1
ATOM 5831 N N . LEU B 1 342 ? -27.172 -9.312 -14.203 1 90.88 342 LEU B N 1
ATOM 5832 C CA . LEU B 1 342 ? -26.109 -9.578 -13.242 1 90.88 342 LEU B CA 1
ATOM 5833 C C . LEU B 1 342 ? -26.297 -10.93 -12.57 1 90.88 342 LEU B C 1
ATOM 5835 O O . LEU B 1 342 ? -27.422 -11.312 -12.242 1 90.88 342 LEU B O 1
ATOM 5839 N N . SER B 1 343 ? -25.219 -11.664 -12.477 1 91.12 343 SER B N 1
ATOM 5840 C CA . SER B 1 343 ? -25.266 -12.859 -11.648 1 91.12 343 SER B CA 1
ATOM 5841 C C . SER B 1 343 ? -25.438 -12.508 -10.172 1 91.12 343 SER B C 1
ATOM 5843 O O . SER B 1 343 ? -25.25 -11.359 -9.781 1 91.12 343 SER B O 1
ATOM 5845 N N . LEU B 1 344 ? -25.828 -13.477 -9.43 1 88.62 344 LEU B N 1
ATOM 5846 C CA . LEU B 1 344 ? -25.969 -13.273 -7.992 1 88.62 344 LEU B CA 1
ATOM 5847 C C . LEU B 1 344 ? -24.641 -12.836 -7.383 1 88.62 344 LEU B C 1
ATOM 5849 O O . LEU B 1 344 ? -24.609 -11.898 -6.578 1 88.62 344 LEU B O 1
ATOM 5853 N N . THR B 1 345 ? -23.578 -13.43 -7.762 1 91 345 THR B N 1
ATOM 5854 C CA . THR B 1 345 ? -22.25 -13.109 -7.25 1 91 345 THR B CA 1
ATOM 5855 C C . THR B 1 345 ? -21.859 -11.672 -7.605 1 91 345 THR B C 1
ATOM 5857 O O . THR B 1 345 ? -21.375 -10.922 -6.754 1 91 345 THR B O 1
ATOM 5860 N N . ALA B 1 346 ? -22.125 -11.312 -8.844 1 90.75 346 ALA B N 1
ATOM 5861 C CA . ALA B 1 346 ? -21.797 -9.961 -9.289 1 90.75 346 ALA B CA 1
ATOM 5862 C C . ALA B 1 346 ? -22.578 -8.914 -8.5 1 90.75 346 ALA B C 1
ATOM 5864 O O . ALA B 1 346 ? -22.031 -7.898 -8.078 1 90.75 346 ALA B O 1
ATOM 5865 N N . PHE B 1 347 ? -23.875 -9.195 -8.32 1 90.94 347 PHE B N 1
ATOM 5866 C CA . PHE B 1 347 ? -24.719 -8.273 -7.555 1 90.94 347 PHE B CA 1
ATOM 5867 C C . PHE B 1 347 ? -24.234 -8.18 -6.113 1 90.94 347 PHE B C 1
ATOM 5869 O O . PHE B 1 347 ? -24.078 -7.074 -5.582 1 90.94 347 PHE B O 1
ATOM 5876 N N . GLU B 1 348 ? -23.938 -9.258 -5.508 1 90.38 348 GLU B N 1
ATOM 5877 C CA . GLU B 1 348 ? -23.516 -9.281 -4.113 1 90.38 348 GLU B CA 1
ATOM 5878 C C . GLU B 1 348 ? -22.188 -8.555 -3.922 1 90.38 348 GLU B C 1
ATOM 5880 O O . GLU B 1 348 ? -22.031 -7.793 -2.969 1 90.38 348 GLU B O 1
ATOM 5885 N N . MET B 1 349 ? -21.266 -8.781 -4.773 1 91.56 349 MET B N 1
ATOM 5886 C CA . MET B 1 349 ? -19.953 -8.141 -4.672 1 91.56 349 MET B CA 1
ATOM 5887 C C . MET B 1 349 ? -20.078 -6.637 -4.875 1 91.56 349 MET B C 1
ATOM 5889 O O . MET B 1 349 ? -19.438 -5.863 -4.16 1 91.56 349 MET B O 1
ATOM 5893 N N . LEU B 1 350 ? -20.828 -6.285 -5.836 1 90.38 350 LEU B N 1
ATOM 5894 C CA . LEU B 1 350 ? -21.047 -4.863 -6.086 1 90.38 350 LEU B CA 1
ATOM 5895 C C . LEU B 1 350 ? -21.719 -4.199 -4.895 1 90.38 350 LEU B C 1
ATOM 5897 O O . LEU B 1 350 ? -21.281 -3.145 -4.434 1 90.38 350 LEU B O 1
ATOM 5901 N N . ALA B 1 351 ? -22.766 -4.84 -4.453 1 91.25 351 ALA B N 1
ATOM 5902 C CA . ALA B 1 351 ? -23.516 -4.312 -3.314 1 91.25 351 ALA B CA 1
ATOM 5903 C C . ALA B 1 351 ? -22.625 -4.203 -2.078 1 91.25 351 ALA B C 1
ATOM 5905 O O . ALA B 1 351 ? -22.656 -3.193 -1.371 1 91.25 351 ALA B O 1
ATOM 5906 N N . PHE B 1 352 ? -21.859 -5.195 -1.913 1 90.94 352 PHE B N 1
ATOM 5907 C CA . PHE B 1 352 ? -20.969 -5.223 -0.761 1 90.94 352 PHE B CA 1
ATOM 5908 C C . PHE B 1 352 ? -19.922 -4.117 -0.862 1 90.94 352 PHE B C 1
ATOM 5910 O O . PHE B 1 352 ? -19.703 -3.371 0.096 1 90.94 352 PHE B O 1
ATOM 5917 N N . GLY B 1 353 ? -19.266 -4.023 -1.979 1 91.75 353 GLY B N 1
ATOM 5918 C CA . GLY B 1 353 ? -18.234 -3.012 -2.18 1 91.75 353 GLY B CA 1
ATOM 5919 C C . GLY B 1 353 ? -18.766 -1.596 -2.025 1 91.75 353 GLY B C 1
ATOM 5920 O O . GLY B 1 353 ? -18.141 -0.765 -1.365 1 91.75 353 GLY B O 1
ATOM 5921 N N . ILE B 1 354 ? -19.875 -1.378 -2.562 1 91.19 354 ILE B N 1
ATOM 5922 C CA . ILE B 1 354 ? -20.469 -0.051 -2.537 1 91.19 354 ILE B CA 1
ATOM 5923 C C . ILE B 1 354 ? -20.938 0.28 -1.118 1 91.19 354 ILE B C 1
ATOM 5925 O O . ILE B 1 354 ? -20.672 1.374 -0.614 1 91.19 354 ILE B O 1
ATOM 5929 N N . ALA B 1 355 ? -21.562 -0.64 -0.516 1 92.19 355 ALA B N 1
ATOM 5930 C CA . ALA B 1 355 ? -22.031 -0.433 0.851 1 92.19 355 ALA B CA 1
ATOM 5931 C C . ALA B 1 355 ? -20.859 -0.178 1.801 1 92.19 355 ALA B C 1
ATOM 5933 O O . ALA B 1 355 ? -20.906 0.759 2.602 1 92.19 355 ALA B O 1
ATOM 5934 N N . PHE B 1 356 ? -19.859 -0.947 1.639 1 93.44 356 PHE B N 1
ATOM 5935 C CA . PHE B 1 356 ? -18.703 -0.814 2.512 1 93.44 356 PHE B CA 1
ATOM 5936 C C . PHE B 1 356 ? -18.016 0.527 2.295 1 93.44 356 PHE B C 1
ATOM 5938 O O . PHE B 1 356 ? -17.609 1.186 3.256 1 93.44 356 PHE B O 1
ATOM 5945 N N . SER B 1 357 ? -17.891 0.871 1.101 1 92.19 357 SER B N 1
ATOM 5946 C CA . SER B 1 357 ? -17.281 2.16 0.792 1 92.19 357 SER B CA 1
ATOM 5947 C C . SER B 1 357 ? -18.078 3.309 1.399 1 92.19 357 SER B C 1
ATOM 5949 O O . SER B 1 357 ? -17.5 4.258 1.933 1 92.19 357 SER B O 1
ATOM 5951 N N . TRP B 1 358 ? -19.359 3.281 1.314 1 94.12 358 TRP B N 1
ATOM 5952 C CA . TRP B 1 358 ? -20.219 4.312 1.882 1 94.12 358 TRP B CA 1
ATOM 5953 C C . TRP B 1 358 ? -20.062 4.379 3.396 1 94.12 358 TRP B C 1
ATOM 5955 O O . TRP B 1 358 ? -19.969 5.469 3.969 1 94.12 358 TRP B O 1
ATOM 5965 N N . ILE B 1 359 ? -19.984 3.229 3.998 1 95.25 359 ILE B N 1
ATOM 5966 C CA . ILE B 1 359 ? -19.859 3.154 5.449 1 95.25 359 ILE B CA 1
ATOM 5967 C C . ILE B 1 359 ? -18.531 3.773 5.875 1 95.25 359 ILE B C 1
ATOM 5969 O O . ILE B 1 359 ? -18.469 4.523 6.852 1 95.25 359 ILE B O 1
ATOM 5973 N N . LEU B 1 360 ? -17.516 3.463 5.168 1 93.88 360 LEU B N 1
ATOM 5974 C CA . LEU B 1 360 ? -16.203 4.02 5.477 1 93.88 360 LEU B CA 1
ATOM 5975 C C . LEU B 1 360 ? -16.203 5.539 5.352 1 93.88 360 LEU B C 1
ATOM 5977 O O . LEU B 1 360 ? -15.625 6.238 6.188 1 93.88 360 LEU B O 1
ATOM 5981 N N . LEU B 1 361 ? -16.859 6.039 4.348 1 91.38 361 LEU B N 1
ATOM 5982 C CA . LEU B 1 361 ? -16.953 7.484 4.16 1 91.38 361 LEU B CA 1
ATOM 5983 C C . LEU B 1 361 ? -17.734 8.133 5.301 1 91.38 361 LEU B C 1
ATOM 5985 O O . LEU B 1 361 ? -17.375 9.211 5.773 1 91.38 361 LEU B O 1
ATOM 5989 N N . LEU B 1 362 ? -18.781 7.504 5.684 1 94.19 362 LEU B N 1
ATOM 5990 C CA . LEU B 1 362 ? -19.562 8.008 6.801 1 94.19 362 LEU B CA 1
ATOM 5991 C C . LEU B 1 362 ? -18.734 8.062 8.078 1 94.19 362 LEU B C 1
ATOM 5993 O O . LEU B 1 362 ? -18.734 9.07 8.789 1 94.19 362 LEU B O 1
ATOM 5997 N N . PHE B 1 363 ? -18 7.008 8.375 1 94.25 363 PHE B N 1
ATOM 5998 C CA . PHE B 1 363 ? -17.172 6.961 9.57 1 94.25 363 PHE B CA 1
ATOM 5999 C C . PHE B 1 363 ? -16.109 8.055 9.531 1 94.25 363 PHE B C 1
ATOM 6001 O O . PHE B 1 363 ? -15.828 8.688 10.555 1 94.25 363 PHE B O 1
ATOM 6008 N N . GLN B 1 364 ? -15.578 8.227 8.398 1 89 364 GLN B N 1
ATOM 6009 C CA . GLN B 1 364 ? -14.57 9.273 8.266 1 89 364 GLN B CA 1
ATOM 6010 C C . GLN B 1 364 ? -15.172 10.656 8.531 1 89 364 GLN B C 1
ATOM 6012 O O . GLN B 1 364 ? -14.547 11.5 9.156 1 89 364 GLN B O 1
ATOM 6017 N N . LEU B 1 365 ? -16.359 10.891 8.039 1 88.44 365 LEU B N 1
ATOM 6018 C CA . LEU B 1 365 ? -17.047 12.156 8.258 1 88.44 365 LEU B CA 1
ATOM 6019 C C . LEU B 1 365 ? -17.344 12.375 9.734 1 88.44 365 LEU B C 1
ATOM 6021 O O . LEU B 1 365 ? -17.094 13.453 10.273 1 88.44 365 LEU B O 1
ATOM 6025 N N . ILE B 1 366 ? -17.844 11.359 10.359 1 91 366 ILE B N 1
ATOM 6026 C CA . ILE B 1 366 ? -18.156 11.453 11.781 1 91 366 ILE B CA 1
ATOM 6027 C C . ILE B 1 366 ? -16.875 11.695 12.578 1 91 366 ILE B C 1
ATOM 6029 O O . ILE B 1 366 ? -16.859 12.516 13.5 1 91 366 ILE B O 1
ATOM 6033 N N . GLU B 1 367 ? -15.859 10.953 12.234 1 87.44 367 GLU B N 1
ATOM 6034 C CA . GLU B 1 367 ? -14.578 11.117 12.906 1 87.44 367 GLU B CA 1
ATOM 6035 C C . GLU B 1 367 ? -14.062 12.547 12.781 1 87.44 367 GLU B C 1
ATOM 6037 O O . GLU B 1 367 ? -13.547 13.117 13.742 1 87.44 367 GLU B O 1
ATOM 6042 N N . ALA B 1 368 ? -14.203 13.141 11.625 1 80.62 368 ALA B N 1
ATOM 6043 C CA . ALA B 1 368 ? -13.766 14.516 11.391 1 80.62 368 ALA B CA 1
ATOM 6044 C C . ALA B 1 368 ? -14.539 15.492 12.266 1 80.62 368 ALA B C 1
ATOM 6046 O O . ALA B 1 368 ? -13.969 16.453 12.789 1 80.62 368 ALA B O 1
ATOM 6047 N N . VAL B 1 369 ? -15.797 15.25 12.422 1 79.56 369 VAL B N 1
ATOM 6048 C CA . VAL B 1 369 ? -16.656 16.125 13.211 1 79.56 369 VAL B CA 1
ATOM 6049 C C . VAL B 1 369 ? -16.328 15.977 14.695 1 79.56 369 VAL B C 1
ATOM 6051 O O . VAL B 1 369 ? -16.266 16.969 15.422 1 79.56 369 VAL B O 1
ATOM 6054 N N . VAL B 1 370 ? -16.125 14.797 15.023 1 78.69 370 VAL B N 1
ATOM 6055 C CA . VAL B 1 370 ? -15.828 14.523 16.422 1 78.69 370 VAL B CA 1
ATOM 6056 C C . VAL B 1 370 ? -14.469 15.109 16.797 1 78.69 370 VAL B C 1
ATOM 6058 O O . VAL B 1 370 ? -14.289 15.641 17.891 1 78.69 370 VAL B O 1
ATOM 6061 N N . GLN B 1 371 ? -13.516 15.047 15.844 1 67.88 371 GLN B N 1
ATOM 6062 C CA . GLN B 1 371 ? -12.172 15.555 16.094 1 67.88 371 GLN B CA 1
ATOM 6063 C C . GLN B 1 371 ? -12.125 17.078 15.961 1 67.88 371 GLN B C 1
ATOM 6065 O O . GLN B 1 371 ? -11.289 17.734 16.578 1 67.88 371 GLN B O 1
ATOM 6070 N N . ARG B 1 372 ? -12.828 17.719 14.961 1 57.06 372 ARG B N 1
ATOM 6071 C CA . ARG B 1 372 ? -12.859 19.156 14.766 1 57.06 372 ARG B CA 1
ATOM 6072 C C . ARG B 1 372 ? -13.336 19.875 16.031 1 57.06 372 ARG B C 1
ATOM 6074 O O . ARG B 1 372 ? -13.094 21.062 16.203 1 57.06 372 ARG B O 1
ATOM 6081 N N . ASP B 1 373 ? -14.117 19.297 16.75 1 49.94 373 ASP B N 1
ATOM 6082 C CA . ASP B 1 373 ? -14.281 20.094 17.969 1 49.94 373 ASP B CA 1
ATOM 6083 C C . ASP B 1 373 ? -12.938 20.641 18.453 1 49.94 373 ASP B C 1
ATOM 6085 O O . ASP B 1 373 ? -12.844 21.141 19.562 1 49.94 373 ASP B O 1
ATOM 6089 N N . VAL B 1 374 ? -11.93 20.25 17.734 1 42.16 374 VAL B N 1
ATOM 6090 C CA . VAL B 1 374 ? -10.734 21.047 17.953 1 42.16 374 VAL B CA 1
ATOM 6091 C C . VAL B 1 374 ? -10.945 22.453 17.406 1 42.16 374 VAL B C 1
ATOM 6093 O O . VAL B 1 374 ? -11.25 22.625 16.234 1 42.16 374 VAL B O 1
ATOM 6096 N N . ARG B 1 375 ? -11.312 23.438 18.125 1 43.28 375 ARG B N 1
ATOM 6097 C CA . ARG B 1 375 ? -11.867 24.781 18.078 1 43.28 375 ARG B CA 1
ATOM 6098 C C . ARG B 1 375 ? -11.125 25.641 17.062 1 43.28 375 ARG B C 1
ATOM 6100 O O . ARG B 1 375 ? -9.922 25.859 17.188 1 43.28 375 ARG B O 1
ATOM 6107 N N . LEU B 1 376 ? -11.477 25.5 15.812 1 41.44 376 LEU B N 1
ATOM 6108 C CA . LEU B 1 376 ? -11.094 26.547 14.875 1 41.44 376 LEU B CA 1
ATOM 6109 C C . LEU B 1 376 ? -11.266 27.938 15.5 1 41.44 376 LEU B C 1
ATOM 6111 O O . LEU B 1 376 ? -12.359 28.281 15.961 1 41.44 376 LEU B O 1
ATOM 6115 N N . PHE B 1 377 ? -10.25 28.438 16 1 41.94 377 PHE B N 1
ATOM 6116 C CA . PHE B 1 377 ? -10.312 29.812 16.5 1 41.94 377 PHE B CA 1
ATOM 6117 C C . PHE B 1 377 ? -10.008 30.797 15.375 1 41.94 377 PHE B C 1
ATOM 6119 O O . PHE B 1 377 ? -9.062 30.609 14.617 1 41.94 377 PHE B O 1
ATOM 6126 N N . THR B 1 378 ? -10.93 31.375 14.875 1 40.16 378 THR B N 1
ATOM 6127 C CA . THR B 1 378 ? -10.68 32.5 13.969 1 40.16 378 THR B CA 1
ATOM 6128 C C . THR B 1 378 ? -9.812 33.562 14.633 1 40.16 378 THR B C 1
ATOM 6130 O O . THR B 1 378 ? -10.203 34.125 15.656 1 40.16 378 THR B O 1
ATOM 6133 N N . VAL B 1 379 ? -8.57 33.5 14.312 1 48.03 379 VAL B N 1
ATOM 6134 C CA . VAL B 1 379 ? -7.719 34.531 14.898 1 48.03 379 VAL B CA 1
ATOM 6135 C C . VAL B 1 379 ? -7.414 35.594 13.852 1 48.03 379 VAL B C 1
ATOM 6137 O O . VAL B 1 379 ? -7.473 35.344 12.648 1 48.03 379 VAL B O 1
ATOM 6140 N N . GLU B 1 380 ? -7.57 36.875 14.078 1 45 380 GLU B N 1
ATOM 6141 C CA . GLU B 1 380 ? -7.238 38 13.211 1 45 380 GLU B CA 1
ATOM 6142 C C . GLU B 1 380 ? -5.785 38.438 13.398 1 45 380 GLU B C 1
ATOM 6144 O O . GLU B 1 380 ? -5.258 38.406 14.508 1 45 380 GLU B O 1
ATOM 6149 N N . LEU B 1 381 ? -5.148 38.438 12.289 1 50.66 381 LEU B N 1
ATOM 6150 C CA . LEU B 1 381 ? -3.822 39.031 12.305 1 50.66 381 LEU B CA 1
ATOM 6151 C C . LEU B 1 381 ? -3.908 40.531 12.617 1 50.66 381 LEU B C 1
ATOM 6153 O O . LEU B 1 381 ? -4.551 41.281 11.891 1 50.66 381 LEU B O 1
ATOM 6157 N N . VAL B 1 382 ? -3.609 41 13.828 1 50.19 382 VAL B N 1
ATOM 6158 C CA . VAL B 1 382 ? -3.678 42.406 14.203 1 50.19 382 VAL B CA 1
ATOM 6159 C C . VAL B 1 382 ? -2.316 43.062 13.984 1 50.19 382 VAL B C 1
ATOM 6161 O O . VAL B 1 382 ? -1.295 42.562 14.461 1 50.19 382 VAL B O 1
ATOM 6164 N N . ALA B 1 383 ? -2.264 43.938 13 1 51.81 383 ALA B N 1
ATOM 6165 C CA . ALA B 1 383 ? -1.11 44.812 12.805 1 51.81 383 ALA B CA 1
ATOM 6166 C C . ALA B 1 383 ? -0.959 45.781 13.969 1 51.81 383 ALA B C 1
ATOM 6168 O O . ALA B 1 383 ? -1.914 46.469 14.336 1 51.81 383 ALA B O 1
ATOM 6169 N N . GLU B 1 384 ? -0.119 45.531 14.883 1 50.88 384 GLU B N 1
ATOM 6170 C CA . GLU B 1 384 ? 0.124 46.594 15.867 1 50.88 384 GLU B CA 1
ATOM 6171 C C . GLU B 1 384 ? 1.247 47.5 15.414 1 50.88 384 GLU B C 1
ATOM 6173 O O . GLU B 1 384 ? 2.301 47.062 14.969 1 50.88 384 GLU B O 1
ATOM 6178 N N . GLU B 1 385 ? 0.926 48.75 15.047 1 44.81 385 GLU B N 1
ATOM 6179 C CA . GLU B 1 385 ? 1.897 49.812 14.789 1 44.81 385 GLU B CA 1
ATOM 6180 C C . GLU B 1 385 ? 2.848 50 15.969 1 44.81 385 GLU B C 1
ATOM 6182 O O . GLU B 1 385 ? 2.408 50.062 17.125 1 44.81 385 GLU B O 1
ATOM 6187 N N . ASN B 1 386 ? 4.008 49.5 15.891 1 44.31 386 ASN B N 1
ATOM 6188 C CA . ASN B 1 386 ? 4.996 49.906 16.875 1 44.31 386 ASN B CA 1
ATOM 6189 C C . ASN B 1 386 ? 5.039 51.438 17.047 1 44.31 386 ASN B C 1
ATOM 6191 O O . ASN B 1 386 ? 5.359 52.156 16.094 1 44.31 386 ASN B O 1
ATOM 6195 N N . ASP B 1 387 ? 4.191 52.062 17.812 1 40.25 387 ASP B N 1
ATOM 6196 C CA . ASP B 1 387 ? 4.555 53.406 18.234 1 40.25 387 ASP B CA 1
ATOM 6197 C C . ASP B 1 387 ? 5.973 53.438 18.797 1 40.25 387 ASP B C 1
ATOM 6199 O O . ASP B 1 387 ? 6.25 52.844 19.844 1 40.25 387 ASP B O 1
ATOM 6203 N N . GLU B 1 388 ? 6.973 53.281 18.062 1 38.69 388 GLU B N 1
ATOM 6204 C CA . GLU B 1 388 ? 8.219 53.844 18.562 1 38.69 388 GLU B CA 1
ATOM 6205 C C . GLU B 1 388 ? 7.992 55.219 19.188 1 38.69 388 GLU B C 1
ATOM 6207 O O . GLU B 1 388 ? 7.605 56.156 18.5 1 38.69 388 GLU B O 1
ATOM 6212 N N . VAL B 1 389 ? 7.441 55.312 20.422 1 39.91 389 VAL B N 1
ATOM 6213 C CA . VAL B 1 389 ? 7.773 56.531 21.156 1 39.91 389 VAL B CA 1
ATOM 6214 C C . VAL B 1 389 ? 9.273 56.812 21.062 1 39.91 389 VAL B C 1
ATOM 6216 O O . VAL B 1 389 ? 10.086 55.938 21.359 1 39.91 389 VAL B O 1
ATOM 6219 N N . SER B 1 390 ? 9.648 57.688 20.156 1 34.47 390 SER B N 1
ATOM 6220 C CA . SER B 1 390 ? 10.812 58.562 20.25 1 34.47 390 SER B CA 1
ATOM 6221 C C . SER B 1 390 ? 11.031 59.031 21.688 1 34.47 390 SER B C 1
ATOM 6223 O O . SER B 1 390 ? 11.648 60.062 21.922 1 34.47 390 SER B O 1
ATOM 6225 N N . HIS B 1 391 ? 10.914 58.219 22.812 1 29.22 391 HIS B N 1
ATOM 6226 C CA . HIS B 1 391 ? 11.719 58.875 23.828 1 29.22 391 HIS B CA 1
ATOM 6227 C C . HIS B 1 391 ? 13.211 58.688 23.578 1 29.22 391 HIS B C 1
ATOM 6229 O O . HIS B 1 391 ? 13.625 57.594 23.125 1 29.22 391 HIS B O 1
#